Protein AF-0000000085251541 (afdb_homodimer)

Foldseek 3Di:
DDDDDPDDDDDDPVPDVVVVVVLVVVVVVLVVVVLVCLAVCVDFQAAPDDPPQLVVLDPPPDDDDDDDPDVVVVSVSCVPRVVNHDRRLQHQQAFAFFFQFADPLLVVLQVVLVVVQFFQQWCVSPVVLFVLQLVLLQVVCVLLPFDPLFHPVHQKHKGWFQDPLQLLLLLLLLLLCVQCVPPDDPVSSVVQQQQEEEEEAPLADCSNVVSCVVSVVPHYDHQYFDADPQLATADFLVSVLVVQVVSVVVVGAYGEYEFEQQGRAFRHGYPLVSNLVSCVVRVYAYEYEHQAVSLLSSPVVRNVVCVSVSVRHQKYKYHCSGLQNNGGRTIMITGSHCVSQQVSQDDDDPVPDDPCVVVVNGDRCSSRGNDRGDGSSSSSSVSCCVPCNSVNSNLLQVVLQVLQQVLQVLLCVLQPLQKDFSHHDDRNKGKMAGNDDDLVQVLRVVLQVVCVVVSNHDWDWDDDPSYIITMGGRHHSPDDNVSSNVVSVVSSVSSVVSPVVDDD/DDDDDPDDDDDDPVVDVVVVVVLVVVVVVLVVVVLVCLAVCVDFQAAPDDPPQLVVLDPPPDDDDDDDPDSVVVSVSCVPRVVNHDRRLQHQQAFAFFFQFADPLLVVLQVVLVVVQFFQQWCVSPVVLFVLQLVLLQVVCVLLVFDPLFHPVHQKHKGWFQDPLQLLLLLLLLLLCVQCVPPDDPVSSVVQQQQEEEEEAPLADCSNVVSCVVSVVPHYHHFYFDADPQLATADFLVSVLVVQVVSVVVVGAYGEYEFEQQGRAFRHGYDLVSNLVSCVVRVYAYEYEHQAVSLLSSPVVRNVVCVSVSVRHQKYKYHCSGLQNNGGRTIMITGSHCVSQQVSQDDDDPVPDDPCVVVVNGDRCSSRGNDRGDGSSSSSSVSCCVPCNSVNSNLLQVVLQVLQQVLQVLLCVLQPLQKDFSHHDDRNKGKMAGNDDDLVQVLRVVLQVVCVVVSNHDWDWDDDPSHIITMGGRHHSPDDNVSSNVVSVVSSVSSVVSPVVDDD

Radius of gyration: 28.17 Å; Cα contacts (8 Å, |Δi|>4): 2248; chains: 2; bounding box: 66×89×75 Å

Solvent-accessible surface area (backbone atoms only — not comparable to full-atom values): 50374 Å² total; per-residue (Å²): 128,83,73,76,68,75,88,65,61,72,74,51,71,64,65,37,51,72,60,35,42,61,53,42,43,51,50,37,50,51,43,34,51,51,52,51,37,30,73,66,57,74,58,57,24,48,45,90,67,59,89,72,56,52,61,77,72,39,82,60,76,60,58,46,52,57,55,42,91,50,69,66,58,56,54,49,47,41,59,70,49,37,53,58,26,32,28,37,52,70,14,72,44,22,20,41,79,68,32,46,21,65,32,51,38,17,49,51,18,42,51,53,32,54,60,57,36,36,49,42,28,27,32,83,48,11,40,30,54,42,52,46,31,50,35,50,39,35,16,46,35,54,50,43,65,44,55,66,52,38,20,71,87,48,58,16,14,48,50,76,29,57,19,60,25,45,40,37,32,50,50,51,44,19,24,49,45,58,70,40,60,84,44,87,45,62,66,50,36,39,56,52,47,52,31,28,29,37,38,35,36,67,60,52,60,47,42,53,58,36,26,31,53,54,45,55,43,67,37,72,45,63,40,74,51,55,73,44,95,64,36,40,45,22,38,45,19,68,62,50,43,54,54,49,54,53,38,47,73,72,69,33,41,70,26,33,36,46,44,40,37,34,26,76,77,77,48,23,47,38,36,48,64,45,39,48,50,45,27,62,75,64,70,28,38,34,33,37,46,15,40,54,46,42,57,43,20,57,34,73,94,57,23,68,85,46,47,59,44,57,72,61,40,44,29,39,35,32,27,28,21,22,70,56,32,45,22,67,55,30,9,45,33,33,28,40,54,40,67,37,39,32,69,48,36,59,56,81,51,77,74,70,66,46,81,51,60,77,66,69,70,51,61,48,47,33,21,73,41,86,35,45,67,30,68,49,58,46,41,17,56,49,38,25,28,49,38,34,8,47,50,41,44,39,29,40,54,53,34,34,36,50,48,20,48,34,35,48,44,42,40,47,67,74,43,43,78,54,38,41,59,74,34,62,57,50,89,13,28,32,43,33,31,59,51,85,59,57,92,79,33,57,51,54,52,49,44,53,48,51,39,59,71,66,30,73,42,34,63,42,58,38,75,56,95,85,33,71,30,42,37,42,19,61,35,33,74,79,72,49,73,63,55,38,53,54,49,36,53,52,53,50,51,47,50,52,50,37,56,72,70,50,84,130,128,83,71,77,67,75,90,65,60,70,75,50,72,63,65,36,50,72,59,34,42,62,54,40,43,50,50,39,49,52,42,35,50,50,53,50,37,32,73,68,58,73,56,59,23,48,46,90,65,60,89,72,56,53,60,75,72,38,82,60,76,60,56,46,52,57,55,41,90,52,68,67,58,55,55,50,47,41,60,69,48,37,54,58,27,31,28,36,51,69,14,72,44,22,18,40,76,67,31,46,22,68,32,51,38,16,50,52,19,42,50,52,32,56,60,57,36,36,49,42,29,28,33,82,47,11,42,30,55,42,51,46,31,50,36,50,38,33,16,47,35,54,50,43,66,44,54,66,51,37,19,70,88,49,60,16,15,48,51,78,30,56,20,58,26,44,41,37,32,50,50,50,44,20,24,48,45,59,69,40,59,84,44,87,45,63,67,50,34,40,57,52,45,52,32,28,28,37,38,35,36,68,60,52,59,48,43,53,58,37,26,30,53,55,44,55,43,68,35,73,44,65,39,75,52,55,73,43,96,65,36,42,44,22,37,44,18,68,63,48,43,54,53,50,52,53,37,46,72,71,69,33,40,72,23,33,35,47,44,38,36,33,25,74,76,76,48,22,47,38,36,47,65,46,39,46,50,44,26,61,74,65,68,29,37,33,34,36,46,15,40,54,48,42,59,44,20,57,33,73,93,58,26,69,85,48,47,60,43,56,71,60,40,43,29,39,35,32,26,29,22,21,72,55,31,45,22,68,55,31,11,45,32,34,27,40,54,41,67,36,40,32,68,51,36,59,57,81,50,78,74,69,66,46,81,52,58,76,67,69,71,52,61,49,46,34,22,73,40,86,36,45,67,31,67,48,57,43,41,17,55,49,39,25,27,51,37,33,7,50,51,42,42,40,30,41,54,53,33,34,36,52,49,21,46,36,36,47,44,43,40,46,68,74,42,45,77,54,38,41,60,74,34,62,58,51,88,13,28,33,43,34,31,61,52,84,59,57,92,80,32,55,50,53,52,50,43,53,50,51,39,59,72,65,30,73,43,33,63,40,58,40,74,56,94,86,34,69,30,41,37,42,20,61,36,32,74,78,70,47,73,64,56,37,52,54,48,36,52,52,53,50,50,47,50,54,50,36,56,73,71,50,82,131

Sequence (1008 aa):
MRPTCPSLPPIPETMDWEKFRAEGHRVIEFIADYHRALKNREMPASPGVQPGFLRKGINDKAAPQTSSQDFSSVLDDIQAHIIPGMTHWQHPDFYAWFPAQVSPAAILGDLVANGFNQPGFSWMSSPAATELETIVMDWMARAFGMPETMTWGGTGGGVLQPTATEAAVVALLAAKNRALEKCTTNEEKSIASGQLVCYISDQAHFCVEKAARILSLWHVRKIATRREAGGNCPMHGDDLRVAVEADIAAGLIPCAVSMNYGTTGVCSTDDFEGIAKVCQDYSIWLNLDAAYAGATALCPEMREPLAPAFEHADSIFINGSKWLSLMMGTTFFFFRERKYIVSSLNATGVYLANKYTDTNRVVDFKDYHLGLGRPFRAMKVYVTLRYMGLEGIQATIRRHCALAKYLHDLLASRLGDLVEFPVEPKFGLVCFRIAEDNAANKRNYALLKVTEEERRVMIVHHYMDGHVIVRVALAYPGLMTKDMEDLADYLSEKVKETIAKISLMRPTCPSLPPIPETMDWEKFRAEGHRVIEFIADYHRALKNREMPASPGVQPGFLRKGINDKAAPQTSSQDFSSVLDDIQAHIIPGMTHWQHPDFYAWFPAQVSPAAILGDLVANGFNQPGFSWMSSPAATELETIVMDWMARAFGMPETMTWGGTGGGVLQPTATEAAVVALLAAKNRALEKCTTNEEKSIASGQLVCYISDQAHFCVEKAARILSLWHVRKIATRREAGGNCPMHGDDLRVAVEADIAAGLIPCAVSMNYGTTGVCSTDDFEGIAKVCQDYSIWLNLDAAYAGATALCPEMREPLAPAFEHADSIFINGSKWLSLMMGTTFFFFRERKYIVSSLNATGVYLANKYTDTNRVVDFKDYHLGLGRPFRAMKVYVTLRYMGLEGIQATIRRHCALAKYLHDLLASRLGDLVEFPVEPKFGLVCFRIAEDNAANKRNYALLKVTEEERRVMIVHHYMDGHVIVRVALAYPGLMTKDMEDLADYLSEKVKETIAKISL

pLDDT: mean 94.7, std 6.93, range [44.78, 98.88]

Nearest PDB structures (foldseek):
  8or9-assembly1_A-2  TM=9.566E-01  e=1.614E-45  Homo sapiens
  6jrl-assembly1_A-2  TM=9.516E-01  e=3.282E-45  Drosophila melanogaster
  6eew-assembly1_A  TM=9.367E-01  e=2.638E-45  Catharanthus roseus
  1js6-assembly1_B  TM=9.405E-01  e=8.306E-45  Sus scrofa
  6khp-assembly1_B-2  TM=9.155E-01  e=4.013E-43  Oryza sativa Japonica Group

InterPro domains:
  IPR002129 Pyridoxal phosphate-dependent decarboxylase, major domain [PF00282] (54-434)
  IPR010977 Aromatic-L-amino-acid decarboxylase [PR00800] (20-39)
  IPR010977 Aromatic-L-amino-acid decarboxylase [PR00800] (91-110)
  IPR010977 Aromatic-L-amino-acid decarboxylase [PR00800] (112-130)
  IPR010977 Aromatic-L-amino-acid decarboxylase [PR00800] (131-150)
  IPR010977 Aromatic-L-amino-acid decarboxylase [PR00800] (156-176)
  IPR010977 Aromatic-L-amino-acid decarboxylase [PR00800] (371-386)
  IPR010977 Aromatic-L-amino-acid decarboxylase [PR00800] (416-435)
  IPR010977 Aromatic-L-amino-acid decarboxylase [PTHR11999] (14-499)
  IPR015421 Pyridoxal phosphate-dependent transferase, major domain [G3DSA:3.40.640.10] (101-398)
  IPR015422 Pyridoxal phosphate-dependent transferase, small domain [G3DSA:3.90.1150.10] (399-503)
  IPR015424 Pyridoxal phosphate-dependent transferase [SSF53383] (15-497)

Organism: NCBI:txid5678

Structure (mmCIF, N/CA/C/O backbone):
data_AF-0000000085251541-model_v1
#
loop_
_entity.id
_entity.type
_entity.pdbx_description
1 polymer 'Pyridoxal-dependent decarboxylase conserved domain/Beta-eliminating lyase'
#
loop_
_atom_site.group_PDB
_atom_site.id
_atom_site.type_symbol
_atom_site.label_atom_id
_atom_site.label_alt_id
_atom_site.label_comp_id
_atom_site.label_asym_id
_atom_site.label_entity_id
_atom_site.label_seq_id
_atom_site.pdbx_PDB_ins_code
_atom_site.Cartn_x
_atom_site.Cartn_y
_atom_site.Cartn_z
_atom_site.occupancy
_atom_site.B_iso_or_equiv
_atom_site.auth_seq_id
_atom_site.auth_comp_id
_atom_site.auth_asym_id
_atom_site.auth_atom_id
_atom_site.pdbx_PDB_model_num
ATOM 1 N N . MET A 1 1 ? -13.211 41.656 24.453 1 67.5 1 MET A N 1
ATOM 2 C CA . MET A 1 1 ? -14.469 41.062 24.031 1 67.5 1 MET A CA 1
ATOM 3 C C . MET A 1 1 ? -14.305 39.562 23.766 1 67.5 1 MET A C 1
ATOM 5 O O . MET A 1 1 ? -13.258 39.125 23.281 1 67.5 1 MET A O 1
ATOM 9 N N . ARG A 1 2 ? -15.227 38.781 24.25 1 81.62 2 ARG A N 1
ATOM 10 C CA . ARG A 1 2 ? -15.172 37.344 24.062 1 81.62 2 ARG A CA 1
ATOM 11 C C . ARG A 1 2 ? -15.328 36.969 22.594 1 81.62 2 ARG A C 1
ATOM 13 O O . ARG A 1 2 ? -16.281 37.375 21.938 1 81.62 2 ARG A O 1
ATOM 20 N N . PRO A 1 3 ? -14.312 36.25 22.062 1 92.25 3 PRO A N 1
ATOM 21 C CA . PRO A 1 3 ? -14.445 35.875 20.656 1 92.25 3 PRO A CA 1
ATOM 22 C C . PRO A 1 3 ? -15.719 35.062 20.391 1 92.25 3 PRO A C 1
ATOM 24 O O . PRO A 1 3 ? -16.25 34.406 21.297 1 92.25 3 PRO A O 1
ATOM 27 N N . THR A 1 4 ? -16.281 35.281 19.125 1 91.62 4 THR A N 1
ATOM 28 C CA . THR A 1 4 ? -17.453 34.531 18.703 1 91.62 4 THR A CA 1
ATOM 29 C C . THR A 1 4 ? -17.109 33.625 17.531 1 91.62 4 THR A C 1
ATOM 31 O O . THR A 1 4 ? -16.359 34.031 16.625 1 91.62 4 THR A O 1
ATOM 34 N N . CYS A 1 5 ? -17.594 32.406 17.625 1 92.31 5 CYS A N 1
ATOM 35 C CA . CYS A 1 5 ? -17.438 31.469 16.516 1 92.31 5 CYS A CA 1
ATOM 36 C C . CYS A 1 5 ? -18.594 31.578 15.547 1 92.31 5 CYS A C 1
ATOM 38 O O . CYS A 1 5 ? -19.766 31.625 15.953 1 92.31 5 CYS A O 1
ATOM 40 N N . PRO A 1 6 ? -18.266 31.688 14.227 1 90.25 6 PRO A N 1
ATOM 41 C CA . PRO A 1 6 ? -19.391 31.641 13.281 1 90.25 6 PRO A CA 1
ATOM 42 C C . PRO A 1 6 ? -20.188 30.344 13.367 1 90.25 6 PRO A C 1
ATOM 44 O O . PRO A 1 6 ? -19.734 29.375 14 1 90.25 6 PRO A O 1
ATOM 47 N N . SER A 1 7 ? -21.359 30.422 12.758 1 94.06 7 SER A N 1
ATOM 48 C CA . SER A 1 7 ? -22.188 29.219 12.734 1 94.06 7 SER A CA 1
ATOM 49 C C . SER A 1 7 ? -21.469 28.078 12.023 1 94.06 7 SER A C 1
ATOM 51 O O . SER A 1 7 ? -20.891 28.266 10.953 1 94.06 7 SER A O 1
ATOM 53 N N . LEU A 1 8 ? -21.484 26.953 12.672 1 95.88 8 LEU A N 1
ATOM 54 C CA . LEU A 1 8 ? -20.828 25.766 12.125 1 95.88 8 LEU A CA 1
ATOM 55 C C . LEU A 1 8 ? -21.812 24.969 11.273 1 95.88 8 LEU A C 1
ATOM 57 O O . LEU A 1 8 ? -23 24.891 11.586 1 95.88 8 LEU A O 1
ATOM 61 N N . PRO A 1 9 ? -21.312 24.422 10.172 1 95 9 PRO A N 1
ATOM 62 C CA . PRO A 1 9 ? -22.172 23.469 9.461 1 95 9 PRO A CA 1
ATOM 63 C C . PRO A 1 9 ? -22.562 22.266 10.32 1 95 9 PRO A C 1
ATOM 65 O O . PRO A 1 9 ? -21.875 21.938 11.289 1 95 9 PRO A O 1
ATOM 68 N N . PRO A 1 10 ? -23.688 21.688 9.977 1 91.56 10 PRO A N 1
ATOM 69 C CA . PRO A 1 10 ? -24.062 20.5 10.742 1 91.56 10 PRO A CA 1
ATOM 70 C C . PRO A 1 10 ? -23.094 19.344 10.555 1 91.56 10 PRO A C 1
ATOM 72 O O . PRO A 1 10 ? -22.469 19.219 9.492 1 91.56 10 PRO A O 1
ATOM 75 N N . ILE A 1 11 ? -22.906 18.562 11.602 1 92.62 11 ILE A N 1
ATOM 76 C CA . ILE A 1 11 ? -22.203 17.297 11.453 1 92.62 11 ILE A CA 1
ATOM 77 C C . ILE A 1 11 ? -23.062 16.328 10.641 1 92.62 11 ILE A C 1
ATOM 79 O O . ILE A 1 11 ? -24.219 16.062 11 1 92.62 11 ILE A O 1
ATOM 83 N N . PRO A 1 12 ? -22.484 15.758 9.57 1 90.88 12 PRO A N 1
ATOM 84 C CA . PRO A 1 12 ? -23.297 14.867 8.742 1 90.88 12 PRO A CA 1
ATOM 85 C C . PRO A 1 12 ? -23.844 13.672 9.516 1 90.88 12 PRO A C 1
ATOM 87 O O . PRO A 1 12 ? -23.125 13.07 10.32 1 90.88 12 PRO A O 1
ATOM 90 N N . GLU A 1 13 ? -25.078 13.32 9.219 1 91.31 13 GLU A N 1
ATOM 91 C CA . GLU A 1 13 ? -25.703 12.164 9.867 1 91.31 13 GLU A CA 1
ATOM 92 C C . GLU A 1 13 ? -24.953 10.875 9.531 1 91.31 13 GLU A C 1
ATOM 94 O O . GLU A 1 13 ? -24.953 9.93 10.328 1 91.31 13 GLU A O 1
ATOM 99 N N . THR A 1 14 ? -24.344 10.906 8.406 1 91.5 14 THR A N 1
ATOM 100 C CA . THR A 1 14 ? -23.641 9.727 7.922 1 91.5 14 THR A CA 1
ATOM 101 C C . THR A 1 14 ? -22.344 9.508 8.719 1 91.5 14 THR A C 1
ATOM 103 O O . THR A 1 14 ? -21.688 8.477 8.562 1 91.5 14 THR A O 1
ATOM 106 N N . MET A 1 15 ? -22.016 10.438 9.609 1 92.31 15 MET A N 1
ATOM 107 C CA . MET A 1 15 ? -20.859 10.297 10.492 1 92.31 15 MET A CA 1
ATOM 108 C C . MET A 1 15 ? -21.266 9.703 11.836 1 92.31 15 MET A C 1
ATOM 110 O O . MET A 1 15 ? -20.422 9.508 12.719 1 92.31 15 MET A O 1
ATOM 114 N N . ASP A 1 16 ? -22.594 9.32 11.977 1 93.06 16 ASP A N 1
ATOM 115 C CA . ASP A 1 16 ? -23.125 8.758 13.219 1 93.06 16 ASP A CA 1
ATOM 116 C C . ASP A 1 16 ? -22.75 7.281 13.352 1 93.06 16 ASP A C 1
ATOM 118 O O . ASP A 1 16 ? -23.172 6.453 12.547 1 93.06 16 ASP A O 1
ATOM 122 N N . TRP A 1 17 ? -22.047 6.934 14.43 1 95.31 17 TRP A N 1
ATOM 123 C CA . TRP A 1 17 ? -21.547 5.578 14.633 1 95.31 17 TRP A CA 1
ATOM 124 C C . TRP A 1 17 ? -22.672 4.645 15.062 1 95.31 17 TRP A C 1
ATOM 126 O O . TRP A 1 17 ? -22.547 3.42 14.969 1 95.31 17 TRP A O 1
ATOM 136 N N . GLU A 1 18 ? -23.781 5.223 15.516 1 94.62 18 GLU A N 1
ATOM 137 C CA . GLU A 1 18 ? -24.938 4.391 15.781 1 94.62 18 GLU A CA 1
ATOM 138 C C . GLU A 1 18 ? -25.594 3.922 14.477 1 94.62 18 GLU A C 1
ATOM 140 O O . GLU A 1 18 ? -26.047 2.779 14.383 1 94.62 18 GLU A O 1
ATOM 145 N N . LYS A 1 19 ? -25.656 4.816 13.531 1 93.56 19 LYS A N 1
ATOM 146 C CA . LYS A 1 19 ? -26.141 4.426 12.211 1 93.56 19 LYS A CA 1
ATOM 147 C C . LYS A 1 19 ? -25.203 3.408 11.562 1 93.56 19 LYS A C 1
ATOM 149 O O . LYS A 1 19 ? -25.656 2.549 10.797 1 93.56 19 LYS A O 1
ATOM 154 N N . PHE A 1 20 ? -23.969 3.535 11.883 1 96.75 20 PHE A N 1
ATOM 155 C CA . PHE A 1 20 ? -22.953 2.613 11.391 1 96.75 20 PHE A CA 1
ATOM 156 C C . PHE A 1 20 ? -23.297 1.176 11.75 1 96.75 20 PHE A C 1
ATOM 158 O O . PHE A 1 20 ? -23.062 0.258 10.961 1 96.75 20 PHE A O 1
ATOM 165 N N . ARG A 1 21 ? -23.891 0.914 12.914 1 97.38 21 ARG A N 1
ATOM 166 C CA . ARG A 1 21 ? -24.219 -0.43 13.383 1 97.38 21 ARG A CA 1
ATOM 167 C C . ARG A 1 21 ? -25.109 -1.153 12.383 1 97.38 21 ARG A C 1
ATOM 169 O O . ARG A 1 21 ? -24.75 -2.217 11.875 1 97.38 21 ARG A O 1
ATOM 176 N N . ALA A 1 22 ? -26.203 -0.527 12.055 1 96 22 ALA A N 1
ATOM 177 C CA . ALA A 1 22 ? -27.172 -1.149 11.156 1 96 22 ALA A CA 1
ATOM 178 C C . ALA A 1 22 ? -26.594 -1.338 9.758 1 96 22 ALA A C 1
ATOM 180 O O . ALA A 1 22 ? -26.766 -2.391 9.141 1 96 22 ALA A O 1
ATOM 181 N N . GLU A 1 23 ? -25.938 -0.337 9.25 1 97.12 23 GLU A N 1
ATOM 182 C CA . GLU A 1 23 ? -25.328 -0.402 7.926 1 97.12 23 GLU A CA 1
ATOM 183 C C . GLU A 1 23 ? -24.219 -1.454 7.875 1 97.12 23 GLU A C 1
ATOM 185 O O . GLU A 1 23 ? -24.078 -2.158 6.871 1 97.12 23 GLU A O 1
ATOM 190 N N . GLY A 1 24 ? -23.422 -1.51 8.969 1 98.12 24 GLY A N 1
ATOM 191 C CA . GLY A 1 24 ? -22.375 -2.514 9.055 1 98.12 24 GLY A CA 1
ATOM 192 C C . GLY A 1 24 ? -22.906 -3.936 9.023 1 98.12 24 GLY A C 1
ATOM 193 O O . GLY A 1 24 ? -22.328 -4.801 8.359 1 98.12 24 GLY A O 1
ATOM 194 N N . HIS A 1 25 ? -24.016 -4.188 9.75 1 98.25 25 HIS A N 1
ATOM 195 C CA . HIS A 1 25 ? -24.656 -5.5 9.719 1 98.25 25 HIS A CA 1
ATOM 196 C C . HIS A 1 25 ? -25.109 -5.859 8.312 1 98.25 25 HIS A C 1
ATOM 198 O O . HIS A 1 25 ? -24.953 -7 7.875 1 98.25 25 HIS A O 1
ATOM 204 N N . ARG A 1 26 ? -25.656 -4.891 7.574 1 97.88 26 ARG A N 1
ATOM 205 C CA . ARG A 1 26 ? -26.109 -5.113 6.203 1 97.88 26 ARG A CA 1
ATOM 206 C C . ARG A 1 26 ? -24.938 -5.52 5.305 1 97.88 26 ARG A C 1
ATOM 208 O O . ARG A 1 26 ? -25.094 -6.391 4.445 1 97.88 26 ARG A O 1
ATOM 215 N N . VAL A 1 27 ? -23.812 -4.883 5.477 1 98.56 27 VAL A N 1
ATOM 216 C CA . VAL A 1 27 ? -22.656 -5.18 4.645 1 98.56 27 VAL A CA 1
ATOM 217 C C . VAL A 1 27 ? -22.141 -6.582 4.953 1 98.56 27 VAL A C 1
ATOM 219 O O . VAL A 1 27 ? -21.719 -7.312 4.051 1 98.56 27 VAL A O 1
ATOM 222 N N . ILE A 1 28 ? -22.109 -6.977 6.27 1 98.62 28 ILE A N 1
ATOM 223 C CA . ILE A 1 28 ? -21.703 -8.32 6.66 1 98.62 28 ILE A CA 1
ATOM 224 C C . ILE A 1 28 ? -22.578 -9.359 5.957 1 98.62 28 ILE A C 1
ATOM 226 O O . ILE A 1 28 ? -22.062 -10.328 5.398 1 98.62 28 ILE A O 1
ATOM 230 N N . GLU A 1 29 ? -23.875 -9.148 5.949 1 98.56 29 GLU A N 1
ATOM 231 C CA . GLU A 1 29 ? -24.812 -10.047 5.27 1 98.56 29 GLU A CA 1
ATOM 232 C C . GLU A 1 29 ? -24.547 -10.086 3.768 1 98.56 29 GLU A C 1
ATOM 234 O O . GLU A 1 29 ? -24.578 -11.156 3.152 1 98.56 29 GLU A O 1
ATOM 239 N N . PHE A 1 30 ? -24.359 -8.961 3.193 1 98.56 30 PHE A N 1
ATOM 240 C CA . PHE A 1 30 ? -24.078 -8.828 1.767 1 98.56 30 PHE A CA 1
ATOM 241 C C . PHE A 1 30 ? -22.875 -9.656 1.364 1 98.56 30 PHE A C 1
ATOM 243 O O . PHE A 1 30 ? -22.922 -10.383 0.366 1 98.56 30 PHE A O 1
ATOM 250 N N . ILE A 1 31 ? -21.797 -9.594 2.141 1 98.62 31 ILE A N 1
ATOM 251 C CA . ILE A 1 31 ? -20.562 -10.305 1.851 1 98.62 31 ILE A CA 1
ATOM 252 C C . ILE A 1 31 ? -20.797 -11.805 1.987 1 98.62 31 ILE A C 1
ATOM 254 O O . ILE A 1 31 ? -20.344 -12.586 1.146 1 98.62 31 ILE A O 1
ATOM 258 N N . ALA A 1 32 ? -21.438 -12.219 3.072 1 98.56 32 ALA A N 1
ATOM 259 C CA . ALA A 1 32 ? -21.734 -13.641 3.273 1 98.56 32 ALA A CA 1
ATOM 260 C C . ALA A 1 32 ? -22.562 -14.195 2.121 1 98.56 32 ALA A C 1
ATOM 262 O O . ALA A 1 32 ? -22.281 -15.297 1.633 1 98.56 32 ALA A O 1
ATOM 263 N N . ASP A 1 33 ? -23.562 -13.469 1.692 1 98.38 33 ASP A N 1
ATOM 264 C CA . ASP A 1 33 ? -24.406 -13.891 0.576 1 98.38 33 ASP A CA 1
ATOM 265 C C . ASP A 1 33 ? -23.594 -13.984 -0.714 1 98.38 33 ASP A C 1
ATOM 267 O O . ASP A 1 33 ? -23.812 -14.898 -1.519 1 98.38 33 ASP A O 1
ATOM 271 N N . TYR A 1 34 ? -22.766 -13.062 -0.941 1 98.38 34 TYR A N 1
ATOM 272 C CA . TYR A 1 34 ? -21.875 -13.07 -2.105 1 98.38 34 TYR A CA 1
ATOM 273 C C . TYR A 1 34 ? -21.047 -14.344 -2.152 1 98.38 34 TYR A C 1
ATOM 275 O O . TYR A 1 34 ? -21 -15.023 -3.184 1 98.38 34 TYR A O 1
ATOM 283 N N . HIS A 1 35 ? -20.438 -14.711 -1.067 1 98.19 35 HIS A N 1
ATOM 284 C CA . HIS A 1 35 ? -19.578 -15.891 -1.035 1 98.19 35 HIS A CA 1
ATOM 285 C C . HIS A 1 35 ? -20.391 -17.172 -1.132 1 98.19 35 HIS A C 1
ATOM 287 O O . HIS A 1 35 ? -19.938 -18.156 -1.703 1 98.19 35 HIS A O 1
ATOM 293 N N . ARG A 1 36 ? -21.594 -17.141 -0.56 1 97.5 36 ARG A N 1
ATOM 294 C CA . ARG A 1 36 ? -22.484 -18.281 -0.742 1 97.5 36 ARG A CA 1
ATOM 295 C C . ARG A 1 36 ? -22.844 -18.469 -2.215 1 97.5 36 ARG A C 1
ATOM 297 O O . ARG A 1 36 ? -22.844 -19.594 -2.715 1 97.5 36 ARG A O 1
ATOM 304 N N . ALA A 1 37 ? -23.109 -17.391 -2.881 1 98 37 ALA A N 1
ATOM 305 C CA . ALA A 1 37 ? -23.438 -17.438 -4.301 1 98 37 ALA A CA 1
ATOM 306 C C . ALA A 1 37 ? -22.266 -17.984 -5.113 1 98 37 ALA A C 1
ATOM 308 O O . ALA A 1 37 ? -22.453 -18.75 -6.062 1 98 37 ALA A O 1
ATOM 309 N N . LEU A 1 38 ? -21.062 -17.578 -4.812 1 97.94 38 LEU A N 1
ATOM 310 C CA . LEU A 1 38 ? -19.875 -18.109 -5.492 1 97.94 38 LEU A CA 1
ATOM 311 C C . LEU A 1 38 ? -19.734 -19.609 -5.254 1 97.94 38 LEU A C 1
ATOM 313 O O . LEU A 1 38 ? -19.516 -20.375 -6.199 1 97.94 38 LEU A O 1
ATOM 317 N N . LYS A 1 39 ? -19.828 -19.953 -3.975 1 97.19 39 LYS A N 1
ATOM 318 C CA . LYS A 1 39 ? -19.688 -21.359 -3.609 1 97.19 39 LYS A CA 1
ATOM 319 C C . LYS A 1 39 ? -20.672 -22.234 -4.398 1 97.19 39 LYS A C 1
ATOM 321 O O . LYS A 1 39 ? -20.328 -23.344 -4.824 1 97.19 39 LYS A O 1
ATOM 326 N N . ASN A 1 40 ? -21.844 -21.719 -4.625 1 97.38 40 ASN A N 1
ATOM 327 C CA . ASN A 1 40 ? -22.906 -22.438 -5.316 1 97.38 40 ASN A CA 1
ATOM 328 C C . ASN A 1 40 ? -22.812 -22.281 -6.828 1 97.38 40 ASN A C 1
ATOM 330 O O . ASN A 1 40 ? -23.656 -22.781 -7.57 1 97.38 40 ASN A O 1
ATOM 334 N N . ARG A 1 41 ? -21.844 -21.625 -7.309 1 97.62 41 ARG A N 1
ATOM 335 C CA . ARG A 1 41 ? -21.625 -21.391 -8.734 1 97.62 41 ARG A CA 1
ATOM 336 C C . ARG A 1 41 ? -22.844 -20.75 -9.391 1 97.62 41 ARG A C 1
ATOM 338 O O . ARG A 1 41 ? -23.266 -21.172 -10.469 1 97.62 41 ARG A O 1
ATOM 345 N N . GLU A 1 42 ? -23.375 -19.688 -8.672 1 97.25 42 GLU A N 1
ATOM 346 C CA . GLU A 1 42 ? -24.547 -18.984 -9.18 1 97.25 42 GLU A CA 1
ATOM 347 C C . GLU A 1 42 ? -24.156 -17.922 -10.195 1 97.25 42 GLU A C 1
ATOM 349 O O . GLU A 1 42 ? -25.016 -17.312 -10.836 1 97.25 42 GLU A O 1
ATOM 354 N N . MET A 1 43 ? -22.969 -17.656 -10.391 1 96.25 43 MET A N 1
ATOM 355 C CA . MET A 1 43 ? -22.391 -16.781 -11.406 1 96.25 43 MET A CA 1
ATOM 356 C C . MET A 1 43 ? -21.031 -17.297 -11.852 1 96.25 43 MET A C 1
ATOM 358 O O . MET A 1 43 ? -20.359 -18.031 -11.117 1 96.25 43 MET A O 1
ATOM 362 N N . PRO A 1 44 ? -20.594 -16.938 -13.062 1 96.69 44 PRO A N 1
ATOM 363 C CA . PRO A 1 44 ? -19.297 -17.391 -13.531 1 96.69 44 PRO A CA 1
ATOM 364 C C . PRO A 1 44 ? -18.141 -16.672 -12.852 1 96.69 44 PRO A C 1
ATOM 366 O O . PRO A 1 44 ? -18.312 -15.562 -12.328 1 96.69 44 PRO A O 1
ATOM 369 N N . ALA A 1 45 ? -17 -17.312 -12.898 1 96.81 45 ALA A N 1
ATOM 370 C CA . ALA A 1 45 ? -15.797 -16.703 -12.32 1 96.81 45 ALA A CA 1
ATOM 371 C C . ALA A 1 45 ? -15.383 -15.461 -13.102 1 96.81 45 ALA A C 1
ATOM 373 O O . ALA A 1 45 ? -14.953 -14.469 -12.516 1 96.81 45 ALA A O 1
ATOM 374 N N . SER A 1 46 ? -15.469 -15.5 -14.406 1 95.25 46 SER A N 1
ATOM 375 C CA . SER A 1 46 ? -15.062 -14.391 -15.266 1 95.25 46 SER A CA 1
ATOM 376 C C . SER A 1 46 ? -16.266 -13.555 -15.688 1 95.25 46 SER A C 1
ATOM 378 O O . SER A 1 46 ? -17.344 -14.094 -15.953 1 95.25 46 SER A O 1
ATOM 380 N N . PRO A 1 47 ? -16.016 -12.242 -15.781 1 93.38 47 PRO A N 1
ATOM 381 C CA . PRO A 1 47 ? -17.109 -11.375 -16.219 1 93.38 47 PRO A CA 1
ATOM 382 C C . PRO A 1 47 ? -17.375 -11.453 -17.719 1 93.38 47 PRO A C 1
ATOM 384 O O . PRO A 1 47 ? -16.453 -11.742 -18.484 1 93.38 47 PRO A O 1
ATOM 387 N N . GLY A 1 48 ? -18.578 -11.219 -18.141 1 92.69 48 GLY A N 1
ATOM 388 C CA . GLY A 1 48 ? -18.953 -11.164 -19.547 1 92.69 48 GLY A CA 1
ATOM 389 C C . GLY A 1 48 ? -19.172 -9.75 -20.047 1 92.69 48 GLY A C 1
ATOM 390 O O . GLY A 1 48 ? -20.125 -9.5 -20.797 1 92.69 48 GLY A O 1
ATOM 391 N N . VAL A 1 49 ? -18.297 -8.852 -19.547 1 93.94 49 VAL A N 1
ATOM 392 C CA . VAL A 1 49 ? -18.531 -7.449 -19.891 1 93.94 49 VAL A CA 1
ATOM 393 C C . VAL A 1 49 ? -17.469 -6.988 -20.891 1 93.94 49 VAL A C 1
ATOM 395 O O . VAL A 1 49 ? -16.484 -7.695 -21.141 1 93.94 49 VAL A O 1
ATOM 398 N N . GLN A 1 50 ? -17.703 -5.848 -21.531 1 92.69 50 GLN A N 1
ATOM 399 C CA . GLN A 1 50 ? -16.781 -5.18 -22.438 1 92.69 50 GLN A CA 1
ATOM 400 C C . GLN A 1 50 ? -16.266 -3.867 -21.844 1 92.69 50 GLN A C 1
ATOM 402 O O . GLN A 1 50 ? -16.906 -3.303 -20.953 1 92.69 50 GLN A O 1
ATOM 407 N N . PRO A 1 51 ? -15.109 -3.408 -22.312 1 92.44 51 PRO A N 1
ATOM 408 C CA . PRO A 1 51 ? -14.617 -2.121 -21.812 1 92.44 51 PRO A CA 1
ATOM 409 C C . PRO A 1 51 ? -15.664 -1.014 -21.922 1 92.44 51 PRO A C 1
ATOM 411 O O . PRO A 1 51 ? -16.344 -0.897 -22.938 1 92.44 51 PRO A O 1
ATOM 414 N N . GLY A 1 52 ? -15.758 -0.231 -20.844 1 92.56 52 GLY A N 1
ATOM 415 C CA . GLY A 1 52 ? -16.703 0.875 -20.797 1 92.56 52 GLY A CA 1
ATOM 416 C C . GLY A 1 52 ? -18.062 0.475 -20.281 1 92.56 52 GLY A C 1
ATOM 417 O O . GLY A 1 52 ? -19 1.29 -20.266 1 92.56 52 GLY A O 1
ATOM 418 N N . PHE A 1 53 ? -18.25 -0.701 -19.781 1 94.75 53 PHE A N 1
ATOM 419 C CA . PHE A 1 53 ? -19.562 -1.22 -19.391 1 94.75 53 PHE A CA 1
ATOM 420 C C . PHE A 1 53 ? -20.125 -0.44 -18.203 1 94.75 53 PHE A C 1
ATOM 422 O O . PHE A 1 53 ? -21.328 -0.213 -18.109 1 94.75 53 PHE A O 1
ATOM 429 N N . LEU A 1 54 ? -19.25 -0.054 -17.281 1 95.75 54 LEU A N 1
ATOM 430 C CA . LEU A 1 54 ? -19.703 0.474 -16 1 95.75 54 LEU A CA 1
ATOM 431 C C . LEU A 1 54 ? -20.281 1.875 -16.172 1 95.75 54 LEU A C 1
ATOM 433 O O . LEU A 1 54 ? -21.188 2.27 -15.43 1 95.75 54 LEU A O 1
ATOM 437 N N . ARG A 1 55 ? -19.766 2.633 -17.109 1 92.81 55 ARG A N 1
ATOM 438 C CA . ARG A 1 55 ? -20.219 4 -17.344 1 92.81 55 ARG A CA 1
ATOM 439 C C . ARG A 1 55 ? -21.672 4.023 -17.797 1 92.81 55 ARG A C 1
ATOM 441 O O . ARG A 1 55 ? -22.328 5.062 -17.734 1 92.81 55 ARG A O 1
ATOM 448 N N . LYS A 1 56 ? -22.141 2.934 -18.266 1 91.38 56 LYS A N 1
ATOM 449 C CA . LYS A 1 56 ? -23.547 2.832 -18.672 1 91.38 56 LYS A CA 1
ATOM 450 C C . LYS A 1 56 ? -24.469 2.783 -17.469 1 91.38 56 LYS A C 1
ATOM 452 O O . LYS A 1 56 ? -25.641 3.17 -17.562 1 91.38 56 LYS A O 1
ATOM 457 N N . GLY A 1 57 ? -23.953 2.365 -16.375 1 90.94 57 GLY A N 1
ATOM 458 C CA . GLY A 1 57 ? -24.797 2.176 -15.195 1 90.94 57 GLY A CA 1
ATOM 459 C C . GLY A 1 57 ? -24.547 3.195 -14.102 1 90.94 57 GLY A C 1
ATOM 460 O O . GLY A 1 57 ? -25.406 3.443 -13.258 1 90.94 57 GLY A O 1
ATOM 461 N N . ILE A 1 58 ? -23.344 3.748 -14.07 1 90.81 58 ILE A N 1
ATOM 462 C CA . ILE A 1 58 ? -22.938 4.719 -13.055 1 90.81 58 ILE A CA 1
ATOM 463 C C . ILE A 1 58 ? -22.625 6.059 -13.719 1 90.81 58 ILE A C 1
ATOM 465 O O . ILE A 1 58 ? -21.875 6.113 -14.695 1 90.81 58 ILE A O 1
ATOM 469 N N . ASN A 1 59 ? -23.234 7.145 -13.133 1 87.44 59 ASN A N 1
ATOM 470 C CA . ASN A 1 59 ? -22.922 8.477 -13.633 1 87.44 59 ASN A CA 1
ATOM 471 C C . ASN A 1 59 ? -21.422 8.766 -13.586 1 87.44 59 ASN A C 1
ATOM 473 O O . ASN A 1 59 ? -20.812 8.695 -12.523 1 87.44 59 ASN A O 1
ATOM 477 N N . ASP A 1 60 ? -20.859 9.117 -14.727 1 85.19 60 ASP A N 1
ATOM 478 C CA . ASP A 1 60 ? -19.422 9.328 -14.758 1 85.19 60 ASP A CA 1
ATOM 479 C C . ASP A 1 60 ? -19.078 10.805 -14.922 1 85.19 60 ASP A C 1
ATOM 481 O O . ASP A 1 60 ? -17.938 11.156 -15.195 1 85.19 60 ASP A O 1
ATOM 485 N N . LYS A 1 61 ? -20.047 11.625 -14.773 1 87.94 61 LYS A N 1
ATOM 486 C CA . LYS A 1 61 ? -19.828 13.039 -15.047 1 87.94 61 LYS A CA 1
ATOM 487 C C . LYS A 1 61 ? -19.484 13.797 -13.766 1 87.94 61 LYS A C 1
ATOM 489 O O . LYS A 1 61 ? -18.562 14.617 -13.75 1 87.94 61 LYS A O 1
ATOM 494 N N . ALA A 1 62 ? -20.344 13.539 -12.766 1 91.81 62 ALA A N 1
ATOM 495 C CA . ALA A 1 62 ? -20.109 14.281 -11.523 1 91.81 62 ALA A CA 1
ATOM 496 C C . ALA A 1 62 ? -20.281 13.375 -10.305 1 91.81 62 ALA A C 1
ATOM 498 O O . ALA A 1 62 ? -21.125 12.477 -10.312 1 91.81 62 ALA A O 1
ATOM 499 N N . ALA A 1 63 ? -19.438 13.672 -9.32 1 93.69 63 ALA A N 1
ATOM 500 C CA . ALA A 1 63 ? -19.594 12.969 -8.047 1 93.69 63 ALA A CA 1
ATOM 501 C C . ALA A 1 63 ? -20.922 13.297 -7.387 1 93.69 63 ALA A C 1
ATOM 503 O O . ALA A 1 63 ? -21.453 14.406 -7.547 1 93.69 63 ALA A O 1
ATOM 504 N N . PRO A 1 64 ? -21.469 12.359 -6.594 1 94.44 64 PRO A N 1
ATOM 505 C CA . PRO A 1 64 ? -22.656 12.688 -5.805 1 94.44 64 PRO A CA 1
ATOM 506 C C . PRO A 1 64 ? -22.438 13.867 -4.859 1 94.44 64 PRO A C 1
ATOM 508 O O . PRO A 1 64 ? -21.422 13.906 -4.152 1 94.44 64 PRO A O 1
ATOM 511 N N . GLN A 1 65 ? -23.375 14.789 -4.852 1 93.94 65 GLN A N 1
ATOM 512 C CA . GLN A 1 65 ? -23.234 16.016 -4.074 1 93.94 65 GLN A CA 1
ATOM 513 C C . GLN A 1 65 ? -23.812 15.852 -2.678 1 93.94 65 GLN A C 1
ATOM 515 O O . GLN A 1 65 ? -23.203 16.234 -1.686 1 93.94 65 GLN A O 1
ATOM 520 N N . THR A 1 66 ? -24.969 15.25 -2.67 1 92.56 66 THR A N 1
ATOM 521 C CA . THR A 1 66 ? -25.703 15.148 -1.412 1 92.56 66 THR A CA 1
ATOM 522 C C . THR A 1 66 ? -25.734 13.703 -0.916 1 92.56 66 THR A C 1
ATOM 524 O O . THR A 1 66 ? -25.5 12.773 -1.69 1 92.56 66 THR A O 1
ATOM 527 N N . SER A 1 67 ? -25.953 13.578 0.323 1 88.5 67 SER A N 1
ATOM 528 C CA . SER A 1 67 ? -25.984 12.266 0.955 1 88.5 67 SER A CA 1
ATOM 529 C C . SER A 1 67 ? -27.188 11.453 0.487 1 88.5 67 SER A C 1
ATOM 531 O O . SER A 1 67 ? -28.234 12.016 0.146 1 88.5 67 SER A O 1
ATOM 533 N N . SER A 1 68 ? -26.875 10.164 0.408 1 82.94 68 SER A N 1
ATOM 534 C CA . SER A 1 68 ? -28 9.242 0.286 1 82.94 68 SER A CA 1
ATOM 535 C C . SER A 1 68 ? -28.531 8.844 1.655 1 82.94 68 SER A C 1
ATOM 537 O O . SER A 1 68 ? -27.781 8.688 2.609 1 82.94 68 SER A O 1
ATOM 539 N N . GLN A 1 69 ? -29.75 8.938 1.779 1 72.81 69 GLN A N 1
ATOM 540 C CA . GLN A 1 69 ? -30.312 8.617 3.086 1 72.81 69 GLN A CA 1
ATOM 541 C C . GLN A 1 69 ? -30.375 7.109 3.311 1 72.81 69 GLN A C 1
ATOM 543 O O . GLN A 1 69 ? -30.375 6.645 4.453 1 72.81 69 GLN A O 1
ATOM 548 N N . ASP A 1 70 ? -30.25 6.391 2.314 1 87.31 70 ASP A N 1
ATOM 549 C CA . ASP A 1 70 ? -30.391 4.945 2.48 1 87.31 70 ASP A CA 1
ATOM 550 C C . ASP A 1 70 ? -29.156 4.211 1.959 1 87.31 70 ASP A C 1
ATOM 552 O O . ASP A 1 70 ? -28.906 4.18 0.751 1 87.31 70 ASP A O 1
ATOM 556 N N . PHE A 1 71 ? -28.453 3.506 2.916 1 93.19 71 PHE A N 1
ATOM 557 C CA . PHE A 1 71 ? -27.25 2.777 2.553 1 93.19 71 PHE A CA 1
ATOM 558 C C . PHE A 1 71 ? -27.578 1.556 1.706 1 93.19 71 PHE A C 1
ATOM 560 O O . PHE A 1 71 ? -26.781 1.123 0.882 1 93.19 71 PHE A O 1
ATOM 567 N N . SER A 1 72 ? -28.797 1.027 1.836 1 94.19 72 SER A N 1
ATOM 568 C CA . SER A 1 72 ? -29.219 -0.14 1.068 1 94.19 72 SER A CA 1
ATOM 569 C C . SER A 1 72 ? -29.156 0.135 -0.431 1 94.19 72 SER A C 1
ATOM 571 O O . SER A 1 72 ? -28.891 -0.767 -1.224 1 94.19 72 SER A O 1
ATOM 573 N N . SER A 1 73 ? -29.438 1.362 -0.78 1 94.19 73 SER A N 1
ATOM 574 C CA . SER A 1 73 ? -29.406 1.718 -2.195 1 94.19 73 SER A CA 1
ATOM 575 C C . SER A 1 73 ? -27.984 1.645 -2.752 1 94.19 73 SER A C 1
ATOM 577 O O . SER A 1 73 ? -27.781 1.373 -3.939 1 94.19 73 SER A O 1
ATOM 579 N N . VAL A 1 74 ? -27.016 1.924 -1.939 1 95.69 74 VAL A N 1
ATOM 580 C CA . VAL A 1 74 ? -25.609 1.806 -2.344 1 95.69 74 VAL A CA 1
ATOM 581 C C . VAL A 1 74 ? -25.281 0.347 -2.65 1 95.69 74 VAL A C 1
ATOM 583 O O . VAL A 1 74 ? -24.672 0.045 -3.676 1 95.69 74 VAL A O 1
ATOM 586 N N . LEU A 1 75 ? -25.719 -0.588 -1.799 1 97.44 75 LEU A N 1
ATOM 587 C CA . LEU A 1 75 ? -25.469 -2.014 -2.004 1 97.44 75 LEU A CA 1
ATOM 588 C C . LEU A 1 75 ? -26.219 -2.514 -3.24 1 97.44 75 LEU A C 1
ATOM 590 O O . LEU A 1 75 ? -25.703 -3.371 -3.967 1 97.44 75 LEU A O 1
ATOM 594 N N . ASP A 1 76 ? -27.406 -1.947 -3.471 1 96.06 76 ASP A N 1
ATOM 595 C CA . ASP A 1 76 ? -28.156 -2.301 -4.672 1 96.06 76 ASP A CA 1
ATOM 596 C C . ASP A 1 76 ? -27.391 -1.924 -5.934 1 96.06 76 ASP A C 1
ATOM 598 O O . ASP A 1 76 ? -27.359 -2.688 -6.902 1 96.06 76 ASP A O 1
ATOM 602 N N . ASP A 1 77 ? -26.797 -0.771 -5.926 1 94.94 77 ASP A N 1
ATOM 603 C CA . ASP A 1 77 ? -25.984 -0.322 -7.062 1 94.94 77 ASP A CA 1
ATOM 604 C C . ASP A 1 77 ? -24.781 -1.235 -7.281 1 94.94 77 ASP A C 1
ATOM 606 O O . ASP A 1 77 ? -24.453 -1.574 -8.422 1 94.94 77 ASP A O 1
ATOM 610 N N . ILE A 1 78 ? -24.125 -1.596 -6.199 1 97.62 78 ILE A N 1
ATOM 611 C CA . ILE A 1 78 ? -22.969 -2.48 -6.289 1 97.62 78 ILE A CA 1
ATOM 612 C C . ILE A 1 78 ? -23.391 -3.822 -6.883 1 97.62 78 ILE A C 1
ATOM 614 O O . ILE A 1 78 ? -22.734 -4.34 -7.793 1 97.62 78 ILE A O 1
ATOM 618 N N . GLN A 1 79 ? -24.5 -4.336 -6.43 1 97.25 79 GLN A N 1
ATOM 619 C CA . GLN A 1 79 ? -25.016 -5.609 -6.91 1 97.25 79 GLN A CA 1
ATOM 620 C C . GLN A 1 79 ? -25.375 -5.527 -8.391 1 97.25 79 GLN A C 1
ATOM 622 O O . GLN A 1 79 ? -25.078 -6.441 -9.164 1 97.25 79 GLN A O 1
ATOM 627 N N . ALA A 1 80 ? -25.922 -4.465 -8.812 1 96.44 80 ALA A N 1
ATOM 628 C CA . ALA A 1 80 ? -26.484 -4.348 -10.156 1 96.44 80 ALA A CA 1
ATOM 629 C C . ALA A 1 80 ? -25.406 -3.979 -11.172 1 96.44 80 ALA A C 1
ATOM 631 O O . ALA A 1 80 ? -25.453 -4.43 -12.32 1 96.44 80 ALA A O 1
ATOM 632 N N . HIS A 1 81 ? -24.469 -3.164 -10.719 1 96.75 81 HIS A N 1
ATOM 633 C CA . HIS A 1 81 ? -23.609 -2.551 -11.734 1 96.75 81 HIS A CA 1
ATOM 634 C C . HIS A 1 81 ? -22.156 -2.986 -11.57 1 96.75 81 HIS A C 1
ATOM 636 O O . HIS A 1 81 ? -21.406 -3.033 -12.547 1 96.75 81 HIS A O 1
ATOM 642 N N . ILE A 1 82 ? -21.719 -3.26 -10.391 1 97.56 82 ILE A N 1
ATOM 643 C CA . ILE A 1 82 ? -20.297 -3.504 -10.156 1 97.56 82 ILE A CA 1
ATOM 644 C C . ILE A 1 82 ? -20.016 -5.004 -10.203 1 97.56 82 ILE A C 1
ATOM 646 O O . ILE A 1 82 ? -19.141 -5.457 -10.945 1 97.56 82 ILE A O 1
ATOM 650 N N . ILE A 1 83 ? -20.781 -5.84 -9.531 1 97.81 83 ILE A N 1
ATOM 651 C CA . ILE A 1 83 ? -20.547 -7.273 -9.383 1 97.81 83 ILE A CA 1
ATOM 652 C C . ILE A 1 83 ? -20.531 -7.941 -10.758 1 97.81 83 ILE A C 1
ATOM 654 O O . ILE A 1 83 ? -19.688 -8.789 -11.031 1 97.81 83 ILE A O 1
ATOM 658 N N . PRO A 1 84 ? -21.375 -7.512 -11.727 1 96.56 84 PRO A N 1
ATOM 659 C CA . PRO A 1 84 ? -21.359 -8.164 -13.039 1 96.56 84 PRO A CA 1
ATOM 660 C C . PRO A 1 84 ? -20.031 -7.992 -13.773 1 96.56 84 PRO A C 1
ATOM 662 O O . PRO A 1 84 ? -19.719 -8.781 -14.664 1 96.56 84 PRO A O 1
ATOM 665 N N . GLY A 1 85 ? -19.312 -6.977 -13.383 1 96.88 85 GLY A N 1
ATOM 666 C CA . GLY A 1 85 ? -18.031 -6.727 -14.039 1 96.88 85 GLY A CA 1
ATOM 667 C C . GLY A 1 85 ? -16.844 -7.195 -13.227 1 96.88 85 GLY A C 1
ATOM 668 O O . GLY A 1 85 ? -15.695 -6.902 -13.57 1 96.88 85 GLY A O 1
ATOM 669 N N . MET A 1 86 ? -17.094 -7.965 -12.195 1 97.19 86 MET A N 1
ATOM 670 C CA . MET A 1 86 ? -16.016 -8.469 -11.328 1 97.19 86 MET A CA 1
ATOM 671 C C . MET A 1 86 ? -15.461 -9.781 -11.859 1 97.19 86 MET A C 1
ATOM 673 O O . MET A 1 86 ? -16.219 -10.633 -12.344 1 97.19 86 MET A O 1
ATOM 677 N N . THR A 1 87 ? -14.156 -9.914 -11.93 1 96.75 87 THR A N 1
ATOM 678 C CA . THR A 1 87 ? -13.555 -11.242 -11.906 1 96.75 87 THR A CA 1
ATOM 679 C C . THR A 1 87 ? -13.555 -11.805 -10.484 1 96.75 87 THR A C 1
ATOM 681 O O . THR A 1 87 ? -12.969 -11.219 -9.578 1 96.75 87 THR A O 1
ATOM 684 N N . HIS A 1 88 ? -14.273 -12.891 -10.336 1 97.94 88 HIS A N 1
ATOM 685 C CA . HIS A 1 88 ? -14.461 -13.43 -8.992 1 97.94 88 HIS A CA 1
ATOM 686 C C . HIS A 1 88 ? -13.344 -14.391 -8.617 1 97.94 88 HIS A C 1
ATOM 688 O O . HIS A 1 88 ? -13.5 -15.609 -8.742 1 97.94 88 HIS A O 1
ATOM 694 N N . TRP A 1 89 ? -12.312 -13.914 -8.047 1 97.69 89 TRP A N 1
ATOM 695 C CA . TRP A 1 89 ? -11.102 -14.641 -7.703 1 97.69 89 TRP A CA 1
ATOM 696 C C . TRP A 1 89 ? -11.391 -15.703 -6.648 1 97.69 89 TRP A C 1
ATOM 698 O O . TRP A 1 89 ? -10.617 -16.656 -6.484 1 97.69 89 TRP A O 1
ATOM 708 N N . GLN A 1 90 ? -12.477 -15.492 -5.91 1 97.75 90 GLN A N 1
ATOM 709 C CA . GLN A 1 90 ? -12.805 -16.406 -4.828 1 97.75 90 GLN A CA 1
ATOM 710 C C . GLN A 1 90 ? -13.773 -17.5 -5.301 1 97.75 90 GLN A C 1
ATOM 712 O O . GLN A 1 90 ? -14.344 -18.219 -4.488 1 97.75 90 GLN A O 1
ATOM 717 N N . HIS A 1 91 ? -14.008 -17.594 -6.574 1 98.31 91 HIS A N 1
ATOM 718 C CA . HIS A 1 91 ? -14.898 -18.578 -7.168 1 98.31 91 HIS A CA 1
ATOM 719 C C . HIS A 1 91 ? -14.227 -19.953 -7.238 1 98.31 91 HIS A C 1
ATOM 721 O O . HIS A 1 91 ? -13.039 -20.047 -7.543 1 98.31 91 HIS A O 1
ATOM 727 N N . PRO A 1 92 ? -14.977 -21.078 -7.004 1 98.12 92 PRO A N 1
ATOM 728 C CA . PRO A 1 92 ? -14.383 -22.406 -7.07 1 98.12 92 PRO A CA 1
ATOM 729 C C . PRO A 1 92 ? -13.852 -22.75 -8.461 1 98.12 92 PRO A C 1
ATOM 731 O O . PRO A 1 92 ? -12.992 -23.625 -8.594 1 98.12 92 PRO A O 1
ATOM 734 N N . ASP A 1 93 ? -14.312 -22.078 -9.484 1 98.5 93 ASP A N 1
ATOM 735 C CA . ASP A 1 93 ? -13.883 -22.359 -10.852 1 98.5 93 ASP A CA 1
ATOM 736 C C . ASP A 1 93 ? -12.891 -21.312 -11.344 1 98.5 93 ASP A C 1
ATOM 738 O O . ASP A 1 93 ? -12.688 -21.172 -12.555 1 98.5 93 ASP A O 1
ATOM 742 N N . PHE A 1 94 ? -12.391 -20.516 -10.453 1 98.19 94 PHE A N 1
ATOM 743 C CA . PHE A 1 94 ? -11.258 -19.656 -10.766 1 98.19 94 PHE A CA 1
ATOM 744 C C . PHE A 1 94 ? -9.938 -20.406 -10.594 1 98.19 94 PHE A C 1
ATOM 746 O O . PHE A 1 94 ? -9.562 -20.766 -9.477 1 98.19 94 PHE A O 1
ATOM 753 N N . TYR A 1 95 ? -9.188 -20.625 -11.766 1 98.19 95 TYR A N 1
ATOM 754 C CA . TYR A 1 95 ? -7.938 -21.375 -11.758 1 98.19 95 TYR A CA 1
ATOM 755 C C . TYR A 1 95 ? -6.82 -20.578 -12.422 1 98.19 95 TYR A C 1
ATOM 757 O O . TYR A 1 95 ? -5.812 -21.156 -12.844 1 98.19 95 TYR A O 1
ATOM 765 N N . ALA A 1 96 ? -7.023 -19.266 -12.562 1 95.38 96 ALA A N 1
ATOM 766 C CA . ALA A 1 96 ? -6.094 -18.422 -13.305 1 95.38 96 ALA A CA 1
ATOM 767 C C . ALA A 1 96 ? -5.035 -17.828 -12.383 1 95.38 96 ALA A C 1
ATOM 769 O O . ALA A 1 96 ? -5.301 -17.578 -11.203 1 95.38 96 ALA A O 1
ATOM 770 N N . TRP A 1 97 ? -3.852 -17.578 -12.914 1 93.81 97 TRP A N 1
ATOM 771 C CA . TRP A 1 97 ? -2.717 -16.984 -12.211 1 93.81 97 TRP A CA 1
ATOM 772 C C . TRP A 1 97 ? -2.41 -17.75 -10.93 1 93.81 97 TRP A C 1
ATOM 774 O O . TRP A 1 97 ? -2.162 -18.969 -10.969 1 93.81 97 TRP A O 1
ATOM 784 N N . PHE A 1 98 ? -2.248 -17.109 -9.773 1 95.94 98 PHE A N 1
ATOM 785 C CA . PHE A 1 98 ? -2.145 -17.703 -8.438 1 95.94 98 PHE A CA 1
ATOM 786 C C . PHE A 1 98 ? -3.262 -17.203 -7.539 1 95.94 98 PHE A C 1
ATOM 788 O O . PHE A 1 98 ? -3.918 -16.203 -7.852 1 95.94 98 PHE A O 1
ATOM 795 N N . PRO A 1 99 ? -3.51 -17.891 -6.473 1 95.19 99 PRO A N 1
ATOM 796 C CA . PRO A 1 99 ? -4.609 -17.531 -5.582 1 95.19 99 PRO A CA 1
ATOM 797 C C . PRO A 1 99 ? -4.438 -16.125 -4.988 1 95.19 99 PRO A C 1
ATOM 799 O O . PRO A 1 99 ? -3.32 -15.727 -4.656 1 95.19 99 PRO A O 1
ATOM 802 N N . ALA A 1 100 ? -5.5 -15.422 -4.883 1 95.94 100 ALA A N 1
ATOM 803 C CA . ALA A 1 100 ? -5.664 -14.281 -3.979 1 95.94 100 ALA A CA 1
ATOM 804 C C . ALA A 1 100 ? -6.617 -14.625 -2.838 1 95.94 100 ALA A C 1
ATOM 806 O O . ALA A 1 100 ? -7.699 -14.039 -2.729 1 95.94 100 ALA A O 1
ATOM 807 N N . GLN A 1 101 ? -6.156 -15.453 -1.99 1 95.81 101 GLN A N 1
ATOM 808 C CA . GLN A 1 101 ? -7.035 -16.109 -1.025 1 95.81 101 GLN A CA 1
ATOM 809 C C . GLN A 1 101 ? -7.422 -15.148 0.1 1 95.81 101 GLN A C 1
ATOM 811 O O . GLN A 1 101 ? -6.594 -14.367 0.573 1 95.81 101 GLN A O 1
ATOM 816 N N . VAL A 1 102 ? -8.664 -15.234 0.446 1 96 102 VAL A N 1
ATOM 817 C CA . VAL A 1 102 ? -9.18 -14.469 1.579 1 96 102 VAL A CA 1
ATOM 818 C C . VAL A 1 102 ? -9.852 -15.414 2.574 1 96 102 VAL A C 1
ATOM 820 O O . VAL A 1 102 ? -10.328 -16.484 2.199 1 96 102 VAL A O 1
ATOM 823 N N . SER A 1 103 ? -9.758 -15.094 3.838 1 96.81 103 SER A N 1
ATOM 824 C CA . SER A 1 103 ? -10.484 -15.805 4.891 1 96.81 103 SER A CA 1
ATOM 825 C C . SER A 1 103 ? -11.391 -14.852 5.664 1 96.81 103 SER A C 1
ATOM 827 O O . SER A 1 103 ? -11.141 -13.648 5.715 1 96.81 103 SER A O 1
ATOM 829 N N . PRO A 1 104 ? -12.477 -15.445 6.238 1 96.94 104 PRO A N 1
ATOM 830 C CA . PRO A 1 104 ? -13.297 -14.633 7.137 1 96.94 104 PRO A CA 1
ATOM 831 C C . PRO A 1 104 ? -12.477 -13.945 8.219 1 96.94 104 PRO A C 1
ATOM 833 O O . PRO A 1 104 ? -12.688 -12.758 8.508 1 96.94 104 PRO A O 1
ATOM 836 N N . ALA A 1 105 ? -11.516 -14.672 8.75 1 97.06 105 ALA A N 1
ATOM 837 C CA . ALA A 1 105 ? -10.688 -14.141 9.82 1 97.06 105 ALA A CA 1
ATOM 838 C C . ALA A 1 105 ? -9.898 -12.914 9.352 1 97.06 105 ALA A C 1
ATOM 840 O O . ALA A 1 105 ? -9.781 -11.93 10.086 1 97.06 105 ALA A O 1
ATOM 841 N N . ALA A 1 106 ? -9.32 -13.008 8.18 1 98 106 ALA A N 1
ATOM 842 C CA . ALA A 1 106 ? -8.539 -11.891 7.641 1 98 106 ALA A CA 1
ATOM 843 C C . ALA A 1 106 ? -9.422 -10.664 7.43 1 98 106 ALA A C 1
ATOM 845 O O . ALA A 1 106 ? -9.008 -9.539 7.723 1 98 106 ALA A O 1
ATOM 846 N N . ILE A 1 107 ? -10.656 -10.852 6.887 1 98.44 107 ILE A N 1
ATOM 847 C CA . ILE A 1 107 ? -11.594 -9.758 6.676 1 98.44 107 ILE A CA 1
ATOM 848 C C . ILE A 1 107 ? -11.922 -9.102 8.016 1 98.44 107 ILE A C 1
ATOM 850 O O . ILE A 1 107 ? -11.922 -7.871 8.133 1 98.44 107 ILE A O 1
ATOM 854 N N . LEU A 1 108 ? -12.195 -9.914 9 1 98.38 108 LEU A N 1
ATOM 855 C CA . LEU A 1 108 ? -12.594 -9.398 10.305 1 98.38 108 LEU A CA 1
ATOM 856 C C . LEU A 1 108 ? -11.438 -8.648 10.969 1 98.38 108 LEU A C 1
ATOM 858 O O . LEU A 1 108 ? -11.648 -7.605 11.586 1 98.38 108 LEU A O 1
ATOM 862 N N . GLY A 1 109 ? -10.219 -9.227 10.891 1 98.38 109 GLY A N 1
ATOM 863 C CA . GLY A 1 109 ? -9.055 -8.531 11.422 1 98.38 109 GLY A CA 1
ATOM 864 C C . GLY A 1 109 ? -8.82 -7.184 10.766 1 98.38 109 GLY A C 1
ATOM 865 O O . GLY A 1 109 ? -8.492 -6.207 11.445 1 98.38 109 GLY A O 1
ATOM 866 N N . ASP A 1 110 ? -8.961 -7.148 9.461 1 98.19 110 ASP A N 1
ATOM 867 C CA . ASP A 1 110 ? -8.797 -5.898 8.727 1 98.19 110 ASP A CA 1
ATOM 868 C C . ASP A 1 110 ? -9.883 -4.898 9.102 1 98.19 110 ASP A C 1
ATOM 870 O O . ASP A 1 110 ? -9.633 -3.691 9.156 1 98.19 110 ASP A O 1
ATOM 874 N N . LEU A 1 111 ? -11.086 -5.387 9.266 1 98.56 111 LEU A N 1
ATOM 875 C CA . LEU A 1 111 ? -12.203 -4.539 9.672 1 98.56 111 LEU A CA 1
ATOM 876 C C . LEU A 1 111 ? -11.922 -3.881 11.016 1 98.56 111 LEU A C 1
ATOM 878 O O . LEU A 1 111 ? -12.195 -2.691 11.203 1 98.56 111 LEU A O 1
ATOM 882 N N . VAL A 1 112 ? -11.367 -4.598 11.961 1 98.56 112 VAL A N 1
ATOM 883 C CA . VAL A 1 112 ? -10.984 -4.051 13.266 1 98.56 112 VAL A CA 1
ATOM 884 C C . VAL A 1 112 ? -9.93 -2.959 13.078 1 98.56 112 VAL A C 1
ATOM 886 O O . VAL A 1 112 ? -10.055 -1.865 13.633 1 98.56 112 VAL A O 1
ATOM 889 N N . ALA A 1 113 ? -8.891 -3.273 12.32 1 98.12 113 ALA A N 1
ATOM 890 C CA . ALA A 1 113 ? -7.828 -2.312 12.047 1 98.12 113 ALA A CA 1
ATOM 891 C C . ALA A 1 113 ? -8.383 -1.026 11.445 1 98.12 113 ALA A C 1
ATOM 893 O O . ALA A 1 113 ? -7.988 0.073 11.844 1 98.12 113 ALA A O 1
ATOM 894 N N . ASN A 1 114 ? -9.25 -1.177 10.477 1 97.5 114 ASN A N 1
ATOM 895 C CA . ASN A 1 114 ? -9.859 -0.02 9.828 1 97.5 114 ASN A CA 1
ATOM 896 C C . ASN A 1 114 ? -10.711 0.786 10.805 1 97.5 114 ASN A C 1
ATOM 898 O O . ASN A 1 114 ? -10.828 2.006 10.68 1 97.5 114 ASN A O 1
ATOM 902 N N . GLY A 1 115 ? -11.312 0.097 11.742 1 98 115 GLY A N 1
ATOM 903 C CA . GLY A 1 115 ? -12.047 0.78 12.797 1 98 115 GLY A CA 1
ATOM 904 C C . GLY A 1 115 ? -11.172 1.716 13.617 1 98 115 GLY A C 1
ATOM 905 O O . GLY A 1 115 ? -11.625 2.789 14.023 1 98 115 GLY A O 1
ATOM 906 N N . PHE A 1 116 ? -9.945 1.316 13.828 1 97.56 116 PHE A N 1
ATOM 907 C CA . PHE A 1 116 ? -9 2.15 14.562 1 97.56 116 PHE A CA 1
ATOM 908 C C . PHE A 1 116 ? -8.445 3.252 13.672 1 97.56 116 PHE A C 1
ATOM 910 O O . PHE A 1 116 ? -8.336 4.406 14.094 1 97.56 116 PHE A O 1
ATOM 917 N N . ASN A 1 117 ? -8.117 2.891 12.438 1 96.81 117 ASN A N 1
ATOM 918 C CA . ASN A 1 117 ? -7.562 3.727 11.383 1 96.81 117 ASN A CA 1
ATOM 919 C C . ASN A 1 117 ? -6.406 4.582 11.891 1 96.81 117 ASN A C 1
ATOM 921 O O . ASN A 1 117 ? -6.406 5.801 11.719 1 96.81 117 ASN A O 1
ATOM 925 N N . GLN A 1 118 ? -5.414 4.008 12.5 1 93.56 118 GLN A N 1
ATOM 926 C CA . GLN A 1 118 ? -4.211 4.707 12.945 1 93.56 118 GLN A CA 1
ATOM 927 C C . GLN A 1 118 ? -3.076 4.535 11.938 1 93.56 118 GLN A C 1
ATOM 929 O O . GLN A 1 118 ? -2.871 3.441 11.406 1 93.56 118 GLN A O 1
ATOM 934 N N . PRO A 1 119 ? -2.443 5.664 11.57 1 91.81 119 PRO A N 1
ATOM 935 C CA . PRO A 1 119 ? -1.238 5.512 10.75 1 91.81 119 PRO A CA 1
ATOM 936 C C . PRO A 1 119 ? -0.043 4.996 11.547 1 91.81 119 PRO A C 1
ATOM 938 O O . PRO A 1 119 ? 0.321 5.582 12.57 1 91.81 119 PRO A O 1
ATOM 941 N N . GLY A 1 120 ? 0.539 3.881 11.281 1 88.75 120 GLY A N 1
ATOM 942 C CA . GLY A 1 120 ? 1.602 3.254 12.047 1 88.75 120 GLY A CA 1
ATOM 943 C C . GLY A 1 120 ? 2.982 3.506 11.477 1 88.75 120 GLY A C 1
ATOM 944 O O . GLY A 1 120 ? 3.748 2.566 11.25 1 88.75 120 GLY A O 1
ATOM 945 N N . PHE A 1 121 ? 3.387 4.809 11.398 1 87.25 121 PHE A N 1
ATOM 946 C CA . PHE A 1 121 ? 4.656 5.109 10.75 1 87.25 121 PHE A CA 1
ATOM 947 C C . PHE A 1 121 ? 5.785 5.172 11.773 1 87.25 121 PHE A C 1
ATOM 949 O O . PHE A 1 121 ? 6.965 5.125 11.406 1 87.25 121 PHE A O 1
ATOM 956 N N . SER A 1 122 ? 5.5 5.289 13.055 1 89.56 122 SER A N 1
ATOM 957 C CA . SER A 1 122 ? 6.465 5.254 14.148 1 89.56 122 SER A CA 1
ATOM 958 C C . SER A 1 122 ? 5.863 4.625 15.398 1 89.56 122 SER A C 1
ATOM 960 O O . SER A 1 122 ? 4.648 4.438 15.484 1 89.56 122 SER A O 1
ATOM 962 N N . TRP A 1 123 ? 6.742 4.281 16.297 1 91.19 123 TRP A N 1
ATOM 963 C CA . TRP A 1 123 ? 6.254 3.719 17.562 1 91.19 123 TRP A CA 1
ATOM 964 C C . TRP A 1 123 ? 5.309 4.691 18.25 1 91.19 123 TRP A C 1
ATOM 966 O O . TRP A 1 123 ? 4.234 4.297 18.719 1 91.19 123 TRP A O 1
ATOM 976 N N . MET A 1 124 ? 5.613 5.98 18.234 1 87.75 124 MET A N 1
ATOM 977 C CA . MET A 1 124 ? 4.816 6.996 18.922 1 87.75 124 MET A CA 1
ATOM 978 C C . MET A 1 124 ? 3.447 7.145 18.266 1 87.75 124 MET A C 1
ATOM 980 O O . MET A 1 124 ? 2.453 7.402 18.953 1 87.75 124 MET A O 1
ATOM 984 N N . SER A 1 125 ? 3.42 6.98 16.969 1 91.25 125 SER A N 1
ATOM 985 C CA . SER A 1 125 ? 2.152 7.148 16.266 1 91.25 125 SER A CA 1
ATOM 986 C C . SER A 1 125 ? 1.176 6.031 16.609 1 91.25 125 SER A C 1
ATOM 988 O O . SER A 1 125 ? -0.036 6.184 16.438 1 91.25 125 SER A O 1
ATOM 990 N N . SER A 1 126 ? 1.709 4.879 17 1 93.38 126 SER A N 1
ATOM 991 C CA . SER A 1 126 ? 0.891 3.785 17.516 1 93.38 126 SER A CA 1
ATOM 992 C C . SER A 1 126 ? 1.757 2.66 18.078 1 93.38 126 SER A C 1
ATOM 994 O O . SER A 1 126 ? 2.045 1.688 17.375 1 93.38 126 SER A O 1
ATOM 996 N N . PRO A 1 127 ? 2.051 2.719 19.328 1 94.56 127 PRO A N 1
ATOM 997 C CA . PRO A 1 127 ? 2.912 1.705 19.938 1 94.56 127 PR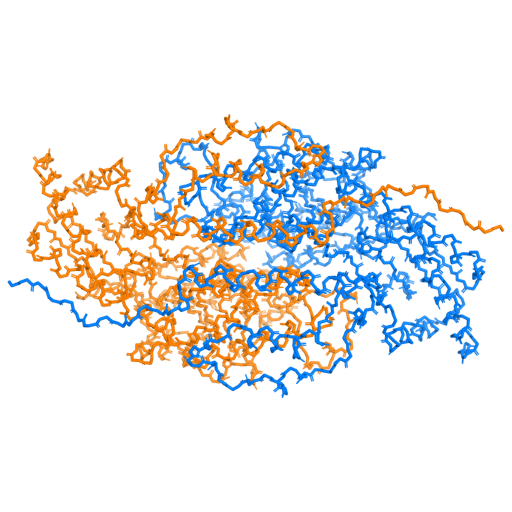O A CA 1
ATOM 998 C C . PRO A 1 127 ? 2.395 0.284 19.734 1 94.56 127 PRO A C 1
ATOM 1000 O O . PRO A 1 127 ? 3.164 -0.613 19.375 1 94.56 127 PRO A O 1
ATOM 1003 N N . ALA A 1 128 ? 1.105 0.098 19.906 1 96.5 128 ALA A N 1
ATOM 1004 C CA . ALA A 1 128 ? 0.51 -1.229 19.766 1 96.5 128 ALA A CA 1
ATOM 1005 C C . ALA A 1 128 ? 0.682 -1.768 18.359 1 96.5 128 ALA A C 1
ATOM 1007 O O . ALA A 1 128 ? 0.983 -2.949 18.156 1 96.5 128 ALA A O 1
ATOM 1008 N N . ALA A 1 129 ? 0.459 -0.928 17.359 1 95.94 129 ALA A N 1
ATOM 1009 C CA . ALA A 1 129 ? 0.6 -1.356 15.969 1 95.94 129 ALA A CA 1
ATOM 1010 C C . ALA A 1 129 ? 2.039 -1.761 15.664 1 95.94 129 ALA A C 1
ATOM 1012 O O . ALA A 1 129 ? 2.277 -2.744 14.961 1 95.94 129 ALA A O 1
ATOM 1013 N N . THR A 1 130 ? 2.986 -1.011 16.172 1 95.19 130 THR A N 1
ATOM 1014 C CA . THR A 1 130 ? 4.398 -1.297 15.945 1 95.19 130 THR A CA 1
ATOM 1015 C C . THR A 1 130 ? 4.797 -2.607 16.609 1 95.19 130 THR A C 1
ATOM 1017 O O . THR A 1 130 ? 5.402 -3.477 15.984 1 95.19 130 THR A O 1
ATOM 1020 N N . GLU A 1 131 ? 4.426 -2.734 17.812 1 96.25 131 GLU A N 1
ATOM 1021 C CA . GLU A 1 131 ? 4.879 -3.902 18.562 1 96.25 131 GLU A CA 1
ATOM 1022 C C . GLU A 1 131 ? 4.164 -5.168 18.094 1 96.25 131 GLU A C 1
ATOM 1024 O O . GLU A 1 131 ? 4.762 -6.246 18.047 1 96.25 131 GLU A O 1
ATOM 1029 N N . LEU A 1 132 ? 2.926 -5.055 17.734 1 97.5 132 LEU A N 1
ATOM 1030 C CA . LEU A 1 132 ? 2.223 -6.23 17.25 1 97.5 132 LEU A CA 1
ATOM 1031 C C . LEU A 1 132 ? 2.861 -6.742 15.953 1 97.5 132 LEU A C 1
ATOM 1033 O O . LEU A 1 132 ? 2.953 -7.953 15.742 1 97.5 132 LEU A O 1
ATOM 1037 N N . GLU A 1 133 ? 3.242 -5.852 15.102 1 97.25 133 GLU A N 1
ATOM 1038 C CA . GLU A 1 133 ? 3.854 -6.281 13.844 1 97.25 133 GLU A CA 1
ATOM 1039 C C . GLU A 1 133 ? 5.168 -7.016 14.094 1 97.25 133 GLU A C 1
ATOM 1041 O O . GLU A 1 133 ? 5.453 -8.023 13.445 1 97.25 133 GLU A O 1
ATOM 1046 N N . THR A 1 134 ? 5.98 -6.543 15.008 1 96.06 134 THR A N 1
ATOM 1047 C CA . THR A 1 134 ? 7.227 -7.238 15.312 1 96.06 134 THR A CA 1
ATOM 1048 C C . THR A 1 134 ? 6.949 -8.633 15.859 1 96.06 134 THR A C 1
ATOM 1050 O O . THR A 1 134 ? 7.652 -9.594 15.523 1 96.06 134 THR A O 1
ATOM 1053 N N . ILE A 1 135 ? 5.887 -8.75 16.625 1 96.88 135 ILE A N 1
ATOM 1054 C CA . ILE A 1 135 ? 5.52 -10.031 17.219 1 96.88 135 ILE A CA 1
ATOM 1055 C C . ILE A 1 135 ? 5.043 -10.984 16.125 1 96.88 135 ILE A C 1
ATOM 1057 O O . ILE A 1 135 ? 5.52 -12.117 16.016 1 96.88 135 ILE A O 1
ATOM 1061 N N . VAL A 1 136 ? 4.184 -10.508 15.305 1 97.5 136 VAL A N 1
ATOM 1062 C CA . VAL A 1 136 ? 3.6 -11.367 14.273 1 97.5 136 VAL A CA 1
ATOM 1063 C C . VAL A 1 136 ? 4.668 -11.75 13.258 1 97.5 136 VAL A C 1
ATOM 1065 O O . VAL A 1 136 ? 4.664 -12.875 12.734 1 97.5 136 VAL A O 1
ATOM 1068 N N . MET A 1 137 ? 5.539 -10.852 12.945 1 97.88 137 MET A N 1
ATOM 1069 C CA . MET A 1 137 ? 6.621 -11.172 12.016 1 97.88 137 MET A CA 1
ATOM 1070 C C . MET A 1 137 ? 7.527 -12.25 12.594 1 97.88 137 MET A C 1
ATOM 1072 O O . MET A 1 137 ? 7.957 -13.156 11.875 1 97.88 137 MET A O 1
ATOM 1076 N N . ASP A 1 138 ? 7.832 -12.148 13.859 1 97.69 138 ASP A N 1
ATOM 1077 C CA . ASP A 1 138 ? 8.641 -13.18 14.5 1 97.69 138 ASP A CA 1
ATOM 1078 C C . ASP A 1 138 ? 7.895 -14.516 14.539 1 97.69 138 ASP A C 1
ATOM 1080 O O . ASP A 1 138 ? 8.492 -15.57 14.336 1 97.69 138 ASP A O 1
ATOM 1084 N N . TRP A 1 139 ? 6.555 -14.445 14.836 1 98 139 TRP A N 1
ATOM 1085 C CA . TRP A 1 139 ? 5.715 -15.641 14.758 1 98 139 TRP A CA 1
ATOM 1086 C C . TRP A 1 139 ? 5.883 -16.328 13.398 1 98 139 TRP A C 1
ATOM 1088 O O . TRP A 1 139 ? 6.145 -17.531 13.336 1 98 139 TRP A O 1
ATOM 1098 N N . MET A 1 140 ? 5.82 -15.57 12.383 1 98.25 140 MET A N 1
ATOM 1099 C CA . MET A 1 140 ? 5.801 -16.125 11.031 1 98.25 140 MET A CA 1
ATOM 1100 C C . MET A 1 140 ? 7.195 -16.578 10.609 1 98.25 140 MET A C 1
ATOM 1102 O O . MET A 1 140 ? 7.34 -17.578 9.914 1 98.25 140 MET A O 1
ATOM 1106 N N . ALA A 1 141 ? 8.227 -15.812 11.016 1 97.88 141 ALA A N 1
ATOM 1107 C CA . ALA A 1 141 ? 9.586 -16.266 10.734 1 97.88 141 ALA A CA 1
ATOM 1108 C C . ALA A 1 141 ? 9.82 -17.672 11.281 1 97.88 141 ALA A C 1
ATOM 1110 O O . ALA A 1 141 ? 10.297 -18.547 10.562 1 97.88 141 ALA A O 1
ATOM 1111 N N . ARG A 1 142 ? 9.445 -17.859 12.461 1 97 142 ARG A N 1
ATOM 1112 C CA . ARG A 1 142 ? 9.625 -19.156 13.102 1 97 142 ARG A CA 1
ATOM 1113 C C . ARG A 1 142 ? 8.719 -20.203 12.469 1 97 142 ARG A C 1
ATOM 1115 O O . ARG A 1 142 ? 9.117 -21.359 12.297 1 97 142 ARG A O 1
ATOM 1122 N N . ALA A 1 143 ? 7.5 -19.812 12.172 1 97.75 143 ALA A N 1
ATOM 1123 C CA . ALA A 1 143 ? 6.562 -20.75 11.547 1 97.75 143 ALA A CA 1
ATOM 1124 C C . ALA A 1 143 ? 7.082 -21.219 10.188 1 97.75 143 ALA A C 1
ATOM 1126 O O . ALA A 1 143 ? 6.891 -22.375 9.812 1 97.75 143 ALA A O 1
ATOM 1127 N N . PHE A 1 144 ? 7.734 -20.328 9.438 1 98.06 144 PHE A N 1
ATOM 1128 C CA . PHE A 1 144 ? 8.297 -20.656 8.133 1 98.06 144 PHE A CA 1
ATOM 1129 C C . PHE A 1 144 ? 9.562 -21.5 8.289 1 98.06 144 PHE A C 1
ATOM 1131 O O . PHE A 1 144 ? 10.023 -22.125 7.328 1 98.06 144 PHE A O 1
ATOM 1138 N N . GLY A 1 145 ? 10.133 -21.531 9.438 1 96.88 145 GLY A N 1
ATOM 1139 C CA . GLY A 1 145 ? 11.367 -22.25 9.688 1 96.88 145 GLY A CA 1
ATOM 1140 C C . GLY A 1 145 ? 12.609 -21.438 9.398 1 96.88 145 GLY A C 1
ATOM 1141 O O . GLY A 1 145 ? 13.672 -21.984 9.102 1 96.88 145 GLY A O 1
ATOM 1142 N N . MET A 1 146 ? 12.523 -20.141 9.484 1 96.31 146 MET A N 1
ATOM 1143 C CA . MET A 1 146 ? 13.664 -19.266 9.227 1 96.31 146 MET A CA 1
ATOM 1144 C C . MET A 1 146 ? 14.594 -19.203 10.438 1 96.31 146 MET A C 1
ATOM 1146 O O . MET A 1 146 ? 14.164 -19.453 11.562 1 96.31 146 MET A O 1
ATOM 1150 N N . PRO A 1 147 ? 15.859 -18.906 10.18 1 95.62 147 PRO A N 1
ATOM 1151 C CA . PRO A 1 147 ? 16.781 -18.781 11.305 1 95.62 147 PRO A CA 1
ATOM 1152 C C . PRO A 1 147 ? 16.5 -17.562 12.18 1 95.62 147 PRO A C 1
ATOM 1154 O O . PRO A 1 147 ? 15.898 -16.594 11.703 1 95.62 147 PRO A O 1
ATOM 1157 N N . GLU A 1 148 ? 16.969 -17.578 13.352 1 94.94 148 GLU A N 1
ATOM 1158 C CA . GLU A 1 148 ? 16.734 -16.516 14.32 1 94.94 148 GLU A CA 1
ATOM 1159 C C . GLU A 1 148 ? 17.359 -15.195 13.852 1 94.94 148 GLU A C 1
ATOM 1161 O O . GLU A 1 148 ? 16.922 -14.117 14.258 1 94.94 148 GLU A O 1
ATOM 1166 N N . THR A 1 149 ? 18.312 -15.273 12.992 1 95 149 THR A N 1
ATOM 1167 C CA . THR A 1 149 ? 18.984 -14.086 12.461 1 95 149 THR A CA 1
ATOM 1168 C C . THR A 1 149 ? 18 -13.25 11.633 1 95 149 THR A C 1
ATOM 1170 O O . THR A 1 149 ? 18.266 -12.086 11.336 1 95 149 THR A O 1
ATOM 1173 N N . MET A 1 150 ? 16.875 -13.828 11.266 1 95.56 150 MET A N 1
ATOM 1174 C CA . MET A 1 150 ? 15.891 -13.109 10.469 1 95.56 150 MET A CA 1
ATOM 1175 C C . MET A 1 150 ? 14.719 -12.656 11.336 1 95.56 150 MET A C 1
ATOM 1177 O O . MET A 1 150 ? 13.648 -12.336 10.82 1 95.56 150 MET A O 1
ATOM 1181 N N . THR A 1 151 ? 14.891 -12.656 12.648 1 95.94 151 THR A N 1
ATOM 1182 C CA . THR A 1 151 ? 13.898 -12.141 13.594 1 95.94 151 THR A CA 1
ATOM 1183 C C . THR A 1 151 ? 14.375 -10.82 14.203 1 95.94 151 THR A C 1
ATOM 1185 O O . THR A 1 151 ? 15.508 -10.391 13.961 1 95.94 151 THR A O 1
ATOM 1188 N N . TRP A 1 152 ? 13.523 -10.18 14.945 1 94.56 152 TRP A N 1
ATOM 1189 C CA . TRP A 1 152 ? 13.812 -8.875 15.531 1 94.56 152 TRP A CA 1
ATOM 1190 C C . TRP A 1 152 ? 14.734 -9.016 16.734 1 94.56 152 TRP A C 1
ATOM 1192 O O . TRP A 1 152 ? 15.227 -8.016 17.266 1 94.56 152 TRP A O 1
ATOM 1202 N N . GLY A 1 153 ? 15.086 -10.25 17.094 1 89.62 153 GLY A N 1
ATOM 1203 C CA . GLY A 1 153 ? 15.992 -10.484 18.203 1 89.62 153 GLY A CA 1
ATOM 1204 C C . GLY A 1 153 ? 17.453 -10.227 17.859 1 89.62 153 GLY A C 1
ATOM 1205 O O . GLY A 1 153 ? 18.281 -10.078 18.766 1 89.62 153 GLY A O 1
ATOM 1206 N N . GLY A 1 154 ? 17.734 -10.109 16.609 1 89.44 154 GLY A N 1
ATOM 1207 C CA . GLY A 1 154 ? 19.094 -9.859 16.172 1 89.44 154 GLY A CA 1
ATOM 1208 C C . GLY A 1 154 ? 19.219 -8.633 15.289 1 89.44 154 GLY A C 1
ATOM 1209 O O . GLY A 1 154 ? 18.609 -7.602 15.555 1 89.44 154 GLY A O 1
ATOM 1210 N N . THR A 1 155 ? 20.125 -8.758 14.297 1 93.25 155 THR A N 1
ATOM 1211 C CA . THR A 1 155 ? 20.375 -7.641 13.391 1 93.25 155 THR A CA 1
ATOM 1212 C C . THR A 1 155 ? 19.344 -7.621 12.258 1 93.25 155 THR A C 1
ATOM 1214 O O . THR A 1 155 ? 19.266 -6.645 11.508 1 93.25 155 THR A O 1
ATOM 1217 N N . GLY A 1 156 ? 18.641 -8.727 12.164 1 95.81 156 GLY A N 1
ATOM 1218 C CA . GLY A 1 156 ? 17.672 -8.844 11.094 1 95.81 156 GLY A CA 1
ATOM 1219 C C . GLY A 1 156 ? 16.297 -8.344 11.484 1 95.81 156 GLY A C 1
ATOM 1220 O O . GLY A 1 156 ? 16.156 -7.273 12.086 1 95.81 156 GLY A O 1
ATOM 1221 N N . GLY A 1 157 ? 15.25 -8.961 11.047 1 96.5 157 GLY A N 1
ATOM 1222 C CA . GLY A 1 157 ? 13.859 -8.633 11.328 1 96.5 157 GLY A CA 1
ATOM 1223 C C . GLY A 1 157 ? 12.945 -8.844 10.133 1 96.5 157 GLY A C 1
ATOM 1224 O O . GLY A 1 157 ? 13.281 -9.586 9.211 1 96.5 157 GLY A O 1
ATOM 1225 N N . GLY A 1 158 ? 11.797 -8.32 10.25 1 97.5 158 GLY A N 1
ATOM 1226 C CA . GLY A 1 158 ? 10.828 -8.391 9.172 1 97.5 158 GLY A CA 1
ATOM 1227 C C . GLY A 1 158 ? 9.719 -7.363 9.305 1 97.5 158 GLY A C 1
ATOM 1228 O O . GLY A 1 158 ? 9.43 -6.895 10.406 1 97.5 158 GLY A O 1
ATOM 1229 N N . VAL A 1 159 ? 9.164 -6.984 8.203 1 97.81 159 VAL A N 1
ATOM 1230 C CA . VAL A 1 159 ? 8.039 -6.059 8.172 1 97.81 159 VAL A CA 1
ATOM 1231 C C . VAL A 1 159 ? 7 -6.543 7.164 1 97.81 159 VAL A C 1
ATOM 1233 O O . VAL A 1 159 ? 7.297 -7.387 6.312 1 97.81 159 VAL A O 1
ATOM 1236 N N . LEU A 1 160 ? 5.797 -6.09 7.266 1 97.88 160 LEU A N 1
ATOM 1237 C CA . LEU A 1 160 ? 4.73 -6.367 6.309 1 97.88 160 LEU A CA 1
ATOM 1238 C C . LEU A 1 160 ? 4.691 -5.309 5.215 1 97.88 160 LEU A C 1
ATOM 1240 O O . LEU A 1 160 ? 4.324 -4.156 5.473 1 97.88 160 LEU A O 1
ATOM 1244 N N . GLN A 1 161 ? 5.074 -5.695 3.992 1 97.44 161 GLN A N 1
ATOM 1245 C CA . GLN A 1 161 ? 4.984 -4.832 2.818 1 97.44 161 GLN A CA 1
ATOM 1246 C C . GLN A 1 161 ? 3.609 -4.938 2.162 1 97.44 161 GLN A C 1
ATOM 1248 O O . GLN A 1 161 ? 2.93 -5.957 2.297 1 97.44 161 GLN A O 1
ATOM 1253 N N . PRO A 1 162 ? 3.189 -3.881 1.425 1 95.44 162 PRO A N 1
ATOM 1254 C CA . PRO A 1 162 ? 1.891 -3.965 0.751 1 95.44 162 PRO A CA 1
ATOM 1255 C C . PRO A 1 162 ? 1.866 -5.02 -0.352 1 95.44 162 PRO A C 1
ATOM 1257 O O . PRO A 1 162 ? 0.84 -5.672 -0.567 1 95.44 162 PRO A O 1
ATOM 1260 N N . THR A 1 163 ? 2.947 -5.152 -1.112 1 96.25 163 THR A N 1
ATOM 1261 C CA . THR A 1 163 ? 3.029 -6.117 -2.203 1 96.25 163 THR A CA 1
ATOM 1262 C C . THR A 1 163 ? 4.418 -6.746 -2.266 1 96.25 163 THR A C 1
ATOM 1264 O O . THR A 1 163 ? 5.371 -6.219 -1.689 1 96.25 163 THR A O 1
ATOM 1267 N N . ALA A 1 164 ? 4.484 -7.832 -2.99 1 96.75 164 ALA A N 1
ATOM 1268 C CA . ALA A 1 164 ? 5.773 -8.477 -3.227 1 96.75 164 ALA A CA 1
ATOM 1269 C C . ALA A 1 164 ? 6.691 -7.578 -4.051 1 96.75 164 ALA A C 1
ATOM 1271 O O . ALA A 1 164 ? 7.906 -7.574 -3.85 1 96.75 164 ALA A O 1
ATOM 1272 N N . THR A 1 165 ? 6.129 -6.844 -4.984 1 96.38 165 THR A N 1
ATOM 1273 C CA . THR A 1 165 ? 6.934 -5.941 -5.805 1 96.38 165 THR A CA 1
ATOM 1274 C C . THR A 1 165 ? 7.586 -4.863 -4.941 1 96.38 165 THR A C 1
ATOM 1276 O O . THR A 1 165 ? 8.75 -4.523 -5.145 1 96.38 165 THR A O 1
ATOM 1279 N N . GLU A 1 166 ? 6.871 -4.32 -4.004 1 96.88 166 GLU A N 1
ATOM 1280 C CA . GLU A 1 166 ? 7.457 -3.32 -3.117 1 96.88 166 GLU A CA 1
ATOM 1281 C C . GLU A 1 166 ? 8.547 -3.93 -2.24 1 96.88 166 GLU A C 1
ATOM 1283 O O . GLU A 1 166 ? 9.547 -3.273 -1.934 1 96.88 166 GLU A O 1
ATOM 1288 N N . ALA A 1 167 ? 8.328 -5.141 -1.815 1 98.19 167 ALA A N 1
ATOM 1289 C CA . ALA A 1 167 ? 9.391 -5.844 -1.097 1 98.19 167 ALA A CA 1
ATOM 1290 C C . ALA A 1 167 ? 10.641 -5.984 -1.962 1 98.19 167 ALA A C 1
ATOM 1292 O O . ALA A 1 167 ? 11.758 -5.809 -1.478 1 98.19 167 ALA A O 1
ATOM 1293 N N . ALA A 1 168 ? 10.438 -6.301 -3.254 1 98.12 168 ALA A N 1
ATOM 1294 C CA . ALA A 1 168 ? 11.562 -6.422 -4.184 1 98.12 168 ALA A CA 1
ATOM 1295 C C . ALA A 1 168 ? 12.289 -5.09 -4.336 1 98.12 168 ALA A C 1
ATOM 1297 O O . ALA A 1 168 ? 13.523 -5.059 -4.395 1 98.12 168 ALA A O 1
ATOM 1298 N N . VAL A 1 169 ? 11.539 -4.02 -4.383 1 98.12 169 VAL A N 1
ATOM 1299 C CA . VAL A 1 169 ? 12.141 -2.697 -4.5 1 98.12 169 VAL A CA 1
ATOM 1300 C C . VAL A 1 169 ? 13.008 -2.414 -3.275 1 98.12 169 VAL A C 1
ATOM 1302 O O . VAL A 1 169 ? 14.148 -1.963 -3.406 1 98.12 169 VAL A O 1
ATOM 1305 N N . VAL A 1 170 ? 12.477 -2.691 -2.098 1 98.12 170 VAL A N 1
ATOM 1306 C CA . VAL A 1 170 ? 13.211 -2.416 -0.867 1 98.12 170 VAL A CA 1
ATOM 1307 C C . VAL A 1 170 ? 14.438 -3.32 -0.786 1 98.12 170 VAL A C 1
ATOM 1309 O O . VAL A 1 170 ? 15.508 -2.881 -0.363 1 98.12 170 VAL A O 1
ATOM 1312 N N . ALA A 1 171 ? 14.312 -4.574 -1.201 1 98.62 171 ALA A N 1
ATOM 1313 C CA . ALA A 1 171 ? 15.438 -5.508 -1.193 1 98.62 171 ALA A CA 1
ATOM 1314 C C . ALA A 1 171 ? 16.562 -5.016 -2.098 1 98.62 171 ALA A C 1
ATOM 1316 O O . ALA A 1 171 ? 17.734 -5 -1.695 1 98.62 171 ALA A O 1
ATOM 1317 N N . LEU A 1 172 ? 16.203 -4.613 -3.305 1 98.38 172 LEU A N 1
ATOM 1318 C CA . LEU A 1 172 ? 17.219 -4.168 -4.258 1 98.38 172 LEU A CA 1
ATOM 1319 C C . LEU A 1 172 ? 17.828 -2.838 -3.826 1 98.38 172 LEU A C 1
ATOM 1321 O O . LEU A 1 172 ? 19 -2.586 -4.062 1 98.38 172 LEU A O 1
ATOM 1325 N N . LEU A 1 173 ? 16.984 -2.012 -3.227 1 97.94 173 LEU A N 1
ATOM 1326 C CA . LEU A 1 173 ? 17.5 -0.751 -2.705 1 97.94 173 LEU A CA 1
ATOM 1327 C C . LEU A 1 173 ? 18.547 -0.998 -1.615 1 97.94 173 LEU A C 1
ATOM 1329 O O . LEU A 1 173 ? 19.562 -0.317 -1.564 1 97.94 173 LEU A O 1
ATOM 1333 N N . ALA A 1 174 ? 18.25 -1.926 -0.735 1 97.31 174 ALA A N 1
ATOM 1334 C CA . ALA A 1 174 ? 19.203 -2.307 0.303 1 97.31 174 ALA A CA 1
ATOM 1335 C C . ALA A 1 174 ? 20.5 -2.852 -0.309 1 97.31 174 ALA A C 1
ATOM 1337 O O . ALA A 1 174 ? 21.594 -2.52 0.143 1 97.31 174 ALA A O 1
ATOM 1338 N N . ALA A 1 175 ? 20.375 -3.688 -1.318 1 98.38 175 ALA A N 1
ATOM 1339 C CA . ALA A 1 175 ? 21.531 -4.234 -2.027 1 98.38 175 ALA A CA 1
ATOM 1340 C C . ALA A 1 175 ? 22.375 -3.119 -2.625 1 98.38 175 ALA A C 1
ATOM 1342 O O . ALA A 1 175 ? 23.609 -3.139 -2.508 1 98.38 175 ALA A O 1
ATOM 1343 N N . LYS A 1 176 ? 21.75 -2.207 -3.287 1 97.06 176 LYS A N 1
ATOM 1344 C CA . LYS A 1 176 ? 22.422 -1.061 -3.887 1 97.06 176 LYS A CA 1
ATOM 1345 C C . LYS A 1 176 ? 23.188 -0.255 -2.836 1 97.06 176 LYS A C 1
ATOM 1347 O O . LYS A 1 176 ? 24.328 0.126 -3.049 1 97.06 176 LYS A O 1
ATOM 1352 N N . ASN A 1 177 ? 22.5 0.01 -1.719 1 94.38 177 ASN A N 1
ATOM 1353 C CA . ASN A 1 177 ? 23.125 0.776 -0.645 1 94.38 177 ASN A CA 1
ATOM 1354 C C . ASN A 1 177 ? 24.359 0.069 -0.093 1 94.38 177 ASN A C 1
ATOM 1356 O O . ASN A 1 177 ? 25.359 0.712 0.21 1 94.38 177 ASN A O 1
ATOM 1360 N N . ARG A 1 178 ? 24.234 -1.206 0.076 1 96.19 178 ARG A N 1
ATOM 1361 C CA . ARG A 1 178 ? 25.391 -1.967 0.533 1 96.19 178 ARG A CA 1
ATOM 1362 C C . ARG A 1 178 ? 26.547 -1.867 -0.465 1 96.19 178 ARG A C 1
ATOM 1364 O O . ARG A 1 178 ? 27.703 -1.691 -0.074 1 96.19 178 ARG A O 1
ATOM 1371 N N . ALA A 1 179 ? 26.234 -1.986 -1.719 1 96.75 179 ALA A N 1
ATOM 1372 C CA . ALA A 1 179 ? 27.234 -1.953 -2.773 1 96.75 179 ALA A CA 1
ATOM 1373 C C . ALA A 1 179 ? 27.922 -0.592 -2.83 1 96.75 179 ALA A C 1
ATOM 1375 O O . ALA A 1 179 ? 29.094 -0.494 -3.225 1 96.75 179 ALA A O 1
ATOM 1376 N N . LEU A 1 180 ? 27.219 0.453 -2.428 1 95.31 180 LEU A N 1
ATOM 1377 C CA . LEU A 1 180 ? 27.719 1.813 -2.543 1 95.31 180 LEU A CA 1
ATOM 1378 C C . LEU A 1 180 ? 28.328 2.283 -1.222 1 95.31 180 LEU A C 1
ATOM 1380 O O . LEU A 1 180 ? 28.734 3.438 -1.1 1 95.31 180 LEU A O 1
ATOM 1384 N N . GLU A 1 181 ? 28.359 1.444 -0.284 1 92.5 181 GLU A N 1
ATOM 1385 C CA . GLU A 1 181 ? 28.719 1.817 1.08 1 92.5 181 GLU A CA 1
ATOM 1386 C C . GLU A 1 181 ? 30.109 2.426 1.136 1 92.5 181 GLU A C 1
ATOM 1388 O O . GLU A 1 181 ? 30.375 3.309 1.956 1 92.5 181 GLU A O 1
ATOM 1393 N N . LYS A 1 182 ? 30.984 2.074 0.228 1 90.56 182 LYS A N 1
ATOM 1394 C CA . LYS A 1 182 ? 32.375 2.537 0.26 1 90.56 182 LYS A CA 1
ATOM 1395 C C . LYS A 1 182 ? 32.5 3.898 -0.413 1 90.56 182 LYS A C 1
ATOM 1397 O O . LYS A 1 182 ? 33.531 4.57 -0.258 1 90.56 182 LYS A O 1
ATOM 1402 N N . CYS A 1 183 ? 31.453 4.234 -1.173 1 92.38 183 CYS A N 1
ATOM 1403 C CA . CYS A 1 183 ? 31.453 5.551 -1.805 1 92.38 183 CYS A CA 1
ATOM 1404 C C . CYS A 1 183 ? 31.203 6.652 -0.781 1 92.38 183 CYS A C 1
ATOM 1406 O O . CYS A 1 183 ? 30.297 6.543 0.048 1 92.38 183 CYS A O 1
ATOM 1408 N N . THR A 1 184 ? 31.984 7.742 -0.828 1 89.31 184 THR A N 1
ATOM 1409 C CA . THR A 1 184 ? 31.906 8.766 0.209 1 89.31 184 THR A CA 1
ATOM 1410 C C . THR A 1 184 ? 31.281 10.039 -0.337 1 89.31 184 THR A C 1
ATOM 1412 O O . THR A 1 184 ? 30.812 10.883 0.429 1 89.31 184 THR A O 1
ATOM 1415 N N . THR A 1 185 ? 31.312 10.234 -1.668 1 90.12 185 THR A N 1
ATOM 1416 C CA . THR A 1 185 ? 30.734 11.438 -2.27 1 90.12 185 THR A CA 1
ATOM 1417 C C . THR A 1 185 ? 29.578 11.07 -3.193 1 90.12 185 THR A C 1
ATOM 1419 O O . THR A 1 185 ? 29.484 9.93 -3.652 1 90.12 185 THR A O 1
ATOM 1422 N N . ASN A 1 186 ? 28.734 11.992 -3.465 1 87.25 186 ASN A N 1
ATOM 1423 C CA . ASN A 1 186 ? 27.641 11.781 -4.398 1 87.25 186 ASN A CA 1
ATOM 1424 C C . ASN A 1 186 ? 28.141 11.477 -5.805 1 87.25 186 ASN A C 1
ATOM 1426 O O . ASN A 1 186 ? 27.516 10.711 -6.539 1 87.25 186 ASN A O 1
ATOM 1430 N N . GLU A 1 187 ? 29.25 12.047 -6.156 1 89.5 187 GLU A N 1
ATOM 1431 C CA . GLU A 1 187 ? 29.844 11.781 -7.465 1 89.5 187 GLU A CA 1
ATOM 1432 C C . GLU A 1 187 ? 30.281 10.328 -7.582 1 89.5 187 GLU A C 1
ATOM 1434 O O . GLU A 1 187 ? 30.016 9.672 -8.594 1 89.5 187 GLU A O 1
ATOM 1439 N N . GLU A 1 188 ? 30.969 9.891 -6.496 1 92.5 188 GLU A N 1
ATOM 1440 C CA . GLU A 1 188 ? 31.391 8.492 -6.473 1 92.5 188 GLU A CA 1
ATOM 1441 C C . GLU A 1 188 ? 30.188 7.551 -6.523 1 92.5 188 GLU A C 1
ATOM 1443 O O . GLU A 1 188 ? 30.203 6.559 -7.254 1 92.5 188 GLU A O 1
ATOM 1448 N N . LYS A 1 189 ? 29.172 7.883 -5.781 1 92.25 189 LYS A N 1
ATOM 1449 C CA . LYS A 1 189 ? 27.953 7.07 -5.738 1 92.25 189 LYS A CA 1
ATOM 1450 C C . LYS A 1 189 ? 27.281 7.023 -7.105 1 92.25 189 LYS A C 1
ATOM 1452 O O . LYS A 1 189 ? 26.812 5.965 -7.535 1 92.25 189 LYS A O 1
ATOM 1457 N N . SER A 1 190 ? 27.234 8.188 -7.707 1 91.81 190 SER A N 1
ATOM 1458 C CA . SER A 1 190 ? 26.609 8.289 -9.016 1 91.81 190 SER A CA 1
ATOM 1459 C C . SER A 1 190 ? 27.312 7.406 -10.039 1 91.81 190 SER A C 1
ATOM 1461 O O . SER A 1 190 ? 26.656 6.656 -10.773 1 91.81 190 SER A O 1
ATOM 1463 N N . ILE A 1 191 ? 28.625 7.441 -10.07 1 92.81 191 ILE A N 1
ATOM 1464 C CA . ILE A 1 191 ? 29.422 6.668 -11.016 1 92.81 191 ILE A CA 1
ATOM 1465 C C . ILE A 1 191 ? 29.266 5.18 -10.727 1 92.81 191 ILE A C 1
ATOM 1467 O O . ILE A 1 191 ? 28.969 4.387 -11.625 1 92.81 191 ILE A O 1
ATOM 1471 N N . ALA A 1 192 ? 29.422 4.863 -9.461 1 95.38 192 ALA A N 1
ATOM 1472 C CA . ALA A 1 192 ? 29.328 3.463 -9.062 1 95.38 192 ALA A CA 1
ATOM 1473 C C . ALA A 1 192 ? 27.922 2.914 -9.312 1 95.38 192 ALA A C 1
ATOM 1475 O O . ALA A 1 192 ? 27.766 1.756 -9.703 1 95.38 192 ALA A O 1
ATOM 1476 N N . SER A 1 193 ? 26.938 3.711 -9.031 1 95.5 193 SER A N 1
ATOM 1477 C CA . SER A 1 193 ? 25.547 3.305 -9.227 1 95.5 193 SER A CA 1
ATOM 1478 C C . SER A 1 193 ? 25.297 2.904 -10.68 1 95.5 193 SER A C 1
ATOM 1480 O O . SER A 1 193 ? 24.5 1.994 -10.945 1 95.5 193 SER A O 1
ATOM 1482 N N . GLY A 1 194 ? 25.969 3.537 -11.602 1 94.75 194 GLY A N 1
ATOM 1483 C CA . GLY A 1 194 ? 25.797 3.256 -13.023 1 94.75 194 GLY A CA 1
ATOM 1484 C C . GLY A 1 194 ? 26.422 1.938 -13.445 1 94.75 194 GLY A C 1
ATOM 1485 O O . GLY A 1 194 ? 26.141 1.43 -14.531 1 94.75 194 GLY A O 1
ATOM 1486 N N . GLN A 1 195 ? 27.234 1.364 -12.555 1 96.44 195 GLN A N 1
ATOM 1487 C CA . GLN A 1 195 ? 27.984 0.153 -12.883 1 96.44 195 GLN A CA 1
ATOM 1488 C C . GLN A 1 195 ? 27.359 -1.072 -12.211 1 96.44 195 GLN A C 1
ATOM 1490 O O . GLN A 1 195 ? 27.797 -2.201 -12.453 1 96.44 195 GLN A O 1
ATOM 1495 N N . LEU A 1 196 ? 26.328 -0.894 -11.414 1 97.88 196 LEU A N 1
ATOM 1496 C CA . LEU A 1 196 ? 25.734 -1.988 -10.648 1 97.88 196 LEU A CA 1
ATOM 1497 C C . LEU A 1 196 ? 24.938 -2.924 -11.555 1 97.88 196 LEU A C 1
ATOM 1499 O O . LEU A 1 196 ? 24.266 -2.471 -12.477 1 97.88 196 LEU A O 1
ATOM 1503 N N . VAL A 1 197 ? 25.047 -4.254 -11.297 1 98.38 197 VAL A N 1
ATOM 1504 C CA . VAL A 1 197 ? 24.359 -5.262 -12.102 1 98.38 197 VAL A CA 1
ATOM 1505 C C . VAL A 1 197 ? 23.438 -6.098 -11.211 1 98.38 197 VAL A C 1
ATOM 1507 O O . VAL A 1 197 ? 23.828 -6.504 -10.117 1 98.38 197 VAL A O 1
ATOM 1510 N N . CYS A 1 198 ? 22.234 -6.273 -11.625 1 98.5 198 CYS A N 1
ATOM 1511 C CA . CYS A 1 198 ? 21.281 -7.184 -11.008 1 98.5 198 CYS A CA 1
ATOM 1512 C C . CYS A 1 198 ? 21.094 -8.438 -11.852 1 98.5 198 CYS A C 1
ATOM 1514 O O . CYS A 1 198 ? 21 -8.359 -13.078 1 98.5 198 CYS A O 1
ATOM 1516 N N . TYR A 1 199 ? 21.109 -9.609 -11.203 1 98.81 199 TYR A N 1
ATOM 1517 C CA . TYR A 1 199 ? 20.969 -10.891 -11.883 1 98.81 199 TYR A CA 1
ATOM 1518 C C . TYR A 1 199 ? 19.672 -11.586 -11.5 1 98.81 199 TYR A C 1
ATOM 1520 O O . TYR A 1 199 ? 19.359 -11.719 -10.312 1 98.81 199 TYR A O 1
ATOM 1528 N N . ILE A 1 200 ? 18.891 -12.031 -12.5 1 98.12 200 ILE A N 1
ATOM 1529 C CA . ILE A 1 200 ? 17.656 -12.781 -12.297 1 98.12 200 ILE A CA 1
ATOM 1530 C C . ILE A 1 200 ? 17.594 -13.945 -13.289 1 98.12 200 ILE A C 1
ATOM 1532 O O . ILE A 1 200 ? 18.375 -14 -14.234 1 98.12 200 ILE A O 1
ATOM 1536 N N . SER A 1 201 ? 16.688 -14.883 -13.016 1 96.5 201 SER A N 1
ATOM 1537 C CA . SER A 1 201 ? 16.422 -15.938 -13.984 1 96.5 201 SER A CA 1
ATOM 1538 C C . SER A 1 201 ? 15.508 -15.453 -15.094 1 96.5 201 SER A C 1
ATOM 1540 O O . SER A 1 201 ? 14.75 -14.492 -14.906 1 96.5 201 SER A O 1
ATOM 1542 N N . ASP A 1 202 ? 15.578 -16.094 -16.266 1 93.94 202 ASP A N 1
ATOM 1543 C CA . ASP A 1 202 ? 14.664 -15.75 -17.359 1 93.94 202 ASP A CA 1
ATOM 1544 C C . ASP A 1 202 ? 13.258 -16.266 -17.078 1 93.94 202 ASP A C 1
ATOM 1546 O O . ASP A 1 202 ? 12.328 -15.984 -17.844 1 93.94 202 ASP A O 1
ATOM 1550 N N . GLN A 1 203 ? 13.109 -16.922 -15.906 1 92.5 203 GLN A N 1
ATOM 1551 C CA . GLN A 1 203 ? 11.797 -17.391 -15.477 1 92.5 203 GLN A CA 1
ATOM 1552 C C . GLN A 1 203 ? 11.234 -16.531 -14.359 1 92.5 203 GLN A C 1
ATOM 1554 O O . GLN A 1 203 ? 10.117 -16.75 -13.891 1 92.5 203 GLN A O 1
ATOM 1559 N N . ALA A 1 204 ? 12 -15.539 -13.984 1 94.19 204 ALA A N 1
ATOM 1560 C CA . ALA A 1 204 ? 11.617 -14.719 -12.844 1 94.19 204 ALA A CA 1
ATOM 1561 C C . ALA A 1 204 ? 10.375 -13.891 -13.141 1 94.19 204 ALA A C 1
ATOM 1563 O O . ALA A 1 204 ? 10.141 -13.516 -14.297 1 94.19 204 ALA A O 1
ATOM 1564 N N . HIS A 1 205 ? 9.539 -13.75 -12.117 1 93.25 205 HIS A N 1
ATOM 1565 C CA . HIS A 1 205 ? 8.469 -12.758 -12.211 1 93.25 205 HIS A CA 1
ATOM 1566 C C . HIS A 1 205 ? 9.031 -11.375 -12.523 1 93.25 205 HIS A C 1
ATOM 1568 O O . HIS A 1 205 ? 10.156 -11.055 -12.141 1 93.25 205 HIS A O 1
ATOM 1574 N N . PHE A 1 206 ? 8.281 -10.539 -13.125 1 91.69 206 PHE A N 1
ATOM 1575 C CA . PHE A 1 206 ? 8.789 -9.258 -13.617 1 91.69 206 PHE A CA 1
ATOM 1576 C C . PHE A 1 206 ? 8.953 -8.266 -12.469 1 91.69 206 PHE A C 1
ATOM 1578 O O . PHE A 1 206 ? 9.469 -7.164 -12.672 1 91.69 206 PHE A O 1
ATOM 1585 N N . CYS A 1 207 ? 8.531 -8.578 -11.25 1 93.69 207 CYS A N 1
ATOM 1586 C CA . CYS A 1 207 ? 8.57 -7.637 -10.133 1 93.69 207 CYS A CA 1
ATOM 1587 C C . CYS A 1 207 ? 10 -7.176 -9.859 1 93.69 207 CYS A C 1
ATOM 1589 O O . CYS A 1 207 ? 10.219 -6.016 -9.516 1 93.69 207 CYS A O 1
ATOM 1591 N N . VAL A 1 208 ? 11 -8.039 -10.047 1 94.81 208 VAL A N 1
ATOM 1592 C CA . VAL A 1 208 ? 12.383 -7.656 -9.789 1 94.81 208 VAL A CA 1
ATOM 1593 C C . VAL A 1 208 ? 12.883 -6.754 -10.914 1 94.81 208 VAL A C 1
ATOM 1595 O O . VAL A 1 208 ? 13.641 -5.809 -10.672 1 94.81 208 VAL A O 1
ATOM 1598 N N . GLU A 1 209 ? 12.5 -7.082 -12.133 1 93.69 209 GLU A N 1
ATOM 1599 C CA . GLU A 1 209 ? 12.836 -6.203 -13.25 1 93.69 209 GLU A CA 1
ATOM 1600 C C . GLU A 1 209 ? 12.234 -4.812 -13.062 1 93.69 209 GLU A C 1
ATOM 1602 O O . GLU A 1 209 ? 12.883 -3.805 -13.336 1 93.69 209 GLU A O 1
ATOM 1607 N N . LYS A 1 210 ? 11.031 -4.793 -12.664 1 94.94 210 LYS A N 1
ATOM 1608 C CA . LYS A 1 210 ? 10.375 -3.52 -12.367 1 94.94 210 LYS A CA 1
ATOM 1609 C C . LYS A 1 210 ? 11.102 -2.766 -11.266 1 94.94 210 LYS A C 1
ATOM 1611 O O . LYS A 1 210 ? 11.297 -1.552 -11.352 1 94.94 210 LYS A O 1
ATOM 1616 N N . ALA A 1 211 ? 11.445 -3.461 -10.234 1 96.62 211 ALA A N 1
ATOM 1617 C CA . ALA A 1 211 ? 12.203 -2.857 -9.141 1 96.62 211 ALA A CA 1
ATOM 1618 C C . ALA A 1 211 ? 13.5 -2.246 -9.648 1 96.62 211 ALA A C 1
ATOM 1620 O O . ALA A 1 211 ? 13.867 -1.138 -9.25 1 96.62 211 ALA A O 1
ATOM 1621 N N . ALA A 1 212 ? 14.195 -2.967 -10.5 1 95.25 212 ALA A N 1
ATOM 1622 C CA . ALA A 1 212 ? 15.445 -2.48 -11.07 1 95.25 212 ALA A CA 1
ATOM 1623 C C . ALA A 1 212 ? 15.227 -1.202 -11.875 1 95.25 212 ALA A C 1
ATOM 1625 O O . ALA A 1 212 ? 16.016 -0.261 -11.789 1 95.25 212 ALA A O 1
ATOM 1626 N N . ARG A 1 213 ? 14.164 -1.19 -12.602 1 92.44 213 ARG A N 1
ATOM 1627 C CA . ARG A 1 213 ? 13.82 -0.015 -13.391 1 92.44 213 ARG A CA 1
ATOM 1628 C C . ARG A 1 213 ? 13.539 1.188 -12.5 1 92.44 213 ARG A C 1
ATOM 1630 O O . ARG A 1 213 ? 14.023 2.291 -12.766 1 92.44 213 ARG A O 1
ATOM 1637 N N . ILE A 1 214 ? 12.805 0.976 -11.5 1 95 214 ILE A N 1
ATOM 1638 C CA . ILE A 1 214 ? 12.461 2.031 -10.555 1 95 214 ILE A CA 1
ATOM 1639 C C . ILE A 1 214 ? 13.727 2.605 -9.93 1 95 214 ILE A C 1
ATOM 1641 O O . ILE A 1 214 ? 13.867 3.822 -9.789 1 95 214 ILE A O 1
ATOM 1645 N N . LEU A 1 215 ? 14.672 1.751 -9.648 1 96.38 215 LEU A N 1
ATOM 1646 C CA . LEU A 1 215 ? 15.859 2.131 -8.891 1 96.38 215 LEU A CA 1
ATOM 1647 C C . LEU A 1 215 ? 16.984 2.555 -9.82 1 96.38 215 LEU A C 1
ATOM 1649 O O . LEU A 1 215 ? 18.094 2.842 -9.367 1 96.38 215 LEU A O 1
ATOM 1653 N N . SER A 1 216 ? 16.75 2.553 -11.125 1 93.81 216 SER A N 1
ATOM 1654 C CA . SER A 1 216 ? 17.734 2.938 -12.133 1 93.81 216 SER A CA 1
ATOM 1655 C C . SER A 1 216 ? 18.953 2.018 -12.102 1 93.81 216 SER A C 1
ATOM 1657 O O . SER A 1 216 ? 20.094 2.484 -12.172 1 93.81 216 SER A O 1
ATOM 1659 N N . LEU A 1 217 ? 18.688 0.791 -11.82 1 95.19 217 LEU A N 1
ATOM 1660 C CA . LEU A 1 217 ? 19.688 -0.219 -12.125 1 95.19 217 LEU A CA 1
ATOM 1661 C C . LEU A 1 217 ? 19.719 -0.518 -13.625 1 95.19 217 LEU A C 1
ATOM 1663 O O . LEU A 1 217 ? 18.875 -1.248 -14.133 1 95.19 217 LEU A O 1
ATOM 1667 N N . TRP A 1 218 ? 20.75 -0.053 -14.258 1 93.75 218 TRP A N 1
ATOM 1668 C CA . TRP A 1 218 ? 20.766 0.014 -15.711 1 93.75 218 TRP A CA 1
ATOM 1669 C C . TRP A 1 218 ? 21.203 -1.321 -16.312 1 93.75 218 TRP A C 1
ATOM 1671 O O . TRP A 1 218 ? 20.984 -1.572 -17.5 1 93.75 218 TRP A O 1
ATOM 1681 N N . HIS A 1 219 ? 21.828 -2.176 -15.547 1 95.81 219 HIS A N 1
ATOM 1682 C CA . HIS A 1 219 ? 22.297 -3.479 -16.016 1 95.81 219 HIS A CA 1
ATOM 1683 C C . HIS A 1 219 ? 21.547 -4.609 -15.305 1 95.81 219 HIS A C 1
ATOM 1685 O O . HIS A 1 219 ? 21.812 -4.898 -14.141 1 95.81 219 HIS A O 1
ATOM 1691 N N . VAL A 1 220 ? 20.641 -5.281 -16.047 1 96.06 220 VAL A N 1
ATOM 1692 C CA . VAL A 1 220 ? 19.938 -6.461 -15.562 1 96.06 220 VAL A CA 1
ATOM 1693 C C . VAL A 1 220 ? 20.25 -7.66 -16.453 1 96.06 220 VAL A C 1
ATOM 1695 O O . VAL A 1 220 ? 20.062 -7.598 -17.672 1 96.06 220 VAL A O 1
ATOM 1698 N N . ARG A 1 221 ? 20.828 -8.711 -15.844 1 98 221 ARG A N 1
ATOM 1699 C CA . ARG A 1 221 ? 21.109 -9.945 -16.578 1 98 221 ARG A CA 1
ATOM 1700 C C . ARG A 1 221 ? 20.031 -10.992 -16.328 1 98 221 ARG A C 1
ATOM 1702 O O . ARG A 1 221 ? 19.766 -11.367 -15.172 1 98 221 ARG A O 1
ATOM 1709 N N . LYS A 1 222 ? 19.406 -11.398 -17.375 1 97.06 222 LYS A N 1
ATOM 1710 C CA . LYS A 1 222 ? 18.516 -12.547 -17.312 1 97.06 222 LYS A CA 1
ATOM 1711 C C . LYS A 1 222 ? 19.266 -13.836 -17.641 1 97.06 222 LYS A C 1
ATOM 1713 O O . LYS A 1 222 ? 19.469 -14.156 -18.812 1 97.06 222 LYS A O 1
ATOM 1718 N N . ILE A 1 223 ? 19.547 -14.57 -16.625 1 98.25 223 ILE A N 1
ATOM 1719 C CA . ILE A 1 223 ? 20.312 -15.797 -16.797 1 98.25 223 ILE A CA 1
ATOM 1720 C C . ILE A 1 223 ? 19.391 -16.891 -17.344 1 98.25 223 ILE A C 1
ATOM 1722 O O . ILE A 1 223 ? 18.344 -17.172 -16.766 1 98.25 223 ILE A O 1
ATOM 1726 N N . ALA A 1 224 ? 19.828 -17.562 -18.422 1 96.31 224 ALA A N 1
ATOM 1727 C CA . ALA A 1 224 ? 19.047 -18.625 -19.031 1 96.31 224 ALA A CA 1
ATOM 1728 C C . ALA A 1 224 ? 18.969 -19.844 -18.109 1 96.31 224 ALA A C 1
ATOM 1730 O O . ALA A 1 224 ? 19.969 -20.266 -17.531 1 96.31 224 ALA A O 1
ATOM 1731 N N . THR A 1 225 ? 17.781 -20.344 -17.938 1 96.12 225 THR A N 1
ATOM 1732 C CA . THR A 1 225 ? 17.578 -21.531 -17.141 1 96.12 225 THR A CA 1
ATOM 1733 C C . THR A 1 225 ? 17.719 -22.797 -17.984 1 96.12 225 THR A C 1
ATOM 1735 O O . THR A 1 225 ? 17.578 -22.734 -19.219 1 96.12 225 THR A O 1
ATOM 1738 N N . ARG A 1 226 ? 18.125 -23.906 -17.344 1 94 226 ARG A N 1
ATOM 1739 C CA . ARG A 1 226 ? 18.219 -25.203 -17.984 1 94 226 ARG A CA 1
ATOM 1740 C C . ARG A 1 226 ? 17.172 -26.172 -17.438 1 94 226 ARG A C 1
ATOM 1742 O O . ARG A 1 226 ? 17.188 -26.5 -16.25 1 94 226 ARG A O 1
ATOM 1749 N N . ARG A 1 227 ? 16.344 -26.641 -18.391 1 93.62 227 ARG A N 1
ATOM 1750 C CA . ARG A 1 227 ? 15.273 -27.531 -17.984 1 93.62 227 ARG A CA 1
ATOM 1751 C C . ARG A 1 227 ? 15.82 -28.875 -17.516 1 93.62 227 ARG A C 1
ATOM 1753 O O . ARG A 1 227 ? 16.688 -29.453 -18.156 1 93.62 227 ARG A O 1
ATOM 1760 N N . GLU A 1 228 ? 15.281 -29.375 -16.438 1 94.31 228 GLU A N 1
ATOM 1761 C CA . GLU A 1 228 ? 15.656 -30.672 -15.875 1 94.31 228 GLU A CA 1
ATOM 1762 C C . GLU A 1 228 ? 14.609 -31.734 -16.188 1 94.31 228 GLU A C 1
ATOM 1764 O O . GLU A 1 228 ? 13.555 -31.438 -16.766 1 94.31 228 GLU A O 1
ATOM 1769 N N . ALA A 1 229 ? 14.859 -33.031 -16.016 1 89 229 ALA A N 1
ATOM 1770 C CA . ALA A 1 229 ? 14 -34.156 -16.375 1 89 229 ALA A CA 1
ATOM 1771 C C . ALA A 1 229 ? 12.609 -34 -15.766 1 89 229 ALA A C 1
ATOM 1773 O O . ALA A 1 229 ? 11.602 -34.312 -16.406 1 89 229 ALA A O 1
ATOM 1774 N N . GLY A 1 230 ? 12.422 -33.469 -14.633 1 88 230 GLY A N 1
ATOM 1775 C CA . GLY A 1 230 ? 11.133 -33.281 -13.992 1 88 230 GLY A CA 1
ATOM 1776 C C . GLY A 1 230 ? 10.453 -31.984 -14.383 1 88 230 GLY A C 1
ATOM 1777 O O . GLY A 1 230 ? 9.328 -31.719 -13.969 1 88 230 GLY A O 1
ATOM 1778 N N . GLY A 1 231 ? 11.062 -31.312 -15.328 1 92.75 231 GLY A N 1
ATOM 1779 C CA . GLY A 1 231 ? 10.469 -30.109 -15.867 1 92.75 231 GLY A CA 1
ATOM 1780 C C . GLY A 1 231 ? 10.898 -28.844 -15.141 1 92.75 231 GLY A C 1
ATOM 1781 O O . GLY A 1 231 ? 10.609 -27.734 -15.594 1 92.75 231 GLY A O 1
ATOM 1782 N N . ASN A 1 232 ? 11.562 -29.016 -13.984 1 95.19 232 ASN A N 1
ATOM 1783 C CA . ASN A 1 232 ? 12.086 -27.844 -13.281 1 95.19 232 ASN A CA 1
ATOM 1784 C C . ASN A 1 232 ? 13.062 -27.062 -14.156 1 95.19 232 ASN A C 1
ATOM 1786 O O . ASN A 1 232 ? 13.812 -27.641 -14.938 1 95.19 232 ASN A O 1
ATOM 1790 N N . CYS A 1 233 ? 12.984 -25.734 -14.055 1 95.56 233 CYS A N 1
ATOM 1791 C CA . CYS A 1 233 ? 13.828 -24.828 -14.836 1 95.56 233 CYS A CA 1
ATOM 1792 C C . CYS A 1 233 ? 14.641 -23.922 -13.93 1 95.56 233 CYS A C 1
ATOM 1794 O O . CYS A 1 233 ? 14.453 -22.703 -13.945 1 95.56 233 CYS A O 1
ATOM 1796 N N . PRO A 1 234 ? 15.664 -24.422 -13.312 1 97.25 234 PRO A N 1
ATOM 1797 C CA . PRO A 1 234 ? 16.438 -23.641 -12.359 1 97.25 234 PRO A CA 1
ATOM 1798 C C . PRO A 1 234 ? 17.469 -22.734 -13.039 1 97.25 234 PRO A C 1
ATOM 1800 O O . PRO A 1 234 ? 18.016 -23.109 -14.078 1 97.25 234 PRO A O 1
ATOM 1803 N N . MET A 1 235 ? 17.656 -21.531 -12.5 1 98.25 235 MET A N 1
ATOM 1804 C CA . MET A 1 235 ? 18.922 -20.828 -12.688 1 98.25 235 MET A CA 1
ATOM 1805 C C . MET A 1 235 ? 20.047 -21.531 -11.945 1 98.25 235 MET A C 1
ATOM 1807 O O . MET A 1 235 ? 19.953 -21.766 -10.742 1 98.25 235 MET A O 1
ATOM 1811 N N . HIS A 1 236 ? 21.125 -21.891 -12.703 1 98.31 236 HIS A N 1
ATOM 1812 C CA . HIS A 1 236 ? 22.234 -22.625 -12.094 1 98.31 236 HIS A CA 1
ATOM 1813 C C . HIS A 1 236 ? 23.344 -21.672 -11.656 1 98.31 236 HIS A C 1
ATOM 1815 O O . HIS A 1 236 ? 23.641 -20.688 -12.336 1 98.31 236 HIS A O 1
ATOM 1821 N N . GLY A 1 237 ? 23.984 -22.062 -10.531 1 98.5 237 GLY A N 1
ATOM 1822 C CA . GLY A 1 237 ? 25.094 -21.266 -10.008 1 98.5 237 GLY A CA 1
ATOM 1823 C C . GLY A 1 237 ? 26.234 -21.109 -10.984 1 98.5 237 GLY A C 1
ATOM 1824 O O . GLY A 1 237 ? 26.875 -20.062 -11.047 1 98.5 237 GLY A O 1
ATOM 1825 N N . ASP A 1 238 ? 26.516 -22.141 -11.727 1 98.44 238 ASP A N 1
ATOM 1826 C CA . ASP A 1 238 ? 27.641 -22.078 -12.648 1 98.44 238 ASP A CA 1
ATOM 1827 C C . ASP A 1 238 ? 27.375 -21.109 -13.797 1 98.44 238 ASP A C 1
ATOM 1829 O O . ASP A 1 238 ? 28.281 -20.375 -14.227 1 98.44 238 ASP A O 1
ATOM 1833 N N . ASP A 1 239 ? 26.125 -21.078 -14.297 1 98.62 239 ASP A N 1
ATOM 1834 C CA . ASP A 1 239 ? 25.766 -20.094 -15.305 1 98.62 239 ASP A CA 1
ATOM 1835 C C . ASP A 1 239 ? 25.828 -18.672 -14.742 1 98.62 239 ASP A C 1
ATOM 1837 O O . ASP A 1 239 ? 26.25 -17.734 -15.422 1 98.62 239 ASP A O 1
ATOM 1841 N N . LEU A 1 240 ? 25.375 -18.5 -13.508 1 98.81 240 LEU A N 1
ATOM 1842 C CA . LEU A 1 240 ? 25.453 -17.219 -12.828 1 98.81 240 LEU A CA 1
ATOM 1843 C C . LEU A 1 240 ? 26.906 -16.781 -12.688 1 98.81 240 LEU A C 1
ATOM 1845 O O . LEU A 1 240 ? 27.234 -15.609 -12.914 1 98.81 240 LEU A O 1
ATOM 1849 N N . ARG A 1 241 ? 27.781 -17.719 -12.289 1 98.81 241 ARG A N 1
ATOM 1850 C CA . ARG A 1 241 ? 29.188 -17.406 -12.109 1 98.81 241 ARG A CA 1
ATOM 1851 C C . ARG A 1 241 ? 29.812 -16.875 -13.398 1 98.81 241 ARG A C 1
ATOM 1853 O O . ARG A 1 241 ? 30.547 -15.883 -13.375 1 98.81 241 ARG A O 1
ATOM 1860 N N . VAL A 1 242 ? 29.516 -17.453 -14.516 1 98.81 242 VAL A N 1
ATOM 1861 C CA . VAL A 1 242 ? 30.016 -17.031 -15.812 1 98.81 242 VAL A CA 1
ATOM 1862 C C . VAL A 1 242 ? 29.609 -15.586 -16.078 1 98.81 242 VAL A C 1
ATOM 1864 O O . VAL A 1 242 ? 30.422 -14.766 -16.5 1 98.81 242 VAL A O 1
ATOM 1867 N N . ALA A 1 243 ? 28.328 -15.312 -15.844 1 98.81 243 ALA A N 1
ATOM 1868 C CA . ALA A 1 243 ? 27.812 -13.969 -16.078 1 98.81 243 ALA A CA 1
ATOM 1869 C C . ALA A 1 243 ? 28.5 -12.953 -15.156 1 98.81 243 ALA A C 1
ATOM 1871 O O . ALA A 1 243 ? 28.859 -11.859 -15.594 1 98.81 243 ALA A O 1
ATOM 1872 N N . VAL A 1 244 ? 28.656 -13.289 -13.891 1 98.81 244 VAL A N 1
ATOM 1873 C CA . VAL A 1 244 ? 29.266 -12.414 -12.891 1 98.81 244 VAL A CA 1
ATOM 1874 C C . VAL A 1 244 ? 30.703 -12.109 -13.266 1 98.81 244 VAL A C 1
ATOM 1876 O O . VAL A 1 244 ? 31.125 -10.945 -13.258 1 98.81 244 VAL A O 1
ATOM 1879 N N . GLU A 1 245 ? 31.438 -13.117 -13.617 1 98.81 245 GLU A N 1
ATOM 1880 C CA . GLU A 1 245 ? 32.844 -12.953 -13.977 1 98.81 245 GLU A CA 1
ATOM 1881 C C . GLU A 1 245 ? 33 -12.102 -15.234 1 98.81 245 GLU A C 1
ATOM 1883 O O . GLU A 1 245 ? 33.906 -11.273 -15.328 1 98.81 245 GLU A O 1
ATOM 1888 N N . ALA A 1 246 ? 32.125 -12.32 -16.203 1 98.75 246 ALA A N 1
ATOM 1889 C CA . ALA A 1 246 ? 32.156 -11.516 -17.422 1 98.75 246 ALA A CA 1
ATOM 1890 C C . ALA A 1 246 ? 31.906 -10.047 -17.125 1 98.75 246 ALA A C 1
ATOM 1892 O O . ALA A 1 246 ? 32.531 -9.164 -17.703 1 98.75 246 ALA A O 1
ATOM 1893 N N . ASP A 1 247 ? 30.953 -9.773 -16.25 1 98.5 247 ASP A N 1
ATOM 1894 C CA . ASP A 1 247 ? 30.625 -8.398 -15.891 1 98.5 247 ASP A CA 1
ATOM 1895 C C . ASP A 1 247 ? 31.75 -7.742 -15.102 1 98.5 247 ASP A C 1
ATOM 1897 O O . ASP A 1 247 ? 32.031 -6.562 -15.297 1 98.5 247 ASP A O 1
ATOM 1901 N N . ILE A 1 248 ? 32.375 -8.461 -14.188 1 98.44 248 ILE A N 1
ATOM 1902 C CA . ILE A 1 248 ? 33.531 -7.941 -13.461 1 98.44 248 ILE A CA 1
ATOM 1903 C C . ILE A 1 248 ? 34.656 -7.59 -14.445 1 98.44 248 ILE A C 1
ATOM 1905 O O . ILE A 1 248 ? 35.25 -6.523 -14.336 1 98.44 248 ILE A O 1
ATOM 1909 N N . ALA A 1 249 ? 34.875 -8.398 -15.406 1 98.44 249 ALA A N 1
ATOM 1910 C CA . ALA A 1 249 ? 35.906 -8.156 -16.422 1 98.44 249 ALA A CA 1
ATOM 1911 C C . ALA A 1 249 ? 35.562 -6.906 -17.234 1 98.44 249 ALA A C 1
ATOM 1913 O O . ALA A 1 249 ? 36.469 -6.199 -17.688 1 98.44 249 ALA A O 1
ATOM 1914 N N . ALA A 1 250 ? 34.312 -6.637 -17.422 1 97.5 250 ALA A N 1
ATOM 1915 C CA . ALA A 1 250 ? 33.844 -5.484 -18.188 1 97.5 250 ALA A CA 1
ATOM 1916 C C . ALA A 1 250 ? 33.844 -4.223 -17.328 1 97.5 250 ALA A C 1
ATOM 1918 O O . ALA A 1 250 ? 33.438 -3.156 -17.797 1 97.5 250 ALA A O 1
ATOM 1919 N N . GLY A 1 251 ? 34.219 -4.324 -16.062 1 96.62 251 GLY A N 1
ATOM 1920 C CA . GLY A 1 251 ? 34.312 -3.168 -15.188 1 96.62 251 GLY A CA 1
ATOM 1921 C C . GLY A 1 251 ? 33 -2.869 -14.469 1 96.62 251 GLY A C 1
ATOM 1922 O O . GLY A 1 251 ? 32.844 -1.796 -13.883 1 96.62 251 GLY A O 1
ATOM 1923 N N . LEU A 1 252 ? 32.062 -3.799 -14.5 1 97.69 252 LEU A N 1
ATOM 1924 C CA . LEU A 1 252 ? 30.781 -3.623 -13.812 1 97.69 252 LEU A CA 1
ATOM 1925 C C . LEU A 1 252 ? 30.828 -4.211 -12.414 1 97.69 252 LEU A C 1
ATOM 1927 O O . LEU A 1 252 ? 31.781 -4.902 -12.055 1 97.69 252 LEU A O 1
ATOM 1931 N N . ILE A 1 253 ? 29.875 -3.875 -11.547 1 98.06 253 ILE A N 1
ATOM 1932 C CA . ILE A 1 253 ? 29.859 -4.262 -10.141 1 98.06 253 ILE A CA 1
ATOM 1933 C C . ILE A 1 253 ? 28.656 -5.152 -9.859 1 98.06 253 ILE A C 1
ATOM 1935 O O . ILE A 1 253 ? 27.531 -4.664 -9.789 1 98.06 253 ILE A O 1
ATOM 1939 N N . PRO A 1 254 ? 28.875 -6.512 -9.695 1 98.62 254 PRO A N 1
ATOM 1940 C CA . PRO A 1 254 ? 27.766 -7.352 -9.25 1 98.62 254 PRO A CA 1
ATOM 1941 C C . PRO A 1 254 ? 27.156 -6.879 -7.938 1 98.62 254 PRO A C 1
ATOM 1943 O O . PRO A 1 254 ? 27.859 -6.711 -6.945 1 98.62 254 PRO A O 1
ATOM 1946 N N . CYS A 1 255 ? 25.781 -6.688 -7.926 1 98 255 CYS A N 1
ATOM 1947 C CA . CYS A 1 255 ? 25.125 -6.004 -6.812 1 98 255 CYS A CA 1
ATOM 1948 C C . CYS A 1 255 ? 24.109 -6.914 -6.137 1 98 255 CYS A C 1
ATOM 1950 O O . CYS A 1 255 ? 24.078 -7.016 -4.91 1 98 255 CYS A O 1
ATOM 1952 N N . ALA A 1 256 ? 23.297 -7.539 -6.914 1 98.75 256 ALA A N 1
ATOM 1953 C CA . ALA A 1 256 ? 22.188 -8.305 -6.355 1 98.75 256 ALA A CA 1
ATOM 1954 C C . ALA A 1 256 ? 21.844 -9.5 -7.242 1 98.75 256 ALA A C 1
ATOM 1956 O O . ALA A 1 256 ? 21.922 -9.414 -8.469 1 98.75 256 ALA A O 1
ATOM 1957 N N . VAL A 1 257 ? 21.5 -10.586 -6.648 1 98.88 257 VAL A N 1
ATOM 1958 C CA . VAL A 1 257 ? 20.906 -11.75 -7.285 1 98.88 257 VAL A CA 1
ATOM 1959 C C . VAL A 1 257 ? 19.547 -12.039 -6.66 1 98.88 257 VAL A C 1
ATOM 1961 O O . VAL A 1 257 ? 19.391 -12.031 -5.438 1 98.88 257 VAL A O 1
ATOM 1964 N N . SER A 1 258 ? 18.5 -12.211 -7.465 1 98.81 258 SER A N 1
ATOM 1965 C CA . SER A 1 258 ? 17.203 -12.68 -6.973 1 98.81 258 SER A CA 1
ATOM 1966 C C . SER A 1 258 ? 16.906 -14.086 -7.469 1 98.81 258 SER A C 1
ATOM 1968 O O . SER A 1 258 ? 16.75 -14.312 -8.672 1 98.81 258 SER A O 1
ATOM 1970 N N . MET A 1 259 ? 16.922 -14.992 -6.594 1 98.5 259 MET A N 1
ATOM 1971 C CA . MET A 1 259 ? 16.578 -16.375 -6.938 1 98.5 259 MET A CA 1
ATOM 1972 C C . MET A 1 259 ? 15.125 -16.672 -6.605 1 98.5 259 MET A C 1
ATOM 1974 O O . MET A 1 259 ? 14.469 -15.898 -5.91 1 98.5 259 MET A O 1
ATOM 1978 N N . ASN A 1 260 ? 14.625 -17.797 -7.148 1 98.38 260 ASN A N 1
ATOM 1979 C CA . ASN A 1 260 ? 13.195 -18.062 -7.094 1 98.38 260 ASN A CA 1
ATOM 1980 C C . ASN A 1 260 ? 12.891 -19.406 -6.445 1 98.38 260 ASN A C 1
ATOM 1982 O O . ASN A 1 260 ? 13.609 -20.375 -6.664 1 98.38 260 ASN A O 1
ATOM 1986 N N . TYR A 1 261 ? 11.922 -19.438 -5.613 1 98.5 261 TYR A N 1
ATOM 1987 C CA . TYR A 1 261 ? 11.219 -20.641 -5.176 1 98.5 261 TYR A CA 1
ATOM 1988 C C . TYR A 1 261 ? 9.758 -20.594 -5.609 1 98.5 261 TYR A C 1
ATOM 1990 O O . TYR A 1 261 ? 8.93 -19.969 -4.953 1 98.5 261 TYR A O 1
ATOM 1998 N N . GLY A 1 262 ? 9.453 -21.344 -6.676 1 97.38 262 GLY A N 1
ATOM 1999 C CA . GLY A 1 262 ? 8.109 -21.312 -7.227 1 97.38 262 GLY A CA 1
ATOM 2000 C C . GLY A 1 262 ? 7.879 -20.172 -8.195 1 97.38 262 GLY A C 1
ATOM 2001 O O . GLY A 1 262 ? 7.074 -19.281 -7.926 1 97.38 262 GLY A O 1
ATOM 2002 N N . THR A 1 263 ? 8.562 -20.203 -9.383 1 96.06 263 THR A N 1
ATOM 2003 C CA . THR A 1 263 ? 8.367 -19.172 -10.398 1 96.06 263 THR A CA 1
ATOM 2004 C C . THR A 1 263 ? 6.91 -19.125 -10.844 1 96.06 263 THR A C 1
ATOM 2006 O O . THR A 1 263 ? 6.168 -20.094 -10.664 1 96.06 263 THR A O 1
ATOM 2009 N N . THR A 1 264 ? 6.52 -18.031 -11.43 1 92.06 264 THR A N 1
ATOM 2010 C CA . THR A 1 264 ? 5.129 -17.781 -11.781 1 92.06 264 THR A CA 1
ATOM 2011 C C . THR A 1 264 ? 4.645 -18.781 -12.82 1 92.06 264 THR A C 1
ATOM 2013 O O . THR A 1 264 ? 3.537 -19.312 -12.703 1 92.06 264 THR A O 1
ATOM 2016 N N . GLY A 1 265 ? 5.441 -19.078 -13.758 1 93 265 GLY A N 1
ATOM 2017 C CA . GLY A 1 265 ? 4.984 -19.859 -14.898 1 93 265 GLY A CA 1
ATOM 2018 C C . GLY A 1 265 ? 4.777 -21.328 -14.562 1 93 265 GLY A C 1
ATOM 2019 O O . GLY A 1 265 ? 3.693 -21.875 -14.781 1 93 265 GLY A O 1
ATOM 2020 N N . VAL A 1 266 ? 5.832 -21.938 -13.977 1 94.56 266 VAL A N 1
ATOM 2021 C CA . VAL A 1 266 ? 5.754 -23.391 -13.844 1 94.56 266 VAL A CA 1
ATOM 2022 C C . VAL A 1 266 ? 6.215 -23.797 -12.453 1 94.56 266 VAL A C 1
ATOM 2024 O O . VAL A 1 266 ? 6.52 -24.969 -12.219 1 94.56 266 VAL A O 1
ATOM 2027 N N . CYS A 1 267 ? 6.344 -22.844 -11.5 1 96.88 267 CYS A N 1
ATOM 2028 C CA . CYS A 1 267 ? 6.727 -23.109 -10.117 1 96.88 267 CYS A CA 1
ATOM 2029 C C . CYS A 1 267 ? 8.117 -23.734 -10.047 1 96.88 267 CYS A C 1
ATOM 2031 O O . CYS A 1 267 ? 8.328 -24.672 -9.281 1 96.88 267 CYS A O 1
ATOM 2033 N N . SER A 1 268 ? 9.016 -23.219 -10.797 1 96.88 268 SER A N 1
ATOM 2034 C CA . SER A 1 268 ? 10.398 -23.703 -10.781 1 96.88 268 SER A CA 1
ATOM 2035 C C . SER A 1 268 ? 11.133 -23.203 -9.547 1 96.88 268 SER A C 1
ATOM 2037 O O . SER A 1 268 ? 10.805 -22.156 -8.992 1 96.88 268 SER A O 1
ATOM 2039 N N . THR A 1 269 ? 12.102 -23.969 -9.109 1 97.5 269 THR A N 1
ATOM 2040 C CA . THR A 1 269 ? 13.008 -23.656 -8.008 1 97.5 269 THR A CA 1
ATOM 2041 C C . THR A 1 269 ? 14.438 -23.531 -8.508 1 97.5 269 THR A C 1
ATOM 2043 O O . THR A 1 269 ? 14.93 -24.406 -9.227 1 97.5 269 THR A O 1
ATOM 2046 N N . ASP A 1 270 ? 15.133 -22.5 -8.133 1 98.38 270 ASP A N 1
ATOM 2047 C CA . ASP A 1 270 ? 16.5 -22.266 -8.57 1 98.38 270 ASP A CA 1
ATOM 2048 C C . ASP A 1 270 ? 17.5 -23.109 -7.766 1 98.38 270 ASP A C 1
ATOM 2050 O O . ASP A 1 270 ? 17.109 -23.75 -6.789 1 98.38 270 ASP A O 1
ATOM 2054 N N . ASP A 1 271 ? 18.766 -23.125 -8.266 1 98.19 271 ASP A N 1
ATOM 2055 C CA . ASP A 1 271 ? 19.891 -23.812 -7.621 1 98.19 271 ASP A CA 1
ATOM 2056 C C . ASP A 1 271 ? 20.406 -23.031 -6.418 1 98.19 271 ASP A C 1
ATOM 2058 O O . ASP A 1 271 ? 21.422 -22.344 -6.508 1 98.19 271 ASP A O 1
ATOM 2062 N N . PHE A 1 272 ? 19.766 -23.25 -5.266 1 98.44 272 PHE A N 1
ATOM 2063 C CA . PHE A 1 272 ? 20.016 -22.422 -4.086 1 98.44 272 PHE A CA 1
ATOM 2064 C C . PHE A 1 272 ? 21.484 -22.531 -3.652 1 98.44 272 PHE A C 1
ATOM 2066 O O . PHE A 1 272 ? 22.125 -21.516 -3.389 1 98.44 272 PHE A O 1
ATOM 2073 N N . GLU A 1 273 ? 22.047 -23.688 -3.57 1 97.81 273 GLU A N 1
ATOM 2074 C CA . GLU A 1 273 ? 23.406 -23.891 -3.088 1 97.81 273 GLU A CA 1
ATOM 2075 C C . GLU A 1 273 ? 24.422 -23.266 -4.039 1 97.81 273 GLU A C 1
ATOM 2077 O O . GLU A 1 273 ? 25.328 -22.562 -3.605 1 97.81 273 GLU A O 1
ATOM 2082 N N . GLY A 1 274 ? 24.281 -23.609 -5.32 1 98.5 274 GLY A N 1
ATOM 2083 C CA . GLY A 1 274 ? 25.188 -23.047 -6.305 1 98.5 274 GLY A CA 1
ATOM 2084 C C . GLY A 1 274 ? 25.156 -21.531 -6.359 1 98.5 274 GLY A C 1
ATOM 2085 O O . GLY A 1 274 ? 26.203 -20.875 -6.449 1 98.5 274 GLY A O 1
ATOM 2086 N N . ILE A 1 275 ? 23.969 -20.969 -6.324 1 98.81 275 ILE A N 1
ATOM 2087 C CA . ILE A 1 275 ? 23.797 -19.516 -6.395 1 98.81 275 ILE A CA 1
ATOM 2088 C C . ILE A 1 275 ? 24.391 -18.859 -5.141 1 98.81 275 ILE A C 1
ATOM 2090 O O . ILE A 1 275 ? 25.078 -17.859 -5.227 1 98.81 275 ILE A O 1
ATOM 2094 N N . ALA A 1 276 ? 24.078 -19.453 -3.977 1 98.62 276 ALA A N 1
ATOM 2095 C CA . ALA A 1 276 ? 24.594 -18.922 -2.715 1 98.62 276 ALA A CA 1
ATOM 2096 C C . ALA A 1 276 ? 26.125 -18.875 -2.725 1 98.62 276 ALA A C 1
ATOM 2098 O O . ALA A 1 276 ? 26.719 -17.922 -2.225 1 98.62 276 ALA A O 1
ATOM 2099 N N . LYS A 1 277 ? 26.766 -19.875 -3.242 1 98.56 277 LYS A N 1
ATOM 2100 C CA . LYS A 1 277 ? 28.219 -19.922 -3.311 1 98.56 277 LYS A CA 1
ATOM 2101 C C . LYS A 1 277 ? 28.766 -18.766 -4.137 1 98.56 277 LYS A C 1
ATOM 2103 O O . LYS A 1 277 ? 29.734 -18.109 -3.727 1 98.56 277 LYS A O 1
ATOM 2108 N N . VAL A 1 278 ? 28.172 -18.547 -5.281 1 98.81 278 VAL A N 1
ATOM 2109 C CA . VAL A 1 278 ? 28.609 -17.438 -6.125 1 98.81 278 VAL A CA 1
ATOM 2110 C C . VAL A 1 278 ? 28.453 -16.109 -5.371 1 98.81 278 VAL A C 1
ATOM 2112 O O . VAL A 1 278 ? 29.375 -15.289 -5.367 1 98.81 278 VAL A O 1
ATOM 2115 N N . CYS A 1 279 ? 27.312 -15.922 -4.727 1 98.75 279 CYS A N 1
ATOM 2116 C CA . CYS A 1 279 ? 27.047 -14.68 -4.016 1 98.75 279 CYS A CA 1
ATOM 2117 C C . CYS A 1 279 ? 28.047 -14.477 -2.879 1 98.75 279 CYS A C 1
ATOM 2119 O O . CYS A 1 279 ? 28.484 -13.352 -2.627 1 98.75 279 CYS A O 1
ATOM 2121 N N . GLN A 1 280 ? 28.391 -15.531 -2.221 1 98.12 280 GLN A N 1
ATOM 2122 C CA . GLN A 1 280 ? 29.375 -15.461 -1.152 1 98.12 280 GLN A CA 1
ATOM 2123 C C . GLN A 1 280 ? 30.766 -15.117 -1.705 1 98.12 280 GLN A C 1
ATOM 2125 O O . GLN A 1 280 ? 31.453 -14.266 -1.156 1 98.12 280 GLN A O 1
ATOM 2130 N N . ASP A 1 281 ? 31.109 -15.781 -2.748 1 98.56 281 ASP A N 1
ATOM 2131 C CA . ASP A 1 281 ? 32.438 -15.586 -3.332 1 98.56 281 ASP A CA 1
ATOM 2132 C C . ASP A 1 281 ? 32.625 -14.148 -3.791 1 98.56 281 ASP A C 1
ATOM 2134 O O . ASP A 1 281 ? 33.75 -13.609 -3.725 1 98.56 281 ASP A O 1
ATOM 2138 N N . TYR A 1 282 ? 31.594 -13.516 -4.215 1 98.38 282 TYR A N 1
ATOM 2139 C CA . TYR A 1 282 ? 31.75 -12.211 -4.84 1 98.38 282 TYR A CA 1
ATOM 2140 C C . TYR A 1 282 ? 31.047 -11.133 -4.027 1 98.38 282 TYR A C 1
ATOM 2142 O O . TYR A 1 282 ? 30.906 -9.992 -4.48 1 98.38 282 TYR A O 1
ATOM 2150 N N . SER A 1 283 ? 30.547 -11.438 -2.822 1 97.62 283 SER A N 1
ATOM 2151 C CA . SER A 1 283 ? 29.906 -10.516 -1.9 1 97.62 283 SER A CA 1
ATOM 2152 C C . SER A 1 283 ? 28.719 -9.82 -2.561 1 97.62 283 SER A C 1
ATOM 2154 O O . SER A 1 283 ? 28.625 -8.594 -2.545 1 97.62 283 SER A O 1
ATOM 2156 N N . ILE A 1 284 ? 27.828 -10.602 -3.152 1 98.69 284 ILE A N 1
ATOM 2157 C CA . ILE A 1 284 ? 26.625 -10.117 -3.824 1 98.69 284 ILE A CA 1
ATOM 2158 C C . ILE A 1 284 ? 25.406 -10.312 -2.918 1 98.69 284 ILE A C 1
ATOM 2160 O O . ILE A 1 284 ? 25.281 -11.336 -2.246 1 98.69 284 ILE A O 1
ATOM 2164 N N . TRP A 1 285 ? 24.531 -9.312 -2.791 1 98.81 285 TRP A N 1
ATOM 2165 C CA . TRP A 1 285 ? 23.281 -9.438 -2.051 1 98.81 285 TRP A CA 1
ATOM 2166 C C . TRP A 1 285 ? 22.406 -10.531 -2.648 1 98.81 285 TRP A C 1
ATOM 2168 O O . TRP A 1 285 ? 22.172 -10.547 -3.859 1 98.81 285 TRP A O 1
ATOM 2178 N N . LEU A 1 286 ? 21.953 -11.43 -1.843 1 98.88 286 LEU A N 1
ATOM 2179 C CA . LEU A 1 286 ? 21.109 -12.531 -2.299 1 98.88 286 LEU A CA 1
ATOM 2180 C C . LEU A 1 286 ? 19.688 -12.367 -1.796 1 98.88 286 LEU A C 1
ATOM 2182 O O . LEU A 1 286 ? 19.438 -12.414 -0.588 1 98.88 286 LEU A O 1
ATOM 2186 N N . ASN A 1 287 ? 18.75 -12.18 -2.697 1 98.88 287 ASN A N 1
ATOM 2187 C CA . ASN A 1 287 ? 17.328 -12.109 -2.404 1 98.88 287 ASN A CA 1
ATOM 2188 C C . ASN A 1 287 ? 16.594 -13.375 -2.842 1 98.88 287 ASN A C 1
ATOM 2190 O O . ASN A 1 287 ? 16.922 -13.961 -3.875 1 98.88 287 ASN A O 1
ATOM 2194 N N . LEU A 1 288 ? 15.656 -13.797 -2.043 1 98.81 288 LEU A N 1
ATOM 2195 C CA . LEU A 1 288 ? 14.789 -14.906 -2.414 1 98.81 288 LEU A CA 1
ATOM 2196 C C . LEU A 1 288 ? 13.367 -14.414 -2.686 1 98.81 288 LEU A C 1
ATOM 2198 O O . LEU A 1 288 ? 12.711 -13.875 -1.795 1 98.81 288 LEU A O 1
ATOM 2202 N N . ASP A 1 289 ? 12.938 -14.586 -3.936 1 98.62 289 ASP A N 1
ATOM 2203 C CA . ASP A 1 289 ? 11.523 -14.461 -4.277 1 98.62 289 ASP A CA 1
ATOM 2204 C C . ASP A 1 289 ? 10.781 -15.773 -4.051 1 98.62 289 ASP A C 1
ATOM 2206 O O . ASP A 1 289 ? 10.875 -16.703 -4.863 1 98.62 289 ASP A O 1
ATOM 2210 N N . ALA A 1 290 ? 10.117 -15.875 -2.992 1 98.69 290 ALA A N 1
ATOM 2211 C CA . ALA A 1 290 ? 9.25 -17 -2.654 1 98.69 290 ALA A CA 1
ATOM 2212 C C . ALA A 1 290 ? 7.809 -16.547 -2.453 1 98.69 290 ALA A C 1
ATOM 2214 O O . ALA A 1 290 ? 7.102 -17.062 -1.583 1 98.69 290 ALA A O 1
ATOM 2215 N N . ALA A 1 291 ? 7.379 -15.594 -3.264 1 98.19 291 ALA A N 1
ATOM 2216 C CA . ALA A 1 291 ? 6.094 -14.922 -3.076 1 98.19 291 ALA A CA 1
ATOM 2217 C C . ALA A 1 291 ? 4.949 -15.938 -3.021 1 98.19 291 ALA A C 1
ATOM 2219 O O . ALA A 1 291 ? 4.047 -15.812 -2.193 1 98.19 291 ALA A O 1
ATOM 2220 N N . TYR A 1 292 ? 4.977 -16.938 -3.873 1 98.06 292 TYR A N 1
ATOM 2221 C CA . TYR A 1 292 ? 3.873 -17.891 -3.926 1 98.06 292 TYR A CA 1
ATOM 2222 C C . TYR A 1 292 ? 4.207 -19.156 -3.146 1 98.06 292 TYR A C 1
ATOM 2224 O O . TYR A 1 292 ? 3.67 -19.375 -2.059 1 98.06 292 TYR A O 1
ATOM 2232 N N . ALA A 1 293 ? 5.219 -19.875 -3.533 1 98.5 293 ALA A N 1
ATOM 2233 C CA . ALA A 1 293 ? 5.484 -21.219 -3.039 1 98.5 293 ALA A CA 1
ATOM 2234 C C . ALA A 1 293 ? 6.102 -21.188 -1.645 1 98.5 293 ALA A C 1
ATOM 2236 O O . ALA A 1 293 ? 6.133 -22.203 -0.944 1 98.5 293 ALA A O 1
ATOM 2237 N N . GLY A 1 294 ? 6.586 -19.984 -1.227 1 98.56 294 GLY A N 1
ATOM 2238 C CA . GLY A 1 294 ? 7.105 -19.875 0.128 1 98.56 294 GLY A CA 1
ATOM 2239 C C . GLY A 1 294 ? 6.086 -20.25 1.188 1 98.56 294 GLY A C 1
ATOM 2240 O O . GLY A 1 294 ? 6.453 -20.594 2.312 1 98.56 294 GLY A O 1
ATOM 2241 N N . ALA A 1 295 ? 4.84 -20.172 0.836 1 98.38 295 ALA A N 1
ATOM 2242 C CA . ALA A 1 295 ? 3.76 -20.547 1.751 1 98.38 295 ALA A CA 1
ATOM 2243 C C . ALA A 1 295 ? 3.906 -21.984 2.229 1 98.38 295 ALA A C 1
ATOM 2245 O O . ALA A 1 295 ? 3.514 -22.312 3.35 1 98.38 295 ALA A O 1
ATOM 2246 N N . THR A 1 296 ? 4.512 -22.844 1.436 1 98.31 296 THR A N 1
ATOM 2247 C CA . THR A 1 296 ? 4.621 -24.266 1.764 1 98.31 296 THR A CA 1
ATOM 2248 C C . THR A 1 296 ? 5.539 -24.469 2.967 1 98.31 296 THR A C 1
ATOM 2250 O O . THR A 1 296 ? 5.48 -25.516 3.627 1 98.31 296 THR A O 1
ATOM 2253 N N . ALA A 1 297 ? 6.363 -23.469 3.25 1 98.31 297 ALA A N 1
ATOM 2254 C CA . ALA A 1 297 ? 7.266 -23.562 4.395 1 98.31 297 ALA A CA 1
ATOM 2255 C C . ALA A 1 297 ? 6.488 -23.656 5.699 1 98.31 297 ALA A C 1
ATOM 2257 O O . ALA A 1 297 ? 7.035 -24.078 6.727 1 98.31 297 ALA A O 1
ATOM 2258 N N . LEU A 1 298 ? 5.238 -23.25 5.703 1 97.88 298 LEU A N 1
ATOM 2259 C CA . LEU A 1 298 ? 4.41 -23.391 6.898 1 97.88 298 LEU A CA 1
ATOM 2260 C C . LEU A 1 298 ? 4.168 -24.859 7.23 1 97.88 298 LEU A C 1
ATOM 2262 O O . LEU A 1 298 ? 3.818 -25.188 8.367 1 97.88 298 LEU A O 1
ATOM 2266 N N . CYS A 1 299 ? 4.215 -25.688 6.227 1 97.94 299 CYS A N 1
ATOM 2267 C CA . CYS A 1 299 ? 4.082 -27.125 6.418 1 97.94 299 CYS A CA 1
ATOM 2268 C C . CYS A 1 299 ? 5.441 -27.766 6.66 1 97.94 299 CYS A C 1
ATOM 2270 O O . CYS A 1 299 ? 6.242 -27.922 5.73 1 97.94 299 CYS A O 1
ATOM 2272 N N . PRO A 1 300 ? 5.688 -28.281 7.816 1 96.75 300 PRO A N 1
ATOM 2273 C CA . PRO A 1 300 ? 7.016 -28.797 8.156 1 96.75 300 PRO A CA 1
ATOM 2274 C C . PRO A 1 300 ? 7.523 -29.828 7.164 1 96.75 300 PRO A C 1
ATOM 2276 O O . PRO A 1 300 ? 8.711 -29.859 6.844 1 96.75 300 PRO A O 1
ATOM 2279 N N . GLU A 1 301 ? 6.68 -30.672 6.656 1 97.12 301 GLU A N 1
ATOM 2280 C CA . GLU A 1 301 ? 7.07 -31.75 5.754 1 97.12 301 GLU A CA 1
ATOM 2281 C C . GLU A 1 301 ? 7.48 -31.203 4.387 1 97.12 301 GLU A C 1
ATOM 2283 O O . GLU A 1 301 ? 8.062 -31.922 3.576 1 97.12 301 GLU A O 1
ATOM 2288 N N . MET A 1 302 ? 7.242 -29.938 4.129 1 97.31 302 MET A N 1
ATOM 2289 C CA . MET A 1 302 ? 7.543 -29.344 2.828 1 97.31 302 MET A CA 1
ATOM 2290 C C . MET A 1 302 ? 8.656 -28.312 2.945 1 97.31 302 MET A C 1
ATOM 2292 O O . MET A 1 302 ? 9.008 -27.656 1.959 1 97.31 302 MET A O 1
ATOM 2296 N N . ARG A 1 303 ? 9.289 -28.172 4.047 1 95.62 303 ARG A N 1
ATOM 2297 C CA . ARG A 1 303 ? 10.18 -27.047 4.352 1 95.62 303 ARG A CA 1
ATOM 2298 C C . ARG A 1 303 ? 11.594 -27.328 3.857 1 95.62 303 ARG A C 1
ATOM 2300 O O . ARG A 1 303 ? 12.344 -26.406 3.553 1 95.62 303 ARG A O 1
ATOM 2307 N N . GLU A 1 304 ? 12 -28.469 3.75 1 95.5 304 GLU A N 1
ATOM 2308 C CA . GLU A 1 304 ? 13.391 -28.891 3.562 1 95.5 304 GLU A CA 1
ATOM 2309 C C . GLU A 1 304 ? 13.992 -28.234 2.322 1 95.5 304 GLU A C 1
ATOM 2311 O O . GLU A 1 304 ? 15.133 -27.75 2.361 1 95.5 304 GLU A O 1
ATOM 2316 N N . PRO A 1 305 ? 13.273 -28.156 1.25 1 95.94 305 PRO A N 1
ATOM 2317 C CA . PRO A 1 305 ? 13.859 -27.578 0.039 1 95.94 305 PRO A CA 1
ATOM 2318 C C . PRO A 1 305 ? 14.25 -26.109 0.216 1 95.94 305 PRO A C 1
ATOM 2320 O O . PRO A 1 305 ? 15.078 -25.594 -0.535 1 95.94 305 PRO A O 1
ATOM 2323 N N . LEU A 1 306 ? 13.695 -25.406 1.171 1 97.19 306 LEU A N 1
ATOM 2324 C CA . LEU A 1 306 ? 13.93 -23.984 1.359 1 97.19 306 LEU A CA 1
ATOM 2325 C C . LEU A 1 306 ? 15.109 -23.75 2.303 1 97.19 306 LEU A C 1
ATOM 2327 O O . LEU A 1 306 ? 15.617 -22.625 2.398 1 97.19 306 LEU A O 1
ATOM 2331 N N . ALA A 1 307 ? 15.594 -24.734 2.943 1 95.69 307 ALA A N 1
ATOM 2332 C CA . ALA A 1 307 ? 16.578 -24.609 4.016 1 95.69 307 ALA A CA 1
ATOM 2333 C C . ALA A 1 307 ? 17.844 -23.906 3.529 1 95.69 307 ALA A C 1
ATOM 2335 O O . ALA A 1 307 ? 18.328 -22.969 4.176 1 95.69 307 ALA A O 1
ATOM 2336 N N . PRO A 1 308 ? 18.391 -24.328 2.365 1 96 308 PRO A N 1
ATOM 2337 C CA . PRO A 1 308 ? 19.594 -23.641 1.91 1 96 308 PRO A CA 1
ATOM 2338 C C . PRO A 1 308 ? 19.359 -22.156 1.632 1 96 308 PRO A C 1
ATOM 2340 O O . PRO A 1 308 ? 20.234 -21.328 1.886 1 96 308 PRO A O 1
ATOM 2343 N N . ALA A 1 309 ? 18.203 -21.844 1.07 1 97.06 309 ALA A N 1
ATOM 2344 C CA . ALA A 1 309 ? 17.875 -20.453 0.797 1 97.06 309 ALA A CA 1
ATOM 2345 C C . ALA A 1 309 ? 17.781 -19.656 2.092 1 97.06 309 ALA A C 1
ATOM 2347 O O . ALA A 1 309 ? 18.297 -18.531 2.176 1 97.06 309 ALA A O 1
ATOM 2348 N N . PHE A 1 310 ? 17.109 -20.234 3.107 1 97.25 310 PHE A N 1
ATOM 2349 C CA . PHE A 1 310 ? 16.938 -19.562 4.391 1 97.25 310 PHE A CA 1
ATOM 2350 C C . PHE A 1 310 ? 18.297 -19.328 5.062 1 97.25 310 PHE A C 1
ATOM 2352 O O . PHE A 1 310 ? 18.469 -18.344 5.777 1 97.25 310 PHE A O 1
ATOM 2359 N N . GLU A 1 311 ? 19.219 -20.125 4.793 1 96.19 311 GLU A N 1
ATOM 2360 C CA . GLU A 1 311 ? 20.531 -20.062 5.414 1 96.19 311 GLU A CA 1
ATOM 2361 C C . GLU A 1 311 ? 21.359 -18.922 4.809 1 96.19 311 GLU A C 1
ATOM 2363 O O . GLU A 1 311 ? 22.172 -18.312 5.5 1 96.19 311 GLU A O 1
ATOM 2368 N N . HIS A 1 312 ? 21.125 -18.625 3.568 1 97 312 HIS A N 1
ATOM 2369 C CA . HIS A 1 312 ? 22.109 -17.797 2.896 1 97 312 HIS A CA 1
ATOM 2370 C C . HIS A 1 312 ? 21.5 -16.484 2.42 1 97 312 HIS A C 1
ATOM 2372 O O . HIS A 1 312 ? 22.219 -15.516 2.178 1 97 312 HIS A O 1
ATOM 2378 N N . ALA A 1 313 ? 20.219 -16.406 2.27 1 98.44 313 ALA A N 1
ATOM 2379 C CA . ALA A 1 313 ? 19.594 -15.227 1.673 1 98.44 313 ALA A CA 1
ATOM 2380 C C . ALA A 1 313 ? 19.75 -14.008 2.574 1 98.44 313 ALA A C 1
ATOM 2382 O O . ALA A 1 313 ? 19.641 -14.109 3.799 1 98.44 313 ALA A O 1
ATOM 2383 N N . ASP A 1 314 ? 20 -12.82 1.994 1 98.5 314 ASP A N 1
ATOM 2384 C CA . ASP A 1 314 ? 20.031 -11.555 2.719 1 98.5 314 ASP A CA 1
ATOM 2385 C C . ASP A 1 314 ? 18.625 -11.023 2.963 1 98.5 314 ASP A C 1
ATOM 2387 O O . ASP A 1 314 ? 18.391 -10.312 3.945 1 98.5 314 ASP A O 1
ATOM 2391 N N . SER A 1 315 ? 17.719 -11.289 2.1 1 98.69 315 SER A N 1
ATOM 2392 C CA . SER A 1 315 ? 16.328 -10.906 2.23 1 98.69 315 SER A CA 1
ATOM 2393 C C . SER A 1 315 ? 15.406 -11.93 1.577 1 98.69 315 SER A C 1
ATOM 2395 O O . SER A 1 315 ? 15.82 -12.656 0.666 1 98.69 315 SER A O 1
ATOM 2397 N N . ILE A 1 316 ? 14.195 -12.07 2.07 1 98.75 316 ILE A N 1
ATOM 2398 C CA . ILE A 1 316 ? 13.195 -13.039 1.625 1 98.75 316 ILE A CA 1
ATOM 2399 C C . ILE A 1 316 ? 11.805 -12.398 1.672 1 98.75 316 ILE A C 1
ATOM 2401 O O . ILE A 1 316 ? 11.469 -11.711 2.637 1 98.75 316 ILE A O 1
ATOM 2405 N N . PHE A 1 317 ? 11.016 -12.578 0.615 1 98.62 317 PHE A N 1
ATOM 2406 C CA . PHE A 1 317 ? 9.625 -12.18 0.777 1 98.62 317 PHE A CA 1
ATOM 2407 C C . PHE A 1 317 ? 8.688 -13.328 0.41 1 98.62 317 PHE A C 1
ATOM 2409 O O . PHE A 1 317 ? 8.977 -14.102 -0.505 1 98.62 317 PHE A O 1
ATOM 2416 N N . ILE A 1 318 ? 7.695 -13.562 1.184 1 98.75 318 ILE A N 1
ATOM 2417 C CA . ILE A 1 318 ? 6.59 -14.5 1.028 1 98.75 318 ILE A CA 1
ATOM 2418 C C . ILE A 1 318 ? 5.262 -13.742 1.066 1 98.75 318 ILE A C 1
ATOM 2420 O O . ILE A 1 318 ? 4.98 -13.023 2.027 1 98.75 318 ILE A O 1
ATOM 2424 N N . ASN A 1 319 ? 4.48 -13.898 0.055 1 98.06 319 ASN A N 1
ATOM 2425 C CA . ASN A 1 319 ? 3.289 -13.078 -0.115 1 98.06 319 ASN A CA 1
ATOM 2426 C C . ASN A 1 319 ? 2.092 -13.664 0.626 1 98.06 319 ASN A C 1
ATOM 2428 O O . ASN A 1 319 ? 1.547 -14.688 0.217 1 98.06 319 ASN A O 1
ATOM 2432 N N . GLY A 1 320 ? 1.656 -12.961 1.631 1 97.56 320 GLY A N 1
ATOM 2433 C CA . GLY A 1 320 ? 0.496 -13.375 2.4 1 97.56 320 GLY A CA 1
ATOM 2434 C C . GLY A 1 320 ? -0.804 -13.273 1.627 1 97.56 320 GLY A C 1
ATOM 2435 O O . GLY A 1 320 ? -1.798 -13.906 1.983 1 97.56 320 GLY A O 1
ATOM 2436 N N . SER A 1 321 ? -0.824 -12.555 0.543 1 96.25 321 SER A N 1
ATOM 2437 C CA . SER A 1 321 ? -2.023 -12.266 -0.234 1 96.25 321 SER A CA 1
ATOM 2438 C C . SER A 1 321 ? -2.324 -13.375 -1.229 1 96.25 321 SER A C 1
ATOM 2440 O O . SER A 1 321 ? -3.336 -13.328 -1.934 1 96.25 321 SER A O 1
ATOM 2442 N N . LYS A 1 322 ? -1.442 -14.336 -1.353 1 96.56 322 LYS A N 1
ATOM 2443 C CA . LYS A 1 322 ? -1.638 -15.414 -2.316 1 96.56 322 LYS A CA 1
ATOM 2444 C C . LYS A 1 322 ? -2.25 -16.641 -1.652 1 96.56 322 LYS A C 1
ATOM 2446 O O . LYS A 1 322 ? -3.473 -16.734 -1.523 1 96.56 322 LYS A O 1
ATOM 2451 N N . TRP A 1 323 ? -1.465 -17.438 -0.984 1 96.88 323 TRP A N 1
ATOM 2452 C CA . TRP A 1 323 ? -1.904 -18.766 -0.557 1 96.88 323 TRP A CA 1
ATOM 2453 C C . TRP A 1 323 ? -2.119 -18.812 0.953 1 96.88 323 TRP A C 1
ATOM 2455 O O . TRP A 1 323 ? -2.512 -19.844 1.503 1 96.88 323 TRP A O 1
ATOM 2465 N N . LEU A 1 324 ? -1.947 -17.672 1.698 1 97.25 324 LEU A N 1
ATOM 2466 C CA . LEU A 1 324 ? -1.916 -17.703 3.156 1 97.25 324 LEU A CA 1
ATOM 2467 C C . LEU A 1 324 ? -3.225 -17.188 3.74 1 97.25 324 LEU A C 1
ATOM 2469 O O . LEU A 1 324 ? -3.33 -16.969 4.949 1 97.25 324 LEU A O 1
ATOM 2473 N N . SER A 1 325 ? -4.188 -16.891 2.918 1 95.88 325 SER A N 1
ATOM 2474 C CA . SER A 1 325 ? -5.539 -16.531 3.332 1 95.88 325 SER A CA 1
ATOM 2475 C C . SER A 1 325 ? -5.543 -15.195 4.074 1 95.88 325 SER A C 1
ATOM 2477 O O . SER A 1 325 ? -6.324 -15.008 5.012 1 95.88 325 SER A O 1
ATOM 2479 N N . LEU A 1 326 ? -4.641 -14.289 3.691 1 97.56 326 LEU A N 1
ATOM 2480 C CA . LEU A 1 326 ? -4.492 -13.047 4.449 1 97.56 326 LEU A CA 1
ATOM 2481 C C . LEU A 1 326 ? -4.965 -11.852 3.633 1 97.56 326 LEU A C 1
ATOM 2483 O O . LEU A 1 326 ? -4.797 -10.703 4.055 1 97.56 326 LEU A O 1
ATOM 2487 N N . MET A 1 327 ? -5.574 -12.078 2.498 1 95.69 327 MET A N 1
ATOM 2488 C CA . MET A 1 327 ? -6.16 -11.055 1.639 1 95.69 327 MET A CA 1
ATOM 2489 C C . MET A 1 327 ? -5.086 -10.102 1.12 1 95.69 327 MET A C 1
ATOM 2491 O O . MET A 1 327 ? -3.918 -10.211 1.497 1 95.69 327 MET A O 1
ATOM 2495 N N . MET A 1 328 ? -5.41 -9.164 0.294 1 94.88 328 MET A N 1
ATOM 2496 C CA . MET A 1 328 ? -4.512 -8.211 -0.354 1 94.88 328 MET A CA 1
ATOM 2497 C C . MET A 1 328 ? -3.818 -7.328 0.677 1 94.88 328 MET A C 1
ATOM 2499 O O . MET A 1 328 ? -4.367 -7.078 1.753 1 94.88 328 MET A O 1
ATOM 2503 N N . GLY A 1 329 ? -2.631 -6.914 0.295 1 94.31 329 GLY A N 1
ATOM 2504 C CA . GLY A 1 329 ? -1.937 -5.922 1.099 1 94.31 329 GLY A CA 1
ATOM 2505 C C . GLY A 1 329 ? -1.057 -6.535 2.174 1 94.31 329 GLY A C 1
ATOM 2506 O O . GLY A 1 329 ? -0.792 -5.906 3.199 1 94.31 329 GLY A O 1
ATOM 2507 N N . THR A 1 330 ? -0.668 -7.703 2.012 1 96.75 330 THR A N 1
ATOM 2508 C CA . THR A 1 330 ? 0.119 -8.375 3.039 1 96.75 330 THR A CA 1
ATOM 2509 C C . THR A 1 330 ? 1.254 -9.18 2.41 1 96.75 330 THR A C 1
ATOM 2511 O O . THR A 1 330 ? 1.022 -10.242 1.837 1 96.75 330 THR A O 1
ATOM 2514 N N . THR A 1 331 ? 2.473 -8.758 2.518 1 98.12 331 THR A N 1
ATOM 2515 C CA . THR A 1 331 ? 3.664 -9.5 2.113 1 98.12 331 THR A CA 1
ATOM 2516 C C . THR A 1 331 ? 4.688 -9.531 3.242 1 98.12 331 THR A C 1
ATOM 2518 O O . THR A 1 331 ? 5.109 -8.484 3.736 1 98.12 331 THR A O 1
ATOM 2521 N N . PHE A 1 332 ? 5.027 -10.695 3.689 1 98.81 332 PHE A N 1
ATOM 2522 C CA . PHE A 1 332 ? 6.078 -10.859 4.688 1 98.81 332 PHE A CA 1
ATOM 2523 C C . PHE A 1 332 ? 7.449 -10.625 4.07 1 98.81 332 PHE A C 1
ATOM 2525 O O . PHE A 1 332 ? 7.852 -11.336 3.148 1 98.81 332 PHE A O 1
ATOM 2532 N N . PHE A 1 333 ? 8.148 -9.609 4.465 1 98.81 333 PHE A N 1
ATOM 2533 C CA . PHE A 1 333 ? 9.492 -9.289 4 1 98.81 333 PHE A CA 1
ATOM 2534 C C . PHE A 1 333 ? 10.492 -9.391 5.141 1 98.81 333 PHE A C 1
ATOM 2536 O O . PHE A 1 333 ? 10.422 -8.641 6.113 1 98.81 333 PHE A O 1
ATOM 2543 N N . PHE A 1 334 ? 11.422 -10.336 5.043 1 98.75 334 PHE A N 1
ATOM 2544 C CA . PHE A 1 334 ? 12.438 -10.602 6.059 1 98.75 334 PHE A CA 1
ATOM 2545 C C . PHE A 1 334 ? 13.82 -10.203 5.559 1 98.75 334 PHE A C 1
ATOM 2547 O O . PHE A 1 334 ? 14.078 -10.219 4.352 1 98.75 334 PHE A O 1
ATOM 2554 N N . PHE A 1 335 ? 14.688 -9.859 6.449 1 98.38 335 PHE A N 1
ATOM 2555 C CA . PHE A 1 335 ? 16.047 -9.469 6.113 1 98.38 335 PHE A CA 1
ATOM 2556 C C . PHE A 1 335 ? 17.016 -9.82 7.242 1 98.38 335 PHE A C 1
ATOM 2558 O O . PHE A 1 335 ? 16.594 -9.953 8.398 1 98.38 335 PHE A O 1
ATOM 2565 N N . ARG A 1 336 ? 18.266 -9.93 6.949 1 97.12 336 ARG A N 1
ATOM 2566 C CA . ARG A 1 336 ? 19.297 -10.328 7.91 1 97.12 336 ARG A CA 1
ATOM 2567 C C . ARG A 1 336 ? 19.938 -9.102 8.555 1 97.12 336 ARG A C 1
ATOM 2569 O O . ARG A 1 336 ? 20.422 -9.172 9.688 1 97.12 336 ARG A O 1
ATOM 2576 N N . GLU A 1 337 ? 20.062 -8.07 7.773 1 95.94 337 GLU A N 1
ATOM 2577 C CA . GLU A 1 337 ? 20.703 -6.844 8.242 1 95.94 337 GLU A CA 1
ATOM 2578 C C . GLU A 1 337 ? 19.797 -5.633 8 1 95.94 337 GLU A C 1
ATOM 2580 O O . GLU A 1 337 ? 19.875 -4.996 6.949 1 95.94 337 GLU A O 1
ATOM 2585 N N . ARG A 1 338 ? 19.109 -5.234 9.023 1 94.31 338 ARG A N 1
ATOM 2586 C CA . ARG A 1 338 ? 18.125 -4.176 8.867 1 94.31 338 ARG A CA 1
ATOM 2587 C C . ARG A 1 338 ? 18.797 -2.83 8.617 1 94.31 338 ARG A C 1
ATOM 2589 O O . ARG A 1 338 ? 18.172 -1.909 8.086 1 94.31 338 ARG A O 1
ATOM 2596 N N . LYS A 1 339 ? 20.141 -2.646 8.953 1 93.25 339 LYS A N 1
ATOM 2597 C CA . LYS A 1 339 ? 20.828 -1.376 8.766 1 93.25 339 LYS A CA 1
ATOM 2598 C C . LYS A 1 339 ? 20.781 -0.933 7.305 1 93.25 339 LYS A C 1
ATOM 2600 O O . LYS A 1 339 ? 20.672 0.26 7.016 1 93.25 339 LYS A O 1
ATOM 2605 N N . TYR A 1 340 ? 20.844 -1.899 6.344 1 93.75 340 TYR A N 1
ATOM 2606 C CA . TYR A 1 340 ? 20.828 -1.558 4.926 1 93.75 340 TYR A CA 1
ATOM 2607 C C . TYR A 1 340 ? 19.422 -1.158 4.469 1 93.75 340 TYR A C 1
ATOM 2609 O O . TYR A 1 340 ? 19.281 -0.396 3.512 1 93.75 340 TYR A O 1
ATOM 2617 N N . ILE A 1 341 ? 18.391 -1.727 5.18 1 94.56 341 ILE A N 1
ATOM 2618 C CA . ILE A 1 341 ? 17.016 -1.326 4.895 1 94.56 341 ILE A CA 1
ATOM 2619 C C . ILE A 1 341 ? 16.781 0.097 5.398 1 94.56 341 ILE A C 1
ATOM 2621 O O . ILE A 1 341 ? 16.312 0.956 4.648 1 94.56 341 ILE A O 1
ATOM 2625 N N . VAL A 1 342 ? 17.156 0.382 6.613 1 91.44 342 VAL A N 1
ATOM 2626 C CA . VAL A 1 342 ? 16.891 1.646 7.293 1 91.44 342 VAL A CA 1
ATOM 2627 C C . VAL A 1 342 ? 17.688 2.768 6.613 1 91.44 342 VAL A C 1
ATOM 2629 O O . VAL A 1 342 ? 17.141 3.848 6.359 1 91.44 342 VAL A O 1
ATOM 2632 N N . SER A 1 343 ? 18.906 2.521 6.285 1 88.94 343 SER A N 1
ATOM 2633 C CA . SER A 1 343 ? 19.734 3.562 5.684 1 88.94 343 SER A CA 1
ATOM 2634 C C . SER A 1 343 ? 19.234 3.926 4.289 1 88.94 343 SER A C 1
ATOM 2636 O O . SER A 1 343 ? 19.5 5.027 3.801 1 88.94 343 SER A O 1
ATOM 2638 N N . SER A 1 344 ? 18.562 2.994 3.691 1 88 344 SER A N 1
ATOM 2639 C CA . SER A 1 344 ? 18.047 3.201 2.34 1 88 344 SER A CA 1
ATOM 2640 C C . SER A 1 344 ? 16.812 4.094 2.35 1 88 344 SER A C 1
ATOM 2642 O O . SER A 1 344 ? 16.531 4.781 1.366 1 88 344 SER A O 1
ATOM 2644 N N . LEU A 1 345 ? 16.109 4.047 3.459 1 87.38 345 LEU A N 1
ATOM 2645 C CA . LEU A 1 345 ? 14.766 4.625 3.412 1 87.38 345 LEU A CA 1
ATOM 2646 C C . LEU A 1 345 ? 14.617 5.734 4.449 1 87.38 345 LEU A C 1
ATOM 2648 O O . LEU A 1 345 ? 13.594 6.43 4.473 1 87.38 345 LEU A O 1
ATOM 2652 N N . ASN A 1 346 ? 15.617 5.926 5.184 1 80.44 346 ASN A N 1
ATOM 2653 C CA . ASN A 1 346 ? 15.539 6.91 6.258 1 80.44 346 ASN A CA 1
ATOM 2654 C C . ASN A 1 346 ? 15.57 8.336 5.715 1 80.44 346 ASN A C 1
ATOM 2656 O O . ASN A 1 346 ? 16.484 8.695 4.965 1 80.44 346 ASN A O 1
ATOM 2660 N N . ALA A 1 347 ? 14.555 8.945 5.863 1 70.06 347 ALA A N 1
ATOM 2661 C CA . ALA A 1 347 ? 14.438 10.391 5.684 1 70.06 347 ALA A CA 1
ATOM 2662 C C . ALA A 1 347 ? 13.641 11.016 6.824 1 70.06 347 ALA A C 1
ATOM 2664 O O . ALA A 1 347 ? 12.742 10.391 7.379 1 70.06 347 ALA A O 1
ATOM 2665 N N . THR A 1 348 ? 14.344 11.852 7.578 1 63.84 348 THR A N 1
ATOM 2666 C CA . THR A 1 348 ? 13.578 12.266 8.75 1 63.84 348 THR A CA 1
ATOM 2667 C C . THR A 1 348 ? 13.414 13.781 8.781 1 63.84 348 THR A C 1
ATOM 2669 O O . THR A 1 348 ? 14.234 14.508 8.227 1 63.84 348 THR A O 1
ATOM 2672 N N . GLY A 1 349 ? 12.195 14.133 9.062 1 52.72 349 GLY A N 1
ATOM 2673 C CA . GLY A 1 349 ? 11.867 15.5 9.438 1 52.72 349 GLY A CA 1
ATOM 2674 C C . GLY A 1 349 ? 11.781 15.703 10.938 1 52.72 349 GLY A C 1
ATOM 2675 O O . GLY A 1 349 ? 11.562 14.75 11.688 1 52.72 349 GLY A O 1
ATOM 2676 N N . VAL A 1 350 ? 12.055 16.75 11.359 1 46.28 350 VAL A N 1
ATOM 2677 C CA . VAL A 1 350 ? 12.094 17.141 12.766 1 46.28 350 VAL A CA 1
ATOM 2678 C C . VAL A 1 350 ? 10.781 16.75 13.445 1 46.28 350 VAL A C 1
ATOM 2680 O O . VAL A 1 350 ? 10.781 16.328 14.609 1 46.28 350 VAL A O 1
ATOM 2683 N N . TYR A 1 351 ? 9.711 16.781 12.742 1 45.16 351 TYR A N 1
ATOM 2684 C CA . TYR A 1 351 ? 8.391 16.547 13.32 1 45.16 351 TYR A CA 1
ATOM 2685 C C . TYR A 1 351 ? 8.203 15.078 13.648 1 45.16 351 TYR A C 1
ATOM 2687 O O . TYR A 1 351 ? 7.234 14.703 14.328 1 45.16 351 TYR A O 1
ATOM 2695 N N . LEU A 1 352 ? 9.164 14.336 13.281 1 50.94 352 LEU A N 1
ATOM 2696 C CA . LEU A 1 352 ? 9.086 12.898 13.547 1 50.94 352 LEU A CA 1
ATOM 2697 C C . LEU A 1 352 ? 10.086 12.492 14.617 1 50.94 352 LEU A C 1
ATOM 2699 O O . LEU A 1 352 ? 10.164 11.312 14.992 1 50.94 352 LEU A O 1
ATOM 2703 N N . ALA A 1 353 ? 10.734 13.469 15.148 1 57.38 353 ALA A N 1
ATOM 2704 C CA . ALA A 1 353 ? 11.703 13.203 16.203 1 57.38 353 ALA A CA 1
ATOM 2705 C C . ALA A 1 353 ? 11.008 12.789 17.5 1 57.38 353 ALA A C 1
ATOM 2707 O O . ALA A 1 353 ? 9.992 13.367 17.875 1 57.38 353 ALA A O 1
ATOM 2708 N N . ASN A 1 354 ? 11.281 11.664 17.984 1 61.19 354 ASN A N 1
ATOM 2709 C CA . ASN A 1 354 ? 10.742 11.258 19.281 1 61.19 354 ASN A CA 1
ATOM 2710 C C . ASN A 1 354 ? 11.812 10.609 20.156 1 61.19 354 ASN A C 1
ATOM 2712 O O . ASN A 1 354 ? 12.82 10.109 19.656 1 61.19 354 ASN A O 1
ATOM 2716 N N . LYS A 1 355 ? 11.586 10.828 21.391 1 65.5 355 LYS A N 1
ATOM 2717 C CA . LYS A 1 355 ? 12.57 10.422 22.406 1 65.5 355 LYS A CA 1
ATOM 2718 C C . LYS A 1 355 ? 12.82 8.914 22.344 1 65.5 355 LYS A C 1
ATOM 2720 O O . LYS A 1 355 ? 13.859 8.438 22.812 1 65.5 355 LYS A O 1
ATOM 2725 N N . TYR A 1 356 ? 11.891 8.25 21.766 1 69.62 356 TYR A N 1
ATOM 2726 C CA . TYR A 1 356 ? 12.039 6.801 21.766 1 69.62 356 TYR A CA 1
ATOM 2727 C C . TYR A 1 356 ? 12.914 6.344 20.609 1 69.62 356 TYR A C 1
ATOM 2729 O O . TYR A 1 356 ? 13.719 5.422 20.75 1 69.62 356 TYR A O 1
ATOM 2737 N N . THR A 1 357 ? 12.789 6.926 19.484 1 67.06 357 THR A N 1
ATOM 2738 C CA . THR A 1 357 ? 13.602 6.617 18.312 1 67.06 357 THR A CA 1
ATOM 2739 C C . THR A 1 357 ? 15.078 6.859 18.609 1 67.06 357 THR A C 1
ATOM 2741 O O . THR A 1 357 ? 15.938 6.074 18.203 1 67.06 357 THR A O 1
ATOM 2744 N N . ASP A 1 358 ? 15.344 7.789 19.422 1 67.12 358 ASP A N 1
ATOM 2745 C CA . ASP A 1 358 ? 16.719 8.211 19.703 1 67.12 358 ASP A CA 1
ATOM 2746 C C . ASP A 1 358 ? 17.438 7.188 20.562 1 67.12 358 ASP A C 1
ATOM 2748 O O . ASP A 1 358 ? 18.672 7.113 20.531 1 67.12 358 ASP A O 1
ATOM 2752 N N . THR A 1 359 ? 16.672 6.344 21.25 1 68.25 359 THR A N 1
ATOM 2753 C CA . THR A 1 359 ? 17.281 5.359 22.141 1 68.25 359 THR A CA 1
ATOM 2754 C C . THR A 1 359 ? 17.469 4.027 21.422 1 68.25 359 THR A C 1
ATOM 2756 O O . THR A 1 359 ? 18.016 3.078 21.984 1 68.25 359 THR A O 1
ATOM 2759 N N . ASN A 1 360 ? 17.062 3.922 20.156 1 67.44 360 ASN A N 1
ATOM 2760 C CA . ASN A 1 360 ? 17.141 2.695 19.375 1 67.44 360 ASN A CA 1
ATOM 2761 C C . ASN A 1 360 ? 16.359 1.561 20.016 1 67.44 360 ASN A C 1
ATOM 2763 O O . ASN A 1 360 ? 16.75 0.399 19.938 1 67.44 360 ASN A O 1
ATOM 2767 N N . ARG A 1 361 ? 15.375 2.008 20.734 1 75.88 361 ARG A N 1
ATOM 2768 C CA . ARG A 1 361 ? 14.602 1.002 21.453 1 75.88 361 ARG A CA 1
ATOM 2769 C C . ARG A 1 361 ? 13.305 0.679 20.719 1 75.88 361 ARG A C 1
ATOM 2771 O O . ARG A 1 361 ? 12.594 -0.254 21.109 1 75.88 361 ARG A O 1
ATOM 2778 N N . VAL A 1 362 ? 13.062 1.435 19.734 1 85.12 362 VAL A N 1
ATOM 2779 C CA . VAL A 1 362 ? 11.781 1.236 19.062 1 85.12 362 VAL A CA 1
ATOM 2780 C C . VAL A 1 362 ? 11.992 1.167 17.547 1 85.12 362 VAL A C 1
ATOM 2782 O O . VAL A 1 362 ? 13.062 1.536 17.047 1 85.12 362 VAL A O 1
ATOM 2785 N N . VAL A 1 363 ? 11.047 0.569 16.953 1 86.06 363 VAL A N 1
ATOM 2786 C CA . VAL A 1 363 ? 11.039 0.448 15.492 1 86.06 363 VAL A CA 1
ATOM 2787 C C . VAL A 1 363 ? 10.164 1.543 14.883 1 86.06 363 VAL A C 1
ATOM 2789 O O . VAL A 1 363 ? 9.023 1.738 15.305 1 86.06 363 VAL A O 1
ATOM 2792 N N . ASP A 1 364 ? 10.703 2.34 13.961 1 87.12 364 ASP A N 1
ATOM 2793 C CA . ASP A 1 364 ? 9.93 3.281 13.156 1 87.12 364 ASP A CA 1
ATOM 2794 C C . ASP A 1 364 ? 9.75 2.766 11.734 1 87.12 364 ASP A C 1
ATOM 2796 O O . ASP A 1 364 ? 10.656 2.881 10.906 1 87.12 364 ASP A O 1
ATOM 2800 N N . PHE A 1 365 ? 8.578 2.414 11.469 1 89.25 365 PHE A N 1
ATOM 2801 C CA . PHE A 1 365 ? 8.32 1.691 10.227 1 89.25 365 PHE A CA 1
ATOM 2802 C C . PHE A 1 365 ? 8.422 2.621 9.023 1 89.25 365 PHE A C 1
ATOM 2804 O O . PHE A 1 365 ? 8.5 2.162 7.887 1 89.25 365 PHE A O 1
ATOM 2811 N N . LYS A 1 366 ? 8.445 3.91 9.211 1 87.44 366 LYS A N 1
ATOM 2812 C CA . LYS A 1 366 ? 8.68 4.848 8.117 1 87.44 366 LYS A CA 1
ATOM 2813 C C . LYS A 1 366 ? 10.016 4.578 7.445 1 87.44 366 LYS A C 1
ATOM 2815 O O . LYS A 1 366 ? 10.234 4.973 6.297 1 87.44 366 LYS A O 1
ATOM 2820 N N . ASP A 1 367 ? 10.922 3.854 8.125 1 89.88 367 ASP A N 1
ATOM 2821 C CA . ASP A 1 367 ? 12.266 3.6 7.613 1 89.88 367 ASP A CA 1
ATOM 2822 C C . ASP A 1 367 ? 12.359 2.207 6.988 1 89.88 367 ASP A C 1
ATOM 2824 O O . ASP A 1 367 ? 13.445 1.764 6.613 1 89.88 367 ASP A O 1
ATOM 2828 N N . TYR A 1 368 ? 11.25 1.518 6.879 1 93.5 368 TYR A N 1
ATOM 2829 C CA . TYR A 1 368 ? 11.281 0.151 6.371 1 93.5 368 TYR A CA 1
ATOM 2830 C C . TYR A 1 368 ? 10.398 0.007 5.141 1 93.5 368 TYR A C 1
ATOM 2832 O O . TYR A 1 368 ? 10.359 -1.054 4.512 1 93.5 368 TYR A O 1
ATOM 2840 N N . HIS A 1 369 ? 9.656 1.02 4.766 1 94.31 369 HIS A N 1
ATOM 2841 C CA . HIS A 1 369 ? 8.695 0.985 3.672 1 94.31 369 HIS A CA 1
ATOM 2842 C C . HIS A 1 369 ? 8.914 2.143 2.705 1 94.31 369 HIS A C 1
ATOM 2844 O O . HIS A 1 369 ? 9.5 3.164 3.076 1 94.31 369 HIS A O 1
ATOM 2850 N N . LEU A 1 370 ? 8.438 2.01 1.443 1 94.56 370 LEU A N 1
ATOM 2851 C CA . LEU A 1 370 ? 8.477 3.09 0.465 1 94.56 370 LEU A CA 1
ATOM 2852 C C . LEU A 1 370 ? 7.539 4.223 0.869 1 94.56 370 LEU A C 1
ATOM 2854 O O . LEU A 1 370 ? 7.863 5.398 0.688 1 94.56 370 LEU A O 1
ATOM 2858 N N . GLY A 1 371 ? 6.434 3.877 1.436 1 91.62 371 GLY A N 1
ATOM 2859 C CA . GLY A 1 371 ? 5.461 4.855 1.896 1 91.62 371 GLY A CA 1
ATOM 2860 C C . GLY A 1 371 ? 5.66 5.258 3.344 1 91.62 371 GLY A C 1
ATOM 2861 O O . GLY A 1 371 ? 6.535 4.727 4.027 1 91.62 371 GLY A O 1
ATOM 2862 N N . LEU A 1 372 ? 4.82 6.27 3.863 1 88.69 372 LEU A N 1
ATOM 2863 C CA . LEU A 1 372 ? 4.875 6.719 5.25 1 88.69 372 LEU A CA 1
ATOM 2864 C C . LEU A 1 372 ? 3.691 6.176 6.043 1 88.69 372 LEU A C 1
ATOM 2866 O O . LEU A 1 372 ? 3.832 5.203 6.785 1 88.69 372 LEU A O 1
ATOM 2870 N N . GLY A 1 373 ? 2.449 6.762 5.742 1 86.5 373 GLY A N 1
ATOM 2871 C CA . GLY A 1 373 ? 1.261 6.238 6.398 1 86.5 373 GLY A CA 1
ATOM 2872 C C . GLY A 1 373 ? 0.956 4.801 6.02 1 86.5 373 GLY A C 1
ATOM 2873 O O . GLY A 1 373 ? 0.97 4.445 4.84 1 86.5 373 GLY A O 1
ATOM 2874 N N . ARG A 1 374 ? 0.83 3.988 7.043 1 88.94 374 ARG A N 1
ATOM 2875 C CA . ARG A 1 374 ? 0.598 2.568 6.797 1 88.94 374 ARG A CA 1
ATOM 2876 C C . ARG A 1 374 ? -0.596 2.062 7.598 1 88.94 374 ARG A C 1
ATOM 2878 O O . ARG A 1 374 ? -0.76 2.416 8.766 1 88.94 374 ARG A O 1
ATOM 2885 N N . PRO A 1 375 ? -1.399 1.283 6.93 1 93.81 375 PRO A N 1
ATOM 2886 C CA . PRO A 1 375 ? -2.475 0.638 7.688 1 93.81 375 PRO A CA 1
ATOM 2887 C C . PRO A 1 375 ? -1.957 -0.394 8.688 1 93.81 375 PRO A C 1
ATOM 2889 O O . PRO A 1 375 ? -0.804 -0.823 8.594 1 93.81 375 PRO A O 1
ATOM 2892 N N . PHE A 1 376 ? -2.752 -0.699 9.648 1 96.69 376 PHE A N 1
ATOM 2893 C CA . PHE A 1 376 ? -2.449 -1.673 10.695 1 96.69 376 PHE A CA 1
ATOM 2894 C C . PHE A 1 376 ? -2.535 -3.094 10.148 1 96.69 376 PHE A C 1
ATOM 2896 O O . PHE A 1 376 ? -3.352 -3.893 10.609 1 96.69 376 PHE A O 1
ATOM 2903 N N . ARG A 1 377 ? -1.63 -3.475 9.242 1 96.62 377 ARG A N 1
ATOM 2904 C CA . ARG A 1 377 ? -1.653 -4.742 8.523 1 96.62 377 ARG A CA 1
ATOM 2905 C C . ARG A 1 377 ? -1.496 -5.922 9.477 1 96.62 377 ARG A C 1
ATOM 2907 O O . ARG A 1 377 ? -2.057 -6.992 9.242 1 96.62 377 ARG A O 1
ATOM 2914 N N . ALA A 1 378 ? -0.771 -5.699 10.562 1 97.81 378 ALA A N 1
ATOM 2915 C CA . ALA A 1 378 ? -0.45 -6.789 11.477 1 97.81 378 ALA A CA 1
ATOM 2916 C C . ALA A 1 378 ? -1.713 -7.344 12.133 1 97.81 378 ALA A C 1
ATOM 2918 O O . ALA A 1 378 ? -1.753 -8.516 12.531 1 97.81 378 ALA A O 1
ATOM 2919 N N . MET A 1 379 ? -2.762 -6.52 12.219 1 98.31 379 MET A N 1
ATOM 2920 C CA . MET A 1 379 ? -3.982 -6.926 12.906 1 98.31 379 MET A CA 1
ATOM 2921 C C . MET A 1 379 ? -4.641 -8.102 12.195 1 98.31 379 MET A C 1
ATOM 2923 O O . MET A 1 379 ? -5.074 -9.062 12.844 1 98.31 379 MET A O 1
ATOM 2927 N N . LYS A 1 380 ? -4.746 -8.086 10.883 1 98.06 380 LYS A N 1
ATOM 2928 C CA . LYS A 1 380 ? -5.398 -9.195 10.188 1 98.06 380 LYS A CA 1
ATOM 2929 C C . LYS A 1 380 ? -4.57 -10.477 10.289 1 98.06 380 LYS A C 1
ATOM 2931 O O . LYS A 1 380 ? -5.121 -11.578 10.328 1 98.06 380 LYS A O 1
ATOM 2936 N N . VAL A 1 381 ? -3.211 -10.359 10.297 1 98.31 381 VAL A N 1
ATOM 2937 C CA . VAL A 1 381 ? -2.375 -11.539 10.492 1 98.31 381 VAL A CA 1
ATOM 2938 C C . VAL A 1 381 ? -2.609 -12.117 11.891 1 98.31 381 VAL A C 1
ATOM 2940 O O . VAL A 1 381 ? -2.824 -13.328 12.039 1 98.31 381 VAL A O 1
ATOM 2943 N N . TYR A 1 382 ? -2.598 -11.219 12.883 1 97.88 382 TYR A N 1
ATOM 2944 C CA . TYR A 1 382 ? -2.814 -11.609 14.273 1 97.88 382 TYR A CA 1
ATOM 2945 C C . TYR A 1 382 ? -4.156 -12.32 14.43 1 97.88 382 TYR A C 1
ATOM 2947 O O . TYR A 1 382 ? -4.223 -13.414 14.992 1 97.88 382 TYR A O 1
ATOM 2955 N N . VAL A 1 383 ? -5.227 -11.727 13.938 1 98 383 VAL A N 1
ATOM 2956 C CA . VAL A 1 383 ? -6.582 -12.25 14.094 1 98 383 VAL A CA 1
ATOM 2957 C C . VAL A 1 383 ? -6.703 -13.586 13.359 1 98 383 VAL A C 1
ATOM 2959 O O . VAL A 1 383 ? -7.32 -14.523 13.875 1 98 383 VAL A O 1
ATOM 2962 N N . THR A 1 384 ? -6.117 -13.703 12.18 1 97.5 384 THR A N 1
ATOM 2963 C CA . THR A 1 384 ? -6.172 -14.938 11.414 1 97.5 384 THR A CA 1
ATOM 2964 C C . THR A 1 384 ? -5.484 -16.078 12.164 1 97.5 384 THR A C 1
ATOM 2966 O O . THR A 1 384 ? -6.031 -17.172 12.281 1 97.5 384 THR A O 1
ATOM 2969 N N . LEU A 1 385 ? -4.309 -15.766 12.719 1 96.94 385 LEU A N 1
ATOM 2970 C CA . LEU A 1 385 ? -3.561 -16.797 13.422 1 96.94 385 LEU A CA 1
ATOM 2971 C C . LEU A 1 385 ? -4.254 -17.172 14.727 1 96.94 385 LEU A C 1
ATOM 2973 O O . LEU A 1 385 ? -4.262 -18.344 15.117 1 96.94 385 LEU A O 1
ATOM 2977 N N . ARG A 1 386 ? -4.824 -16.203 15.406 1 95.62 386 ARG A N 1
ATOM 2978 C CA . ARG A 1 386 ? -5.535 -16.469 16.656 1 95.62 386 ARG A CA 1
ATOM 2979 C C . ARG A 1 386 ? -6.801 -17.281 16.406 1 95.62 386 ARG A C 1
ATOM 2981 O O . ARG A 1 386 ? -7.172 -18.141 17.219 1 95.62 386 ARG A O 1
ATOM 2988 N N . TYR A 1 387 ? -7.461 -17.016 15.258 1 95.19 387 TYR A N 1
ATOM 2989 C CA . TYR A 1 387 ? -8.773 -17.594 15.016 1 95.19 387 TYR A CA 1
ATOM 2990 C C . TYR A 1 387 ? -8.656 -18.906 14.242 1 95.19 387 TYR A C 1
ATOM 2992 O O . TYR A 1 387 ? -9.289 -19.906 14.602 1 95.19 387 TYR A O 1
ATOM 3000 N N . MET A 1 388 ? -7.812 -18.922 13.188 1 93.75 388 MET A N 1
ATOM 3001 C CA . MET A 1 388 ? -7.688 -20.078 12.305 1 93.75 388 MET A CA 1
ATOM 3002 C C . MET A 1 388 ? -6.527 -20.969 12.734 1 93.75 388 MET A C 1
ATOM 3004 O O . MET A 1 388 ? -6.52 -22.172 12.445 1 93.75 388 MET A O 1
ATOM 3008 N N . GLY A 1 389 ? -5.57 -20.375 13.422 1 95 389 GLY A N 1
ATOM 3009 C CA . GLY A 1 389 ? -4.344 -21.109 13.711 1 95 389 GLY A CA 1
ATOM 3010 C C . GLY A 1 389 ? -3.529 -21.422 12.469 1 95 389 GLY A C 1
ATOM 3011 O O . GLY A 1 389 ? -4.035 -21.328 11.352 1 95 389 GLY A O 1
ATOM 3012 N N . LEU A 1 390 ? -2.287 -21.781 12.695 1 96.5 390 LEU A N 1
ATOM 3013 C CA . LEU A 1 390 ? -1.435 -22.188 11.586 1 96.5 390 LEU A CA 1
ATOM 3014 C C . LEU A 1 390 ? -2.016 -23.406 10.875 1 96.5 390 LEU A C 1
ATOM 3016 O O . LEU A 1 390 ? -1.88 -23.547 9.656 1 96.5 390 LEU A O 1
ATOM 3020 N N . GLU A 1 391 ? -2.682 -24.219 11.594 1 96.19 391 GLU A N 1
ATOM 3021 C CA . GLU A 1 391 ? -3.227 -25.469 11.055 1 96.19 391 GLU A CA 1
ATOM 3022 C C . GLU A 1 391 ? -4.273 -25.188 9.977 1 96.19 391 GLU A C 1
ATOM 3024 O O . GLU A 1 391 ? -4.383 -25.938 9 1 96.19 391 GLU A O 1
ATOM 3029 N N . GLY A 1 392 ? -5.043 -24.172 10.227 1 94.94 392 GLY A N 1
ATOM 3030 C CA . GLY A 1 392 ? -6.02 -23.812 9.211 1 94.94 392 GLY A CA 1
ATOM 3031 C C . GLY A 1 392 ? -5.387 -23.438 7.879 1 94.94 392 GLY A C 1
ATOM 3032 O O . GLY A 1 392 ? -5.895 -23.812 6.82 1 94.94 392 GLY A O 1
ATOM 3033 N N . ILE A 1 393 ? -4.316 -22.766 7.898 1 96.56 393 ILE A N 1
ATOM 3034 C CA . ILE A 1 393 ? -3.598 -22.359 6.695 1 96.56 393 ILE A CA 1
ATOM 3035 C C . ILE A 1 393 ? -2.914 -23.578 6.07 1 96.56 393 ILE A C 1
ATOM 3037 O O . ILE A 1 393 ? -2.986 -23.781 4.855 1 96.56 393 ILE A O 1
ATOM 3041 N N . GLN A 1 394 ? -2.305 -24.391 6.906 1 97.56 394 GLN A N 1
ATOM 3042 C CA . GLN A 1 394 ? -1.622 -25.609 6.461 1 97.56 394 GLN A CA 1
ATOM 3043 C C . GLN A 1 394 ? -2.584 -26.547 5.742 1 97.56 394 GLN A C 1
ATOM 3045 O O . GLN A 1 394 ? -2.221 -27.172 4.742 1 97.56 394 GLN A O 1
ATOM 3050 N N . ALA A 1 395 ? -3.779 -26.625 6.25 1 97 395 ALA A N 1
ATOM 3051 C CA . ALA A 1 395 ? -4.781 -27.531 5.68 1 97 395 ALA A CA 1
ATOM 3052 C C . ALA A 1 395 ? -5.078 -27.172 4.227 1 97 395 ALA A C 1
ATOM 3054 O O . ALA A 1 395 ? -5.223 -28.047 3.377 1 97 395 ALA A O 1
ATOM 3055 N N . THR A 1 396 ? -5.191 -25.938 3.967 1 96.5 396 THR A N 1
ATOM 3056 C CA . THR A 1 396 ? -5.484 -25.484 2.609 1 96.5 396 THR A CA 1
ATOM 3057 C C . THR A 1 396 ? -4.32 -25.812 1.673 1 96.5 396 THR A C 1
ATOM 3059 O O . THR A 1 396 ? -4.531 -26.266 0.546 1 96.5 396 THR A O 1
ATOM 3062 N N . ILE A 1 397 ? -3.107 -25.547 2.107 1 97.81 397 ILE A N 1
ATOM 3063 C CA . ILE A 1 397 ? -1.916 -25.812 1.306 1 97.81 397 ILE A CA 1
ATOM 3064 C C . ILE A 1 397 ? -1.839 -27.297 0.969 1 97.81 397 ILE A C 1
ATOM 3066 O O . ILE A 1 397 ? -1.688 -27.672 -0.198 1 97.81 397 ILE A O 1
ATOM 3070 N N . ARG A 1 398 ? -2.016 -28.156 1.967 1 97.94 398 ARG A N 1
ATOM 3071 C CA . ARG A 1 398 ? -1.974 -29.609 1.775 1 97.94 398 ARG A CA 1
ATOM 3072 C C . ARG A 1 398 ? -3.082 -30.062 0.833 1 97.94 398 ARG A C 1
ATOM 3074 O O . ARG A 1 398 ? -2.857 -30.922 -0.031 1 97.94 398 ARG A O 1
ATOM 3081 N N . ARG A 1 399 ? -4.246 -29.531 1.02 1 97.81 399 ARG A N 1
ATOM 3082 C CA . ARG A 1 399 ? -5.398 -29.875 0.189 1 97.81 399 ARG A CA 1
ATOM 3083 C C . ARG A 1 399 ? -5.129 -29.547 -1.277 1 97.81 399 ARG A C 1
ATOM 3085 O O . ARG A 1 399 ? -5.352 -30.391 -2.154 1 97.81 399 ARG A O 1
ATOM 3092 N N . HIS A 1 400 ? -4.676 -28.328 -1.544 1 98.31 400 HIS A N 1
ATOM 3093 C CA . HIS A 1 400 ? -4.414 -27.906 -2.916 1 98.31 400 HIS A CA 1
ATOM 3094 C C . HIS A 1 400 ? -3.336 -28.766 -3.561 1 98.31 400 HIS A C 1
ATOM 3096 O O . HIS A 1 400 ? -3.438 -29.109 -4.738 1 98.31 400 HIS A O 1
ATOM 3102 N N . CYS A 1 401 ? -2.295 -29.094 -2.84 1 98 401 CYS A N 1
ATOM 3103 C CA . CYS A 1 401 ? -1.227 -29.922 -3.377 1 98 401 CYS A CA 1
ATOM 3104 C C . CYS A 1 401 ? -1.748 -31.312 -3.736 1 98 401 CYS A C 1
ATOM 3106 O O . CYS A 1 401 ? -1.454 -31.828 -4.816 1 98 401 CYS A O 1
ATOM 3108 N N . ALA A 1 402 ? -2.527 -31.891 -2.869 1 98.19 402 ALA A N 1
ATOM 3109 C CA . ALA A 1 402 ? -3.094 -33.219 -3.113 1 98.19 402 ALA A CA 1
ATOM 3110 C C . ALA A 1 402 ? -4.043 -33.188 -4.305 1 98.19 402 ALA A C 1
ATOM 3112 O O . ALA A 1 402 ? -4 -34.094 -5.156 1 98.19 402 ALA A O 1
ATOM 3113 N N . LEU A 1 403 ? -4.863 -32.219 -4.348 1 98.62 403 LEU A N 1
ATOM 3114 C CA . LEU A 1 403 ? -5.871 -32.125 -5.398 1 98.62 403 LEU A CA 1
ATOM 3115 C C . LEU A 1 403 ? -5.223 -31.828 -6.75 1 98.62 403 LEU A C 1
ATOM 3117 O O . LEU A 1 403 ? -5.703 -32.281 -7.785 1 98.62 403 LEU A O 1
ATOM 3121 N N . ALA A 1 404 ? -4.152 -31.047 -6.746 1 98.56 404 ALA A N 1
ATOM 3122 C CA . ALA A 1 404 ? -3.445 -30.797 -7.996 1 98.56 404 ALA A CA 1
ATOM 3123 C C . ALA A 1 404 ? -2.881 -32.094 -8.578 1 98.56 404 ALA A C 1
ATOM 3125 O O . ALA A 1 404 ? -2.98 -32.344 -9.781 1 98.56 404 ALA A O 1
ATOM 3126 N N . LYS A 1 405 ? -2.258 -32.906 -7.758 1 98.06 405 LYS A N 1
ATOM 3127 C CA . LYS A 1 405 ? -1.765 -34.188 -8.203 1 98.06 405 LYS A CA 1
ATOM 3128 C C . LYS A 1 405 ? -2.906 -35.062 -8.711 1 98.06 405 LYS A C 1
ATOM 3130 O O . LYS A 1 405 ? -2.768 -35.75 -9.727 1 98.06 405 LYS A O 1
ATOM 3135 N N . TYR A 1 406 ? -3.992 -35.031 -8.008 1 98.56 406 TYR A N 1
ATOM 3136 C CA . TYR A 1 406 ? -5.164 -35.781 -8.406 1 98.56 406 TYR A CA 1
ATOM 3137 C C . TYR A 1 406 ? -5.684 -35.344 -9.766 1 98.56 406 TYR A C 1
ATOM 3139 O O . TYR A 1 406 ? -5.992 -36.156 -10.625 1 98.56 406 TYR A O 1
ATOM 3147 N N . LEU A 1 407 ? -5.801 -34.031 -9.969 1 98.69 407 LEU A N 1
ATOM 3148 C CA . LEU A 1 407 ? -6.242 -33.5 -11.25 1 98.69 407 LEU A CA 1
ATOM 3149 C C . LEU A 1 407 ? -5.301 -33.938 -12.375 1 98.69 407 LEU A C 1
ATOM 3151 O O . LEU A 1 407 ? -5.75 -34.312 -13.453 1 98.69 407 LEU A O 1
ATOM 3155 N N . HIS A 1 408 ? -4.008 -33.781 -12.102 1 98.44 408 HIS A N 1
ATOM 3156 C CA . HIS A 1 408 ? -3.01 -34.25 -13.055 1 98.44 408 HIS A CA 1
ATOM 3157 C C . HIS A 1 408 ? -3.26 -35.688 -13.461 1 98.44 408 HIS A C 1
ATOM 3159 O O . HIS A 1 408 ? -3.273 -36.031 -14.648 1 98.44 408 HIS A O 1
ATOM 3165 N N . ASP A 1 409 ? -3.439 -36.562 -12.5 1 98.31 409 ASP A N 1
ATOM 3166 C CA . ASP A 1 409 ? -3.629 -38 -12.75 1 98.31 409 ASP A CA 1
ATOM 3167 C C . ASP A 1 409 ? -4.922 -38.25 -13.516 1 98.31 409 ASP A C 1
ATOM 3169 O O . ASP A 1 409 ? -4.977 -39.125 -14.367 1 98.31 409 ASP A O 1
ATOM 3173 N N . LEU A 1 410 ? -5.941 -37.531 -13.18 1 98.5 410 LEU A N 1
ATOM 3174 C CA . LEU A 1 410 ? -7.207 -37.656 -13.891 1 98.5 410 LEU A CA 1
ATOM 3175 C C . LEU A 1 410 ? -7.035 -37.281 -15.367 1 98.5 410 LEU A C 1
ATOM 3177 O O . LEU A 1 410 ? -7.492 -38.031 -16.234 1 98.5 410 LEU A O 1
ATOM 3181 N N . LEU A 1 411 ? -6.422 -36.156 -15.656 1 98.44 411 LEU A N 1
ATOM 3182 C CA . LEU A 1 411 ? -6.219 -35.719 -17.031 1 98.44 411 LEU A CA 1
ATOM 3183 C C . LEU A 1 411 ? -5.34 -36.719 -17.797 1 98.44 411 LEU A C 1
ATOM 3185 O O . LEU A 1 411 ? -5.609 -37 -18.953 1 98.44 411 LEU A O 1
ATOM 3189 N N . ALA A 1 412 ? -4.297 -37.156 -17.156 1 98 412 ALA A N 1
ATOM 3190 C CA . ALA A 1 412 ? -3.408 -38.125 -17.766 1 98 412 ALA A CA 1
ATOM 3191 C C . ALA A 1 412 ? -4.164 -39.406 -18.125 1 98 412 ALA A C 1
ATOM 3193 O O . ALA A 1 412 ? -3.953 -39.969 -19.203 1 98 412 ALA A O 1
ATOM 3194 N N . SER A 1 413 ? -4.961 -39.812 -17.266 1 97.75 413 SER A N 1
ATOM 3195 C CA . SER A 1 413 ? -5.715 -41.062 -17.469 1 97.75 413 SER A CA 1
ATOM 3196 C C . SER A 1 413 ? -6.75 -40.906 -18.578 1 97.75 413 SER A C 1
ATOM 3198 O O . SER A 1 413 ? -6.945 -41.812 -19.375 1 97.75 413 SER A O 1
ATOM 3200 N N . ARG A 1 414 ? -7.344 -39.781 -18.656 1 96.88 414 ARG A N 1
ATOM 3201 C CA . ARG A 1 414 ? -8.453 -39.562 -19.578 1 96.88 414 ARG A CA 1
ATOM 3202 C C . ARG A 1 414 ? -7.949 -39.219 -20.984 1 96.88 414 ARG A C 1
ATOM 3204 O O . ARG A 1 414 ? -8.602 -39.531 -21.984 1 96.88 414 ARG A O 1
ATOM 3211 N N . LEU A 1 415 ? -6.863 -38.594 -21.047 1 97.69 415 LEU A N 1
ATOM 3212 C CA . LEU A 1 415 ? -6.449 -38.031 -22.312 1 97.69 415 LEU A CA 1
ATOM 3213 C C . LEU A 1 415 ? -5.242 -38.781 -22.875 1 97.69 415 LEU A C 1
ATOM 3215 O O . LEU A 1 415 ? -4.957 -38.688 -24.078 1 97.69 415 LEU A O 1
ATOM 3219 N N . GLY A 1 416 ? -4.5 -39.438 -22.078 1 96.5 416 GLY A N 1
ATOM 3220 C CA . GLY A 1 416 ? -3.33 -40.156 -22.547 1 96.5 416 GLY A CA 1
ATOM 3221 C C . GLY A 1 416 ? -2.369 -39.312 -23.344 1 96.5 416 GLY A C 1
ATOM 3222 O O . GLY A 1 416 ? -1.986 -38.219 -22.906 1 96.5 416 GLY A O 1
ATOM 3223 N N . ASP A 1 417 ? -2.094 -39.781 -24.547 1 97.12 417 ASP A N 1
ATOM 3224 C CA . ASP A 1 417 ? -1.045 -39.156 -25.344 1 97.12 417 ASP A CA 1
ATOM 3225 C C . ASP A 1 417 ? -1.564 -37.906 -26.047 1 97.12 417 ASP A C 1
ATOM 3227 O O . ASP A 1 417 ? -0.796 -37.188 -26.688 1 97.12 417 ASP A O 1
ATOM 3231 N N . LEU A 1 418 ? -2.812 -37.656 -25.812 1 97.88 418 LEU A N 1
ATOM 3232 C CA . LEU A 1 418 ? -3.367 -36.438 -26.422 1 97.88 418 LEU A CA 1
ATOM 3233 C C . LEU A 1 418 ? -2.801 -35.188 -25.781 1 97.88 418 LEU A C 1
ATOM 3235 O O . LEU A 1 418 ? -2.828 -34.094 -26.375 1 97.88 418 LEU A O 1
ATOM 3239 N N . VAL A 1 419 ? -2.342 -35.344 -24.547 1 98.19 419 VAL A N 1
ATOM 3240 C CA . VAL A 1 419 ? -1.774 -34.188 -23.844 1 98.19 419 VAL A CA 1
ATOM 3241 C C . VAL A 1 419 ? -0.402 -34.562 -23.281 1 98.19 419 VAL A C 1
ATOM 3243 O O . VAL A 1 419 ? -0.069 -35.75 -23.156 1 98.19 419 VAL A O 1
ATOM 3246 N N . GLU A 1 420 ? 0.367 -33.594 -23.062 1 97 420 GLU A N 1
ATOM 3247 C CA . GLU A 1 420 ? 1.619 -33.75 -22.328 1 97 420 GLU A CA 1
ATOM 3248 C C . GLU A 1 420 ? 1.664 -32.781 -21.125 1 97 420 GLU A C 1
ATOM 3250 O O . GLU A 1 420 ? 0.972 -31.781 -21.109 1 97 420 GLU A O 1
ATOM 3255 N N . PHE A 1 421 ? 2.387 -33.219 -20.172 1 97.06 421 PHE A N 1
ATOM 3256 C CA . PHE A 1 421 ? 2.629 -32.438 -18.953 1 97.06 421 PHE A CA 1
ATOM 3257 C C . PHE A 1 421 ? 4.094 -32.031 -18.859 1 97.06 421 PHE A C 1
ATOM 3259 O O . PHE A 1 421 ? 4.922 -32.781 -18.328 1 97.06 421 PHE A O 1
ATOM 3266 N N . PRO A 1 422 ? 4.383 -30.797 -19.281 1 94.75 422 PRO A N 1
ATOM 3267 C CA . PRO A 1 422 ? 5.789 -30.391 -19.375 1 94.75 422 PRO A CA 1
ATOM 3268 C C . PRO A 1 422 ? 6.461 -30.312 -18 1 94.75 422 PRO A C 1
ATOM 3270 O O . PRO A 1 422 ? 7.691 -30.344 -17.906 1 94.75 422 PRO A O 1
ATOM 3273 N N . VAL A 1 423 ? 5.711 -30.156 -16.938 1 95.44 423 VAL A N 1
ATOM 3274 C CA . VAL A 1 423 ? 6.23 -30.109 -15.578 1 95.44 423 VAL A CA 1
ATOM 3275 C C . VAL A 1 423 ? 5.344 -30.938 -14.656 1 95.44 423 VAL A C 1
ATOM 3277 O O . VAL A 1 423 ? 4.145 -31.078 -14.898 1 95.44 423 VAL A O 1
ATOM 3280 N N . GLU A 1 424 ? 5.953 -31.5 -13.664 1 95.81 424 GLU A N 1
ATOM 3281 C CA . GLU A 1 424 ? 5.184 -32.188 -12.641 1 95.81 424 GLU A CA 1
ATOM 3282 C C . GLU A 1 424 ? 4.285 -31.234 -11.875 1 95.81 424 GLU A C 1
ATOM 3284 O O . GLU A 1 424 ? 4.66 -30.078 -11.641 1 95.81 424 GLU A O 1
ATOM 3289 N N . PRO A 1 425 ? 3.076 -31.766 -11.539 1 96.62 425 PRO A N 1
ATOM 3290 C CA . PRO A 1 425 ? 2.262 -30.891 -10.695 1 96.62 425 PRO A CA 1
ATOM 3291 C C . PRO A 1 425 ? 2.939 -30.547 -9.367 1 96.62 425 PRO A C 1
ATOM 3293 O O . PRO A 1 425 ? 3.531 -31.422 -8.727 1 96.62 425 PRO A O 1
ATOM 3296 N N . LYS A 1 426 ? 2.936 -29.312 -9.023 1 95.5 426 LYS A N 1
ATOM 3297 C CA . LYS A 1 426 ? 3.59 -28.828 -7.82 1 95.5 426 LYS A CA 1
ATOM 3298 C C . LYS A 1 426 ? 2.877 -27.594 -7.273 1 95.5 426 LYS A C 1
ATOM 3300 O O . LYS A 1 426 ? 2.43 -26.734 -8.039 1 95.5 426 LYS A O 1
ATOM 3305 N N . PHE A 1 427 ? 2.77 -27.516 -5.953 1 97.75 427 PHE A N 1
ATOM 3306 C CA . PHE A 1 427 ? 2.291 -26.328 -5.242 1 97.75 427 PHE A CA 1
ATOM 3307 C C . PHE A 1 427 ? 0.91 -25.922 -5.738 1 97.75 427 PHE A C 1
ATOM 3309 O O . PHE A 1 427 ? 0.638 -24.734 -5.926 1 97.75 427 PHE A O 1
ATOM 3316 N N . GLY A 1 428 ? 0.068 -26.891 -6.027 1 98.12 428 GLY A N 1
ATOM 3317 C CA . GLY A 1 428 ? -1.302 -26.609 -6.426 1 98.12 428 GLY A CA 1
ATOM 3318 C C . GLY A 1 428 ? -1.429 -26.203 -7.887 1 98.12 428 GLY A C 1
ATOM 3319 O O . GLY A 1 428 ? -2.492 -25.766 -8.328 1 98.12 428 GLY A O 1
ATOM 3320 N N . LEU A 1 429 ? -0.368 -26.359 -8.688 1 98.38 429 LEU A N 1
ATOM 3321 C CA . LEU A 1 429 ? -0.357 -25.969 -10.094 1 98.38 429 LEU A CA 1
ATOM 3322 C C . LEU A 1 429 ? -0.257 -27.203 -10.992 1 98.38 429 LEU A C 1
ATOM 3324 O O . LEU A 1 429 ? 0.575 -28.078 -10.75 1 98.38 429 LEU A O 1
ATOM 3328 N N . VAL A 1 430 ? -1.124 -27.328 -11.984 1 98.56 430 VAL A N 1
ATOM 3329 C CA . VAL A 1 430 ? -1.051 -28.328 -13.047 1 98.56 430 VAL A CA 1
ATOM 3330 C C . VAL A 1 430 ? -0.893 -27.625 -14.398 1 98.56 430 VAL A C 1
ATOM 3332 O O . VAL A 1 430 ? -1.703 -26.781 -14.766 1 98.56 430 VAL A O 1
ATOM 3335 N N . CYS A 1 431 ? 0.173 -27.953 -15.07 1 97.75 431 CYS A N 1
ATOM 3336 C CA . CYS A 1 431 ? 0.413 -27.438 -16.422 1 97.75 431 CYS A CA 1
ATOM 3337 C C . CYS A 1 431 ? 0.305 -28.547 -17.453 1 97.75 431 CYS A C 1
ATOM 3339 O O . CYS A 1 431 ? 0.825 -29.641 -17.25 1 97.75 431 CYS A O 1
ATOM 3341 N N . PHE A 1 432 ? -0.401 -28.266 -18.562 1 98.25 432 PHE A N 1
ATOM 3342 C CA . PHE A 1 432 ? -0.497 -29.25 -19.641 1 98.25 432 PHE A CA 1
ATOM 3343 C C . PHE A 1 432 ? -0.712 -28.562 -20.984 1 98.25 432 PHE A C 1
ATOM 3345 O O . PHE A 1 432 ? -0.921 -27.344 -21.031 1 98.25 432 PHE A O 1
ATOM 3352 N N . ARG A 1 433 ? -0.562 -29.25 -22.016 1 97.88 433 ARG A N 1
ATOM 3353 C CA . ARG A 1 433 ? -0.903 -28.766 -23.359 1 97.88 433 ARG A CA 1
ATOM 3354 C C . ARG A 1 433 ? -1.297 -29.938 -24.266 1 97.88 433 ARG A C 1
ATOM 3356 O O . ARG A 1 433 ? -0.942 -31.078 -24 1 97.88 433 ARG A O 1
ATOM 3363 N N . ILE A 1 434 ? -2.098 -29.625 -25.266 1 98.31 434 ILE A N 1
ATOM 3364 C CA . ILE A 1 434 ? -2.312 -30.594 -26.328 1 98.31 434 ILE A CA 1
ATOM 3365 C C . ILE A 1 434 ? -0.975 -30.953 -26.969 1 98.31 434 ILE A C 1
ATOM 3367 O O . ILE A 1 434 ? -0.229 -30.078 -27.406 1 98.31 434 ILE A O 1
ATOM 3371 N N . ALA A 1 435 ? -0.667 -32.219 -27.062 1 96.81 435 ALA A N 1
ATOM 3372 C CA . ALA A 1 435 ? 0.664 -32.719 -27.422 1 96.81 435 ALA A CA 1
ATOM 3373 C C . ALA A 1 435 ? 1.009 -32.375 -28.859 1 96.81 435 ALA A C 1
ATOM 3375 O O . ALA A 1 435 ? 2.072 -31.812 -29.141 1 96.81 435 ALA A O 1
ATOM 3376 N N . GLU A 1 436 ? 0.107 -32.812 -29.75 1 94.75 436 GLU A N 1
ATOM 3377 C CA . GLU A 1 436 ? 0.327 -32.562 -31.172 1 94.75 436 GLU A CA 1
ATOM 3378 C C . GLU A 1 436 ? -0.207 -31.172 -31.562 1 94.75 436 GLU A C 1
ATOM 3380 O O . GLU A 1 436 ? -1.42 -30.969 -31.594 1 94.75 436 GLU A O 1
ATOM 3385 N N . ASP A 1 437 ? 0.713 -30.328 -31.828 1 94.31 437 ASP A N 1
ATOM 3386 C CA . ASP A 1 437 ? 0.364 -28.984 -32.25 1 94.31 437 ASP A CA 1
ATOM 3387 C C . ASP A 1 437 ? 1.399 -28.422 -33.219 1 94.31 437 ASP A C 1
ATOM 3389 O O . ASP A 1 437 ? 2.43 -29.062 -33.469 1 94.31 437 ASP A O 1
ATOM 3393 N N . ASN A 1 438 ? 1.102 -27.312 -33.938 1 92.31 438 ASN A N 1
ATOM 3394 C CA . ASN A 1 438 ? 2.055 -26.703 -34.875 1 92.31 438 ASN A CA 1
ATOM 3395 C C . ASN A 1 438 ? 2.854 -25.578 -34.188 1 92.31 438 ASN A C 1
ATOM 3397 O O . ASN A 1 438 ? 2.699 -25.344 -33 1 92.31 438 ASN A O 1
ATOM 3401 N N . ALA A 1 439 ? 3.705 -24.969 -34.969 1 88.69 439 ALA A N 1
ATOM 3402 C CA . ALA A 1 439 ? 4.605 -23.938 -34.438 1 88.69 439 ALA A CA 1
ATOM 3403 C C . ALA A 1 439 ? 3.824 -22.703 -34 1 88.69 439 ALA A C 1
ATOM 3405 O O . ALA A 1 439 ? 4.273 -21.984 -33.094 1 88.69 439 ALA A O 1
ATOM 3406 N N . ALA A 1 440 ? 2.688 -22.625 -34.438 1 91.62 440 ALA A N 1
ATOM 3407 C CA . ALA A 1 440 ? 1.854 -21.469 -34.094 1 91.62 440 ALA A CA 1
ATOM 3408 C C . ALA A 1 440 ? 0.961 -21.781 -32.906 1 91.62 440 ALA A C 1
ATOM 3410 O O . ALA A 1 440 ? 0.209 -20.906 -32.438 1 91.62 440 ALA A O 1
ATOM 3411 N N . ASN A 1 441 ? 1.048 -22.984 -32.344 1 96.31 441 ASN A N 1
ATOM 3412 C CA . ASN A 1 441 ? 0.272 -23.422 -31.188 1 96.31 441 ASN A CA 1
ATOM 3413 C C . ASN A 1 441 ? -1.228 -23.297 -31.438 1 96.31 441 ASN A C 1
ATOM 3415 O O . ASN A 1 441 ? -1.973 -22.859 -30.562 1 96.31 441 ASN A O 1
ATOM 3419 N N . LYS A 1 442 ? -1.677 -23.594 -32.562 1 96.62 442 LYS A N 1
ATOM 3420 C CA . LYS A 1 442 ? -3.043 -23.359 -33.031 1 96.62 442 LYS A CA 1
ATOM 3421 C C . LYS A 1 442 ? -4.055 -24.062 -32.125 1 96.62 442 LYS A C 1
ATOM 3423 O O . LYS A 1 442 ? -5.07 -23.484 -31.734 1 96.62 442 LYS A O 1
ATOM 3428 N N . ARG A 1 443 ? -3.871 -25.312 -31.828 1 97.81 443 ARG A N 1
ATOM 3429 C CA . ARG A 1 443 ? -4.812 -26.094 -31.031 1 97.81 443 ARG A CA 1
ATOM 3430 C C . ARG A 1 443 ? -4.863 -25.594 -29.594 1 97.81 443 ARG A C 1
ATOM 3432 O O . ARG A 1 443 ? -5.945 -25.453 -29.016 1 97.81 443 ARG A O 1
ATOM 3439 N N . ASN A 1 444 ? -3.734 -25.328 -29.062 1 97.69 444 ASN A N 1
ATOM 3440 C CA . ASN A 1 444 ? -3.713 -24.859 -27.672 1 97.69 444 ASN A CA 1
ATOM 3441 C C . ASN A 1 444 ? -4.359 -23.484 -27.531 1 97.69 444 ASN A C 1
ATOM 3443 O O . ASN A 1 444 ? -5.062 -23.219 -26.562 1 97.69 444 ASN A O 1
ATOM 3447 N N . TYR A 1 445 ? -4.172 -22.609 -28.469 1 96.12 445 TYR A N 1
ATOM 3448 C CA . TYR A 1 445 ? -4.852 -21.312 -28.453 1 96.12 445 TYR A CA 1
ATOM 3449 C C . TYR A 1 445 ? -6.355 -21.484 -28.609 1 96.12 445 TYR A C 1
ATOM 3451 O O . TYR A 1 445 ? -7.141 -20.766 -27.984 1 96.12 445 TYR A O 1
ATOM 3459 N N . ALA A 1 446 ? -6.727 -22.375 -29.438 1 97.44 446 ALA A N 1
ATOM 3460 C CA . ALA A 1 446 ? -8.148 -22.625 -29.641 1 97.44 446 ALA A CA 1
ATOM 3461 C C . ALA A 1 446 ? -8.797 -23.156 -28.359 1 97.44 446 ALA A C 1
ATOM 3463 O O . ALA A 1 446 ? -9.938 -22.797 -28.047 1 97.44 446 ALA A O 1
ATOM 3464 N N . LEU A 1 447 ? -8.102 -24.047 -27.703 1 97.75 447 LEU A N 1
ATOM 3465 C CA . LEU A 1 447 ? -8.594 -24.547 -26.422 1 97.75 447 LEU A CA 1
ATOM 3466 C C . LEU A 1 447 ? -8.805 -23.422 -25.422 1 97.75 447 LEU A C 1
ATOM 3468 O O . LEU A 1 447 ? -9.844 -23.344 -24.766 1 97.75 447 LEU A O 1
ATOM 3472 N N . LEU A 1 448 ? -7.836 -22.531 -25.281 1 96.31 448 LEU A N 1
ATOM 3473 C CA . LEU A 1 448 ? -7.922 -21.391 -24.375 1 96.31 448 LEU A CA 1
ATOM 3474 C C . LEU A 1 448 ? -9.086 -20.484 -24.766 1 96.31 448 LEU A C 1
ATOM 3476 O O . LEU A 1 448 ? -9.812 -20 -23.906 1 96.31 448 LEU A O 1
ATOM 3480 N N . LYS A 1 449 ? -9.289 -20.25 -26 1 95.62 449 LYS A N 1
ATOM 3481 C CA . LYS A 1 449 ? -10.352 -19.391 -26.484 1 95.62 449 LYS A CA 1
ATOM 3482 C C . LYS A 1 449 ? -11.727 -19.953 -26.141 1 95.62 449 LYS A C 1
ATOM 3484 O O . LYS A 1 449 ? -12.609 -19.203 -25.703 1 95.62 449 LYS A O 1
ATOM 3489 N N . VAL A 1 450 ? -11.914 -21.219 -26.344 1 96.44 450 VAL A N 1
ATOM 3490 C CA . VAL A 1 450 ? -13.203 -21.844 -26.078 1 96.44 450 VAL A CA 1
ATOM 3491 C C . VAL A 1 450 ? -13.531 -21.75 -24.594 1 96.44 450 VAL A C 1
ATOM 3493 O O . VAL A 1 450 ? -14.672 -21.469 -24.203 1 96.44 450 VAL A O 1
ATOM 3496 N N . THR A 1 451 ? -12.539 -22.016 -23.734 1 95.88 451 THR A N 1
ATOM 3497 C CA . THR A 1 451 ? -12.758 -21.938 -22.297 1 95.88 451 THR A CA 1
ATOM 3498 C C . THR A 1 451 ? -13.102 -20.5 -21.875 1 95.88 451 THR A C 1
ATOM 3500 O O . THR A 1 451 ? -13.93 -20.297 -20.984 1 95.88 451 THR A O 1
ATOM 3503 N N . GLU A 1 452 ? -12.469 -19.531 -22.5 1 93.56 452 GLU A N 1
ATOM 3504 C CA . GLU A 1 452 ? -12.734 -18.125 -22.219 1 93.56 452 GLU A CA 1
ATOM 3505 C C . GLU A 1 452 ? -14.156 -17.75 -22.625 1 93.56 452 GLU A C 1
ATOM 3507 O O . GLU A 1 452 ? -14.859 -17.047 -21.875 1 93.56 452 GLU A O 1
ATOM 3512 N N . GLU A 1 453 ? -14.555 -18.172 -23.766 1 95.06 453 GLU A N 1
ATOM 3513 C CA . GLU A 1 453 ? -15.859 -17.828 -24.312 1 95.06 453 GLU A CA 1
ATOM 3514 C C . GLU A 1 453 ? -16.984 -18.484 -23.516 1 95.06 453 GLU A C 1
ATOM 3516 O O . GLU A 1 453 ? -18.031 -17.875 -23.297 1 95.06 453 GLU A O 1
ATOM 3521 N N . GLU A 1 454 ? -16.734 -19.719 -23.141 1 96.56 454 GLU A N 1
ATOM 3522 C CA . GLU A 1 454 ? -17.766 -20.438 -22.422 1 96.56 454 GLU A CA 1
ATOM 3523 C C . GLU A 1 454 ? -17.875 -19.953 -20.969 1 96.56 454 GLU A C 1
ATOM 3525 O O . GLU A 1 454 ? -18.922 -20.094 -20.344 1 96.56 454 GLU A O 1
ATOM 3530 N N . ARG A 1 455 ? -16.766 -19.406 -20.359 1 96 455 ARG A N 1
ATOM 3531 C CA . ARG A 1 455 ? -16.672 -18.828 -19.016 1 96 455 ARG A CA 1
ATOM 3532 C C . ARG A 1 455 ? -17.062 -19.859 -17.969 1 96 455 ARG A C 1
ATOM 3534 O O . ARG A 1 455 ? -17.609 -19.5 -16.906 1 96 455 ARG A O 1
ATOM 3541 N N . ARG A 1 456 ? -16.906 -21.156 -18.328 1 96.62 456 ARG A N 1
ATOM 3542 C CA . ARG A 1 456 ? -17.156 -22.219 -17.359 1 96.62 456 ARG A CA 1
ATOM 3543 C C . ARG A 1 456 ? -16.078 -22.234 -16.281 1 96.62 456 ARG A C 1
ATOM 3545 O O . ARG A 1 456 ? -16.344 -22.562 -15.125 1 96.62 456 ARG A O 1
ATOM 3552 N N . VAL A 1 457 ? -14.836 -22.094 -16.672 1 97.62 457 VAL A N 1
ATOM 3553 C CA . VAL A 1 457 ? -13.672 -21.953 -15.797 1 97.62 457 VAL A CA 1
ATOM 3554 C C . VAL A 1 457 ? -12.797 -20.797 -16.266 1 97.62 457 VAL A C 1
ATOM 3556 O O . VAL A 1 457 ? -12.891 -20.375 -17.422 1 97.62 457 VAL A O 1
ATOM 3559 N N . MET A 1 458 ? -12.102 -20.297 -15.422 1 96.75 458 MET A N 1
ATOM 3560 C CA . MET A 1 458 ? -11.117 -19.281 -15.805 1 96.75 458 MET A CA 1
ATOM 3561 C C . MET A 1 458 ? -9.695 -19.828 -15.664 1 96.75 458 MET A C 1
ATOM 3563 O O . MET A 1 458 ? -9.281 -20.203 -14.562 1 96.75 458 MET A O 1
ATOM 3567 N N . ILE A 1 459 ? -9.008 -19.938 -16.75 1 96.19 459 ILE A N 1
ATOM 3568 C CA . ILE A 1 459 ? -7.629 -20.406 -16.797 1 96.19 459 ILE A CA 1
ATOM 3569 C C . ILE A 1 459 ? -6.797 -19.469 -17.672 1 96.19 459 ILE A C 1
ATOM 3571 O O . ILE A 1 459 ? -7.348 -18.703 -18.453 1 96.19 459 ILE A O 1
ATOM 3575 N N . VAL A 1 460 ? -5.492 -19.484 -17.469 1 93.75 460 VAL A N 1
ATOM 3576 C CA . VAL A 1 460 ? -4.586 -18.672 -18.281 1 93.75 460 VAL A CA 1
ATOM 3577 C C . VAL A 1 460 ? -3.451 -19.547 -18.812 1 93.75 460 VAL A C 1
ATOM 3579 O O . VAL A 1 460 ? -3.414 -20.75 -18.547 1 93.75 460 VAL A O 1
ATOM 3582 N N . HIS A 1 461 ? -2.668 -18.953 -19.688 1 94.38 461 HIS A N 1
ATOM 3583 C CA . HIS A 1 461 ? -1.585 -19.719 -20.297 1 94.38 461 HIS A CA 1
ATOM 3584 C C . HIS A 1 461 ? -0.225 -19.141 -19.922 1 94.38 461 HIS A C 1
ATOM 3586 O O . HIS A 1 461 ? -0.148 -18.109 -19.25 1 94.38 461 HIS A O 1
ATOM 3592 N N . HIS A 1 462 ? 0.742 -19.859 -20.109 1 93.5 462 HIS A N 1
ATOM 3593 C CA . HIS A 1 462 ? 2.148 -19.469 -20.062 1 93.5 462 HIS A CA 1
ATOM 3594 C C . HIS A 1 462 ? 2.914 -20.047 -21.25 1 93.5 462 HIS A C 1
ATOM 3596 O O . HIS A 1 462 ? 2.348 -20.781 -22.062 1 93.5 462 HIS A O 1
ATOM 3602 N N . TYR A 1 463 ? 4.07 -19.547 -21.453 1 91.56 463 TYR A N 1
ATOM 3603 C CA . TYR A 1 463 ? 4.945 -20.078 -22.484 1 91.56 463 TYR A CA 1
ATOM 3604 C C . TYR A 1 463 ? 6.129 -20.812 -21.875 1 91.56 463 TYR A C 1
ATOM 3606 O O . TYR A 1 463 ? 6.699 -20.359 -20.875 1 91.56 463 TYR A O 1
ATOM 3614 N N . MET A 1 464 ? 6.395 -21.938 -22.406 1 87.94 464 MET A N 1
ATOM 3615 C CA . MET A 1 464 ? 7.59 -22.703 -22.062 1 87.94 464 MET A CA 1
ATOM 3616 C C . MET A 1 464 ? 8.258 -23.266 -23.312 1 87.94 464 MET A C 1
ATOM 3618 O O . MET A 1 464 ? 7.625 -24 -24.078 1 87.94 464 MET A O 1
ATOM 3622 N N . ASP A 1 465 ? 9.492 -22.844 -23.516 1 84.88 465 ASP A N 1
ATOM 3623 C CA . ASP A 1 465 ? 10.258 -23.312 -24.672 1 84.88 465 ASP A CA 1
ATOM 3624 C C . ASP A 1 465 ? 9.539 -23 -25.984 1 84.88 465 ASP A C 1
ATOM 3626 O O . ASP A 1 465 ? 9.414 -23.859 -26.844 1 84.88 465 ASP A O 1
ATOM 3630 N N . GLY A 1 466 ? 8.945 -21.859 -25.969 1 83.62 466 GLY A N 1
ATOM 3631 C CA . GLY A 1 466 ? 8.289 -21.391 -27.188 1 83.62 466 GLY A CA 1
ATOM 3632 C C . GLY A 1 466 ? 6.914 -21.984 -27.391 1 83.62 466 GLY A C 1
ATOM 3633 O O . GLY A 1 466 ? 6.234 -21.672 -28.375 1 83.62 466 GLY A O 1
ATOM 3634 N N . HIS A 1 467 ? 6.516 -22.828 -26.547 1 92.5 467 HIS A N 1
ATOM 3635 C CA . HIS A 1 467 ? 5.215 -23.469 -26.656 1 92.5 467 HIS A CA 1
ATOM 3636 C C . HIS A 1 467 ? 4.246 -22.969 -25.594 1 92.5 467 HIS A C 1
ATOM 3638 O O . HIS A 1 467 ? 4.648 -22.688 -24.469 1 92.5 467 HIS A O 1
ATOM 3644 N N . VAL A 1 468 ? 2.961 -22.953 -26.031 1 94.81 468 VAL A N 1
ATOM 3645 C CA . VAL A 1 468 ? 1.897 -22.562 -25.109 1 94.81 468 VAL A CA 1
ATOM 3646 C C . VAL A 1 468 ? 1.581 -23.703 -24.156 1 94.81 468 VAL A C 1
ATOM 3648 O O . VAL A 1 468 ? 1.54 -24.875 -24.562 1 94.81 468 VAL A O 1
ATOM 3651 N N . ILE A 1 469 ? 1.489 -23.359 -22.938 1 95.88 469 ILE A N 1
ATOM 3652 C CA . ILE A 1 469 ? 1.016 -24.328 -21.969 1 95.88 469 ILE A CA 1
ATOM 3653 C C . ILE A 1 469 ? -0.201 -23.781 -21.234 1 95.88 469 ILE A C 1
ATOM 3655 O O . ILE A 1 469 ? -0.27 -22.578 -20.953 1 95.88 469 ILE A O 1
ATOM 3659 N N . VAL A 1 470 ? -1.156 -24.609 -20.969 1 97.19 470 VAL A N 1
ATOM 3660 C CA . VAL A 1 470 ? -2.322 -24.266 -20.156 1 97.19 470 VAL A CA 1
ATOM 3661 C C . VAL A 1 470 ? -1.988 -24.406 -18.672 1 97.19 470 VAL A C 1
ATOM 3663 O O . VAL A 1 470 ? -1.461 -25.438 -18.25 1 97.19 470 VAL A O 1
ATOM 3666 N N . ARG A 1 471 ? -2.258 -23.406 -17.906 1 97.44 471 ARG A N 1
ATOM 3667 C CA . ARG A 1 471 ? -2.004 -23.406 -16.469 1 97.44 471 ARG A CA 1
ATOM 3668 C C . ARG A 1 471 ? -3.307 -23.516 -15.688 1 97.44 471 ARG A C 1
ATOM 3670 O O . ARG A 1 471 ? -4.238 -22.75 -15.906 1 97.44 471 ARG A O 1
ATOM 3677 N N . VAL A 1 472 ? -3.363 -24.469 -14.797 1 98.5 472 VAL A N 1
ATOM 3678 C CA . VAL A 1 472 ? -4.469 -24.609 -13.859 1 98.5 472 VAL A CA 1
ATOM 3679 C C . VAL A 1 472 ? -3.951 -24.484 -12.43 1 98.5 472 VAL A C 1
ATOM 3681 O O . VAL A 1 472 ? -3.398 -25.438 -11.875 1 98.5 472 VAL A O 1
ATOM 3684 N N . ALA A 1 473 ? -4.137 -23.344 -11.812 1 98.31 473 ALA A N 1
ATOM 3685 C CA . ALA A 1 473 ? -3.711 -23.094 -10.438 1 98.31 473 ALA A CA 1
ATOM 3686 C C . ALA A 1 473 ? -4.895 -23.172 -9.477 1 98.31 473 ALA A C 1
ATOM 3688 O O . ALA A 1 473 ? -5.863 -22.422 -9.625 1 98.31 473 ALA A O 1
ATOM 3689 N N . LEU A 1 474 ? -4.852 -24.078 -8.547 1 98.62 474 LEU A N 1
ATOM 3690 C CA . LEU A 1 474 ? -5.93 -24.203 -7.57 1 98.62 474 LEU A CA 1
ATOM 3691 C C . LEU A 1 474 ? -5.922 -23.031 -6.598 1 98.62 474 LEU A C 1
ATOM 3693 O O . LEU A 1 474 ? -4.867 -22.672 -6.066 1 98.62 474 LEU A O 1
ATOM 3697 N N . ALA A 1 475 ? -7.105 -22.438 -6.398 1 97.56 475 ALA A N 1
ATOM 3698 C CA . ALA A 1 475 ? -7.133 -21.188 -5.645 1 97.56 475 ALA A CA 1
ATOM 3699 C C . ALA A 1 475 ? -8.164 -21.234 -4.523 1 97.56 475 ALA A C 1
ATOM 3701 O O . ALA A 1 475 ? -7.906 -20.797 -3.404 1 97.56 475 ALA A O 1
ATOM 3702 N N . TYR A 1 476 ? -9.375 -21.797 -4.766 1 97.69 476 TYR A N 1
ATOM 3703 C CA . TYR A 1 476 ? -10.469 -21.812 -3.803 1 97.69 476 TYR A CA 1
ATOM 3704 C C . TYR A 1 476 ? -10.18 -22.781 -2.66 1 97.69 476 TYR A C 1
ATOM 3706 O O . TYR A 1 476 ? -9.93 -23.969 -2.889 1 97.69 476 TYR A O 1
ATOM 3714 N N . PRO A 1 477 ? -10.273 -22.328 -1.433 1 96.31 477 PRO A N 1
ATOM 3715 C CA . PRO A 1 477 ? -9.875 -23.156 -0.296 1 96.31 477 PRO A CA 1
ATOM 3716 C C . PRO A 1 477 ? -10.773 -24.375 -0.102 1 96.31 477 PRO A C 1
ATOM 3718 O O . PRO A 1 477 ? -10.344 -25.375 0.461 1 96.31 477 PRO A O 1
ATOM 3721 N N . GLY A 1 478 ? -11.953 -24.359 -0.617 1 96.06 478 GLY A N 1
ATOM 3722 C CA . GLY A 1 478 ? -12.914 -25.406 -0.343 1 96.06 478 GLY A CA 1
ATOM 3723 C C . GLY A 1 478 ? -13.039 -26.406 -1.47 1 96.06 478 GLY A C 1
ATOM 3724 O O . GLY A 1 478 ? -14.031 -27.141 -1.562 1 96.06 478 GLY A O 1
ATOM 3725 N N . LEU A 1 479 ? -12.055 -26.484 -2.354 1 97.75 479 LEU A N 1
ATOM 3726 C CA . LEU A 1 479 ? -12.094 -27.438 -3.455 1 97.75 479 LEU A CA 1
ATOM 3727 C C . LEU A 1 479 ? -12.156 -28.875 -2.932 1 97.75 479 LEU A C 1
ATOM 3729 O O . LEU A 1 479 ? -11.555 -29.188 -1.904 1 97.75 479 LEU A O 1
ATOM 3733 N N . MET A 1 480 ? -12.859 -29.688 -3.631 1 97.31 480 MET A N 1
ATOM 3734 C CA . MET A 1 480 ? -13.047 -31.109 -3.305 1 97.31 480 MET A CA 1
ATOM 3735 C C . MET A 1 480 ? -12.688 -31.984 -4.496 1 97.31 480 MET A C 1
ATOM 3737 O O . MET A 1 480 ? -12.438 -31.484 -5.594 1 97.31 480 MET A O 1
ATOM 3741 N N . THR A 1 481 ? -12.648 -33.344 -4.199 1 97.88 481 THR A N 1
ATOM 3742 C CA . THR A 1 481 ? -12.328 -34.281 -5.246 1 97.88 481 THR A CA 1
ATOM 3743 C C . THR A 1 481 ? -13.312 -34.188 -6.406 1 97.88 481 THR A C 1
ATOM 3745 O O . THR A 1 481 ? -12.93 -34.281 -7.57 1 97.88 481 THR A O 1
ATOM 3748 N N . LYS A 1 482 ? -14.539 -33.875 -6.051 1 97.56 482 LYS A N 1
ATOM 3749 C CA . LYS A 1 482 ? -15.562 -33.75 -7.082 1 97.56 482 LYS A CA 1
ATOM 3750 C C . LYS A 1 482 ? -15.273 -32.594 -8.008 1 97.56 482 LYS A C 1
ATOM 3752 O O . LYS A 1 482 ? -15.539 -32.656 -9.211 1 97.56 482 LYS A O 1
ATOM 3757 N N . ASP A 1 483 ? -14.789 -31.516 -7.457 1 98.12 483 ASP A N 1
ATOM 3758 C CA . ASP A 1 483 ? -14.422 -30.359 -8.273 1 98.12 483 ASP A CA 1
ATOM 3759 C C . ASP A 1 483 ? -13.359 -30.734 -9.305 1 98.12 483 ASP A C 1
ATOM 3761 O O . ASP A 1 483 ? -13.406 -30.266 -10.445 1 98.12 483 ASP A O 1
ATOM 3765 N N . MET A 1 484 ? -12.391 -31.547 -8.906 1 98.44 484 MET A N 1
ATOM 3766 C CA . MET A 1 484 ? -11.336 -31.969 -9.812 1 98.44 484 MET A CA 1
ATOM 3767 C C . MET A 1 484 ? -11.875 -32.906 -10.875 1 98.44 484 MET A C 1
ATOM 3769 O O . MET A 1 484 ? -11.477 -32.844 -12.039 1 98.44 484 MET A O 1
ATOM 3773 N N . GLU A 1 485 ? -12.727 -33.812 -10.492 1 98.31 485 GLU A N 1
ATOM 3774 C CA . GLU A 1 485 ? -13.344 -34.75 -11.438 1 98.31 485 GLU A CA 1
ATOM 3775 C C . GLU A 1 485 ? -14.148 -34 -12.5 1 98.31 485 GLU A C 1
ATOM 3777 O O . GLU A 1 485 ? -14.016 -34.281 -13.695 1 98.31 485 GLU A O 1
ATOM 3782 N N . ASP A 1 486 ? -14.938 -33.031 -12.008 1 98.12 486 ASP A N 1
ATOM 3783 C CA . ASP A 1 486 ? -15.742 -32.25 -12.93 1 98.12 486 ASP A CA 1
ATOM 3784 C C . ASP A 1 486 ? -14.852 -31.438 -13.875 1 98.12 486 ASP A C 1
ATOM 3786 O O . ASP A 1 486 ? -15.148 -31.312 -15.062 1 98.12 486 ASP A O 1
ATOM 3790 N N . LEU A 1 487 ? -13.82 -30.859 -13.328 1 98.56 487 LEU A N 1
ATOM 3791 C CA . LEU A 1 487 ? -12.898 -30.078 -14.141 1 98.56 487 LEU A CA 1
ATOM 3792 C C . LEU A 1 487 ? -12.195 -30.953 -15.172 1 98.56 487 LEU A C 1
ATOM 3794 O O . LEU A 1 487 ? -12.039 -30.562 -16.328 1 98.56 487 LEU A O 1
ATOM 3798 N N . ALA A 1 488 ? -11.75 -32.125 -14.758 1 98.5 488 ALA A N 1
ATOM 3799 C CA . ALA A 1 488 ? -11.086 -33.062 -15.664 1 98.5 488 ALA A CA 1
ATOM 3800 C C . ALA A 1 488 ? -12.023 -33.469 -16.797 1 98.5 488 ALA A C 1
ATOM 3802 O O . ALA A 1 488 ? -11.602 -33.625 -17.938 1 98.5 488 ALA A O 1
ATOM 3803 N N . ASP A 1 489 ? -13.273 -33.75 -16.469 1 98.44 489 ASP A N 1
ATOM 3804 C CA . ASP A 1 489 ? -14.266 -34.094 -17.484 1 98.44 489 ASP A CA 1
ATOM 3805 C C . ASP A 1 489 ? -14.414 -32.969 -18.5 1 98.44 489 ASP A C 1
ATOM 3807 O O . ASP A 1 489 ? -14.375 -33.219 -19.719 1 98.44 489 ASP A O 1
ATOM 3811 N N . TYR A 1 490 ? -14.555 -31.797 -18.031 1 98.44 490 TYR A N 1
ATOM 3812 C CA . TYR A 1 490 ? -14.75 -30.641 -18.875 1 98.44 490 TYR A CA 1
ATOM 3813 C C . TYR A 1 490 ? -13.547 -30.422 -19.797 1 98.44 490 TYR A C 1
ATOM 3815 O O . TYR A 1 490 ? -13.695 -30.312 -21.016 1 98.44 490 TYR A O 1
ATOM 3823 N N . LEU A 1 491 ? -12.336 -30.391 -19.219 1 98.56 491 LEU A N 1
ATOM 3824 C CA . LEU A 1 491 ? -11.125 -30.141 -19.984 1 98.56 491 LEU A CA 1
ATOM 3825 C C . LEU A 1 491 ? -10.867 -31.25 -21 1 98.56 491 LEU A C 1
ATOM 3827 O O . LEU A 1 491 ? -10.406 -31 -22.109 1 98.56 491 LEU A O 1
ATOM 3831 N N . SER A 1 492 ? -11.172 -32.5 -20.594 1 98.38 492 SER A N 1
ATOM 3832 C CA . SER A 1 492 ? -10.992 -33.625 -21.5 1 98.38 492 SER A CA 1
ATOM 3833 C C . SER A 1 492 ? -11.906 -33.5 -22.719 1 98.38 492 SER A C 1
ATOM 3835 O O . SER A 1 492 ? -11.484 -33.781 -23.844 1 98.38 492 SER A O 1
ATOM 3837 N N . GLU A 1 493 ? -13.086 -33.125 -22.438 1 98.5 493 GLU A N 1
ATOM 3838 C CA . GLU A 1 493 ? -14.039 -32.938 -23.516 1 98.5 493 GLU A CA 1
ATOM 3839 C C . GLU A 1 493 ? -13.57 -31.844 -24.469 1 98.5 493 GLU A C 1
ATOM 3841 O O . GLU A 1 493 ? -13.594 -32.031 -25.688 1 98.5 493 GLU A O 1
ATOM 3846 N N . LYS A 1 494 ? -13.164 -30.734 -23.953 1 98.31 494 LYS A N 1
ATOM 3847 C CA . LYS A 1 494 ? -12.758 -29.594 -24.766 1 98.31 494 LYS A CA 1
ATOM 3848 C C . LYS A 1 494 ? -11.484 -29.906 -25.547 1 98.31 494 LYS A C 1
ATOM 3850 O O . LYS A 1 494 ? -11.32 -29.453 -26.688 1 98.31 494 LYS A O 1
ATOM 3855 N N . VAL A 1 495 ? -10.57 -30.656 -24.953 1 98.5 495 VAL A N 1
ATOM 3856 C CA . VAL A 1 495 ? -9.359 -31.078 -25.641 1 98.5 495 VAL A CA 1
ATOM 3857 C C . VAL A 1 495 ? -9.719 -31.938 -26.859 1 98.5 495 VAL A C 1
ATOM 3859 O O . VAL A 1 495 ? -9.25 -31.688 -27.969 1 98.5 495 VAL A O 1
ATOM 3862 N N . LYS A 1 496 ? -10.539 -32.906 -26.734 1 98.25 496 LYS A N 1
ATOM 3863 C CA . LYS A 1 496 ? -10.938 -33.812 -27.812 1 98.25 496 LYS A CA 1
ATOM 3864 C C . LYS A 1 496 ? -11.688 -33.062 -28.906 1 98.25 496 LYS A C 1
ATOM 3866 O O . LYS A 1 496 ? -11.453 -33.312 -30.094 1 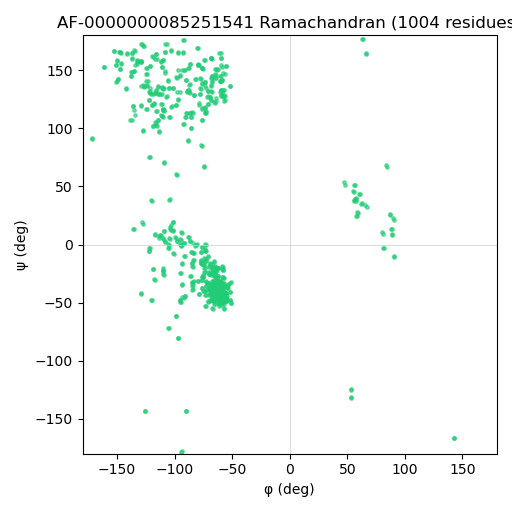98.25 496 LYS A O 1
ATOM 3871 N N . GLU A 1 497 ? -12.555 -32.156 -28.438 1 98.12 497 GLU A N 1
ATOM 3872 C CA . GLU A 1 497 ? -13.281 -31.359 -29.406 1 98.12 497 GLU A CA 1
ATOM 3873 C C . GLU A 1 497 ? -12.336 -30.5 -30.234 1 98.12 497 GLU A C 1
ATOM 3875 O O . GLU A 1 497 ? -12.508 -30.375 -31.438 1 98.12 497 GLU A O 1
ATOM 3880 N N . THR A 1 498 ? -11.43 -29.875 -29.562 1 98 498 THR A N 1
ATOM 3881 C CA . THR A 1 498 ? -10.469 -29.016 -30.234 1 98 498 THR A CA 1
ATOM 3882 C C . THR A 1 498 ? -9.641 -29.797 -31.25 1 98 498 THR A C 1
ATOM 3884 O O . THR A 1 498 ? -9.43 -29.344 -32.375 1 98 498 THR A O 1
ATOM 3887 N N . ILE A 1 499 ? -9.172 -30.984 -30.859 1 97.56 499 ILE A N 1
ATOM 3888 C CA . ILE A 1 499 ? -8.367 -31.828 -31.719 1 97.56 499 ILE A CA 1
ATOM 3889 C C . ILE A 1 499 ? -9.195 -32.25 -32.938 1 97.56 499 ILE A C 1
ATOM 3891 O O . ILE A 1 499 ? -8.688 -32.25 -34.062 1 97.56 499 ILE A O 1
ATOM 3895 N N . ALA A 1 500 ? -10.438 -32.531 -32.75 1 97.38 500 ALA A N 1
ATOM 3896 C CA . ALA A 1 500 ? -11.328 -32.969 -33.844 1 97.38 500 ALA A CA 1
ATOM 3897 C C . ALA A 1 500 ? -11.602 -31.828 -34.812 1 97.38 500 ALA A C 1
ATOM 3899 O O . ALA A 1 500 ? -11.734 -32.031 -36 1 97.38 500 ALA A O 1
ATOM 3900 N N . LYS A 1 501 ? -11.664 -30.672 -34.281 1 96.56 501 LYS A N 1
ATOM 3901 C CA . LYS A 1 501 ? -12.07 -29.516 -35.062 1 96.56 501 LYS A CA 1
ATOM 3902 C C . LYS A 1 501 ? -10.891 -28.922 -35.812 1 96.56 501 LYS A C 1
ATOM 3904 O O . LYS A 1 501 ? -11.062 -28.281 -36.875 1 96.56 501 LYS A O 1
ATOM 3909 N N . ILE A 1 502 ? -9.773 -29.016 -35.219 1 96.25 502 ILE A N 1
ATOM 3910 C CA . ILE A 1 502 ? -8.617 -28.312 -35.781 1 96.25 502 ILE A CA 1
ATOM 3911 C C . ILE A 1 502 ? -7.625 -29.328 -36.344 1 96.25 502 ILE A C 1
ATOM 3913 O O . ILE A 1 502 ? -6.879 -29.953 -35.594 1 96.25 502 ILE A O 1
ATOM 3917 N N . SER A 1 503 ? -7.52 -29.359 -37.656 1 91.19 503 SER A N 1
ATOM 3918 C CA . SER A 1 503 ? -6.504 -30.172 -38.312 1 91.19 503 SER A CA 1
ATOM 3919 C C . SER A 1 503 ? -5.184 -29.406 -38.438 1 91.19 503 SER A C 1
ATOM 3921 O O . SER A 1 503 ? -5.172 -28.203 -38.688 1 91.19 503 SER A O 1
ATOM 3923 N N . LEU A 1 504 ? -4.105 -30.094 -38.188 1 87.81 504 LEU A N 1
ATOM 3924 C CA . LEU A 1 504 ? -2.787 -29.469 -38.281 1 87.81 504 LEU A CA 1
ATOM 3925 C C . LEU A 1 504 ? -2.16 -29.734 -39.656 1 87.81 504 LEU A C 1
ATOM 3927 O O . LEU A 1 504 ? -2.365 -30.797 -40.219 1 87.81 504 LEU A O 1
ATOM 3931 N N . MET B 1 1 ? -6.504 -47.688 -14.797 1 67.94 1 MET B N 1
ATOM 3932 C CA . MET B 1 1 ? -7.047 -47.656 -13.438 1 67.94 1 MET B CA 1
ATOM 3933 C C . MET B 1 1 ? -7.43 -46.219 -13.07 1 67.94 1 MET B C 1
ATOM 3935 O O . MET B 1 1 ? -6.75 -45.25 -13.453 1 67.94 1 MET B O 1
ATOM 3939 N N . ARG B 1 2 ? -8.578 -46.062 -12.516 1 82.06 2 ARG B N 1
ATOM 3940 C CA . ARG B 1 2 ? -9.062 -44.75 -12.117 1 82.06 2 ARG B CA 1
ATOM 3941 C C . ARG B 1 2 ? -8.188 -44.156 -11.008 1 82.06 2 ARG B C 1
ATOM 3943 O O . ARG B 1 2 ? -7.969 -44.781 -9.977 1 82.06 2 ARG B O 1
ATOM 3950 N N . PRO B 1 3 ? -7.613 -42.969 -11.273 1 92.31 3 PRO B N 1
ATOM 3951 C CA . PRO B 1 3 ? -6.797 -42.375 -10.219 1 92.31 3 PRO B CA 1
ATOM 3952 C C . PRO B 1 3 ? -7.562 -42.188 -8.914 1 92.31 3 PRO B C 1
ATOM 3954 O O . PRO B 1 3 ? -8.789 -42.062 -8.922 1 92.31 3 PRO B O 1
ATOM 3957 N N . THR B 1 4 ? -6.797 -42.344 -7.766 1 91.62 4 THR B N 1
ATOM 3958 C CA . THR B 1 4 ? -7.383 -42.094 -6.449 1 91.62 4 THR B CA 1
ATOM 3959 C C . THR B 1 4 ? -6.734 -40.906 -5.773 1 91.62 4 THR B C 1
ATOM 3961 O O . THR B 1 4 ? -5.52 -40.688 -5.871 1 91.62 4 THR B O 1
ATOM 3964 N N . CYS B 1 5 ? -7.566 -40.094 -5.203 1 92.25 5 CYS B N 1
ATOM 3965 C CA . CYS B 1 5 ? -7.086 -38.938 -4.426 1 92.25 5 CYS B CA 1
ATOM 3966 C C . CYS B 1 5 ? -6.867 -39.344 -2.969 1 92.25 5 CYS B C 1
ATOM 3968 O O . CYS B 1 5 ? -7.719 -40 -2.357 1 92.25 5 CYS B O 1
ATOM 3970 N N . PRO B 1 6 ? -5.672 -38.969 -2.414 1 90.38 6 PRO B N 1
ATOM 3971 C CA . PRO B 1 6 ? -5.516 -39.219 -0.978 1 90.38 6 PRO B CA 1
ATOM 3972 C C . PRO B 1 6 ? -6.543 -38.469 -0.138 1 90.38 6 PRO B C 1
ATOM 3974 O O . PRO B 1 6 ? -7.223 -37.562 -0.646 1 90.38 6 PRO B O 1
ATOM 3977 N N . SER B 1 7 ? -6.621 -38.938 1.099 1 94.12 7 SER B N 1
ATOM 3978 C CA . SER B 1 7 ? -7.527 -38.25 2.012 1 94.12 7 SER B CA 1
ATOM 3979 C C . SER B 1 7 ? -7.148 -36.781 2.164 1 94.12 7 SER B C 1
ATOM 3981 O O . SER B 1 7 ? -5.973 -36.438 2.344 1 94.12 7 SER B O 1
ATOM 3983 N N . LEU B 1 8 ? -8.117 -35.969 2.029 1 96 8 LEU B N 1
ATOM 3984 C CA . LEU B 1 8 ? -7.914 -34.531 2.143 1 96 8 LEU B CA 1
ATOM 3985 C C . LEU B 1 8 ? -8.094 -34.062 3.584 1 96 8 LEU B C 1
ATOM 3987 O O . LEU B 1 8 ? -8.945 -34.562 4.305 1 96 8 LEU B O 1
ATOM 3991 N N . PRO B 1 9 ? -7.266 -33.125 4.023 1 95.06 9 PRO B N 1
ATOM 3992 C CA . PRO B 1 9 ? -7.562 -32.5 5.324 1 95.06 9 PRO B CA 1
ATOM 3993 C C . PRO B 1 9 ? -8.938 -31.828 5.359 1 95.06 9 PRO B C 1
ATOM 3995 O O . PRO B 1 9 ? -9.469 -31.453 4.312 1 95.06 9 PRO B O 1
ATOM 3998 N N . PRO B 1 10 ? -9.5 -31.75 6.531 1 91.56 10 PRO B N 1
ATOM 3999 C CA . PRO B 1 10 ? -10.789 -31.047 6.609 1 91.56 10 PRO B CA 1
ATOM 4000 C C . PRO B 1 10 ? -10.688 -29.562 6.262 1 91.56 10 PRO B C 1
ATOM 4002 O O . PRO B 1 10 ? -9.641 -28.953 6.48 1 91.56 10 PRO B O 1
ATOM 4005 N N . ILE B 1 11 ? -11.719 -29.062 5.656 1 92.88 11 ILE B N 1
ATOM 4006 C CA . ILE B 1 11 ? -11.828 -27.609 5.512 1 92.88 11 ILE B CA 1
ATOM 4007 C C . ILE B 1 11 ? -12.07 -26.969 6.875 1 92.88 11 ILE B C 1
ATOM 4009 O O . ILE B 1 11 ? -13.008 -27.328 7.582 1 92.88 11 ILE B O 1
ATOM 4013 N N . PRO B 1 12 ? -11.219 -25.984 7.227 1 91.12 12 PRO B N 1
ATOM 4014 C CA . PRO B 1 12 ? -11.383 -25.391 8.555 1 91.12 12 PRO B CA 1
ATOM 4015 C C . PRO B 1 12 ? -12.766 -24.766 8.758 1 91.12 12 PRO B C 1
ATOM 4017 O O . PRO B 1 12 ? -13.281 -24.109 7.848 1 91.12 12 PRO B O 1
ATOM 4020 N N . GLU B 1 13 ? -13.297 -24.938 9.938 1 91.44 13 GLU B N 1
ATOM 4021 C CA . GLU B 1 13 ? -14.594 -24.359 10.266 1 91.44 13 GLU B CA 1
ATOM 4022 C C . GLU B 1 13 ? -14.555 -22.828 10.203 1 91.44 13 GLU B C 1
ATOM 4024 O O . GLU B 1 13 ? -15.57 -22.188 9.93 1 91.44 13 GLU B O 1
ATOM 4029 N N . THR B 1 14 ? -13.398 -22.344 10.43 1 91.69 14 THR B N 1
ATOM 4030 C CA . THR B 1 14 ? -13.203 -20.906 10.461 1 91.69 14 THR B CA 1
ATOM 4031 C C . THR B 1 14 ? -13.281 -20.312 9.055 1 91.69 14 THR B C 1
ATOM 4033 O O . THR B 1 14 ? -13.297 -19.094 8.883 1 91.69 14 THR B O 1
ATOM 4036 N N . MET B 1 15 ? -13.391 -21.172 8.039 1 92.44 15 MET B N 1
ATOM 4037 C CA . MET B 1 15 ? -13.555 -20.734 6.656 1 92.44 15 MET B CA 1
ATOM 4038 C C . MET B 1 15 ? -15.031 -20.703 6.27 1 92.44 15 MET B C 1
ATOM 4040 O O . MET B 1 15 ? -15.375 -20.359 5.137 1 92.44 15 MET B O 1
ATOM 4044 N N . ASP B 1 16 ? -15.945 -20.984 7.258 1 93.19 16 ASP B N 1
ATOM 4045 C CA . ASP B 1 16 ? -17.391 -21.016 7.02 1 93.19 16 ASP B CA 1
ATOM 4046 C C . ASP B 1 16 ? -17.969 -19.609 6.988 1 93.19 16 ASP B C 1
ATOM 4048 O O . ASP B 1 16 ? -17.922 -18.891 7.988 1 93.19 16 ASP B O 1
ATOM 4052 N N . TRP B 1 17 ? -18.578 -19.234 5.871 1 95.44 17 TRP B N 1
ATOM 4053 C CA . TRP B 1 17 ? -19.094 -17.891 5.676 1 95.44 17 TRP B CA 1
ATOM 4054 C C . TRP B 1 17 ? -20.375 -17.672 6.469 1 95.44 17 TRP B C 1
ATOM 4056 O O . TRP B 1 17 ? -20.781 -16.531 6.703 1 95.44 17 TRP B O 1
ATOM 4066 N N . GLU B 1 18 ? -21 -18.766 6.887 1 94.75 18 GLU B N 1
ATOM 4067 C CA . GLU B 1 18 ? -22.141 -18.609 7.789 1 94.75 18 GLU B CA 1
ATOM 4068 C C . GLU B 1 18 ? -21.688 -18.203 9.188 1 94.75 18 GLU B C 1
ATOM 4070 O O . GLU B 1 18 ? -22.344 -17.391 9.844 1 94.75 18 GLU B O 1
ATOM 4075 N N . LYS B 1 19 ? -20.594 -18.781 9.617 1 93.69 19 LYS B N 1
ATOM 4076 C CA . LYS B 1 19 ? -20.016 -18.359 10.891 1 93.69 19 LYS B CA 1
ATOM 4077 C C . LYS B 1 19 ? -19.516 -16.922 10.812 1 93.69 19 LYS B C 1
ATOM 4079 O O . LYS B 1 19 ? -19.516 -16.203 11.82 1 93.69 19 LYS B O 1
ATOM 4084 N N . PHE B 1 20 ? -19.094 -16.562 9.656 1 96.81 20 PHE B N 1
ATOM 4085 C CA . PHE B 1 20 ? -18.641 -15.203 9.398 1 96.81 20 PHE B CA 1
ATOM 4086 C C . PHE B 1 20 ? -19.719 -14.195 9.766 1 96.81 20 PHE B C 1
ATOM 4088 O O . PHE B 1 20 ? -19.406 -13.117 10.289 1 96.81 20 PHE B O 1
ATOM 4095 N N . ARG B 1 21 ? -21 -14.477 9.555 1 97.44 21 ARG B N 1
ATOM 4096 C CA . ARG B 1 21 ? -22.109 -13.562 9.812 1 97.44 21 ARG B CA 1
ATOM 4097 C C . ARG B 1 21 ? -22.109 -13.109 11.273 1 97.44 21 ARG B C 1
ATOM 4099 O O . ARG B 1 21 ? -22.031 -11.914 11.555 1 97.44 21 ARG B O 1
ATOM 4106 N N . ALA B 1 22 ? -22.125 -14.07 12.156 1 96.06 22 ALA B N 1
ATOM 4107 C CA . ALA B 1 22 ? -22.188 -13.758 13.586 1 96.06 22 ALA B CA 1
ATOM 4108 C C . ALA B 1 22 ? -20.938 -13.016 14.047 1 96.06 22 ALA B C 1
ATOM 4110 O O . ALA B 1 22 ? -21.016 -12.047 14.797 1 96.06 22 ALA B O 1
ATOM 4111 N N . GLU B 1 23 ? -19.781 -13.484 13.641 1 97.19 23 GLU B N 1
ATOM 4112 C CA . GLU B 1 23 ? -18.516 -12.867 14.016 1 97.19 23 GLU B CA 1
ATOM 4113 C C . GLU B 1 23 ? -18.406 -11.453 13.453 1 97.19 23 GLU B C 1
ATOM 4115 O O . GLU B 1 23 ? -17.906 -10.547 14.125 1 97.19 23 GLU B O 1
ATOM 4120 N N . GLY B 1 24 ? -18.875 -11.281 12.188 1 98.19 24 GLY B N 1
ATOM 4121 C CA . GLY B 1 24 ? -18.875 -9.969 11.57 1 98.19 24 GLY B CA 1
ATOM 4122 C C . GLY B 1 24 ? -19.734 -8.961 12.305 1 98.19 24 GLY B C 1
ATOM 4123 O O . GLY B 1 24 ? -19.344 -7.805 12.477 1 98.19 24 GLY B O 1
ATOM 4124 N N . HIS B 1 25 ? -20.938 -9.391 12.758 1 98.31 25 HIS B N 1
ATOM 4125 C CA . HIS B 1 25 ? -21.812 -8.531 13.547 1 98.31 25 HIS B CA 1
ATOM 4126 C C . HIS B 1 25 ? -21.125 -8.109 14.844 1 98.31 25 HIS B C 1
ATOM 4128 O O . HIS B 1 25 ? -21.234 -6.949 15.258 1 98.31 25 HIS B O 1
ATOM 4134 N N . ARG B 1 26 ? -20.406 -9.031 15.492 1 97.88 26 ARG B N 1
ATOM 4135 C CA . ARG B 1 26 ? -19.688 -8.727 16.734 1 97.88 26 ARG B CA 1
ATOM 4136 C C . ARG B 1 26 ? -18.625 -7.652 16.5 1 97.88 26 ARG B C 1
ATOM 4138 O O . ARG B 1 26 ? -18.438 -6.77 17.328 1 97.88 26 ARG B O 1
ATOM 4145 N N . VAL B 1 27 ? -17.922 -7.746 15.398 1 98.56 27 VAL B N 1
ATOM 4146 C CA . VAL B 1 27 ? -16.875 -6.789 15.102 1 98.56 27 VAL B CA 1
ATOM 4147 C C . VAL B 1 27 ? -17.469 -5.41 14.836 1 98.56 27 VAL B C 1
ATOM 4149 O O . VAL B 1 27 ? -16.922 -4.391 15.25 1 98.56 27 VAL B O 1
ATOM 4152 N N . ILE B 1 28 ? -18.625 -5.352 14.102 1 98.62 28 ILE B N 1
ATOM 4153 C CA . ILE B 1 28 ? -19.312 -4.09 13.844 1 98.62 28 ILE B CA 1
ATOM 4154 C C . ILE B 1 28 ? -19.672 -3.42 15.172 1 98.62 28 ILE B C 1
ATOM 4156 O O . ILE B 1 28 ? -19.438 -2.223 15.352 1 98.62 28 ILE B O 1
ATOM 4160 N N . GLU B 1 29 ? -20.203 -4.18 16.125 1 98.56 29 GLU B N 1
ATOM 4161 C CA . GLU B 1 29 ? -20.531 -3.658 17.438 1 98.56 29 GLU B CA 1
ATOM 4162 C C . GLU B 1 29 ? -19.297 -3.172 18.172 1 98.56 29 GLU B C 1
ATOM 4164 O O . GLU B 1 29 ? -19.312 -2.121 18.828 1 98.56 29 GLU B O 1
ATOM 4169 N N . PHE B 1 30 ? -18.266 -3.936 18.125 1 98.56 30 PHE B N 1
ATOM 4170 C CA . PHE B 1 30 ? -17 -3.613 18.766 1 98.56 30 PHE B CA 1
ATOM 4171 C C . PHE B 1 30 ? -16.484 -2.264 18.297 1 98.56 30 PHE B C 1
ATOM 4173 O O . PHE B 1 30 ? -16.062 -1.431 19.109 1 98.56 30 PHE B O 1
ATOM 4180 N N . ILE B 1 31 ? -16.516 -2.025 17 1 98.62 31 ILE B N 1
ATOM 4181 C CA . ILE B 1 31 ? -16.016 -0.791 16.406 1 98.62 31 ILE B CA 1
ATOM 4182 C C . ILE B 1 31 ? -16.891 0.383 16.828 1 98.62 31 ILE B C 1
ATOM 4184 O O . ILE B 1 31 ? -16.391 1.449 17.188 1 98.62 31 ILE B O 1
ATOM 4188 N N . ALA B 1 32 ? -18.219 0.213 16.734 1 98.56 32 ALA B N 1
ATOM 4189 C CA . ALA B 1 32 ? -19.125 1.269 17.156 1 98.56 32 ALA B CA 1
ATOM 4190 C C . ALA B 1 32 ? -18.906 1.649 18.609 1 98.56 32 ALA B C 1
ATOM 4192 O O . ALA B 1 32 ? -18.906 2.834 18.953 1 98.56 32 ALA B O 1
ATOM 4193 N N . ASP B 1 33 ? -18.75 0.657 19.469 1 98.38 33 ASP B N 1
ATOM 4194 C CA . ASP B 1 33 ? -18.5 0.904 20.891 1 98.38 33 ASP B CA 1
ATOM 4195 C C . ASP B 1 33 ? -17.172 1.638 21.094 1 98.38 33 ASP B C 1
ATOM 4197 O O . ASP B 1 33 ? -17.078 2.516 21.953 1 98.38 33 ASP B O 1
ATOM 4201 N N . TYR B 1 34 ? -16.188 1.264 20.406 1 98.38 34 TYR B N 1
ATOM 4202 C CA . TYR B 1 34 ? -14.883 1.921 20.453 1 98.38 34 TYR B CA 1
ATOM 4203 C C . TYR B 1 34 ? -15.008 3.408 20.141 1 98.38 34 TYR B C 1
ATOM 4205 O O . TYR B 1 34 ? -14.508 4.25 20.891 1 98.38 34 TYR B O 1
ATOM 4213 N N . HIS B 1 35 ? -15.703 3.754 19.094 1 98.19 35 HIS B N 1
ATOM 4214 C CA . HIS B 1 35 ? -15.828 5.148 18.688 1 98.19 35 HIS B CA 1
ATOM 4215 C C . HIS B 1 35 ? -16.719 5.922 19.656 1 98.19 35 HIS B C 1
ATOM 4217 O O . HIS B 1 35 ? -16.516 7.113 19.891 1 98.19 35 HIS B O 1
ATOM 4223 N N . ARG B 1 36 ? -17.719 5.242 20.203 1 97.5 36 ARG B N 1
ATOM 4224 C CA . ARG B 1 36 ? -18.516 5.871 21.25 1 97.5 36 ARG B CA 1
ATOM 4225 C C . ARG B 1 36 ? -17.656 6.215 22.453 1 97.5 36 ARG B C 1
ATOM 4227 O O . ARG B 1 36 ? -17.781 7.305 23.016 1 97.5 36 ARG B O 1
ATOM 4234 N N . ALA B 1 37 ? -16.812 5.305 22.828 1 98 37 ALA B N 1
ATOM 4235 C CA . ALA B 1 37 ? -15.93 5.527 23.953 1 98 37 ALA B CA 1
ATOM 4236 C C . ALA B 1 37 ? -14.992 6.699 23.703 1 98 37 ALA B C 1
ATOM 4238 O O . ALA B 1 37 ? -14.703 7.488 24.609 1 98 37 ALA B O 1
ATOM 4239 N N . LEU B 1 38 ? -14.453 6.816 22.516 1 97.94 38 LEU B N 1
ATOM 4240 C CA . LEU B 1 38 ? -13.594 7.945 22.156 1 97.94 38 LEU B CA 1
ATOM 4241 C C . LEU B 1 38 ? -14.367 9.258 22.25 1 97.94 38 LEU B C 1
ATOM 4243 O O . LEU B 1 38 ? -13.891 10.227 22.844 1 97.94 38 LEU B O 1
ATOM 4247 N N . LYS B 1 39 ? -15.539 9.242 21.609 1 97.19 39 LYS B N 1
ATOM 4248 C CA . LYS B 1 39 ? -16.375 10.438 21.609 1 97.19 39 LYS B CA 1
ATOM 4249 C C . LYS B 1 39 ? -16.641 10.938 23.016 1 97.19 39 LYS B C 1
ATOM 4251 O O . LYS B 1 39 ? -16.641 12.141 23.281 1 97.19 39 LYS B O 1
ATOM 4256 N N . ASN B 1 40 ? -16.812 10.008 23.938 1 97.38 40 ASN B N 1
ATOM 4257 C CA . ASN B 1 40 ? -17.125 10.328 25.328 1 97.38 40 ASN B CA 1
ATOM 4258 C C . ASN B 1 40 ? -15.859 10.57 26.141 1 97.38 40 ASN B C 1
ATOM 4260 O O . ASN B 1 40 ? -15.93 10.789 27.359 1 97.38 40 ASN B O 1
ATOM 4264 N N . ARG B 1 41 ? -14.734 10.531 25.578 1 97.69 41 ARG B N 1
ATOM 4265 C CA . ARG B 1 41 ? -13.453 10.758 26.234 1 97.69 41 ARG B CA 1
ATOM 4266 C C . ARG B 1 41 ? -13.266 9.812 27.406 1 97.69 41 ARG B C 1
ATOM 4268 O O . ARG B 1 41 ? -12.844 10.227 28.484 1 97.69 41 ARG B O 1
ATOM 4275 N N . GLU B 1 42 ? -13.609 8.492 27.125 1 97.31 42 GLU B N 1
ATOM 4276 C CA . GLU B 1 42 ? -13.477 7.473 28.172 1 97.31 42 GLU B CA 1
ATOM 4277 C C . GLU B 1 42 ? -12.047 6.957 28.266 1 97.31 42 GLU B C 1
ATOM 4279 O O . GLU B 1 42 ? -11.711 6.195 29.172 1 97.31 42 GLU B O 1
ATOM 4284 N N . MET B 1 43 ? -11.211 7.293 27.438 1 96.31 43 MET B N 1
ATOM 4285 C CA . MET B 1 43 ? -9.773 7.023 27.422 1 96.31 43 MET B CA 1
ATOM 4286 C C . MET B 1 43 ? -9.008 8.18 26.781 1 96.31 43 MET B C 1
ATOM 4288 O O . MET B 1 43 ? -9.57 8.938 26 1 96.31 43 MET B O 1
ATOM 4292 N N . PRO B 1 44 ? -7.723 8.336 27.125 1 96.75 44 PRO B N 1
ATOM 4293 C CA . PRO B 1 44 ? -6.938 9.422 26.531 1 96.75 44 PRO B CA 1
ATOM 4294 C C . PRO B 1 44 ? -6.562 9.141 25.078 1 96.75 44 PRO B C 1
ATOM 4296 O O . PRO B 1 44 ? -6.559 7.984 24.641 1 96.75 44 PRO B O 1
ATOM 4299 N N . ALA B 1 45 ? -6.266 10.211 24.391 1 96.88 45 ALA B N 1
ATOM 4300 C CA . ALA B 1 45 ? -5.844 10.078 23 1 96.88 45 ALA B CA 1
ATOM 4301 C C . ALA B 1 45 ? -4.504 9.359 22.891 1 96.88 45 ALA B C 1
ATOM 4303 O O . ALA B 1 45 ? -4.301 8.539 22 1 96.88 45 ALA B O 1
ATOM 4304 N N . SER B 1 46 ? -3.572 9.656 23.766 1 95.25 46 SER B N 1
ATOM 4305 C CA . SER B 1 46 ? -2.24 9.062 23.75 1 95.25 46 SER B CA 1
ATOM 4306 C C . SER B 1 46 ? -2.143 7.898 24.734 1 95.25 46 SER B C 1
ATOM 4308 O O . SER B 1 46 ? -2.705 7.953 25.828 1 95.25 46 SER B O 1
ATOM 4310 N N . PRO B 1 47 ? -1.374 6.887 24.297 1 93.38 47 PRO B N 1
ATOM 4311 C CA . PRO B 1 47 ? -1.207 5.746 25.203 1 93.38 47 PRO B CA 1
ATOM 4312 C C . PRO B 1 47 ? -0.232 6.031 26.344 1 93.38 47 PRO B C 1
ATOM 4314 O O . PRO B 1 47 ? 0.678 6.852 26.188 1 93.38 47 PRO B O 1
ATOM 4317 N N . GLY B 1 48 ? -0.405 5.387 27.469 1 92.69 48 GLY B N 1
ATOM 4318 C CA . GLY B 1 48 ? 0.504 5.488 28.609 1 92.69 48 GLY B CA 1
ATOM 4319 C C . GLY B 1 48 ? 1.399 4.273 28.766 1 92.69 48 GLY B C 1
ATOM 4320 O O . GLY B 1 48 ? 1.615 3.797 29.875 1 92.69 48 GLY B O 1
ATOM 4321 N N . VAL B 1 49 ? 1.855 3.771 27.594 1 93.94 49 VAL B N 1
ATOM 4322 C CA . VAL B 1 49 ? 2.627 2.535 27.656 1 93.94 49 VAL B CA 1
ATOM 4323 C C . VAL B 1 49 ? 4.098 2.828 27.375 1 93.94 49 VAL B C 1
ATOM 4325 O O . VAL B 1 49 ? 4.449 3.938 26.969 1 93.94 49 VAL B O 1
ATOM 4328 N N . GLN B 1 50 ? 4.969 1.865 27.688 1 92.69 50 GLN B N 1
ATOM 4329 C CA . GLN B 1 50 ? 6.398 1.901 27.391 1 92.69 50 GLN B CA 1
ATOM 4330 C C . GLN B 1 50 ? 6.777 0.851 26.344 1 92.69 50 GLN B C 1
ATOM 4332 O O . GLN B 1 50 ? 6.043 -0.12 26.141 1 92.69 50 GLN B O 1
ATOM 4337 N N . PRO B 1 51 ? 7.91 1.073 25.656 1 92.44 51 PRO B N 1
ATOM 4338 C CA . PRO B 1 51 ? 8.344 0.062 24.688 1 92.44 51 PRO B CA 1
ATOM 4339 C C . PRO B 1 51 ? 8.398 -1.342 25.297 1 92.44 51 PRO B C 1
ATOM 4341 O O . PRO B 1 51 ? 8.883 -1.521 26.406 1 92.44 51 PRO B O 1
ATOM 4344 N N . GLY B 1 52 ? 7.879 -2.303 24.516 1 92.56 52 GLY B N 1
ATOM 4345 C CA . GLY B 1 52 ? 7.883 -3.689 24.953 1 92.56 52 GLY B CA 1
ATOM 4346 C C . GLY B 1 52 ? 6.652 -4.062 25.766 1 92.56 52 GLY B C 1
ATOM 4347 O O . GLY B 1 52 ? 6.551 -5.184 26.266 1 92.56 52 GLY B O 1
ATOM 4348 N N . PHE B 1 53 ? 5.656 -3.244 25.859 1 94.69 53 PHE B N 1
ATOM 4349 C CA . PHE B 1 53 ? 4.496 -3.459 26.703 1 94.69 53 PHE B CA 1
ATOM 4350 C C . PHE B 1 53 ? 3.68 -4.648 26.234 1 94.69 53 PHE B C 1
ATOM 4352 O O . PHE B 1 53 ? 3.129 -5.402 27.031 1 94.69 53 PHE B O 1
ATOM 4359 N N . LEU B 1 54 ? 3.578 -4.809 24.906 1 95.75 54 LEU B N 1
ATOM 4360 C CA . LEU B 1 54 ? 2.627 -5.762 24.344 1 95.75 54 LEU B CA 1
ATOM 4361 C C . LEU B 1 54 ? 3.094 -7.195 24.578 1 95.75 54 LEU B C 1
ATOM 4363 O O . LEU B 1 54 ? 2.273 -8.102 24.719 1 95.75 54 LEU B O 1
ATOM 4367 N N . ARG B 1 55 ? 4.391 -7.41 24.609 1 92.88 55 ARG B N 1
ATOM 4368 C CA . ARG B 1 55 ? 4.961 -8.742 24.781 1 92.88 55 ARG B CA 1
ATOM 4369 C C . ARG B 1 55 ? 4.605 -9.305 26.156 1 92.88 55 ARG B C 1
ATOM 4371 O O . ARG B 1 55 ? 4.691 -10.516 26.375 1 92.88 55 ARG B O 1
ATOM 4378 N N . LYS B 1 56 ? 4.234 -8.453 27.031 1 91.38 56 LYS B N 1
ATOM 4379 C CA . LYS B 1 56 ? 3.828 -8.891 28.359 1 91.38 56 LYS B CA 1
ATOM 4380 C C . LYS B 1 56 ? 2.445 -9.539 28.328 1 91.38 56 LYS B C 1
ATOM 4382 O O . LYS B 1 56 ? 2.119 -10.367 29.188 1 91.38 56 LYS B O 1
ATOM 4387 N N . GLY B 1 57 ? 1.669 -9.203 27.359 1 90.94 57 GLY B N 1
ATOM 4388 C CA . GLY B 1 57 ? 0.296 -9.68 27.312 1 90.94 57 GLY B CA 1
ATOM 4389 C C . GLY B 1 57 ? 0.05 -10.688 26.219 1 90.94 57 GLY B C 1
ATOM 4390 O O . GLY B 1 57 ? -0.902 -11.469 26.281 1 90.94 57 GLY B O 1
ATOM 4391 N N . ILE B 1 58 ? 0.859 -10.648 25.172 1 90.81 58 ILE B N 1
ATOM 4392 C CA . ILE B 1 58 ? 0.721 -11.531 24.016 1 90.81 58 ILE B CA 1
ATOM 4393 C C . ILE B 1 58 ? 1.965 -12.406 23.891 1 90.81 58 ILE B C 1
ATOM 4395 O O . ILE B 1 58 ? 3.092 -11.906 23.922 1 90.81 58 ILE B O 1
ATOM 4399 N N . ASN B 1 59 ? 1.714 -13.75 23.734 1 87.62 59 ASN B N 1
ATOM 4400 C CA . ASN B 1 59 ? 2.83 -14.664 23.516 1 87.62 59 ASN B CA 1
ATOM 4401 C C . ASN B 1 59 ? 3.65 -14.258 22.297 1 87.62 59 ASN B C 1
ATOM 4403 O O . ASN B 1 59 ? 3.117 -14.164 21.188 1 87.62 59 ASN B O 1
ATOM 4407 N N . ASP B 1 60 ? 4.93 -14.055 22.5 1 85.19 60 ASP B N 1
ATOM 4408 C CA . ASP B 1 60 ? 5.746 -13.594 21.375 1 85.19 60 ASP B CA 1
ATOM 4409 C C . ASP B 1 60 ? 6.688 -14.695 20.891 1 85.19 60 ASP B C 1
ATOM 4411 O O . ASP B 1 60 ? 7.605 -14.438 20.109 1 85.19 60 ASP B O 1
ATOM 4415 N N . LYS B 1 61 ? 6.465 -15.859 21.359 1 87.94 61 LYS B N 1
ATOM 4416 C CA . LYS B 1 61 ? 7.41 -16.922 21.047 1 87.94 61 LYS B CA 1
ATOM 4417 C C . LYS B 1 61 ? 6.945 -17.719 19.828 1 87.94 61 LYS B C 1
ATOM 4419 O O . LYS B 1 61 ? 7.742 -18.047 18.938 1 87.94 61 LYS B O 1
ATOM 4424 N N . ALA B 1 62 ? 5.66 -18.109 19.906 1 91.88 62 ALA B N 1
ATOM 4425 C CA . ALA B 1 62 ? 5.172 -18.922 18.797 1 91.88 62 ALA B CA 1
ATOM 4426 C C . ALA B 1 62 ? 3.768 -18.484 18.391 1 91.88 62 ALA B C 1
ATOM 4428 O O . ALA B 1 62 ? 2.961 -18.078 19.219 1 91.88 62 ALA B O 1
ATOM 4429 N N . ALA B 1 63 ? 3.57 -18.594 17.062 1 93.81 63 ALA B N 1
ATOM 4430 C CA . ALA B 1 63 ? 2.23 -18.328 16.547 1 93.81 63 ALA B CA 1
ATOM 4431 C C . ALA B 1 63 ? 1.229 -19.359 17.062 1 93.81 63 ALA B C 1
ATOM 4433 O O . ALA B 1 63 ? 1.583 -20.516 17.312 1 93.81 63 ALA B O 1
ATOM 4434 N N . PRO B 1 64 ? -0.056 -18.953 17.203 1 94.56 64 PRO B N 1
ATOM 4435 C CA . PRO B 1 64 ? -1.083 -19.938 17.531 1 94.56 64 PRO B CA 1
ATOM 4436 C C . PRO B 1 64 ? -1.165 -21.078 16.516 1 94.56 64 PRO B C 1
ATOM 4438 O O . PRO B 1 64 ? -1.19 -20.828 15.312 1 94.56 64 PRO B O 1
ATOM 4441 N N . GLN B 1 65 ? -1.218 -22.297 17.016 1 94 65 GLN B N 1
ATOM 4442 C CA . GLN B 1 65 ? -1.191 -23.484 16.141 1 94 65 GLN B CA 1
ATOM 4443 C C . GLN B 1 65 ? -2.604 -23.906 15.766 1 94 65 GLN B C 1
ATOM 4445 O O . GLN B 1 65 ? -2.875 -24.203 14.602 1 94 65 GLN B O 1
ATOM 4450 N N . THR B 1 66 ? -3.434 -23.906 16.766 1 92.69 66 THR B N 1
ATOM 4451 C CA . THR B 1 66 ? -4.781 -24.422 16.562 1 92.69 66 THR B CA 1
ATOM 4452 C C . THR B 1 66 ? -5.809 -23.297 16.609 1 92.69 66 THR B C 1
ATOM 4454 O O . THR B 1 66 ? -5.523 -22.203 17.109 1 92.69 66 THR B O 1
ATOM 4457 N N . SER B 1 67 ? -6.91 -23.562 16.031 1 88.56 67 SER B N 1
ATOM 4458 C CA . SER B 1 67 ? -7.98 -22.578 15.969 1 88.56 67 SER B CA 1
ATOM 4459 C C . SER B 1 67 ? -8.57 -22.297 17.344 1 88.56 67 SER B C 1
ATOM 4461 O O . SER B 1 67 ? -8.57 -23.172 18.219 1 88.56 67 SER B O 1
ATOM 4463 N N . SER B 1 68 ? -8.93 -21.016 17.453 1 82.94 68 SER B N 1
ATOM 4464 C CA . SER B 1 68 ? -9.797 -20.688 18.578 1 82.94 68 SER B CA 1
ATOM 4465 C C . SER B 1 68 ? -11.266 -20.891 18.234 1 82.94 68 SER B C 1
ATOM 4467 O O . SER B 1 68 ? -11.68 -20.625 17.094 1 82.94 68 SER B O 1
ATOM 4469 N N . GLN B 1 69 ? -11.906 -21.547 19.031 1 73 69 GLN B N 1
ATOM 4470 C CA . GLN B 1 69 ? -13.305 -21.812 18.719 1 73 69 GLN B CA 1
ATOM 4471 C C . GLN B 1 69 ? -14.172 -20.578 18.969 1 73 69 GLN B C 1
ATOM 4473 O O . GLN B 1 69 ? -15.242 -20.438 18.375 1 73 69 GLN B O 1
ATOM 4478 N N . ASP B 1 70 ? -13.672 -19.688 19.672 1 87.69 70 ASP B N 1
ATOM 4479 C CA . ASP B 1 70 ? -14.508 -18.531 20 1 87.69 70 ASP B CA 1
ATOM 4480 C C . ASP B 1 70 ? -13.844 -17.219 19.562 1 87.69 70 ASP B C 1
ATOM 4482 O O . ASP B 1 70 ? -12.828 -16.812 20.125 1 87.69 70 ASP B O 1
ATOM 4486 N N . PHE B 1 71 ? -14.539 -16.531 18.594 1 93.38 71 PHE B N 1
ATOM 4487 C CA . PHE B 1 71 ? -14 -15.281 18.062 1 93.38 71 PHE B CA 1
ATOM 4488 C C . PHE B 1 71 ? -14.07 -14.18 19.109 1 93.38 71 PHE B C 1
ATOM 4490 O O . PHE B 1 71 ? -13.242 -13.258 19.109 1 93.38 71 PHE B O 1
ATOM 4497 N N . SER B 1 72 ? -14.992 -14.281 20.062 1 94.25 72 SER B N 1
ATOM 4498 C CA . SER B 1 72 ? -15.133 -13.281 21.109 1 94.25 72 SER B CA 1
ATOM 4499 C C . SER B 1 72 ? -13.859 -13.156 21.938 1 94.25 72 SER B C 1
ATOM 4501 O O . SER B 1 72 ? -13.523 -12.07 22.422 1 94.25 72 SER B O 1
ATOM 4503 N N . SER B 1 73 ? -13.18 -14.258 22.078 1 94.25 73 SER B N 1
ATOM 4504 C CA . SER B 1 73 ? -11.938 -14.234 22.859 1 94.25 73 SER B CA 1
ATOM 4505 C C . SER B 1 73 ? -10.859 -13.414 22.141 1 94.25 73 SER B C 1
ATOM 4507 O O . SER B 1 73 ? -9.992 -12.828 22.797 1 94.25 73 SER B O 1
ATOM 4509 N N . VAL B 1 74 ? -10.875 -13.414 20.844 1 95.75 74 VAL B N 1
ATOM 4510 C CA . VAL B 1 74 ? -9.945 -12.602 20.078 1 95.75 74 VAL B CA 1
ATOM 4511 C C . VAL B 1 74 ? -10.203 -11.125 20.344 1 95.75 74 VAL B C 1
ATOM 4513 O O . VAL B 1 74 ? -9.266 -10.359 20.578 1 95.75 74 VAL B O 1
ATOM 4516 N N . LEU B 1 75 ? -11.469 -10.688 20.344 1 97.44 75 LEU B N 1
ATOM 4517 C CA . LEU B 1 75 ? -11.836 -9.305 20.609 1 97.44 75 LEU B CA 1
ATOM 4518 C C . LEU B 1 75 ? -11.484 -8.914 22.047 1 97.44 75 LEU B C 1
ATOM 4520 O O . LEU B 1 75 ? -11.07 -7.781 22.297 1 97.44 75 LEU B O 1
ATOM 4524 N N . ASP B 1 76 ? -11.633 -9.891 22.969 1 96.19 76 ASP B N 1
ATOM 4525 C CA . ASP B 1 76 ? -11.25 -9.648 24.344 1 96.19 76 ASP B CA 1
ATOM 4526 C C . ASP B 1 76 ? -9.758 -9.344 24.469 1 96.19 76 ASP B C 1
ATOM 4528 O O . ASP B 1 76 ? -9.359 -8.453 25.219 1 96.19 76 ASP B O 1
ATOM 4532 N N . ASP B 1 77 ? -8.961 -10.07 23.75 1 95 77 ASP B N 1
ATOM 4533 C CA . ASP B 1 77 ? -7.516 -9.852 23.75 1 95 77 ASP B CA 1
ATOM 4534 C C . ASP B 1 77 ? -7.168 -8.477 23.172 1 95 77 ASP B C 1
ATOM 4536 O O . ASP B 1 77 ? -6.301 -7.781 23.703 1 95 77 ASP B O 1
ATOM 4540 N N . ILE B 1 78 ? -7.828 -8.125 22.109 1 97.62 78 ILE B N 1
ATOM 4541 C CA . ILE B 1 78 ? -7.594 -6.82 21.484 1 97.62 78 ILE B CA 1
ATOM 4542 C C . ILE B 1 78 ? -7.941 -5.711 22.469 1 97.62 78 ILE B C 1
ATOM 4544 O O . ILE B 1 78 ? -7.168 -4.766 22.656 1 97.62 78 ILE B O 1
ATOM 4548 N N . GLN B 1 79 ? -9.047 -5.852 23.141 1 97.31 79 GLN B N 1
ATOM 4549 C CA . GLN B 1 79 ? -9.5 -4.871 24.125 1 97.31 79 GLN B CA 1
ATOM 4550 C C . GLN B 1 79 ? -8.523 -4.766 25.281 1 97.31 79 GLN B C 1
ATOM 4552 O O . GLN B 1 79 ? -8.195 -3.666 25.734 1 97.31 79 GLN B O 1
ATOM 4557 N N . ALA B 1 80 ? -8 -5.848 25.719 1 96.5 80 ALA B N 1
ATOM 4558 C CA . ALA B 1 80 ? -7.207 -5.895 26.938 1 96.5 80 ALA B CA 1
ATOM 4559 C C . ALA B 1 80 ? -5.754 -5.508 26.672 1 96.5 80 ALA B C 1
ATOM 4561 O O . ALA B 1 80 ? -5.109 -4.875 27.5 1 96.5 80 ALA B O 1
ATOM 4562 N N . HIS B 1 81 ? -5.273 -5.898 25.484 1 96.75 81 HIS B N 1
ATOM 4563 C CA . HIS B 1 81 ? -3.826 -5.828 25.344 1 96.75 81 HIS B CA 1
ATOM 4564 C C . HIS B 1 81 ? -3.432 -4.844 24.234 1 96.75 81 HIS B C 1
ATOM 4566 O O . HIS B 1 81 ? -2.352 -4.25 24.297 1 96.75 81 HIS B O 1
ATOM 4572 N N . ILE B 1 82 ? -4.23 -4.672 23.234 1 97.56 82 ILE B N 1
ATOM 4573 C CA . ILE B 1 82 ? -3.826 -3.883 22.078 1 97.56 82 ILE B CA 1
ATOM 4574 C C . ILE B 1 82 ? -4.32 -2.445 22.234 1 97.56 82 ILE B C 1
ATOM 4576 O O . ILE B 1 82 ? -3.535 -1.499 22.141 1 97.56 82 ILE B O 1
ATOM 4580 N N . ILE B 1 83 ? -5.57 -2.205 22.594 1 97.88 83 ILE B N 1
ATOM 4581 C CA . ILE B 1 83 ? -6.207 -0.893 22.641 1 97.88 83 ILE B CA 1
ATOM 4582 C C . ILE B 1 83 ? -5.461 0.004 23.641 1 97.88 83 ILE B C 1
ATOM 4584 O O . ILE B 1 83 ? -5.215 1.179 23.359 1 97.88 83 ILE B O 1
ATOM 4588 N N . PRO B 1 84 ? -4.945 -0.528 24.781 1 96.56 84 PRO B N 1
ATOM 4589 C CA . PRO B 1 84 ? -4.242 0.34 25.719 1 96.56 84 PRO B CA 1
ATOM 4590 C C . PRO B 1 84 ? -2.967 0.941 25.141 1 96.56 84 PRO B C 1
ATOM 4592 O O . PRO B 1 84 ? -2.484 1.968 25.625 1 96.56 84 PRO B O 1
ATOM 4595 N N . GLY B 1 85 ? -2.449 0.296 24.109 1 96.88 85 GLY B N 1
ATOM 4596 C CA . GLY B 1 85 ? -1.225 0.79 23.5 1 96.88 85 GLY B CA 1
ATOM 4597 C C . GLY B 1 85 ? -1.463 1.546 22.219 1 96.88 85 GLY B C 1
ATOM 4598 O O . GLY B 1 85 ? -0.515 1.881 21.5 1 96.88 85 GLY B O 1
ATOM 4599 N N . MET B 1 86 ? -2.707 1.873 21.922 1 97.19 86 MET B N 1
ATOM 4600 C CA . MET B 1 86 ? -3.057 2.586 20.703 1 97.19 86 MET B CA 1
ATOM 4601 C C . MET B 1 86 ? -2.971 4.094 20.906 1 97.19 86 MET B C 1
ATOM 4603 O O . MET B 1 86 ? -3.355 4.605 21.953 1 97.19 86 MET B O 1
ATOM 4607 N N . THR B 1 87 ? -2.336 4.812 20 1 96.75 87 THR B N 1
ATOM 4608 C CA . THR B 1 87 ? -2.658 6.223 19.828 1 96.75 87 THR B CA 1
ATOM 4609 C C . THR B 1 87 ? -3.977 6.391 19.078 1 96.75 87 THR B C 1
ATOM 4611 O O . THR B 1 87 ? -4.117 5.934 17.953 1 96.75 87 THR B O 1
ATOM 4614 N N . HIS B 1 88 ? -4.918 6.988 19.766 1 97.94 88 HIS B N 1
ATOM 4615 C CA . HIS B 1 88 ? -6.262 7.066 19.203 1 97.94 88 HIS B CA 1
ATOM 4616 C C . HIS B 1 88 ? -6.43 8.32 18.344 1 97.94 88 HIS B C 1
ATOM 4618 O O . HIS B 1 88 ? -6.949 9.328 18.812 1 97.94 88 HIS B O 1
ATOM 4624 N N . TRP B 1 89 ? -6.137 8.227 17.109 1 97.69 89 TRP B N 1
ATOM 4625 C CA . TRP B 1 89 ? -6.133 9.32 16.141 1 97.69 89 TRP B CA 1
ATOM 4626 C C . TRP B 1 89 ? -7.539 9.883 15.945 1 97.69 89 TRP B C 1
ATOM 4628 O O . TRP B 1 89 ? -7.707 11.008 15.469 1 97.69 89 TRP B O 1
ATOM 4638 N N . GLN B 1 90 ? -8.531 9.047 16.266 1 97.75 90 GLN B N 1
ATOM 4639 C CA . GLN B 1 90 ? -9.914 9.461 16.047 1 97.75 90 GLN B CA 1
ATOM 4640 C C . GLN B 1 90 ? -10.508 10.078 17.312 1 97.75 90 GLN B C 1
ATOM 4642 O O . GLN B 1 90 ? -11.719 10.289 17.406 1 97.75 90 GLN B O 1
ATOM 4647 N N . HIS B 1 91 ? -9.703 10.352 18.297 1 98.31 91 HIS B N 1
ATOM 4648 C CA . HIS B 1 91 ? -10.133 10.953 19.562 1 98.31 91 HIS B CA 1
ATOM 4649 C C . HIS B 1 91 ? -10.359 12.453 19.406 1 98.31 91 HIS B C 1
ATOM 4651 O O . HIS B 1 91 ? -9.602 13.133 18.719 1 98.31 91 HIS B O 1
ATOM 4657 N N . PRO B 1 92 ? -11.383 13.039 20.078 1 98.12 92 PRO B N 1
ATOM 4658 C CA . PRO B 1 92 ? -11.648 14.477 19.969 1 98.12 92 PRO B CA 1
ATOM 4659 C C . PRO B 1 92 ? -10.492 15.32 20.5 1 98.12 92 PRO B C 1
ATOM 4661 O O . PRO B 1 92 ? -10.359 16.484 20.125 1 98.12 92 PRO B O 1
ATOM 4664 N N . ASP B 1 93 ? -9.641 14.758 21.328 1 98.5 93 ASP B N 1
ATOM 4665 C CA . ASP B 1 93 ? -8.531 15.508 21.906 1 98.5 93 ASP B CA 1
ATOM 4666 C C . ASP B 1 93 ? -7.211 15.148 21.234 1 98.5 93 ASP B C 1
ATOM 4668 O O . ASP B 1 93 ? -6.141 15.375 21.797 1 98.5 93 ASP B O 1
ATOM 4672 N N . PHE B 1 94 ? -7.289 14.477 20.125 1 98.19 94 PHE B N 1
ATOM 4673 C CA . PHE B 1 94 ? -6.125 14.297 19.266 1 98.19 94 PHE B CA 1
ATOM 4674 C C . PHE B 1 94 ? -5.938 15.5 18.344 1 98.19 94 PHE B C 1
ATOM 4676 O O . PHE B 1 94 ? -6.754 15.727 17.453 1 98.19 94 PHE B O 1
ATOM 4683 N N . TYR B 1 95 ? -4.789 16.297 18.547 1 98.19 95 TYR B N 1
ATOM 4684 C CA . TYR B 1 95 ? -4.523 17.5 17.766 1 98.19 95 TYR B CA 1
ATOM 4685 C C . TYR B 1 95 ? -3.125 17.453 17.172 1 98.19 95 TYR B C 1
ATOM 4687 O O . TYR B 1 95 ? -2.568 18.484 16.797 1 98.19 95 TYR B O 1
ATOM 4695 N N . ALA B 1 96 ? -2.543 16.25 17.094 1 95.38 96 ALA B N 1
ATOM 4696 C CA . ALA B 1 96 ? -1.154 16.094 16.672 1 95.38 96 ALA B CA 1
ATOM 4697 C C . ALA B 1 96 ? -1.068 15.828 15.172 1 95.38 96 ALA B C 1
ATOM 4699 O O . ALA B 1 96 ? -1.974 15.227 14.586 1 95.38 96 ALA B O 1
ATOM 4700 N N . TRP B 1 97 ? 0.011 16.25 14.547 1 93.81 97 TRP B N 1
ATOM 4701 C CA . TRP B 1 97 ? 0.289 16.078 13.125 1 93.81 97 TRP B CA 1
ATOM 4702 C C . TRP B 1 97 ? -0.869 16.594 12.281 1 93.81 97 TRP B C 1
ATOM 4704 O O . TRP B 1 97 ? -1.254 17.766 12.391 1 93.81 97 TRP B O 1
ATOM 4714 N N . PHE B 1 98 ? -1.372 15.859 11.297 1 96 98 PHE B N 1
ATOM 4715 C CA . PHE B 1 98 ? -2.586 16.109 10.531 1 96 98 PHE B CA 1
ATOM 4716 C C . PHE B 1 98 ? -3.584 14.977 10.703 1 96 98 PHE B C 1
ATOM 4718 O O . PHE B 1 98 ? -3.225 13.891 11.156 1 96 98 PHE B O 1
ATOM 4725 N N . PRO B 1 99 ? -4.824 15.242 10.391 1 95.19 99 PRO B N 1
ATOM 4726 C CA . PRO B 1 99 ? -5.863 14.227 10.586 1 95.19 99 PRO B CA 1
ATOM 4727 C C . PRO B 1 99 ? -5.609 12.953 9.773 1 95.19 99 PRO B C 1
ATOM 4729 O O . PRO B 1 99 ? -5.141 13.031 8.641 1 95.19 99 PRO B O 1
ATOM 4732 N N . ALA B 1 100 ? -5.887 11.844 10.352 1 95.88 100 ALA B N 1
ATOM 4733 C CA . ALA B 1 100 ? -6.148 10.578 9.664 1 95.88 100 ALA B CA 1
ATOM 4734 C C . ALA B 1 100 ? -7.621 10.195 9.766 1 95.88 100 ALA B C 1
ATOM 4736 O O . ALA B 1 100 ? -7.965 9.188 10.383 1 95.88 100 ALA B O 1
ATOM 4737 N N . GLN B 1 101 ? -8.406 10.93 9.07 1 95.81 101 GLN B N 1
ATOM 4738 C CA . GLN B 1 101 ? -9.852 10.891 9.289 1 95.81 101 GLN B CA 1
ATOM 4739 C C . GLN B 1 101 ? -10.469 9.633 8.672 1 95.81 101 GLN B C 1
ATOM 4741 O O . GLN B 1 101 ? -10.078 9.219 7.578 1 95.81 101 GLN B O 1
ATOM 4746 N N . VAL B 1 102 ? -11.359 9.078 9.414 1 96.06 102 VAL B N 1
ATOM 4747 C CA . VAL B 1 102 ? -12.125 7.934 8.93 1 96.06 102 VAL B CA 1
ATOM 4748 C C . VAL B 1 102 ? -13.617 8.234 9.023 1 96.06 102 VAL B C 1
ATOM 4750 O O . VAL B 1 102 ? -14.047 9.047 9.852 1 96.06 102 VAL B O 1
ATOM 4753 N N . SER B 1 103 ? -14.391 7.711 8.109 1 96.81 103 SER B N 1
ATOM 4754 C CA . SER B 1 103 ? -15.844 7.77 8.164 1 96.81 103 SER B CA 1
ATOM 4755 C C . SER B 1 103 ? -16.453 6.371 8.156 1 96.81 103 SER B C 1
ATOM 4757 O O . SER B 1 103 ? -15.844 5.422 7.66 1 96.81 103 SER B O 1
ATOM 4759 N N . PRO B 1 104 ? -17.672 6.277 8.758 1 96.94 104 PRO B N 1
ATOM 4760 C CA . PRO B 1 104 ? -18.391 5.004 8.641 1 96.94 104 PRO B CA 1
ATOM 4761 C C . PRO B 1 104 ? -18.5 4.527 7.191 1 96.94 104 PRO B C 1
ATOM 4763 O O . PRO B 1 104 ? -18.297 3.342 6.91 1 96.94 104 PRO B O 1
ATOM 4766 N N . ALA B 1 105 ? -18.766 5.461 6.309 1 97.06 105 ALA B N 1
ATOM 4767 C CA . ALA B 1 105 ? -18.938 5.125 4.898 1 97.06 105 ALA B CA 1
ATOM 4768 C C . ALA B 1 105 ? -17.656 4.516 4.32 1 97.06 105 ALA B C 1
ATOM 4770 O O . ALA B 1 105 ? -17.719 3.543 3.566 1 97.06 105 ALA B O 1
ATOM 4771 N N . ALA B 1 106 ? -16.531 5.121 4.629 1 98 106 ALA B N 1
ATOM 4772 C CA . ALA B 1 106 ? -15.25 4.617 4.125 1 98 106 ALA B CA 1
ATOM 4773 C C . ALA B 1 106 ? -14.977 3.207 4.641 1 98 106 ALA B C 1
ATOM 4775 O O . ALA B 1 106 ? -14.5 2.348 3.896 1 98 106 ALA B O 1
ATOM 4776 N N . ILE B 1 107 ? -15.25 2.947 5.949 1 98.44 107 ILE B N 1
ATOM 4777 C CA . ILE B 1 107 ? -15.062 1.626 6.535 1 98.44 107 ILE B CA 1
ATOM 4778 C C . ILE B 1 107 ? -15.938 0.61 5.812 1 98.44 107 ILE B C 1
ATOM 4780 O O . ILE B 1 107 ? -15.484 -0.479 5.461 1 98.44 107 ILE B O 1
ATOM 4784 N N . LEU B 1 108 ? -17.172 0.979 5.594 1 98.38 108 LEU B N 1
ATOM 4785 C CA . LEU B 1 108 ? -18.125 0.067 4.969 1 98.38 108 LEU B CA 1
ATOM 4786 C C . LEU B 1 108 ? -17.734 -0.223 3.525 1 98.38 108 LEU B C 1
ATOM 4788 O O . LEU B 1 108 ? -17.844 -1.363 3.066 1 98.38 108 LEU B O 1
ATOM 4792 N N . GLY B 1 109 ? -17.344 0.834 2.773 1 98.38 109 GLY B N 1
ATOM 4793 C CA . GLY B 1 109 ? -16.859 0.624 1.416 1 98.38 109 GLY B CA 1
ATOM 4794 C C . GLY B 1 109 ? -15.664 -0.293 1.342 1 98.38 109 GLY B C 1
ATOM 4795 O O . GLY B 1 109 ? -15.578 -1.152 0.461 1 98.38 109 GLY B O 1
ATOM 4796 N N . ASP B 1 110 ? -14.727 -0.097 2.238 1 98.19 110 ASP B N 1
ATOM 4797 C CA . ASP B 1 110 ? -13.539 -0.946 2.289 1 98.19 110 ASP B CA 1
ATOM 4798 C C . ASP B 1 110 ? -13.906 -2.383 2.654 1 98.19 110 ASP B C 1
ATOM 4800 O O . ASP B 1 110 ? -13.297 -3.33 2.16 1 98.19 110 ASP B O 1
ATOM 4804 N N . LEU B 1 111 ? -14.828 -2.518 3.578 1 98.56 111 LEU B N 1
ATOM 4805 C CA . LEU B 1 111 ? -15.297 -3.84 3.973 1 98.56 111 LEU B CA 1
ATOM 4806 C C . LEU B 1 111 ? -15.891 -4.586 2.781 1 98.56 111 LEU B C 1
ATOM 4808 O O . LEU B 1 111 ? -15.633 -5.777 2.602 1 98.56 111 LEU B O 1
ATOM 4812 N N . VAL B 1 112 ? -16.656 -3.928 1.941 1 98.56 112 VAL B N 1
ATOM 4813 C CA . VAL B 1 112 ? -17.203 -4.527 0.73 1 98.56 112 VAL B CA 1
ATOM 4814 C C . VAL B 1 112 ? -16.062 -4.965 -0.191 1 98.56 112 VAL B C 1
ATOM 4816 O O . VAL B 1 112 ? -16.062 -6.094 -0.687 1 98.56 112 VAL B O 1
ATOM 4819 N N . ALA B 1 113 ? -15.133 -4.07 -0.436 1 98.19 113 ALA B N 1
ATOM 4820 C CA . ALA B 1 113 ? -13.984 -4.371 -1.289 1 98.19 113 ALA B CA 1
ATOM 4821 C C . ALA B 1 113 ? -13.234 -5.602 -0.786 1 98.19 113 ALA B C 1
ATOM 4823 O O . ALA B 1 113 ? -12.852 -6.469 -1.574 1 98.19 113 ALA B O 1
ATOM 4824 N N . ASN B 1 114 ? -12.992 -5.633 0.498 1 97.5 114 ASN B N 1
ATOM 4825 C CA . ASN B 1 114 ? -12.289 -6.762 1.096 1 97.5 114 ASN B CA 1
ATOM 4826 C C . ASN B 1 114 ? -13.078 -8.062 0.949 1 97.5 114 ASN B C 1
ATOM 4828 O O . ASN B 1 114 ? -12.5 -9.141 0.837 1 97.5 114 ASN B O 1
ATOM 4832 N N . GLY B 1 115 ? -14.383 -7.934 0.977 1 98.06 115 GLY B N 1
ATOM 4833 C CA . GLY B 1 115 ? -15.227 -9.086 0.722 1 98.06 115 GLY B CA 1
ATOM 4834 C C . GLY B 1 115 ? -15.008 -9.695 -0.65 1 98.06 115 GLY B C 1
ATOM 4835 O O . GLY B 1 115 ? -15.055 -10.922 -0.806 1 98.06 115 GLY B O 1
ATOM 4836 N N . PHE B 1 116 ? -14.75 -8.859 -1.615 1 97.62 116 PHE B N 1
ATOM 4837 C CA . PHE B 1 116 ? -14.469 -9.328 -2.969 1 97.62 116 PHE B CA 1
ATOM 4838 C C . PHE B 1 116 ? -13.039 -9.828 -3.082 1 97.62 116 PHE B C 1
ATOM 4840 O O . PHE B 1 116 ? -12.789 -10.883 -3.684 1 97.62 116 PHE B O 1
ATOM 4847 N N . ASN B 1 117 ? -12.117 -9.094 -2.494 1 96.94 117 ASN B N 1
ATOM 4848 C CA . ASN B 1 117 ? -10.68 -9.336 -2.436 1 96.94 117 ASN B CA 1
ATOM 4849 C C . ASN B 1 117 ? -10.117 -9.68 -3.811 1 96.94 117 ASN B C 1
ATOM 4851 O O . ASN B 1 117 ? -9.438 -10.695 -3.973 1 96.94 117 ASN B O 1
ATOM 4855 N N . GLN B 1 118 ? -10.383 -8.891 -4.824 1 93.69 118 GLN B N 1
ATOM 4856 C CA . GLN B 1 118 ? -9.812 -9.062 -6.16 1 93.69 118 GLN B CA 1
ATOM 4857 C C . GLN B 1 118 ? -8.57 -8.188 -6.344 1 93.69 118 GLN B C 1
ATOM 4859 O O . GLN B 1 118 ? -8.555 -7.031 -5.918 1 93.69 118 GLN B O 1
ATOM 4864 N N . PRO B 1 119 ? -7.48 -8.812 -6.855 1 91.94 119 PRO B N 1
ATOM 4865 C CA . PRO B 1 119 ? -6.344 -7.961 -7.215 1 91.94 119 PRO B CA 1
ATOM 4866 C C . PRO B 1 119 ? -6.582 -7.16 -8.492 1 91.94 119 PRO B C 1
ATOM 4868 O O . PRO B 1 119 ? -6.898 -7.734 -9.531 1 91.94 119 PRO B O 1
ATOM 4871 N N . GLY B 1 120 ? -6.602 -5.879 -8.5 1 89.06 120 GLY B N 1
ATOM 4872 C CA . GLY B 1 120 ? -6.945 -5.027 -9.633 1 89.06 120 GLY B CA 1
ATOM 4873 C C . GLY B 1 120 ? -5.734 -4.508 -10.383 1 89.06 120 GLY B C 1
ATOM 4874 O O . GLY B 1 120 ? -5.609 -3.305 -10.609 1 89.06 120 GLY B O 1
ATOM 4875 N N . PHE B 1 121 ? -4.895 -5.445 -10.93 1 87.38 121 PHE B N 1
ATOM 4876 C CA . PHE B 1 121 ? -3.654 -5 -11.555 1 87.38 121 PHE B CA 1
ATOM 4877 C C . PHE B 1 121 ? -3.85 -4.785 -13.055 1 87.38 121 PHE B C 1
ATOM 4879 O O . PHE B 1 121 ? -3.025 -4.145 -13.711 1 87.38 121 PHE B O 1
ATOM 4886 N N . SER B 1 122 ? -4.902 -5.293 -13.648 1 89.69 122 SER B N 1
ATOM 4887 C CA . SER B 1 122 ? -5.27 -5.082 -15.047 1 89.69 122 SER B CA 1
ATOM 4888 C C . SER B 1 122 ? -6.781 -5.086 -15.227 1 89.69 122 SER B C 1
ATOM 4890 O O . SER B 1 122 ? -7.523 -5.469 -14.32 1 89.69 122 SER B O 1
ATOM 4892 N N . TRP B 1 123 ? -7.191 -4.609 -16.375 1 91.31 123 TRP B N 1
ATOM 4893 C CA . TRP B 1 123 ? -8.625 -4.617 -16.656 1 91.31 123 TRP B CA 1
ATOM 4894 C C . TRP B 1 123 ? -9.18 -6.039 -16.594 1 91.31 123 TRP B C 1
ATOM 4896 O O . TRP B 1 123 ? -10.219 -6.281 -15.984 1 91.31 123 TRP B O 1
ATOM 4906 N N . MET B 1 124 ? -8.445 -7.012 -17.109 1 87.94 124 MET B N 1
ATOM 4907 C CA . MET B 1 124 ? -8.898 -8.398 -17.156 1 87.94 124 MET B CA 1
ATOM 4908 C C . MET B 1 124 ? -9.008 -8.984 -15.758 1 87.94 124 MET B C 1
ATOM 4910 O O . MET B 1 124 ? -9.891 -9.805 -15.492 1 87.94 124 MET B O 1
ATOM 4914 N N . SER B 1 125 ? -8.109 -8.57 -14.891 1 91.5 125 SER B N 1
ATOM 4915 C CA . SER B 1 125 ? -8.125 -9.117 -13.539 1 91.5 125 SER B CA 1
ATOM 4916 C C . SER B 1 125 ? -9.359 -8.656 -12.773 1 91.5 125 SER B C 1
ATOM 4918 O O . SER B 1 125 ? -9.758 -9.289 -11.789 1 91.5 125 SER B O 1
ATOM 4920 N N . SER B 1 126 ? -9.906 -7.504 -13.156 1 93.5 126 SER B N 1
ATOM 4921 C CA . SER B 1 126 ? -11.18 -7.035 -12.617 1 93.5 126 SER B CA 1
ATOM 4922 C C . SER B 1 126 ? -11.672 -5.797 -13.359 1 93.5 126 SER B C 1
ATOM 4924 O O . SER B 1 126 ? -11.438 -4.668 -12.93 1 93.5 126 SER B O 1
ATOM 4926 N N . PRO B 1 127 ? -12.445 -6 -14.375 1 94.62 127 PRO B N 1
ATOM 4927 C CA . PRO B 1 127 ? -12.945 -4.875 -15.172 1 94.62 127 PRO B CA 1
ATOM 4928 C C . PRO B 1 127 ? -13.664 -3.828 -14.328 1 94.62 127 PRO B C 1
ATOM 4930 O O . PRO B 1 127 ? -13.43 -2.629 -14.484 1 94.62 127 PRO B O 1
ATOM 4933 N N . ALA B 1 128 ? -14.508 -4.281 -13.422 1 96.56 128 ALA B N 1
ATOM 4934 C CA . ALA B 1 128 ? -15.281 -3.365 -12.586 1 96.56 128 ALA B CA 1
ATOM 4935 C C . ALA B 1 128 ? -14.367 -2.5 -11.719 1 96.56 128 ALA B C 1
ATOM 4937 O O . ALA B 1 128 ? -14.602 -1.3 -11.57 1 96.56 128 ALA B O 1
ATOM 4938 N N . ALA B 1 129 ? -13.352 -3.104 -11.133 1 96.06 129 ALA B N 1
ATOM 4939 C CA . ALA B 1 129 ? -12.43 -2.355 -10.281 1 96.06 129 ALA B CA 1
ATOM 4940 C C . ALA B 1 129 ? -11.68 -1.296 -11.086 1 96.06 129 ALA B C 1
ATOM 4942 O O . ALA B 1 129 ? -11.469 -0.179 -10.609 1 96.06 129 ALA B O 1
ATOM 4943 N N . THR B 1 130 ? -11.273 -1.638 -12.281 1 95.31 130 THR B N 1
ATOM 4944 C CA . THR B 1 130 ? -10.547 -0.713 -13.141 1 95.31 130 THR B CA 1
ATOM 4945 C C . THR B 1 130 ? -11.438 0.451 -13.562 1 95.31 130 THR B C 1
ATOM 4947 O O . THR B 1 130 ? -11.047 1.614 -13.438 1 95.31 130 THR B O 1
ATOM 4950 N N . GLU B 1 131 ? -12.578 0.121 -14 1 96.31 131 GLU B N 1
ATOM 4951 C CA . GLU B 1 131 ? -13.438 1.167 -14.539 1 96.31 131 GLU B CA 1
ATOM 4952 C C . GLU B 1 131 ? -13.992 2.055 -13.43 1 96.31 131 GLU B C 1
ATOM 4954 O O . GLU B 1 131 ? -14.148 3.264 -13.617 1 96.31 131 GLU B O 1
ATOM 4959 N N . LEU B 1 132 ? -14.273 1.487 -12.297 1 97.56 132 LEU B N 1
ATOM 4960 C CA . LEU B 1 132 ? -14.758 2.309 -11.195 1 97.56 132 LEU B CA 1
ATOM 4961 C C . LEU B 1 132 ? -13.711 3.326 -10.766 1 97.56 132 LEU B C 1
ATOM 4963 O O . LEU B 1 132 ? -14.039 4.469 -10.438 1 97.56 132 LEU B O 1
ATOM 4967 N N . GLU B 1 133 ? -12.477 2.91 -10.727 1 97.31 133 GLU B N 1
ATOM 4968 C CA . GLU B 1 133 ? -11.43 3.834 -10.32 1 97.31 133 GLU B CA 1
ATOM 4969 C C . GLU B 1 133 ? -11.305 4.996 -11.297 1 97.31 133 GLU B C 1
ATOM 4971 O O . GLU B 1 133 ? -11.117 6.145 -10.883 1 97.31 133 GLU B O 1
ATOM 4976 N N . THR B 1 134 ? -11.391 4.742 -12.578 1 96.12 134 THR B N 1
ATOM 4977 C CA . THR B 1 134 ? -11.32 5.828 -13.555 1 96.12 134 THR B CA 1
ATOM 4978 C C . THR B 1 134 ? -12.484 6.797 -13.367 1 96.12 134 THR B C 1
ATOM 4980 O O . THR B 1 134 ? -12.312 8.008 -13.477 1 96.12 134 THR B O 1
ATOM 4983 N N . ILE B 1 135 ? -13.633 6.246 -13.016 1 96.88 135 ILE B N 1
ATOM 4984 C CA . ILE B 1 135 ? -14.82 7.066 -12.812 1 96.88 135 ILE B CA 1
ATOM 4985 C C . ILE B 1 135 ? -14.648 7.926 -11.562 1 96.88 135 ILE B C 1
ATOM 4987 O O . ILE B 1 135 ? -14.844 9.141 -11.609 1 96.88 135 ILE B O 1
ATOM 4991 N N . VAL B 1 136 ? -14.234 7.324 -10.516 1 97.5 136 VAL B N 1
ATOM 4992 C CA . VAL B 1 136 ? -14.125 8.031 -9.25 1 97.5 136 VAL B CA 1
ATOM 4993 C C . VAL B 1 136 ? -13.008 9.07 -9.336 1 97.5 136 VAL B C 1
ATOM 4995 O O . VAL B 1 136 ? -13.117 10.156 -8.758 1 97.5 136 VAL B O 1
ATOM 4998 N N . MET B 1 137 ? -11.953 8.742 -10 1 97.88 137 MET B N 1
ATOM 4999 C CA . MET B 1 137 ? -10.867 9.711 -10.172 1 97.88 137 MET B CA 1
ATOM 5000 C C . MET B 1 137 ? -11.336 10.922 -10.969 1 97.88 137 MET B C 1
ATOM 5002 O O . MET B 1 137 ? -10.984 12.055 -10.648 1 97.88 137 MET B O 1
ATOM 5006 N N . ASP B 1 138 ? -12.102 10.68 -12.008 1 97.75 138 ASP B N 1
ATOM 5007 C CA . ASP B 1 138 ? -12.648 11.797 -12.781 1 97.75 138 ASP B CA 1
ATOM 5008 C C . ASP B 1 138 ? -13.625 12.609 -11.945 1 97.75 138 ASP B C 1
ATOM 5010 O O . ASP B 1 138 ? -13.648 13.844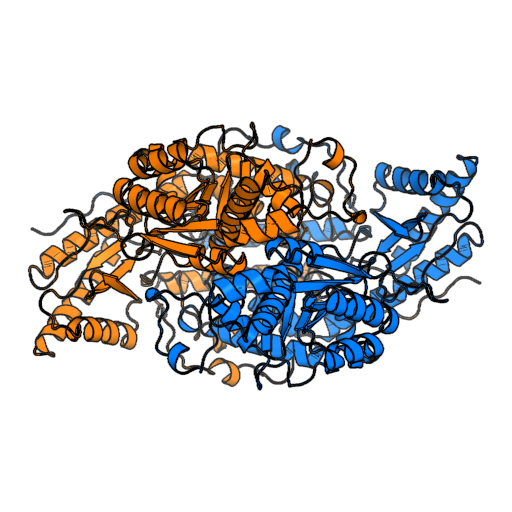 -12.031 1 97.75 138 ASP B O 1
ATOM 5014 N N . TRP B 1 139 ? -14.477 11.891 -11.133 1 98 139 TRP B N 1
ATOM 5015 C CA . TRP B 1 139 ? -15.344 12.578 -10.188 1 98 139 TRP B CA 1
ATOM 5016 C C . TRP B 1 139 ? -14.547 13.547 -9.32 1 98 139 TRP B C 1
ATOM 5018 O O . TRP B 1 139 ? -14.906 14.719 -9.203 1 98 139 TRP B O 1
ATOM 5028 N N . MET B 1 140 ? -13.484 13.094 -8.805 1 98.25 140 MET B N 1
ATOM 5029 C CA . MET B 1 140 ? -12.719 13.867 -7.832 1 98.25 140 MET B CA 1
ATOM 5030 C C . MET B 1 140 ? -11.922 14.969 -8.523 1 98.25 140 MET B C 1
ATOM 5032 O O . MET B 1 140 ? -11.766 16.062 -7.973 1 98.25 140 MET B O 1
ATOM 5036 N N . ALA B 1 141 ? -11.383 14.672 -9.719 1 97.88 141 ALA B N 1
ATOM 5037 C CA . ALA B 1 141 ? -10.711 15.727 -10.477 1 97.88 141 ALA B CA 1
ATOM 5038 C C . ALA B 1 141 ? -11.633 16.922 -10.672 1 97.88 141 ALA B C 1
ATOM 5040 O O . ALA B 1 141 ? -11.242 18.062 -10.391 1 97.88 141 ALA B O 1
ATOM 5041 N N . ARG B 1 142 ? -12.781 16.672 -11.078 1 97 142 ARG B N 1
ATOM 5042 C CA . ARG B 1 142 ? -13.758 17.734 -11.32 1 97 142 ARG B CA 1
ATOM 5043 C C . ARG B 1 142 ? -14.188 18.375 -10.008 1 97 142 ARG B C 1
ATOM 5045 O O . ARG B 1 142 ? -14.375 19.594 -9.953 1 97 142 ARG B O 1
ATOM 5052 N N . ALA B 1 143 ? -14.383 17.562 -9 1 97.81 143 ALA B N 1
ATOM 5053 C CA . ALA B 1 143 ? -14.773 18.109 -7.699 1 97.81 143 ALA B CA 1
ATOM 5054 C C . ALA B 1 143 ? -13.711 19.047 -7.145 1 97.81 143 ALA B C 1
ATOM 5056 O O . ALA B 1 143 ? -14.031 20.047 -6.504 1 97.81 143 ALA B O 1
ATOM 5057 N N . PHE B 1 144 ? -12.43 18.734 -7.371 1 98.06 144 PHE B N 1
ATOM 5058 C CA . PHE B 1 144 ? -11.328 19.562 -6.914 1 98.06 144 PHE B CA 1
ATOM 5059 C C . PHE B 1 144 ? -11.195 20.812 -7.777 1 98.06 144 PHE B C 1
ATOM 5061 O O . PHE B 1 144 ? -10.523 21.766 -7.391 1 98.06 144 PHE B O 1
ATOM 5068 N N . GLY B 1 145 ? -11.805 20.844 -8.906 1 96.88 145 GLY B N 1
ATOM 5069 C CA . GLY B 1 145 ? -11.711 21.969 -9.828 1 96.88 145 GLY B CA 1
ATOM 5070 C C . GLY B 1 145 ? -10.531 21.859 -10.773 1 96.88 145 GLY B C 1
ATOM 5071 O O . GLY B 1 145 ? -10.039 22.875 -11.266 1 96.88 145 GLY B O 1
ATOM 5072 N N . MET B 1 146 ? -10.062 20.672 -11.047 1 96.38 146 MET B N 1
ATOM 5073 C CA . MET B 1 146 ? -8.93 20.469 -11.945 1 96.38 146 MET B CA 1
ATOM 5074 C C . MET B 1 146 ? -9.367 20.562 -13.406 1 96.38 146 MET B C 1
ATOM 5076 O O . MET B 1 146 ? -10.539 20.328 -13.719 1 96.38 146 MET B O 1
ATOM 5080 N N . PRO B 1 147 ? -8.43 20.922 -14.266 1 95.62 147 PRO B N 1
ATOM 5081 C CA . PRO B 1 147 ? -8.773 20.969 -15.688 1 95.62 147 PRO B CA 1
ATOM 5082 C C . PRO B 1 147 ? -9.031 19.594 -16.281 1 95.62 147 PRO B C 1
ATOM 5084 O O . PRO B 1 147 ? -8.531 18.594 -15.758 1 95.62 147 PRO B O 1
ATOM 5087 N N . GLU B 1 148 ? -9.695 19.547 -17.359 1 95 148 GLU B N 1
ATOM 5088 C CA . GLU B 1 148 ? -10.062 18.297 -18.031 1 95 148 GLU B CA 1
ATOM 5089 C C . GLU B 1 148 ? -8.828 17.547 -18.5 1 95 148 GLU B C 1
ATOM 5091 O O . GLU B 1 148 ? -8.867 16.312 -18.656 1 95 148 GLU B O 1
ATOM 5096 N N . THR B 1 149 ? -7.75 18.219 -18.672 1 95.06 149 THR B N 1
ATOM 5097 C CA . THR B 1 149 ? -6.508 17.594 -19.109 1 95.06 149 THR B CA 1
ATOM 5098 C C . THR B 1 149 ? -5.984 16.641 -18.047 1 95.06 149 THR B C 1
ATOM 5100 O O . THR B 1 149 ? -5.113 15.805 -18.328 1 95.06 149 THR B O 1
ATOM 5103 N N . MET B 1 150 ? -6.508 16.719 -16.859 1 95.56 150 MET B N 1
ATOM 5104 C CA . MET B 1 150 ? -6.062 15.836 -15.789 1 95.56 150 MET B CA 1
ATOM 5105 C C . MET B 1 150 ? -7.078 14.727 -15.547 1 95.56 150 MET B C 1
ATOM 5107 O O . MET B 1 150 ? -7.055 14.078 -14.492 1 95.56 150 MET B O 1
ATOM 5111 N N . THR B 1 151 ? -7.992 14.523 -16.469 1 96 151 THR B N 1
ATOM 5112 C CA . THR B 1 151 ? -8.945 13.422 -16.422 1 96 151 THR B CA 1
ATOM 5113 C C . THR B 1 151 ? -8.594 12.352 -17.453 1 96 151 THR B C 1
ATOM 5115 O O . THR B 1 151 ? -7.676 12.531 -18.25 1 96 151 THR B O 1
ATOM 5118 N N . TRP B 1 152 ? -9.289 11.242 -17.406 1 94.56 152 TRP B N 1
ATOM 5119 C CA . TRP B 1 152 ? -9.008 10.109 -18.281 1 94.56 152 TRP B CA 1
ATOM 5120 C C . TRP B 1 152 ? -9.531 10.367 -19.688 1 94.56 152 TRP B C 1
ATOM 5122 O O . TRP B 1 152 ? -9.25 9.602 -20.609 1 94.56 152 TRP B O 1
ATOM 5132 N N . GLY B 1 153 ? -10.18 11.516 -19.891 1 89.62 153 GLY B N 1
ATOM 5133 C CA . GLY B 1 153 ? -10.688 11.875 -21.203 1 89.62 153 GLY B CA 1
ATOM 5134 C C . GLY B 1 153 ? -9.609 12.367 -22.156 1 89.62 153 GLY B C 1
ATOM 5135 O O . GLY B 1 153 ? -9.812 12.414 -23.375 1 89.62 153 GLY B O 1
ATOM 5136 N N . GLY B 1 154 ? -8.469 12.68 -21.625 1 89.38 154 GLY B N 1
ATOM 5137 C CA . GLY B 1 154 ? -7.367 13.156 -22.438 1 89.38 154 GLY B CA 1
ATOM 5138 C C . GLY B 1 154 ? -6.094 12.352 -22.25 1 89.38 154 GLY B C 1
ATOM 5139 O O . GLY B 1 154 ? -6.141 11.125 -22.172 1 89.38 154 GLY B O 1
ATOM 5140 N N . THR B 1 155 ? -4.957 13.07 -22.297 1 93.25 155 THR B N 1
ATOM 5141 C CA . THR B 1 155 ? -3.658 12.422 -22.172 1 93.25 155 THR B CA 1
ATOM 5142 C C . THR B 1 155 ? -3.297 12.203 -20.719 1 93.25 155 THR B C 1
ATOM 5144 O O . THR B 1 155 ? -2.336 11.492 -20.406 1 93.25 155 THR B O 1
ATOM 5147 N N . GLY B 1 156 ? -4.055 12.867 -19.875 1 95.88 156 GLY B N 1
ATOM 5148 C CA . GLY B 1 156 ? -3.777 12.773 -18.453 1 95.88 156 GLY B CA 1
ATOM 5149 C C . GLY B 1 156 ? -4.523 11.641 -17.766 1 95.88 156 GLY B C 1
ATOM 5150 O O . GLY B 1 156 ? -4.566 10.523 -18.281 1 95.88 156 GLY B O 1
ATOM 5151 N N . GLY B 1 157 ? -4.965 11.82 -16.578 1 96.5 157 GLY B N 1
ATOM 5152 C CA . GLY B 1 157 ? -5.707 10.852 -15.773 1 96.5 157 GLY B CA 1
ATOM 5153 C C . GLY B 1 157 ? -5.348 10.898 -14.305 1 96.5 157 GLY B C 1
ATOM 5154 O O . GLY B 1 157 ? -4.812 11.898 -13.82 1 96.5 157 GLY B O 1
ATOM 5155 N N . GLY B 1 158 ? -5.762 9.922 -13.625 1 97.56 158 GLY B N 1
ATOM 5156 C CA . GLY B 1 158 ? -5.453 9.789 -12.211 1 97.56 158 GLY B CA 1
ATOM 5157 C C . GLY B 1 158 ? -5.637 8.375 -11.688 1 97.56 158 GLY B C 1
ATOM 5158 O O . GLY B 1 158 ? -6.402 7.594 -12.25 1 97.56 158 GLY B O 1
ATOM 5159 N N . VAL B 1 159 ? -4.902 8.055 -10.68 1 97.81 159 VAL B N 1
ATOM 5160 C CA . VAL B 1 159 ? -5.016 6.758 -10.016 1 97.81 159 VAL B CA 1
ATOM 5161 C C . VAL B 1 159 ? -4.969 6.945 -8.5 1 97.81 159 VAL B C 1
ATOM 5163 O O . VAL B 1 159 ? -4.555 8 -8.016 1 97.81 159 VAL B O 1
ATOM 5166 N N . LEU B 1 160 ? -5.441 5.996 -7.766 1 97.94 160 LEU B N 1
ATOM 5167 C CA . LEU B 1 160 ? -5.359 5.98 -6.309 1 97.94 160 LEU B CA 1
ATOM 5168 C C . LEU B 1 160 ? -4.082 5.289 -5.84 1 97.94 160 LEU B C 1
ATOM 5170 O O . LEU B 1 160 ? -3.943 4.074 -5.984 1 97.94 160 LEU B O 1
ATOM 5174 N N . GLN B 1 161 ? -3.146 6.078 -5.285 1 97.5 161 GLN B N 1
ATOM 5175 C CA . GLN B 1 161 ? -1.925 5.551 -4.684 1 97.5 161 GLN B CA 1
ATOM 5176 C C . GLN B 1 161 ? -2.145 5.184 -3.221 1 97.5 161 GLN B C 1
ATOM 5178 O O . GLN B 1 161 ? -3.027 5.742 -2.562 1 97.5 161 GLN B O 1
ATOM 5183 N N . PRO B 1 162 ? -1.329 4.246 -2.682 1 95.44 162 PRO B N 1
ATOM 5184 C CA . PRO B 1 162 ? -1.488 3.9 -1.267 1 95.44 162 PRO B CA 1
ATOM 5185 C C . PRO B 1 162 ? -1.137 5.055 -0.333 1 95.44 162 PRO B C 1
ATOM 5187 O O . PRO B 1 162 ? -1.76 5.215 0.72 1 95.44 162 PRO B O 1
ATOM 5190 N N . THR B 1 163 ? -0.097 5.824 -0.649 1 96.25 163 THR B N 1
ATOM 5191 C CA . THR B 1 163 ? 0.335 6.945 0.179 1 96.25 163 THR B CA 1
ATOM 5192 C C . THR B 1 163 ? 0.78 8.117 -0.689 1 96.25 163 THR B C 1
ATOM 5194 O O . THR B 1 163 ? 1.043 7.949 -1.882 1 96.25 163 THR B O 1
ATOM 5197 N N . ALA B 1 164 ? 0.874 9.258 -0.051 1 96.75 164 ALA B N 1
ATOM 5198 C CA . ALA B 1 164 ? 1.396 10.438 -0.733 1 96.75 164 ALA B CA 1
ATOM 5199 C C . ALA B 1 164 ? 2.861 10.25 -1.115 1 96.75 164 ALA B C 1
ATOM 5201 O O . ALA B 1 164 ? 3.305 10.734 -2.158 1 96.75 164 ALA B O 1
ATOM 5202 N N . THR B 1 165 ? 3.615 9.57 -0.281 1 96.38 165 THR B N 1
ATOM 5203 C CA . THR B 1 165 ? 5.023 9.328 -0.581 1 96.38 165 THR B CA 1
ATOM 5204 C C . THR B 1 165 ? 5.168 8.484 -1.844 1 96.38 165 THR B C 1
ATOM 5206 O O . THR B 1 165 ? 6.039 8.75 -2.676 1 96.38 165 THR B O 1
ATOM 5209 N N . GLU B 1 166 ? 4.355 7.488 -2.006 1 96.88 166 GLU B N 1
ATOM 5210 C CA . GLU B 1 166 ? 4.414 6.68 -3.219 1 96.88 166 GLU B CA 1
ATOM 5211 C C . GLU B 1 166 ? 4.016 7.492 -4.445 1 96.88 166 GLU B C 1
ATOM 5213 O O . GLU B 1 166 ? 4.559 7.297 -5.535 1 96.88 166 GLU B O 1
ATOM 5218 N N . ALA B 1 167 ? 3.051 8.352 -4.273 1 98.25 167 ALA B N 1
ATOM 5219 C CA . ALA B 1 167 ? 2.715 9.273 -5.359 1 98.25 167 ALA B CA 1
ATOM 5220 C C . ALA B 1 167 ? 3.912 10.141 -5.734 1 98.25 167 ALA B C 1
ATOM 5222 O O . ALA B 1 167 ? 4.172 10.367 -6.918 1 98.25 167 ALA B O 1
ATOM 5223 N N . ALA B 1 168 ? 4.645 10.617 -4.719 1 98.19 168 ALA B N 1
ATOM 5224 C CA . ALA B 1 168 ? 5.836 11.422 -4.961 1 98.19 168 ALA B CA 1
ATOM 5225 C C . ALA B 1 168 ? 6.898 10.633 -5.715 1 98.19 168 ALA B C 1
ATOM 5227 O O . ALA B 1 168 ? 7.555 11.156 -6.617 1 98.19 168 ALA B O 1
ATOM 5228 N N . VAL B 1 169 ? 7.043 9.383 -5.359 1 98.12 169 VAL B N 1
ATOM 5229 C CA . VAL B 1 169 ? 8.016 8.531 -6.039 1 98.12 169 VAL B CA 1
ATOM 5230 C C . VAL B 1 169 ? 7.641 8.391 -7.512 1 98.12 169 VAL B C 1
ATOM 5232 O O . VAL B 1 169 ? 8.492 8.531 -8.391 1 98.12 169 VAL B O 1
ATOM 5235 N N . VAL B 1 170 ? 6.371 8.125 -7.773 1 98.12 170 VAL B N 1
ATOM 5236 C CA . VAL B 1 170 ? 5.922 7.934 -9.148 1 98.12 170 VAL B CA 1
ATOM 5237 C C . VAL B 1 170 ? 6.059 9.242 -9.922 1 98.12 170 VAL B C 1
ATOM 5239 O O . VAL B 1 170 ? 6.453 9.242 -11.094 1 98.12 170 VAL B O 1
ATOM 5242 N N . ALA B 1 171 ? 5.75 10.375 -9.297 1 98.62 171 ALA B N 1
ATOM 5243 C CA . ALA B 1 171 ? 5.875 11.68 -9.938 1 98.62 171 ALA B CA 1
ATOM 5244 C C . ALA B 1 171 ? 7.324 11.953 -10.336 1 98.62 171 ALA B C 1
ATOM 5246 O O . ALA B 1 171 ? 7.594 12.367 -11.469 1 98.62 171 ALA B O 1
ATOM 5247 N N . LEU B 1 172 ? 8.242 11.711 -9.406 1 98.38 172 LEU B N 1
ATOM 5248 C CA . LEU B 1 172 ? 9.648 11.984 -9.68 1 98.38 172 LEU B CA 1
ATOM 5249 C C . LEU B 1 172 ? 10.203 11 -10.703 1 98.38 172 LEU B C 1
ATOM 5251 O O . LEU B 1 172 ? 11.07 11.359 -11.508 1 98.38 172 LEU B O 1
ATOM 5255 N N . LEU B 1 173 ? 9.711 9.789 -10.633 1 98 173 LEU B N 1
ATOM 5256 C CA . LEU B 1 173 ? 10.125 8.805 -11.625 1 98 173 LEU B CA 1
ATOM 5257 C C . LEU B 1 173 ? 9.695 9.234 -13.031 1 98 173 LEU B C 1
ATOM 5259 O O . LEU B 1 173 ? 10.461 9.086 -13.984 1 98 173 LEU B O 1
ATOM 5263 N N . ALA B 1 174 ? 8.484 9.711 -13.141 1 97.38 174 ALA B N 1
ATOM 5264 C CA . ALA B 1 174 ? 7.996 10.227 -14.414 1 97.38 174 ALA B CA 1
ATOM 5265 C C . ALA B 1 174 ? 8.844 11.406 -14.883 1 97.38 174 ALA B C 1
ATOM 5267 O O . ALA B 1 174 ? 9.18 11.508 -16.062 1 97.38 174 ALA B O 1
ATOM 5268 N N . ALA B 1 175 ? 9.172 12.305 -13.984 1 98.38 175 ALA B N 1
ATOM 5269 C CA . ALA B 1 175 ? 10.023 13.453 -14.289 1 98.38 175 ALA B CA 1
ATOM 5270 C C . ALA B 1 175 ? 11.383 13 -14.812 1 98.38 175 ALA B C 1
ATOM 5272 O O . ALA B 1 175 ? 11.883 13.531 -15.805 1 98.38 175 ALA B O 1
ATOM 5273 N N . LYS B 1 176 ? 11.984 12.078 -14.133 1 97.06 176 LYS B N 1
ATOM 5274 C CA . LYS B 1 176 ? 13.273 11.516 -14.531 1 97.06 176 LYS B CA 1
ATOM 5275 C C . LYS B 1 176 ? 13.203 10.914 -15.93 1 97.06 176 LYS B C 1
ATOM 5277 O O . LYS B 1 176 ? 14.086 11.141 -16.75 1 97.06 176 LYS B O 1
ATOM 5282 N N . ASN B 1 177 ? 12.148 10.133 -16.172 1 94.38 177 ASN B N 1
ATOM 5283 C CA . ASN B 1 177 ? 11.977 9.5 -17.469 1 94.38 177 ASN B CA 1
ATOM 5284 C C . ASN B 1 177 ? 11.852 10.539 -18.594 1 94.38 177 ASN B C 1
ATOM 5286 O O . ASN B 1 177 ? 12.398 10.359 -19.672 1 94.38 177 ASN B O 1
ATOM 5290 N N . ARG B 1 178 ? 11.102 11.555 -18.312 1 96.19 178 ARG B N 1
ATOM 5291 C CA . ARG B 1 178 ? 10.984 12.625 -19.297 1 96.19 178 ARG B CA 1
ATOM 5292 C C . ARG B 1 178 ? 12.336 13.273 -19.562 1 96.19 178 ARG B C 1
ATOM 5294 O O . ARG B 1 178 ? 12.68 13.539 -20.719 1 96.19 178 ARG B O 1
ATOM 5301 N N . ALA B 1 179 ? 13.07 13.516 -18.531 1 96.75 179 ALA B N 1
ATOM 5302 C CA . ALA B 1 179 ? 14.367 14.172 -18.656 1 96.75 179 ALA B CA 1
ATOM 5303 C C . ALA B 1 179 ? 15.352 13.305 -19.438 1 96.75 179 ALA B C 1
ATOM 5305 O O . ALA B 1 179 ? 16.25 13.828 -20.094 1 96.75 179 ALA B O 1
ATOM 5306 N N . LEU B 1 180 ? 15.164 11.992 -19.391 1 95.31 180 LEU B N 1
ATOM 5307 C CA . LEU B 1 180 ? 16.094 11.07 -20 1 95.31 180 LEU B CA 1
ATOM 5308 C C . LEU B 1 180 ? 15.602 10.625 -21.375 1 95.31 180 LEU B C 1
ATOM 5310 O O . LEU B 1 180 ? 16.219 9.781 -22.031 1 95.31 180 LEU B O 1
ATOM 5314 N N . GLU B 1 181 ? 14.539 11.148 -21.781 1 92.44 181 GLU B N 1
ATOM 5315 C CA . GLU B 1 181 ? 13.844 10.68 -22.984 1 92.44 181 GLU B CA 1
ATOM 5316 C C . GLU B 1 181 ? 14.75 10.75 -24.203 1 92.44 181 GLU B C 1
ATOM 5318 O O . GLU B 1 181 ? 14.648 9.922 -25.109 1 92.44 181 GLU B O 1
ATOM 5323 N N . LYS B 1 182 ? 15.703 11.648 -24.219 1 90.56 182 LYS B N 1
ATOM 5324 C CA . LYS B 1 182 ? 16.562 11.852 -25.391 1 90.56 182 LYS B CA 1
ATOM 5325 C C . LYS B 1 182 ? 17.734 10.883 -25.391 1 90.56 182 LYS B C 1
ATOM 5327 O O . LYS B 1 182 ? 18.406 10.711 -26.406 1 90.56 182 LYS B O 1
ATOM 5332 N N . CYS B 1 183 ? 17.938 10.297 -24.188 1 92.31 183 CYS B N 1
ATOM 5333 C CA . CYS B 1 183 ? 19.016 9.305 -24.109 1 92.31 183 CYS B CA 1
ATOM 5334 C C . CYS B 1 183 ? 18.609 8.008 -24.797 1 92.31 183 CYS B C 1
ATOM 5336 O O . CYS B 1 183 ? 17.5 7.508 -24.594 1 92.31 183 CYS B O 1
ATOM 5338 N N . THR B 1 184 ? 19.516 7.418 -25.594 1 89.19 184 THR B N 1
ATOM 5339 C CA . THR B 1 184 ? 19.156 6.262 -26.406 1 89.19 184 THR B CA 1
ATOM 5340 C C . THR B 1 184 ? 19.828 5 -25.875 1 89.19 184 THR B C 1
ATOM 5342 O O . THR B 1 184 ? 19.391 3.883 -26.188 1 89.19 184 THR B O 1
ATOM 5345 N N . THR B 1 185 ? 20.938 5.152 -25.141 1 90 185 THR B N 1
ATOM 5346 C CA . THR B 1 185 ? 21.641 3.994 -24.594 1 90 185 THR B CA 1
ATOM 5347 C C . THR B 1 185 ? 21.609 4.004 -23.078 1 90 185 THR B C 1
ATOM 5349 O O . THR B 1 185 ? 21.391 5.055 -22.453 1 90 185 THR B O 1
ATOM 5352 N N . ASN B 1 186 ? 21.828 2.875 -22.484 1 87.12 186 ASN B N 1
ATOM 5353 C CA . ASN B 1 186 ? 21.891 2.781 -21.031 1 87.12 186 ASN B CA 1
ATOM 5354 C C . ASN B 1 186 ? 23.062 3.596 -20.469 1 87.12 186 ASN B C 1
ATOM 5356 O O . ASN B 1 186 ? 22.969 4.145 -19.375 1 87.12 186 ASN B O 1
ATOM 5360 N N . GLU B 1 187 ? 24.109 3.68 -21.219 1 89.56 187 GLU B N 1
ATOM 5361 C CA . GLU B 1 187 ? 25.266 4.469 -20.797 1 89.56 187 GLU B CA 1
ATOM 5362 C C . GLU B 1 187 ? 24.922 5.957 -20.734 1 89.56 187 GLU B C 1
ATOM 5364 O O . GLU B 1 187 ? 25.266 6.633 -19.75 1 89.56 187 GLU B O 1
ATOM 5369 N N . GLU B 1 188 ? 24.234 6.387 -21.812 1 92.44 188 GLU B N 1
ATOM 5370 C CA . GLU B 1 188 ? 23.797 7.781 -21.828 1 92.44 188 GLU B CA 1
ATOM 5371 C C . GLU B 1 188 ? 22.844 8.078 -20.688 1 92.44 188 GLU B C 1
ATOM 5373 O O . GLU B 1 188 ? 22.953 9.109 -20.016 1 92.44 188 GLU B O 1
ATOM 5378 N N . LYS B 1 189 ? 21.938 7.164 -20.453 1 92.19 189 LYS B N 1
ATOM 5379 C CA . LYS B 1 189 ? 20.953 7.324 -19.391 1 92.19 189 LYS B CA 1
ATOM 5380 C C . LYS B 1 189 ? 21.625 7.375 -18.016 1 92.19 189 LYS B C 1
ATOM 5382 O O . LYS B 1 189 ? 21.266 8.188 -17.172 1 92.19 189 LYS B O 1
ATOM 5387 N N . SER B 1 190 ? 22.594 6.488 -17.875 1 91.81 190 SER B N 1
ATOM 5388 C CA . SER B 1 190 ? 23.312 6.414 -16.609 1 91.81 190 SER B CA 1
ATOM 5389 C C . SER B 1 190 ? 24.031 7.723 -16.312 1 91.81 190 SER B C 1
ATOM 5391 O O . SER B 1 190 ? 23.938 8.258 -15.211 1 91.81 190 SER B O 1
ATOM 5393 N N . ILE B 1 191 ? 24.703 8.281 -17.297 1 92.88 191 ILE B N 1
ATOM 5394 C CA . ILE B 1 191 ? 25.469 9.516 -17.125 1 92.88 191 ILE B CA 1
ATOM 5395 C C . ILE B 1 191 ? 24.5 10.68 -16.859 1 92.88 191 ILE B C 1
ATOM 5397 O O . ILE B 1 191 ? 24.688 11.43 -15.906 1 92.88 191 ILE B O 1
ATOM 5401 N N . ALA B 1 192 ? 23.484 10.727 -17.688 1 95.38 192 ALA B N 1
ATOM 5402 C CA . ALA B 1 192 ? 22.516 11.812 -17.547 1 95.38 192 ALA B CA 1
ATOM 5403 C C . ALA B 1 192 ? 21.781 11.727 -16.219 1 95.38 192 ALA B C 1
ATOM 5405 O O . ALA B 1 192 ? 21.484 12.75 -15.594 1 95.38 192 ALA B O 1
ATOM 5406 N N . SER B 1 193 ? 21.453 10.523 -15.82 1 95.5 193 SER B N 1
ATOM 5407 C CA . SER B 1 193 ? 20.75 10.305 -14.562 1 95.5 193 SER B CA 1
ATOM 5408 C C . SER B 1 193 ? 21.531 10.867 -13.383 1 95.5 193 SER B C 1
ATOM 5410 O O . SER B 1 193 ? 20.953 11.367 -12.422 1 95.5 193 SER B O 1
ATOM 5412 N N . GLY B 1 194 ? 22.844 10.836 -13.461 1 94.88 194 GLY B N 1
ATOM 5413 C CA . GLY B 1 194 ? 23.703 11.32 -12.398 1 94.88 194 GLY B CA 1
ATOM 5414 C C . GLY B 1 194 ? 23.75 12.836 -12.312 1 94.88 194 GLY B C 1
ATOM 5415 O O . GLY B 1 194 ? 24.203 13.398 -11.312 1 94.88 194 GLY B O 1
ATOM 5416 N N . GLN B 1 195 ? 23.203 13.492 -13.352 1 96.5 195 GLN B N 1
ATOM 5417 C CA . GLN B 1 195 ? 23.281 14.945 -13.438 1 96.5 195 GLN B CA 1
ATOM 5418 C C . GLN B 1 195 ? 21.938 15.586 -13.109 1 96.5 195 GLN B C 1
ATOM 5420 O O . GLN B 1 195 ? 21.828 16.812 -13.039 1 96.5 195 GLN B O 1
ATOM 5425 N N . LEU B 1 196 ? 20.906 14.797 -12.859 1 97.94 196 LEU B N 1
ATOM 5426 C CA . LEU B 1 196 ? 19.562 15.312 -12.648 1 97.94 196 LEU B CA 1
ATOM 5427 C C . LEU B 1 196 ? 19.438 15.977 -11.281 1 97.94 196 LEU B C 1
ATOM 5429 O O . LEU B 1 196 ? 20 15.492 -10.305 1 97.94 196 LEU B O 1
ATOM 5433 N N . VAL B 1 197 ? 18.703 17.125 -11.219 1 98.38 197 VAL B N 1
ATOM 5434 C CA . VAL B 1 197 ? 18.531 17.875 -9.977 1 98.38 197 VAL B CA 1
ATOM 5435 C C . VAL B 1 197 ? 17.047 18 -9.648 1 98.38 197 VAL B C 1
ATOM 5437 O O . VAL B 1 197 ? 16.234 18.266 -10.531 1 98.38 197 VAL B O 1
ATOM 5440 N N . CYS B 1 198 ? 16.703 17.703 -8.445 1 98.5 198 CYS B N 1
ATOM 5441 C CA . CYS B 1 198 ? 15.359 17.922 -7.902 1 98.5 198 CYS B CA 1
ATOM 5442 C C . CYS B 1 198 ? 15.352 19.125 -6.957 1 98.5 198 CYS B C 1
ATOM 5444 O O . CYS B 1 198 ? 16.266 19.281 -6.145 1 98.5 198 CYS B O 1
ATOM 5446 N N . TYR B 1 199 ? 14.352 20 -7.102 1 98.81 199 TYR B N 1
ATOM 5447 C CA . TYR B 1 199 ? 14.242 21.203 -6.293 1 98.81 199 TYR B CA 1
ATOM 5448 C C . TYR B 1 199 ? 13.008 21.141 -5.395 1 98.81 199 TYR B C 1
ATOM 5450 O O . TYR B 1 199 ? 11.906 20.859 -5.859 1 98.81 199 TYR B O 1
ATOM 5458 N N . ILE B 1 200 ? 13.18 21.406 -4.098 1 98.12 200 ILE B N 1
ATOM 5459 C CA . ILE B 1 200 ? 12.102 21.469 -3.121 1 98.12 200 ILE B CA 1
ATOM 5460 C C . ILE B 1 200 ? 12.297 22.672 -2.199 1 98.12 200 ILE B C 1
ATOM 5462 O O . ILE B 1 200 ? 13.359 23.281 -2.193 1 98.12 200 ILE B O 1
ATOM 5466 N N . SER B 1 201 ? 11.234 23.016 -1.474 1 96.5 201 SER B N 1
ATOM 5467 C CA . SER B 1 201 ? 11.359 24.031 -0.433 1 96.5 201 SER B CA 1
ATOM 5468 C C . SER B 1 201 ? 11.969 23.453 0.836 1 96.5 201 SER B C 1
ATOM 5470 O O . SER B 1 201 ? 11.883 22.234 1.077 1 96.5 201 SER B O 1
ATOM 5472 N N . ASP B 1 202 ? 12.609 24.312 1.647 1 94 202 ASP B N 1
ATOM 5473 C CA . ASP B 1 202 ? 13.141 23.859 2.928 1 94 202 ASP B CA 1
ATOM 5474 C C . ASP B 1 202 ? 12.016 23.609 3.934 1 94 202 ASP B C 1
ATOM 5476 O O . ASP B 1 202 ? 12.258 23.125 5.043 1 94 202 ASP B O 1
ATOM 5480 N N . GLN B 1 203 ? 10.773 23.859 3.475 1 92.5 203 GLN B N 1
ATOM 5481 C CA . GLN B 1 203 ? 9.609 23.609 4.309 1 92.5 203 GLN B CA 1
ATOM 5482 C C . GLN B 1 203 ? 8.875 22.344 3.848 1 92.5 203 GLN B C 1
ATOM 5484 O O . GLN B 1 203 ? 7.883 21.938 4.453 1 92.5 203 G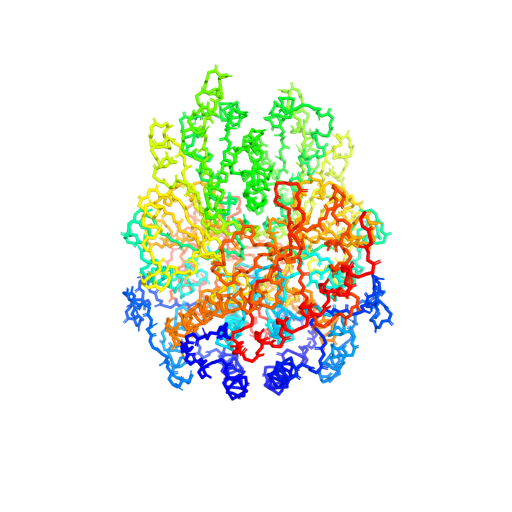LN B O 1
ATOM 5489 N N . ALA B 1 204 ? 9.406 21.734 2.822 1 94.25 204 ALA B N 1
ATOM 5490 C CA . ALA B 1 204 ? 8.719 20.594 2.219 1 94.25 204 ALA B CA 1
ATOM 5491 C C . ALA B 1 204 ? 8.711 19.406 3.162 1 94.25 204 ALA B C 1
ATOM 5493 O O . ALA B 1 204 ? 9.633 19.219 3.963 1 94.25 204 ALA B O 1
ATOM 5494 N N . HIS B 1 205 ? 7.59 18.672 3.127 1 93.31 205 HIS B N 1
ATOM 5495 C CA . HIS B 1 205 ? 7.582 17.359 3.758 1 93.31 205 HIS B CA 1
ATOM 5496 C C . HIS B 1 205 ? 8.703 16.484 3.215 1 93.31 205 HIS B C 1
ATOM 5498 O O . HIS B 1 205 ? 9.109 16.625 2.061 1 93.31 205 HIS B O 1
ATOM 5504 N N . PHE B 1 206 ? 9.172 15.555 3.965 1 91.75 206 PHE B N 1
ATOM 5505 C CA . PHE B 1 206 ? 10.352 14.789 3.592 1 91.75 206 PHE B CA 1
ATOM 5506 C C . PHE B 1 206 ? 10.008 13.742 2.535 1 91.75 206 PHE B C 1
ATOM 5508 O O . PHE B 1 206 ? 10.898 13.062 2.018 1 91.75 206 PHE B O 1
ATOM 5515 N N . CYS B 1 207 ? 8.758 13.547 2.172 1 93.81 207 CYS B N 1
ATOM 5516 C CA . CYS B 1 207 ? 8.352 12.5 1.242 1 93.81 207 CYS B CA 1
ATOM 5517 C C . CYS B 1 207 ? 9.039 12.672 -0.106 1 93.81 207 CYS B C 1
ATOM 5519 O O . CYS B 1 207 ? 9.406 11.688 -0.749 1 93.81 207 CYS B O 1
ATOM 5521 N N . VAL B 1 208 ? 9.266 13.914 -0.553 1 94.94 208 VAL B N 1
ATOM 5522 C CA . VAL B 1 208 ? 9.914 14.133 -1.841 1 94.94 208 VAL B CA 1
ATOM 5523 C C . VAL B 1 208 ? 11.406 13.828 -1.728 1 94.94 208 VAL B C 1
ATOM 5525 O O . VAL B 1 208 ? 12.008 13.281 -2.656 1 94.94 208 VAL B O 1
ATOM 5528 N N . GLU B 1 209 ? 12 14.219 -0.619 1 93.81 209 GLU B N 1
ATOM 5529 C CA . GLU B 1 209 ? 13.398 13.852 -0.382 1 93.81 209 GLU B CA 1
ATOM 5530 C C . GLU B 1 209 ? 13.57 12.336 -0.349 1 93.81 209 GLU B C 1
ATOM 5532 O O . GLU B 1 209 ? 14.547 11.805 -0.894 1 93.81 209 GLU B O 1
ATOM 5537 N N . LYS B 1 210 ? 12.703 11.695 0.306 1 94.94 210 LYS B N 1
ATOM 5538 C CA . LYS B 1 210 ? 12.727 10.234 0.338 1 94.94 210 LYS B CA 1
ATOM 5539 C C . LYS B 1 210 ? 12.586 9.648 -1.064 1 94.94 210 LYS B C 1
ATOM 5541 O O . LYS B 1 210 ? 13.289 8.703 -1.425 1 94.94 210 LYS B O 1
ATOM 5546 N N . ALA B 1 211 ? 11.672 10.172 -1.8 1 96.62 211 ALA B N 1
ATOM 5547 C CA . ALA B 1 211 ? 11.477 9.727 -3.18 1 96.62 211 ALA B CA 1
ATOM 5548 C C . ALA B 1 211 ? 12.766 9.883 -3.988 1 96.62 211 ALA B C 1
ATOM 5550 O O . ALA B 1 211 ? 13.133 9 -4.758 1 96.62 211 ALA B O 1
ATOM 5551 N N . ALA B 1 212 ? 13.422 11.023 -3.818 1 95.31 212 ALA B N 1
ATOM 5552 C CA . ALA B 1 212 ? 14.672 11.281 -4.523 1 95.31 212 ALA B CA 1
ATOM 5553 C C . ALA B 1 212 ? 15.734 10.25 -4.145 1 95.31 212 ALA B C 1
ATOM 5555 O O . ALA B 1 212 ? 16.469 9.766 -5.004 1 95.31 212 ALA B O 1
ATOM 5556 N N . ARG B 1 213 ? 15.773 9.93 -2.896 1 92.5 213 ARG B N 1
ATOM 5557 C CA . ARG B 1 213 ? 16.734 8.945 -2.412 1 92.5 213 ARG B CA 1
ATOM 5558 C C . ARG B 1 213 ? 16.453 7.57 -3.016 1 92.5 213 ARG B C 1
ATOM 5560 O O . ARG B 1 213 ? 17.375 6.887 -3.465 1 92.5 213 ARG B O 1
ATOM 5567 N N . ILE B 1 214 ? 15.242 7.199 -3.033 1 95 214 ILE B N 1
ATOM 5568 C CA . ILE B 1 214 ? 14.836 5.914 -3.59 1 95 214 ILE B CA 1
ATOM 5569 C C . ILE B 1 214 ? 15.234 5.836 -5.059 1 95 214 ILE B C 1
ATOM 5571 O O . ILE B 1 214 ? 15.734 4.809 -5.52 1 95 214 ILE B O 1
ATOM 5575 N N . LEU B 1 215 ? 15.094 6.934 -5.762 1 96.44 215 LEU B N 1
ATOM 5576 C CA . LEU B 1 215 ? 15.266 6.953 -7.211 1 96.44 215 LEU B CA 1
ATOM 5577 C C . LEU B 1 215 ? 16.703 7.293 -7.582 1 96.44 215 LEU B C 1
ATOM 5579 O O . LEU B 1 215 ? 17.031 7.434 -8.766 1 96.44 215 LEU B O 1
ATOM 5583 N N . SER B 1 216 ? 17.562 7.496 -6.605 1 93.88 216 SER B N 1
ATOM 5584 C CA . SER B 1 216 ? 18.984 7.82 -6.805 1 93.88 216 SER B CA 1
ATOM 5585 C C . SER B 1 216 ? 19.141 9.148 -7.539 1 93.88 216 SER B C 1
ATOM 5587 O O . SER B 1 216 ? 19.953 9.258 -8.461 1 93.88 216 SER B O 1
ATOM 5589 N N . LEU B 1 217 ? 18.266 10.031 -7.234 1 95.25 217 LEU B N 1
ATOM 5590 C CA . LEU B 1 217 ? 18.531 11.422 -7.582 1 95.25 217 LEU B CA 1
ATOM 5591 C C . LEU B 1 217 ? 19.547 12.031 -6.621 1 95.25 217 LEU B C 1
ATOM 5593 O O . LEU B 1 217 ? 19.188 12.406 -5.5 1 95.25 217 LEU B O 1
ATOM 5597 N N . TRP B 1 218 ? 20.719 12.227 -7.102 1 93.81 218 TRP B N 1
ATOM 5598 C CA . TRP B 1 218 ? 21.859 12.508 -6.234 1 93.81 218 TRP B CA 1
ATOM 5599 C C . TRP B 1 218 ? 21.922 13.992 -5.883 1 93.81 218 TRP B C 1
ATOM 5601 O O . TRP B 1 218 ? 22.609 14.383 -4.93 1 93.81 218 TRP B O 1
ATOM 5611 N N . HIS B 1 219 ? 21.266 14.844 -6.645 1 95.94 219 HIS B N 1
ATOM 5612 C CA . HIS B 1 219 ? 21.266 16.281 -6.41 1 95.94 219 HIS B CA 1
ATOM 5613 C C . HIS B 1 219 ? 19.875 16.781 -6.027 1 95.94 219 HIS B C 1
ATOM 5615 O O . HIS B 1 219 ? 19 16.891 -6.887 1 95.94 219 HIS B O 1
ATOM 5621 N N . VAL B 1 220 ? 19.703 17.125 -4.738 1 96.12 220 VAL B N 1
ATOM 5622 C CA . VAL B 1 220 ? 18.469 17.719 -4.238 1 96.12 220 VAL B CA 1
ATOM 5623 C C . VAL B 1 220 ? 18.766 19.094 -3.654 1 96.12 220 VAL B C 1
ATOM 5625 O O . VAL B 1 220 ? 19.625 19.25 -2.781 1 96.12 220 VAL B O 1
ATOM 5628 N N . ARG B 1 221 ? 18.109 20.141 -4.23 1 98 221 ARG B N 1
ATOM 5629 C CA . ARG B 1 221 ? 18.25 21.5 -3.721 1 98 221 ARG B CA 1
ATOM 5630 C C . ARG B 1 221 ? 17.062 21.875 -2.822 1 98 221 ARG B C 1
ATOM 5632 O O . ARG B 1 221 ? 15.914 21.812 -3.248 1 98 221 ARG B O 1
ATOM 5639 N N . LYS B 1 222 ? 17.391 22.188 -1.614 1 97.06 222 LYS B N 1
ATOM 5640 C CA . LYS B 1 222 ? 16.391 22.766 -0.726 1 97.06 222 LYS B CA 1
ATOM 5641 C C . LYS B 1 222 ? 16.438 24.297 -0.787 1 97.06 222 LYS B C 1
ATOM 5643 O O . LYS B 1 222 ? 17.281 24.922 -0.147 1 97.06 222 LYS B O 1
ATOM 5648 N N . ILE B 1 223 ? 15.477 24.828 -1.47 1 98.25 223 ILE B N 1
ATOM 5649 C CA . ILE B 1 223 ? 15.438 26.266 -1.656 1 98.25 223 ILE B CA 1
ATOM 5650 C C . ILE B 1 223 ? 14.922 26.938 -0.386 1 98.25 223 ILE B C 1
ATOM 5652 O O . ILE B 1 223 ? 13.852 26.594 0.116 1 98.25 223 ILE B O 1
ATOM 5656 N N . ALA B 1 224 ? 15.641 27.938 0.097 1 96.31 224 ALA B N 1
ATOM 5657 C CA . ALA B 1 224 ? 15.25 28.672 1.305 1 96.31 224 ALA B CA 1
ATOM 5658 C C . ALA B 1 224 ? 13.977 29.484 1.07 1 96.31 224 ALA B C 1
ATOM 5660 O O . ALA B 1 224 ? 13.852 30.156 0.051 1 96.31 224 ALA B O 1
ATOM 5661 N N . THR B 1 225 ? 13.062 29.344 1.969 1 96.12 225 THR B N 1
ATOM 5662 C CA . THR B 1 225 ? 11.828 30.125 1.895 1 96.12 225 THR B CA 1
ATOM 5663 C C . THR B 1 225 ? 11.984 31.469 2.594 1 96.12 225 THR B C 1
ATOM 5665 O O . THR B 1 225 ? 12.859 31.625 3.451 1 96.12 225 THR B O 1
ATOM 5668 N N . ARG B 1 226 ? 11.219 32.469 2.129 1 94 226 ARG B N 1
ATOM 5669 C CA . ARG B 1 226 ? 11.172 33.781 2.748 1 94 226 ARG B CA 1
ATOM 5670 C C . ARG B 1 226 ? 9.82 34.031 3.408 1 94 226 ARG B C 1
ATOM 5672 O O . ARG B 1 226 ? 8.789 34.062 2.734 1 94 226 ARG B O 1
ATOM 5679 N N . ARG B 1 227 ? 9.93 34.281 4.73 1 93.5 227 ARG B N 1
ATOM 5680 C CA . ARG B 1 227 ? 8.703 34.5 5.488 1 93.5 227 ARG B CA 1
ATOM 5681 C C . ARG B 1 227 ? 8.023 35.812 5.086 1 93.5 227 ARG B C 1
ATOM 5683 O O . ARG B 1 227 ? 8.68 36.844 4.961 1 93.5 227 ARG B O 1
ATOM 5690 N N . GLU B 1 228 ? 6.723 35.75 4.938 1 94.19 228 GLU B N 1
ATOM 5691 C CA . GLU B 1 228 ? 5.91 36.938 4.598 1 94.19 228 GLU B CA 1
ATOM 5692 C C . GLU B 1 228 ? 5.172 37.469 5.82 1 94.19 228 GLU B C 1
ATOM 5694 O O . GLU B 1 228 ? 5.219 36.844 6.895 1 94.19 228 GLU B O 1
ATOM 5699 N N . ALA B 1 229 ? 4.578 38.688 5.801 1 88.94 229 ALA B N 1
ATOM 5700 C CA . ALA B 1 229 ? 3.926 39.344 6.918 1 88.94 229 ALA B CA 1
ATOM 5701 C C . ALA B 1 229 ? 2.869 38.469 7.559 1 88.94 229 ALA B C 1
ATOM 5703 O O . ALA B 1 229 ? 2.721 38.438 8.781 1 88.94 229 ALA B O 1
ATOM 5704 N N . GLY B 1 230 ? 2.172 37.656 6.867 1 87.62 230 GLY B N 1
ATOM 5705 C CA . GLY B 1 230 ? 1.143 36.781 7.402 1 87.62 230 GLY B CA 1
ATOM 5706 C C . GLY B 1 230 ? 1.683 35.438 7.867 1 87.62 230 GLY B C 1
ATOM 5707 O O . GLY B 1 230 ? 0.936 34.594 8.391 1 87.62 230 GLY B O 1
ATOM 5708 N N . GLY B 1 231 ? 2.984 35.344 7.84 1 92.44 231 GLY B N 1
ATOM 5709 C CA . GLY B 1 231 ? 3.639 34.156 8.367 1 92.44 231 GLY B CA 1
ATOM 5710 C C . GLY B 1 231 ? 3.855 33.062 7.312 1 92.44 231 GLY B C 1
ATOM 5711 O O . GLY B 1 231 ? 4.547 32.094 7.562 1 92.44 231 GLY B O 1
ATOM 5712 N N . ASN B 1 232 ? 3.238 33.25 6.133 1 95.06 232 ASN B N 1
ATOM 5713 C CA . ASN B 1 232 ? 3.479 32.312 5.051 1 95.06 232 ASN B CA 1
ATOM 5714 C C . ASN B 1 232 ? 4.957 32.25 4.68 1 95.06 232 ASN B C 1
ATOM 5716 O O . ASN B 1 232 ? 5.656 33.25 4.723 1 95.06 232 ASN B O 1
ATOM 5720 N N . CYS B 1 233 ? 5.43 31.031 4.379 1 95.5 233 CYS B N 1
ATOM 5721 C CA . CYS B 1 233 ? 6.828 30.797 4.031 1 95.5 233 CYS B CA 1
ATOM 5722 C C . CYS B 1 233 ? 6.949 30.156 2.652 1 95.5 233 CYS B C 1
ATOM 5724 O O . CYS B 1 233 ? 7.402 29.016 2.527 1 95.5 233 CYS B O 1
ATOM 5726 N N . PRO B 1 234 ? 6.754 30.922 1.622 1 97.25 234 PRO B N 1
ATOM 5727 C CA . PRO B 1 234 ? 6.762 30.359 0.267 1 97.25 234 PRO B CA 1
ATOM 5728 C C . PRO B 1 234 ? 8.172 30.203 -0.291 1 97.25 234 PRO B C 1
ATOM 5730 O O . PRO B 1 234 ? 9.062 31 0.018 1 97.25 234 PRO B O 1
ATOM 5733 N N . MET B 1 235 ? 8.383 29.094 -1.034 1 98.25 235 MET B N 1
ATOM 5734 C CA . MET B 1 235 ? 9.453 29.094 -2.029 1 98.25 235 MET B CA 1
ATOM 5735 C C . MET B 1 235 ? 9.125 30.047 -3.18 1 98.25 235 MET B C 1
ATOM 5737 O O . MET B 1 235 ? 8.062 29.938 -3.799 1 98.25 235 MET B O 1
ATOM 5741 N N . HIS B 1 236 ? 10.062 31 -3.438 1 98.31 236 HIS B N 1
ATOM 5742 C CA . HIS B 1 236 ? 9.82 31.984 -4.477 1 98.31 236 HIS B CA 1
ATOM 5743 C C . HIS B 1 236 ? 10.445 31.562 -5.801 1 98.31 236 HIS B C 1
ATOM 5745 O O . HIS B 1 236 ? 11.531 30.984 -5.824 1 98.31 236 HIS B O 1
ATOM 5751 N N . GLY B 1 237 ? 9.727 31.922 -6.895 1 98.5 237 GLY B N 1
ATOM 5752 C CA . GLY B 1 237 ? 10.211 31.594 -8.227 1 98.5 237 GLY B CA 1
ATOM 5753 C C . GLY B 1 237 ? 11.578 32.188 -8.523 1 98.5 237 GLY B C 1
ATOM 5754 O O . GLY B 1 237 ? 12.398 31.578 -9.211 1 98.5 237 GLY B O 1
ATOM 5755 N N . ASP B 1 238 ? 11.82 33.375 -8.047 1 98.44 238 ASP B N 1
ATOM 5756 C CA . ASP B 1 238 ? 13.086 34.031 -8.344 1 98.44 238 ASP B CA 1
ATOM 5757 C C . ASP B 1 238 ? 14.25 33.344 -7.656 1 98.44 238 ASP B C 1
ATOM 5759 O O . ASP B 1 238 ? 15.336 33.219 -8.227 1 98.44 238 ASP B O 1
ATOM 5763 N N . ASP B 1 239 ? 14.039 32.875 -6.406 1 98.62 239 ASP B N 1
ATOM 5764 C CA . ASP B 1 239 ? 15.062 32.062 -5.727 1 98.62 239 ASP B CA 1
ATOM 5765 C C . ASP B 1 239 ? 15.289 30.734 -6.441 1 98.62 239 ASP B C 1
ATOM 5767 O O . ASP B 1 239 ? 16.422 30.266 -6.543 1 98.62 239 ASP B O 1
ATOM 5771 N N . LEU B 1 240 ? 14.219 30.125 -6.898 1 98.81 240 LEU B N 1
ATOM 5772 C CA . LEU B 1 240 ? 14.32 28.891 -7.672 1 98.81 240 LEU B CA 1
ATOM 5773 C C . LEU B 1 240 ? 15.117 29.125 -8.953 1 98.81 240 LEU B C 1
ATOM 5775 O O . LEU B 1 240 ? 15.961 28.297 -9.32 1 98.81 240 LEU B O 1
ATOM 5779 N N . ARG B 1 241 ? 14.812 30.234 -9.641 1 98.81 241 ARG B N 1
ATOM 5780 C CA . ARG B 1 241 ? 15.5 30.547 -10.891 1 98.81 241 ARG B CA 1
ATOM 5781 C C . ARG B 1 241 ? 17.016 30.641 -10.672 1 98.81 241 ARG B C 1
ATOM 5783 O O . ARG B 1 241 ? 17.797 30.109 -11.469 1 98.81 241 ARG B O 1
ATOM 5790 N N . VAL B 1 242 ? 17.453 31.281 -9.625 1 98.81 242 VAL B N 1
ATOM 5791 C CA . VAL B 1 242 ? 18.859 31.422 -9.312 1 98.81 242 VAL B CA 1
ATOM 5792 C C . VAL B 1 242 ? 19.5 30.047 -9.148 1 98.81 242 VAL B C 1
ATOM 5794 O O . VAL B 1 242 ? 20.578 29.781 -9.695 1 98.81 242 VAL B O 1
ATOM 5797 N N . ALA B 1 243 ? 18.828 29.188 -8.406 1 98.81 243 ALA B N 1
ATOM 5798 C CA . ALA B 1 243 ? 19.344 27.844 -8.18 1 98.81 243 ALA B CA 1
ATOM 5799 C C . ALA B 1 243 ? 19.438 27.062 -9.484 1 98.81 243 ALA B C 1
ATOM 5801 O O . ALA B 1 243 ? 20.422 26.375 -9.734 1 98.81 243 ALA B O 1
ATOM 5802 N N . VAL B 1 244 ? 18.422 27.141 -10.312 1 98.81 244 VAL B N 1
ATOM 5803 C CA . VAL B 1 244 ? 18.344 26.422 -11.578 1 98.81 244 VAL B CA 1
ATOM 5804 C C . VAL B 1 244 ? 19.469 26.875 -12.508 1 98.81 244 VAL B C 1
ATOM 5806 O O . VAL B 1 244 ? 20.172 26.047 -13.094 1 98.81 244 VAL B O 1
ATOM 5809 N N . GLU B 1 245 ? 19.641 28.156 -12.617 1 98.81 245 GLU B N 1
ATOM 5810 C CA . GLU B 1 245 ? 20.672 28.719 -13.5 1 98.81 245 GLU B CA 1
ATOM 5811 C C . GLU B 1 245 ? 22.062 28.328 -13.023 1 98.81 245 GLU B C 1
ATOM 5813 O O . GLU B 1 245 ? 22.938 28.031 -13.836 1 98.81 245 GLU B O 1
ATOM 5818 N N . ALA B 1 246 ? 22.281 28.359 -11.727 1 98.75 246 ALA B N 1
ATOM 5819 C CA . ALA B 1 246 ? 23.562 27.938 -11.164 1 98.75 246 ALA B CA 1
ATOM 5820 C C . ALA B 1 246 ? 23.859 26.484 -11.492 1 98.75 246 ALA B C 1
ATOM 5822 O O . ALA B 1 246 ? 25 26.125 -11.805 1 98.75 246 ALA B O 1
ATOM 5823 N N . ASP B 1 247 ? 22.859 25.625 -11.383 1 98.56 247 ASP B N 1
ATOM 5824 C CA . ASP B 1 247 ? 23.047 24.203 -11.656 1 98.56 247 ASP B CA 1
ATOM 5825 C C . ASP B 1 247 ? 23.281 23.953 -13.141 1 98.56 247 ASP B C 1
ATOM 5827 O O . ASP B 1 247 ? 24.094 23.109 -13.508 1 98.56 247 ASP B O 1
ATOM 5831 N N . ILE B 1 248 ? 22.578 24.656 -14.023 1 98.5 248 ILE B N 1
ATOM 5832 C CA . ILE B 1 248 ? 22.812 24.562 -15.453 1 98.5 248 ILE B CA 1
ATOM 5833 C C . ILE B 1 248 ? 24.266 24.969 -15.766 1 98.5 248 ILE B C 1
ATOM 5835 O O . ILE B 1 248 ? 24.953 24.297 -16.531 1 98.5 248 ILE B O 1
ATOM 5839 N N . ALA B 1 249 ? 24.734 25.984 -15.172 1 98.44 249 ALA B N 1
ATOM 5840 C CA . ALA B 1 249 ? 26.109 26.453 -15.367 1 98.44 249 ALA B CA 1
ATOM 5841 C C . ALA B 1 249 ? 27.125 25.406 -14.898 1 98.44 249 ALA B C 1
ATOM 5843 O O . ALA B 1 249 ? 28.203 25.297 -15.461 1 98.44 249 ALA B O 1
ATOM 5844 N N . ALA B 1 250 ? 26.766 24.656 -13.891 1 97.5 250 ALA B N 1
ATOM 5845 C CA . ALA B 1 250 ? 27.641 23.641 -13.328 1 97.5 250 ALA B CA 1
ATOM 5846 C C . ALA B 1 250 ? 27.531 22.344 -14.125 1 97.5 250 ALA B C 1
ATOM 5848 O O . ALA B 1 250 ? 28.156 21.328 -13.773 1 97.5 250 ALA B O 1
ATOM 5849 N N . GLY B 1 251 ? 26.734 22.312 -15.172 1 96.69 251 GLY B N 1
ATOM 5850 C CA . GLY B 1 251 ? 26.625 21.156 -16.047 1 96.69 251 GLY B CA 1
ATOM 5851 C C . GLY B 1 251 ? 25.578 20.156 -15.578 1 96.69 251 GLY B C 1
ATOM 5852 O O . GLY B 1 251 ? 25.531 19.016 -16.062 1 96.69 251 GLY B O 1
ATOM 5853 N N . LEU B 1 252 ? 24.719 20.547 -14.625 1 97.75 252 LEU B N 1
ATOM 5854 C CA . LEU B 1 252 ? 23.672 19.672 -14.125 1 97.75 252 LEU B CA 1
ATOM 5855 C C . LEU B 1 252 ? 22.375 19.891 -14.898 1 97.75 252 LEU B C 1
ATOM 5857 O O . LEU B 1 252 ? 22.266 20.844 -15.68 1 97.75 252 LEU B O 1
ATOM 5861 N N . ILE B 1 253 ? 21.406 18.984 -14.781 1 98.12 253 ILE B N 1
ATOM 5862 C CA . ILE B 1 253 ? 20.172 19 -15.562 1 98.12 253 ILE B CA 1
ATOM 5863 C C . ILE B 1 253 ? 18.984 19.172 -14.625 1 98.12 253 ILE B C 1
ATOM 5865 O O . ILE B 1 253 ? 18.594 18.234 -13.922 1 98.12 253 ILE B O 1
ATOM 5869 N N . PRO B 1 254 ? 18.359 20.406 -14.594 1 98.62 254 PRO B N 1
ATOM 5870 C CA . PRO B 1 254 ? 17.109 20.531 -13.836 1 98.62 254 PRO B CA 1
ATOM 5871 C C . PRO B 1 254 ? 16.047 19.562 -14.297 1 98.62 254 PRO B C 1
ATOM 5873 O O . PRO B 1 254 ? 15.719 19.5 -15.484 1 98.62 254 PRO B O 1
ATOM 5876 N N . CYS B 1 255 ? 15.445 18.797 -13.32 1 98 255 CYS B N 1
ATOM 5877 C CA . CYS B 1 255 ? 14.594 17.656 -13.664 1 98 255 CYS B CA 1
ATOM 5878 C C . CYS B 1 255 ? 13.188 17.844 -13.109 1 98 255 CYS B C 1
ATOM 5880 O O . CYS B 1 255 ? 12.203 17.641 -13.82 1 98 255 CYS B O 1
ATOM 5882 N N . ALA B 1 256 ? 13.102 18.203 -11.875 1 98.75 256 ALA B N 1
ATOM 5883 C CA . ALA B 1 256 ? 11.805 18.25 -11.203 1 98.75 256 ALA B CA 1
ATOM 5884 C C . ALA B 1 256 ? 11.781 19.328 -10.133 1 98.75 256 ALA B C 1
ATOM 5886 O O . ALA B 1 256 ? 12.789 19.578 -9.461 1 98.75 256 ALA B O 1
ATOM 5887 N N . VAL B 1 257 ? 10.68 19.984 -10 1 98.88 257 VAL B N 1
ATOM 5888 C CA . VAL B 1 257 ? 10.352 20.875 -8.891 1 98.88 257 VAL B CA 1
ATOM 5889 C C . VAL B 1 257 ? 9.094 20.391 -8.188 1 98.88 257 VAL B C 1
ATOM 5891 O O . VAL B 1 257 ? 8.109 20.031 -8.836 1 98.88 257 VAL B O 1
ATOM 5894 N N . SER B 1 258 ? 9.117 20.266 -6.871 1 98.81 258 SER B N 1
ATOM 5895 C CA . SER B 1 258 ? 7.91 19.984 -6.098 1 98.81 258 SER B CA 1
ATOM 5896 C C . SER B 1 258 ? 7.512 21.188 -5.25 1 98.81 258 SER B C 1
ATOM 5898 O O . SER B 1 258 ? 8.242 21.578 -4.336 1 98.81 258 SER B O 1
ATOM 5900 N N . MET B 1 259 ? 6.461 21.781 -5.602 1 98.5 259 MET B N 1
ATOM 5901 C CA . MET B 1 259 ? 5.945 22.906 -4.824 1 98.5 259 MET B CA 1
ATOM 5902 C C . MET B 1 259 ? 4.855 22.453 -3.859 1 98.5 259 MET B C 1
ATOM 5904 O O . MET B 1 259 ? 4.355 21.328 -3.969 1 98.5 259 MET B O 1
ATOM 5908 N N . ASN B 1 260 ? 4.531 23.312 -2.893 1 98.38 260 ASN B N 1
ATOM 5909 C CA . ASN B 1 260 ? 3.678 22.906 -1.784 1 98.38 260 ASN B CA 1
ATOM 5910 C C . ASN B 1 260 ? 2.445 23.797 -1.657 1 98.38 260 ASN B C 1
ATOM 5912 O O . ASN B 1 260 ? 2.529 25 -1.849 1 98.38 260 ASN B O 1
ATOM 5916 N N . TYR B 1 261 ? 1.34 23.203 -1.438 1 98.5 261 TYR B N 1
ATOM 5917 C CA . TYR B 1 261 ? 0.138 23.828 -0.907 1 98.5 261 TYR B CA 1
ATOM 5918 C C . TYR B 1 261 ? -0.227 23.25 0.455 1 98.5 261 TYR B C 1
ATOM 5920 O O . TYR B 1 261 ? -0.843 22.188 0.539 1 98.5 261 TYR B O 1
ATOM 5928 N N . GLY B 1 262 ? 0.095 24 1.515 1 97.44 262 GLY B N 1
ATOM 5929 C CA . GLY B 1 262 ? -0.13 23.516 2.865 1 97.44 262 GLY B CA 1
ATOM 5930 C C . GLY B 1 262 ? 0.995 22.625 3.373 1 97.44 262 GLY B C 1
ATOM 5931 O O . GLY B 1 262 ? 0.795 21.438 3.615 1 97.44 262 GLY B O 1
ATOM 5932 N N . THR B 1 263 ? 2.205 23.219 3.6 1 96.12 263 THR B N 1
ATOM 5933 C CA . THR B 1 263 ? 3.33 22.469 4.145 1 96.12 263 THR B CA 1
ATOM 5934 C C . THR B 1 263 ? 2.98 21.891 5.508 1 96.12 263 THR B C 1
ATOM 5936 O O . THR B 1 263 ? 2.051 22.359 6.172 1 96.12 263 THR B O 1
ATOM 5939 N N . THR B 1 264 ? 3.721 20.891 5.914 1 92.19 264 THR B N 1
ATOM 5940 C CA . THR B 1 264 ? 3.43 20.125 7.129 1 92.19 264 THR B CA 1
ATOM 5941 C C . THR B 1 264 ? 3.535 21.031 8.359 1 92.19 264 THR B C 1
ATOM 5943 O O . THR B 1 264 ? 2.682 20.969 9.242 1 92.19 264 THR B O 1
ATOM 5946 N N . GLY B 1 265 ? 4.5 21.844 8.398 1 93.06 265 GLY B N 1
ATOM 5947 C CA . GLY B 1 265 ? 4.793 22.594 9.617 1 93.06 265 GLY B CA 1
ATOM 5948 C C . GLY B 1 265 ? 3.795 23.703 9.898 1 93.06 265 GLY B C 1
ATOM 5949 O O . GLY B 1 265 ? 3.186 23.734 10.969 1 93.06 265 GLY B O 1
ATOM 5950 N N . VAL B 1 266 ? 3.598 24.562 8.883 1 94.56 266 VAL B N 1
ATOM 5951 C CA . VAL B 1 266 ? 2.822 25.766 9.18 1 94.56 266 VAL B CA 1
ATOM 5952 C C . VAL B 1 266 ? 1.807 26.016 8.07 1 94.56 266 VAL B C 1
ATOM 5954 O O . VAL B 1 266 ? 1.261 27.125 7.953 1 94.56 266 VAL B O 1
ATOM 5957 N N . CYS B 1 267 ? 1.566 25.016 7.172 1 96.88 267 CYS B N 1
ATOM 5958 C CA . CYS B 1 267 ? 0.597 25.109 6.086 1 96.88 267 CYS B CA 1
ATOM 5959 C C . CYS B 1 267 ? 0.935 26.25 5.137 1 96.88 267 CYS B C 1
ATOM 5961 O O . CYS B 1 267 ? 0.048 26.984 4.715 1 96.88 267 CYS B O 1
ATOM 5963 N N . SER B 1 268 ? 2.168 26.375 4.805 1 96.81 268 SER B N 1
ATOM 5964 C CA . SER B 1 268 ? 2.619 27.391 3.859 1 96.81 268 SER B CA 1
ATOM 5965 C C . SER B 1 268 ? 2.254 27.016 2.428 1 96.81 268 SER B C 1
ATOM 5967 O O . SER B 1 268 ? 2.129 25.828 2.102 1 96.81 268 SER B O 1
ATOM 5969 N N . THR B 1 269 ? 2.064 28 1.603 1 97.5 269 THR B N 1
ATOM 5970 C CA . THR B 1 269 ? 1.815 27.875 0.17 1 97.5 269 THR B CA 1
ATOM 5971 C C . THR B 1 269 ? 2.945 28.516 -0.63 1 97.5 269 THR B C 1
ATOM 5973 O O . THR B 1 269 ? 3.334 29.656 -0.359 1 97.5 269 THR B O 1
ATOM 5976 N N . ASP B 1 270 ? 3.434 27.844 -1.61 1 98.44 270 ASP B N 1
ATOM 5977 C CA . ASP B 1 270 ? 4.539 28.344 -2.426 1 98.44 270 ASP B CA 1
ATOM 5978 C C . ASP B 1 270 ? 4.043 29.328 -3.48 1 98.44 270 ASP B C 1
ATOM 5980 O O . ASP B 1 270 ? 2.836 29.516 -3.65 1 98.44 270 ASP B O 1
ATOM 5984 N N . ASP B 1 271 ? 5.035 30.016 -4.129 1 98.19 271 ASP B N 1
ATOM 5985 C CA . ASP B 1 271 ? 4.785 30.969 -5.207 1 98.19 271 ASP B CA 1
ATOM 5986 C C . ASP B 1 271 ? 4.477 30.25 -6.516 1 98.19 271 ASP B C 1
ATOM 5988 O O . ASP B 1 271 ? 5.34 30.141 -7.387 1 98.19 271 ASP B O 1
ATOM 5992 N N . PHE B 1 272 ? 3.203 29.891 -6.711 1 98.44 272 PHE B N 1
ATOM 5993 C CA . PHE B 1 272 ? 2.799 29.031 -7.812 1 98.44 272 PHE B CA 1
ATOM 5994 C C . PHE B 1 272 ? 3.135 29.672 -9.156 1 98.44 272 PHE B C 1
ATOM 5996 O O . PHE B 1 272 ? 3.701 29.031 -10.031 1 98.44 272 PHE B O 1
ATOM 6003 N N . GLU B 1 273 ? 2.818 30.922 -9.367 1 97.81 273 GLU B N 1
ATOM 6004 C CA . GLU B 1 273 ? 3.031 31.594 -10.648 1 97.81 273 GLU B CA 1
ATOM 6005 C C . GLU B 1 273 ? 4.52 31.703 -10.961 1 97.81 273 GLU B C 1
ATOM 6007 O O . GLU B 1 273 ? 4.949 31.391 -12.078 1 97.81 273 GLU B O 1
ATOM 6012 N N . GLY B 1 274 ? 5.27 32.219 -9.984 1 98.5 274 GLY B N 1
ATOM 6013 C CA . GLY B 1 274 ? 6.703 32.375 -10.188 1 98.5 274 GLY B CA 1
ATOM 6014 C C . GLY B 1 274 ? 7.398 31.047 -10.469 1 98.5 274 GLY B C 1
ATOM 6015 O O . GLY B 1 274 ? 8.266 30.953 -11.344 1 98.5 274 GLY B O 1
ATOM 6016 N N . ILE B 1 275 ? 7.043 30.016 -9.734 1 98.81 275 ILE B N 1
ATOM 6017 C CA . ILE B 1 275 ? 7.652 28.703 -9.891 1 98.81 275 ILE B CA 1
ATOM 6018 C C . ILE B 1 275 ? 7.277 28.109 -11.25 1 98.81 275 ILE B C 1
ATOM 6020 O O . ILE B 1 275 ? 8.125 27.562 -11.945 1 98.81 275 ILE B O 1
ATOM 6024 N N . ALA B 1 276 ? 5.996 28.219 -11.602 1 98.62 276 ALA B N 1
ATOM 6025 C CA . ALA B 1 276 ? 5.527 27.703 -12.883 1 98.62 276 ALA B CA 1
ATOM 6026 C C . ALA B 1 276 ? 6.297 28.344 -14.039 1 98.62 276 ALA B C 1
ATOM 6028 O O . ALA B 1 276 ? 6.629 27.672 -15.016 1 98.62 276 ALA B O 1
ATOM 6029 N N . LYS B 1 277 ? 6.551 29.609 -13.984 1 98.56 277 LYS B N 1
ATOM 6030 C CA . LYS B 1 277 ? 7.285 30.312 -15.031 1 98.56 277 LYS B CA 1
ATOM 6031 C C . LYS B 1 277 ? 8.688 29.734 -15.195 1 98.56 277 LYS B C 1
ATOM 6033 O O . LYS B 1 277 ? 9.141 29.5 -16.312 1 98.56 277 LYS B O 1
ATOM 6038 N N . VAL B 1 278 ? 9.367 29.531 -14.086 1 98.81 278 VAL B N 1
ATOM 6039 C CA . VAL B 1 278 ? 10.703 28.953 -14.133 1 98.81 278 VAL B CA 1
ATOM 6040 C C . VAL B 1 278 ? 10.648 27.578 -14.781 1 98.81 278 VAL B C 1
ATOM 6042 O O . VAL B 1 278 ? 11.461 27.266 -15.656 1 98.81 278 VAL B O 1
ATOM 6045 N N . CYS B 1 279 ? 9.695 26.75 -14.367 1 98.75 279 CYS B N 1
ATOM 6046 C CA . CYS B 1 279 ? 9.578 25.391 -14.883 1 98.75 279 CYS B CA 1
ATOM 6047 C C . CYS B 1 279 ? 9.297 25.406 -16.375 1 98.75 279 CYS B C 1
ATOM 6049 O O . CYS B 1 279 ? 9.82 24.562 -17.125 1 98.75 279 CYS B O 1
ATOM 6051 N N . GLN B 1 280 ? 8.492 26.328 -16.812 1 98.12 280 GLN B N 1
ATOM 6052 C CA . GLN B 1 280 ? 8.203 26.453 -18.234 1 98.12 280 GLN B CA 1
ATOM 6053 C C . GLN B 1 280 ? 9.438 26.906 -19.016 1 98.12 280 GLN B C 1
ATOM 6055 O O . GLN B 1 280 ? 9.742 26.344 -20.078 1 98.12 280 GLN B O 1
ATOM 6060 N N . ASP B 1 281 ? 10.102 27.875 -18.484 1 98.56 281 ASP B N 1
ATOM 6061 C CA . ASP B 1 281 ? 11.266 28.422 -19.172 1 98.56 281 ASP B CA 1
ATOM 6062 C C . ASP B 1 281 ? 12.344 27.359 -19.359 1 98.56 281 ASP B C 1
ATOM 6064 O O . ASP B 1 281 ? 13.07 27.375 -20.359 1 98.56 281 ASP B O 1
ATOM 6068 N N . TYR B 1 282 ? 12.445 26.453 -18.453 1 98.38 282 TYR B N 1
ATOM 6069 C CA . TYR B 1 282 ? 13.57 25.531 -18.484 1 98.38 282 TYR B CA 1
ATOM 6070 C C . TYR B 1 282 ? 13.094 24.109 -18.688 1 98.38 282 TYR B C 1
ATOM 6072 O O . TYR B 1 282 ? 13.875 23.156 -18.562 1 98.38 282 TYR B O 1
ATOM 6080 N N . SER B 1 283 ? 11.812 23.875 -19 1 97.62 283 SER B N 1
ATOM 6081 C CA . SER B 1 283 ? 11.211 22.578 -19.281 1 97.62 283 SER B CA 1
ATOM 6082 C C . SER B 1 283 ? 11.438 21.594 -18.141 1 97.62 283 SER B C 1
ATOM 6084 O O . SER B 1 283 ? 11.93 20.484 -18.344 1 97.62 283 SER B O 1
ATOM 6086 N N . ILE B 1 284 ? 11.102 22.016 -16.922 1 98.69 284 ILE B N 1
ATOM 6087 C CA . ILE B 1 284 ? 11.242 21.219 -15.711 1 98.69 284 ILE B CA 1
ATOM 6088 C C . ILE B 1 284 ? 9.883 20.641 -15.305 1 98.69 284 ILE B C 1
ATOM 6090 O O . ILE B 1 284 ? 8.859 21.328 -15.398 1 98.69 284 ILE B O 1
ATOM 6094 N N . TRP B 1 285 ? 9.812 19.359 -14.953 1 98.81 285 TRP B N 1
ATOM 6095 C CA . TRP B 1 285 ? 8.594 18.75 -14.438 1 98.81 285 TRP B CA 1
ATOM 6096 C C . TRP B 1 285 ? 8.133 19.438 -13.156 1 98.81 285 TRP B C 1
ATOM 6098 O O . TRP B 1 285 ? 8.922 19.641 -12.227 1 98.81 285 TRP B O 1
ATOM 6108 N N . LEU B 1 286 ? 6.91 19.844 -13.117 1 98.88 286 LEU B N 1
ATOM 6109 C CA . LEU B 1 286 ? 6.359 20.531 -11.953 1 98.88 286 LEU B CA 1
ATOM 6110 C C . LEU B 1 286 ? 5.355 19.641 -11.219 1 98.88 286 LEU B C 1
ATOM 6112 O O . LEU B 1 286 ? 4.305 19.312 -11.773 1 98.88 286 LEU B O 1
ATOM 6116 N N . ASN B 1 287 ? 5.668 19.266 -10.008 1 98.88 287 ASN B N 1
ATOM 6117 C CA . ASN B 1 287 ? 4.785 18.516 -9.133 1 98.88 287 ASN B CA 1
ATOM 6118 C C . ASN B 1 287 ? 4.199 19.391 -8.031 1 98.88 287 ASN B C 1
ATOM 6120 O O . ASN B 1 287 ? 4.879 20.281 -7.512 1 98.88 287 ASN B O 1
ATOM 6124 N N . LEU B 1 288 ? 2.947 19.156 -7.715 1 98.81 288 LEU B N 1
ATOM 6125 C CA . LEU B 1 288 ? 2.312 19.828 -6.578 1 98.81 288 LEU B CA 1
ATOM 6126 C C . LEU B 1 288 ? 2.049 18.828 -5.449 1 98.81 288 LEU B C 1
ATOM 6128 O O . LEU B 1 288 ? 1.298 17.875 -5.629 1 98.81 288 LEU B O 1
ATOM 6132 N N . ASP B 1 289 ? 2.703 19.062 -4.316 1 98.62 289 ASP B N 1
ATOM 6133 C CA . ASP B 1 289 ? 2.334 18.406 -3.068 1 98.62 289 ASP B CA 1
ATOM 6134 C C . ASP B 1 289 ? 1.223 19.172 -2.352 1 98.62 289 ASP B C 1
ATOM 6136 O O . ASP B 1 289 ? 1.478 20.188 -1.712 1 98.62 289 ASP B O 1
ATOM 6140 N N . ALA B 1 290 ? 0.055 18.719 -2.484 1 98.69 290 ALA B N 1
ATOM 6141 C CA . ALA B 1 290 ? -1.117 19.25 -1.784 1 98.69 290 ALA B CA 1
ATOM 6142 C C . ALA B 1 290 ? -1.764 18.156 -0.924 1 98.69 290 ALA B C 1
ATOM 6144 O O . ALA B 1 290 ? -2.99 18.094 -0.812 1 98.69 290 ALA B O 1
ATOM 6145 N N . ALA B 1 291 ? -0.943 17.328 -0.316 1 98.25 291 ALA B N 1
ATOM 6146 C CA . ALA B 1 291 ? -1.413 16.125 0.387 1 98.25 291 ALA B CA 1
ATOM 6147 C C . ALA B 1 291 ? -2.459 16.484 1.438 1 98.25 291 ALA B C 1
ATOM 6149 O O . ALA B 1 291 ? -3.471 15.797 1.579 1 98.25 291 ALA B O 1
ATOM 6150 N N . TYR B 1 292 ? -2.254 17.562 2.178 1 98.06 292 TYR B N 1
ATOM 6151 C CA . TYR B 1 292 ? -3.174 17.922 3.256 1 98.06 292 TYR B CA 1
ATOM 6152 C C . TYR B 1 292 ? -4.156 18.984 2.809 1 98.06 292 TYR B C 1
ATOM 6154 O O . TYR B 1 292 ? -5.336 18.719 2.594 1 98.06 292 TYR B O 1
ATOM 6162 N N . ALA B 1 293 ? -3.684 20.141 2.443 1 98.5 293 ALA B N 1
ATOM 6163 C CA . ALA B 1 293 ? -4.52 21.328 2.24 1 98.5 293 ALA B CA 1
ATOM 6164 C C . ALA B 1 293 ? -5.254 21.25 0.905 1 98.5 293 ALA B C 1
ATOM 6166 O O . ALA B 1 293 ? -6.215 21.984 0.678 1 98.5 293 ALA B O 1
ATOM 6167 N N . GLY B 1 294 ? -4.809 20.344 0.014 1 98.56 294 GLY B N 1
ATOM 6168 C CA . GLY B 1 294 ? -5.527 20.172 -1.238 1 98.56 294 GLY B CA 1
ATOM 6169 C C . GLY B 1 294 ? -6.984 19.797 -1.043 1 98.56 294 GLY B C 1
ATOM 6170 O O . GLY B 1 294 ? -7.812 20.016 -1.933 1 98.56 294 GLY B O 1
ATOM 6171 N N . ALA B 1 295 ? -7.293 19.266 0.094 1 98.44 295 ALA B N 1
ATOM 6172 C CA . ALA B 1 295 ? -8.664 18.891 0.424 1 98.44 295 ALA B CA 1
ATOM 6173 C C . ALA B 1 295 ? -9.594 20.109 0.341 1 98.44 295 ALA B C 1
ATOM 6175 O O . ALA B 1 295 ? -10.781 19.969 0.023 1 98.44 295 ALA B O 1
ATOM 6176 N N . THR B 1 296 ? -9.086 21.297 0.573 1 98.31 296 THR B N 1
ATOM 6177 C CA . THR B 1 296 ? -9.906 22.5 0.604 1 98.31 296 THR B CA 1
ATOM 6178 C C . THR B 1 296 ? -10.461 22.812 -0.783 1 98.31 296 THR B C 1
ATOM 6180 O O . THR B 1 296 ? -11.445 23.547 -0.914 1 98.31 296 THR B O 1
ATOM 6183 N N . ALA B 1 297 ? -9.828 22.25 -1.804 1 98.31 297 ALA B N 1
ATOM 6184 C CA . ALA B 1 297 ? -10.297 22.469 -3.17 1 98.31 297 ALA B CA 1
ATOM 6185 C C . ALA B 1 297 ? -11.703 21.922 -3.365 1 98.31 297 ALA B C 1
ATOM 6187 O O . ALA B 1 297 ? -12.398 22.297 -4.32 1 98.31 297 ALA B O 1
ATOM 6188 N N . LEU B 1 298 ? -12.133 21.016 -2.516 1 97.94 298 LEU B N 1
ATOM 6189 C CA . LEU B 1 298 ? -13.492 20.5 -2.602 1 97.94 298 LEU B CA 1
ATOM 6190 C C . LEU B 1 298 ? -14.516 21.594 -2.291 1 97.94 298 LEU B C 1
ATOM 6192 O O . LEU B 1 298 ? -15.688 21.469 -2.652 1 97.94 298 LEU B O 1
ATOM 6196 N N . CYS B 1 299 ? -14.102 22.562 -1.523 1 97.94 299 CYS B N 1
ATOM 6197 C CA . CYS B 1 299 ? -14.945 23.703 -1.221 1 97.94 299 CYS B CA 1
ATOM 6198 C C . CYS B 1 299 ? -14.75 24.812 -2.252 1 97.94 299 CYS B C 1
ATOM 6200 O O . CYS B 1 299 ? -13.727 25.5 -2.248 1 97.94 299 CYS B O 1
ATOM 6202 N N . PRO B 1 300 ? -15.727 25.109 -3.047 1 96.75 300 PRO B N 1
ATOM 6203 C CA . PRO B 1 300 ? -15.562 26.062 -4.148 1 96.75 300 PRO B CA 1
ATOM 6204 C C . PRO B 1 300 ? -15.031 27.406 -3.682 1 96.75 300 PRO B C 1
ATOM 6206 O O . PRO B 1 300 ? -14.219 28.031 -4.375 1 96.75 300 PRO B O 1
ATOM 6209 N N . GLU B 1 301 ? -15.43 27.875 -2.537 1 97.06 301 GLU B N 1
ATOM 6210 C CA . GLU B 1 301 ? -15.031 29.188 -2.033 1 97.06 301 GLU B CA 1
ATOM 6211 C C . GLU B 1 301 ? -13.562 29.203 -1.62 1 97.06 301 GLU B C 1
ATOM 6213 O O . GLU B 1 301 ? -12.977 30.266 -1.399 1 97.06 301 GLU B O 1
ATOM 6218 N N . MET B 1 302 ? -12.922 28.047 -1.568 1 97.31 302 MET B N 1
ATOM 6219 C CA . MET B 1 302 ? -11.539 27.953 -1.123 1 97.31 302 MET B CA 1
ATOM 6220 C C . MET B 1 302 ? -10.625 27.531 -2.266 1 97.31 302 MET B C 1
ATOM 6222 O O . MET B 1 302 ? -9.422 27.344 -2.07 1 97.31 302 MET B O 1
ATOM 6226 N N . ARG B 1 303 ? -11.094 27.422 -3.447 1 95.62 303 ARG B N 1
ATOM 6227 C CA . ARG B 1 303 ? -10.398 26.781 -4.555 1 95.62 303 ARG B CA 1
ATOM 6228 C C . ARG B 1 303 ? -9.461 27.766 -5.258 1 95.62 303 ARG B C 1
ATOM 6230 O O . ARG B 1 303 ? -8.453 27.359 -5.844 1 95.62 303 ARG B O 1
ATOM 6237 N N . GLU B 1 304 ? -9.688 28.969 -5.242 1 95.5 304 GLU B N 1
ATOM 6238 C CA . GLU B 1 304 ? -9.055 29.984 -6.078 1 95.5 304 GLU B CA 1
ATOM 6239 C C . GLU B 1 304 ? -7.539 29.969 -5.914 1 95.5 304 GLU B C 1
ATOM 6241 O O . GLU B 1 304 ? -6.805 30.047 -6.902 1 95.5 304 GLU B O 1
ATOM 6246 N N . PRO B 1 305 ? -7.047 29.812 -4.723 1 95.94 305 PRO B N 1
ATOM 6247 C CA . PRO B 1 305 ? -5.59 29.844 -4.547 1 95.94 305 PRO B CA 1
ATOM 6248 C C . PRO B 1 305 ? -4.887 28.703 -5.277 1 95.94 305 PRO B C 1
ATOM 6250 O O . PRO B 1 305 ? -3.688 28.797 -5.559 1 95.94 305 PRO B O 1
ATOM 6253 N N . LEU B 1 306 ? -5.562 27.641 -5.621 1 97.19 306 LEU B N 1
ATOM 6254 C CA . LEU B 1 306 ? -4.957 26.469 -6.234 1 97.19 306 LEU B CA 1
ATOM 6255 C C . LEU B 1 306 ? -4.992 26.562 -7.754 1 97.19 306 LEU B C 1
ATOM 6257 O O . LEU B 1 306 ? -4.316 25.797 -8.445 1 97.19 306 LEU B O 1
ATOM 6261 N N . ALA B 1 307 ? -5.672 27.484 -8.297 1 95.69 307 ALA B N 1
ATOM 6262 C CA . ALA B 1 307 ? -5.953 27.578 -9.727 1 95.69 307 ALA B CA 1
ATOM 6263 C C . ALA B 1 307 ? -4.66 27.625 -10.539 1 95.69 307 ALA B C 1
ATOM 6265 O O . ALA B 1 307 ? -4.5 26.891 -11.508 1 95.69 307 ALA B O 1
ATOM 6266 N N . PRO B 1 308 ? -3.709 28.516 -10.125 1 96 308 PRO B N 1
ATOM 6267 C CA . PRO B 1 308 ? -2.473 28.547 -10.914 1 96 308 PRO B CA 1
ATOM 6268 C C . PRO B 1 308 ? -1.723 27.219 -10.891 1 96 308 PRO B C 1
ATOM 6270 O O . PRO B 1 308 ? -1.122 26.828 -11.898 1 96 308 PRO B O 1
ATOM 6273 N N . ALA B 1 309 ? -1.726 26.562 -9.742 1 97 309 ALA B N 1
ATOM 6274 C CA . ALA B 1 309 ? -1.059 25.266 -9.641 1 97 309 ALA B CA 1
ATOM 6275 C C . ALA B 1 309 ? -1.726 24.234 -10.547 1 97 309 ALA B C 1
ATOM 6277 O O . ALA B 1 309 ? -1.044 23.469 -11.242 1 97 309 ALA B O 1
ATOM 6278 N N . PHE B 1 310 ? -3.074 24.219 -10.547 1 97.25 310 PHE B N 1
ATOM 6279 C CA . PHE B 1 310 ? -3.826 23.281 -11.359 1 97.25 310 PHE B CA 1
ATOM 6280 C C . PHE B 1 310 ? -3.574 23.516 -12.844 1 97.25 310 PHE B C 1
ATOM 6282 O O . PHE B 1 310 ? -3.594 22.578 -13.648 1 97.25 310 PHE B O 1
ATOM 6289 N N . GLU B 1 311 ? -3.285 24.688 -13.18 1 96.19 311 GLU B N 1
ATOM 6290 C CA . GLU B 1 311 ? -3.078 25.062 -14.578 1 96.19 311 GLU B CA 1
ATOM 6291 C C . GLU B 1 311 ? -1.72 24.578 -15.086 1 96.19 311 GLU B C 1
ATOM 6293 O O . GLU B 1 311 ? -1.573 24.25 -16.266 1 96.19 311 GLU B O 1
ATOM 6298 N N . HIS B 1 312 ? -0.768 24.5 -14.211 1 97.06 312 HIS B N 1
ATOM 6299 C CA . HIS B 1 312 ? 0.588 24.375 -14.734 1 97.06 312 HIS B CA 1
ATOM 6300 C C . HIS B 1 312 ? 1.231 23.062 -14.273 1 97.06 312 HIS B C 1
ATOM 6302 O O . HIS B 1 312 ? 2.193 22.594 -14.883 1 97.06 312 HIS B O 1
ATOM 6308 N N . ALA B 1 313 ? 0.758 22.453 -13.227 1 98.44 313 ALA B N 1
ATOM 6309 C CA . ALA B 1 313 ? 1.425 21.297 -12.648 1 98.44 313 ALA B CA 1
ATOM 6310 C C . ALA B 1 313 ? 1.36 20.094 -13.594 1 98.44 313 ALA B C 1
ATOM 6312 O O . ALA B 1 313 ? 0.34 19.875 -14.25 1 98.44 313 ALA B O 1
ATOM 6313 N N . ASP B 1 314 ? 2.445 19.328 -13.695 1 98.56 314 ASP B N 1
ATOM 6314 C CA . ASP B 1 314 ? 2.479 18.078 -14.461 1 98.56 314 ASP B CA 1
ATOM 6315 C C . ASP B 1 314 ? 1.85 16.938 -13.664 1 98.56 314 ASP B C 1
ATOM 6317 O O . ASP B 1 314 ? 1.306 15.992 -14.25 1 98.56 314 ASP B O 1
ATOM 6321 N N . SER B 1 315 ? 1.938 16.953 -12.398 1 98.69 315 SER B N 1
ATOM 6322 C CA . SER B 1 315 ? 1.332 15.977 -11.508 1 98.69 315 SER B CA 1
ATOM 6323 C C . SER B 1 315 ? 0.924 16.609 -10.18 1 98.69 315 SER B C 1
ATOM 6325 O O . SER B 1 315 ? 1.49 17.625 -9.773 1 98.69 315 SER B O 1
ATOM 6327 N N . ILE B 1 316 ? -0.095 16.094 -9.539 1 98.75 316 ILE B N 1
ATOM 6328 C CA . ILE B 1 316 ? -0.671 16.578 -8.289 1 98.75 316 ILE B CA 1
ATOM 6329 C C . ILE B 1 316 ? -1.096 15.406 -7.418 1 98.75 316 ILE B C 1
ATOM 6331 O O . ILE B 1 316 ? -1.682 14.438 -7.91 1 98.75 316 ILE B O 1
ATOM 6335 N N . PHE B 1 317 ? -0.768 15.445 -6.137 1 98.62 317 PHE B N 1
ATOM 6336 C CA . PHE B 1 317 ? -1.391 14.445 -5.273 1 98.62 317 PHE B CA 1
ATOM 6337 C C . PHE B 1 317 ? -2.074 15.109 -4.086 1 98.62 317 PHE B C 1
ATOM 6339 O O . PHE B 1 317 ? -1.589 16.125 -3.564 1 98.62 317 PHE B O 1
ATOM 6346 N N . ILE B 1 318 ? -3.236 14.703 -3.754 1 98.75 318 ILE B N 1
ATOM 6347 C CA . ILE B 1 318 ? -4.07 15.062 -2.611 1 98.75 318 ILE B CA 1
ATOM 6348 C C . ILE B 1 318 ? -4.406 13.805 -1.808 1 98.75 318 ILE B C 1
ATOM 6350 O O . ILE B 1 318 ? -4.949 12.844 -2.352 1 98.75 318 ILE B O 1
ATOM 6354 N N . ASN B 1 319 ? -4.094 13.82 -0.56 1 98.06 319 ASN B N 1
ATOM 6355 C CA . ASN B 1 319 ? -4.18 12.617 0.259 1 98.06 319 ASN B CA 1
ATOM 6356 C C . ASN B 1 319 ? -5.582 12.43 0.833 1 98.06 319 ASN B C 1
ATOM 6358 O O . ASN B 1 319 ? -5.996 13.172 1.725 1 98.06 319 ASN B O 1
ATOM 6362 N N . GLY B 1 320 ? -6.242 11.406 0.379 1 97.56 320 GLY B N 1
ATOM 6363 C CA . GLY B 1 320 ? -7.574 11.086 0.87 1 97.56 320 GLY B CA 1
ATOM 6364 C C . GLY B 1 320 ? -7.578 10.594 2.305 1 97.56 320 GLY B C 1
ATOM 6365 O O . GLY B 1 320 ? -8.609 10.633 2.977 1 97.56 320 GLY B O 1
ATOM 6366 N N . SER B 1 321 ? -6.449 10.203 2.826 1 96.25 321 SER B N 1
ATOM 6367 C CA . SER B 1 321 ? -6.316 9.594 4.145 1 96.25 321 SER B CA 1
ATOM 6368 C C . SER B 1 321 ? -6.207 10.648 5.238 1 96.25 321 SER B C 1
ATOM 6370 O O . SER B 1 321 ? -6.145 10.32 6.422 1 96.25 321 SER B O 1
ATOM 6372 N N . LYS B 1 322 ? -6.109 11.906 4.867 1 96.56 322 LYS B N 1
ATOM 6373 C CA . LYS B 1 322 ? -5.949 12.969 5.852 1 96.56 322 LYS B CA 1
ATOM 6374 C C . LYS B 1 322 ? -7.289 13.617 6.184 1 96.56 322 LYS B C 1
ATOM 6376 O O . LYS B 1 322 ? -8.023 13.133 7.047 1 96.56 322 LYS B O 1
ATOM 6381 N N . TRP B 1 323 ? -7.77 14.508 5.367 1 96.94 323 TRP B N 1
ATOM 6382 C CA . TRP B 1 323 ? -8.891 15.367 5.73 1 96.94 323 TRP B CA 1
ATOM 6383 C C . TRP B 1 323 ? -10.148 14.977 4.973 1 96.94 323 TRP B C 1
ATOM 6385 O O . TRP B 1 323 ? -11.211 15.57 5.164 1 96.94 323 TRP B O 1
ATOM 6395 N N . LEU B 1 324 ? -10.125 13.891 4.121 1 97.25 324 LEU B N 1
ATOM 6396 C CA . LEU B 1 324 ? -11.227 13.609 3.207 1 97.25 324 LEU B CA 1
ATOM 6397 C C . LEU B 1 324 ? -12.07 12.445 3.713 1 97.25 324 LEU B C 1
ATOM 6399 O O . LEU B 1 324 ? -12.938 11.945 2.996 1 97.25 324 LEU B O 1
ATOM 6403 N N . SER B 1 325 ? -11.789 11.945 4.879 1 95.88 325 SER B N 1
ATOM 6404 C CA . SER B 1 325 ? -12.586 10.938 5.555 1 95.88 325 SER B CA 1
ATOM 6405 C C . SER B 1 325 ? -12.57 9.617 4.801 1 95.88 325 SER B C 1
ATOM 6407 O O . SER B 1 325 ? -13.57 8.898 4.762 1 95.88 325 SER B O 1
ATOM 6409 N N . LEU B 1 326 ? -11.438 9.305 4.156 1 97.56 326 LEU B N 1
ATOM 6410 C CA . LEU B 1 326 ? -11.391 8.125 3.301 1 97.56 326 LEU B CA 1
ATOM 6411 C C . LEU B 1 326 ? -10.469 7.062 3.893 1 97.56 326 LEU B C 1
ATOM 6413 O O . LEU B 1 326 ? -10.195 6.047 3.25 1 97.56 326 LEU B O 1
ATOM 6417 N N . MET B 1 327 ? -10.008 7.254 5.098 1 95.62 327 MET B N 1
ATOM 6418 C CA . MET B 1 327 ? -9.188 6.301 5.84 1 95.62 327 MET B CA 1
ATOM 6419 C C . MET B 1 327 ? -7.855 6.062 5.137 1 95.62 327 MET B C 1
ATOM 6421 O O . MET B 1 327 ? -7.625 6.586 4.047 1 95.62 327 MET B O 1
ATOM 6425 N N . MET B 1 328 ? -6.973 5.293 5.68 1 94.88 328 MET B N 1
ATOM 6426 C CA . MET B 1 328 ? -5.625 5.008 5.188 1 94.88 328 MET B CA 1
ATOM 6427 C C . MET B 1 328 ? -5.676 4.309 3.834 1 94.88 328 MET B C 1
ATOM 6429 O O . MET B 1 328 ? -6.637 3.602 3.531 1 94.88 328 MET B O 1
ATOM 6433 N N . GLY B 1 329 ? -4.629 4.562 3.076 1 94.38 329 GLY B N 1
ATOM 6434 C CA . GLY B 1 329 ? -4.461 3.824 1.833 1 94.38 329 GLY B CA 1
ATOM 6435 C C . GLY B 1 329 ? -5.113 4.504 0.644 1 94.38 329 GLY B C 1
ATOM 6436 O O . GLY B 1 329 ? -5.469 3.842 -0.336 1 94.38 329 GLY B O 1
ATOM 6437 N N . THR B 1 330 ? -5.34 5.723 0.719 1 96.75 330 THR B N 1
ATOM 6438 C CA . THR B 1 330 ? -6.027 6.426 -0.356 1 96.75 330 THR B CA 1
ATOM 6439 C C . THR B 1 330 ? -5.359 7.766 -0.642 1 96.75 330 THR B C 1
ATOM 6441 O O . THR B 1 330 ? -5.508 8.719 0.128 1 96.75 330 THR B O 1
ATOM 6444 N N . THR B 1 331 ? -4.664 7.922 -1.723 1 98.12 331 THR B N 1
ATOM 6445 C CA . THR B 1 331 ? -4.105 9.18 -2.203 1 98.12 331 THR B CA 1
ATOM 6446 C C . THR B 1 331 ? -4.469 9.414 -3.666 1 98.12 331 THR B C 1
ATOM 6448 O O . THR B 1 331 ? -4.176 8.57 -4.523 1 98.12 331 THR B O 1
ATOM 6451 N N . PHE B 1 332 ? -5.16 10.477 -3.932 1 98.81 332 PHE B N 1
ATOM 6452 C CA . PHE B 1 332 ? -5.469 10.859 -5.305 1 98.81 332 PHE B CA 1
ATOM 6453 C C . PHE B 1 332 ? -4.227 11.398 -6.008 1 98.81 332 PHE B C 1
ATOM 6455 O O . PHE B 1 332 ? -3.65 12.398 -5.574 1 98.81 332 PHE B O 1
ATOM 6462 N N . PHE B 1 333 ? -3.752 10.734 -7.012 1 98.81 333 PHE B N 1
ATOM 6463 C CA . PHE B 1 333 ? -2.605 11.148 -7.812 1 98.81 333 PHE B CA 1
ATOM 6464 C C . PHE B 1 333 ? -3.023 11.43 -9.25 1 98.81 333 PHE B C 1
ATOM 6466 O O . PHE B 1 333 ? -3.461 10.523 -9.961 1 98.81 333 PHE B O 1
ATOM 6473 N N . PHE B 1 334 ? -2.912 12.68 -9.672 1 98.75 334 PHE B N 1
ATOM 6474 C CA . PHE B 1 334 ? -3.301 13.125 -11.008 1 98.75 334 PHE B CA 1
ATOM 6475 C C . PHE B 1 334 ? -2.076 13.508 -11.828 1 98.75 334 PHE B C 1
ATOM 6477 O O . PHE B 1 334 ? -1.051 13.914 -11.273 1 98.75 334 PHE B O 1
ATOM 6484 N N . PHE B 1 335 ? -2.172 13.391 -13.109 1 98.38 335 PHE B N 1
ATOM 6485 C CA . PHE B 1 335 ? -1.082 13.727 -14.023 1 98.38 335 PHE B CA 1
ATOM 6486 C C . PHE B 1 335 ? -1.624 14.203 -15.359 1 98.38 335 PHE B C 1
ATOM 6488 O O . PHE B 1 335 ? -2.752 13.875 -15.734 1 98.38 335 PHE B O 1
ATOM 6495 N N . ARG B 1 336 ? -0.839 14.93 -16.094 1 97.19 336 ARG B N 1
ATOM 6496 C CA . ARG B 1 336 ? -1.245 15.508 -17.375 1 97.19 336 ARG B CA 1
ATOM 6497 C C . ARG B 1 336 ? -0.868 14.586 -18.531 1 97.19 336 ARG B C 1
ATOM 6499 O O . ARG B 1 336 ? -1.521 14.602 -19.578 1 97.19 336 ARG B O 1
ATOM 6506 N N . GLU B 1 337 ? 0.226 13.922 -18.375 1 95.94 337 GLU B N 1
ATOM 6507 C CA . GLU B 1 337 ? 0.733 13.039 -19.422 1 95.94 337 GLU B CA 1
ATOM 6508 C C . GLU B 1 337 ? 1.012 11.641 -18.875 1 95.94 337 GLU B C 1
ATOM 6510 O O . GLU B 1 337 ? 2.123 11.359 -18.422 1 95.94 337 GLU B O 1
ATOM 6515 N N . ARG B 1 338 ? 0.085 10.766 -19.078 1 94.31 338 ARG B N 1
ATOM 6516 C CA . ARG B 1 338 ? 0.186 9.438 -18.484 1 94.31 338 ARG B CA 1
ATOM 6517 C C . ARG B 1 338 ? 1.294 8.617 -19.141 1 94.31 338 ARG B C 1
ATOM 6519 O O . ARG B 1 338 ? 1.8 7.664 -18.547 1 94.31 338 ARG B O 1
ATOM 6526 N N . LYS B 1 339 ? 1.778 8.992 -20.391 1 93.06 339 LYS B N 1
ATOM 6527 C CA . LYS B 1 339 ? 2.822 8.234 -21.078 1 93.06 339 LYS B CA 1
ATOM 6528 C C . LYS B 1 339 ? 4.09 8.156 -20.234 1 93.06 339 LYS B C 1
ATOM 6530 O O . LYS B 1 339 ? 4.777 7.133 -20.234 1 93.06 339 LYS B O 1
ATOM 6535 N N . TYR B 1 340 ? 4.418 9.227 -19.469 1 93.75 340 TYR B N 1
ATOM 6536 C CA . TYR B 1 340 ? 5.633 9.25 -18.672 1 93.75 340 TYR B CA 1
ATOM 6537 C C . TYR B 1 340 ? 5.473 8.383 -17.422 1 93.75 340 TYR B C 1
ATOM 6539 O O . TYR B 1 340 ? 6.457 7.867 -16.891 1 93.75 340 TYR B O 1
ATOM 6547 N N . ILE B 1 341 ? 4.184 8.266 -16.953 1 94.56 341 ILE B N 1
ATOM 6548 C CA . ILE B 1 341 ? 3.906 7.371 -15.828 1 94.56 341 ILE B CA 1
ATOM 6549 C C . ILE B 1 341 ? 4.043 5.918 -16.281 1 94.56 341 ILE B C 1
ATOM 6551 O O . ILE B 1 341 ? 4.762 5.133 -15.656 1 94.56 341 ILE B O 1
ATOM 6555 N N . VAL B 1 342 ? 3.43 5.562 -17.375 1 91.44 342 VAL B N 1
ATOM 6556 C CA . VAL B 1 342 ? 3.354 4.199 -17.891 1 91.44 342 VAL B CA 1
ATOM 6557 C C . VAL B 1 342 ? 4.742 3.723 -18.312 1 91.44 342 VAL B C 1
ATOM 6559 O O . VAL B 1 342 ? 5.148 2.604 -17.984 1 91.44 342 VAL B O 1
ATOM 6562 N N . SER B 1 343 ? 5.48 4.551 -18.969 1 88.94 343 SER B N 1
ATOM 6563 C CA . SER B 1 343 ? 6.797 4.148 -19.453 1 88.94 343 SER B CA 1
ATOM 6564 C C . SER B 1 343 ? 7.766 3.93 -18.297 1 88.94 343 SER B C 1
ATOM 6566 O O . SER B 1 343 ? 8.75 3.193 -18.438 1 88.94 343 SER B O 1
ATOM 6568 N N . SER B 1 344 ? 7.473 4.57 -17.219 1 88 344 SER B N 1
ATOM 6569 C CA . SER B 1 344 ? 8.336 4.469 -16.031 1 88 344 SER B CA 1
ATOM 6570 C C . SER B 1 344 ? 8.125 3.145 -15.312 1 88 344 SER B C 1
ATOM 6572 O O . SER B 1 344 ? 9.031 2.646 -14.648 1 88 344 SER B O 1
ATOM 6574 N N . LEU B 1 345 ? 6.926 2.619 -15.453 1 87.44 345 LEU B N 1
ATOM 6575 C CA . LEU B 1 345 ? 6.57 1.535 -14.547 1 87.44 345 LEU B CA 1
ATOM 6576 C C . LEU B 1 345 ? 6.207 0.273 -15.32 1 87.44 345 LEU B C 1
ATOM 6578 O O . LEU B 1 345 ? 6 -0.788 -14.727 1 87.44 345 LEU B O 1
ATOM 6582 N N . ASN B 1 346 ? 6.215 0.386 -16.578 1 80.44 346 ASN B N 1
ATOM 6583 C CA . ASN B 1 346 ? 5.809 -0.745 -17.406 1 80.44 346 ASN B CA 1
ATOM 6584 C C . ASN B 1 346 ? 6.871 -1.84 -17.406 1 80.44 346 ASN B C 1
ATOM 6586 O O . ASN B 1 346 ? 8.031 -1.578 -17.719 1 80.44 346 ASN B O 1
ATOM 6590 N N . ALA B 1 347 ? 6.543 -2.854 -16.875 1 69.62 347 ALA B N 1
ATOM 6591 C CA . ALA B 1 347 ? 7.277 -4.109 -17 1 69.62 347 ALA B CA 1
ATOM 6592 C C . ALA B 1 347 ? 6.332 -5.273 -17.266 1 69.62 347 ALA B C 1
ATOM 6594 O O . ALA B 1 347 ? 5.191 -5.281 -16.797 1 69.62 347 ALA B O 1
ATOM 6595 N N . THR B 1 348 ? 6.434 -5.805 -18.484 1 63 348 THR B N 1
ATOM 6596 C CA . THR B 1 348 ? 5.363 -6.762 -18.734 1 63 348 THR B CA 1
ATOM 6597 C C . THR B 1 348 ? 5.93 -8.156 -19 1 63 348 THR B C 1
ATOM 6599 O O . THR B 1 348 ? 7.035 -8.297 -19.516 1 63 348 THR B O 1
ATOM 6602 N N . GLY B 1 349 ? 5.34 -9.047 -18.25 1 52.44 349 GLY B N 1
ATOM 6603 C CA . GLY B 1 349 ? 5.5 -10.469 -18.531 1 52.44 349 GLY B CA 1
ATOM 6604 C C . GLY B 1 349 ? 4.426 -11.016 -19.453 1 52.44 349 GLY B C 1
ATOM 6605 O O . GLY B 1 349 ? 3.334 -10.453 -19.547 1 52.44 349 GLY B O 1
ATOM 6606 N N . VAL B 1 350 ? 4.68 -11.914 -20.156 1 46.62 350 VAL B N 1
ATOM 6607 C CA . VAL B 1 350 ? 3.814 -12.547 -21.141 1 46.62 350 VAL B CA 1
ATOM 6608 C C . VAL B 1 350 ? 2.486 -12.938 -20.5 1 46.62 350 VAL B C 1
ATOM 6610 O O . VAL B 1 350 ? 1.43 -12.828 -21.125 1 46.62 350 VAL B O 1
ATOM 6613 N N . TYR B 1 351 ? 2.498 -13.289 -19.281 1 44.78 351 TYR B N 1
ATOM 6614 C CA . TYR B 1 351 ? 1.313 -13.805 -18.594 1 44.78 351 TYR B CA 1
ATOM 6615 C C . TYR B 1 351 ? 0.317 -12.68 -18.312 1 44.78 351 TYR B C 1
ATOM 6617 O O . TYR B 1 351 ? -0.827 -12.938 -17.938 1 44.78 351 TYR B O 1
ATOM 6625 N N . LEU B 1 352 ? 0.73 -11.523 -18.641 1 50.81 352 LEU B N 1
ATOM 6626 C CA . LEU B 1 352 ? -0.151 -10.383 -18.422 1 50.81 352 LEU B CA 1
ATOM 6627 C C . LEU B 1 352 ? -0.655 -9.812 -19.75 1 50.81 352 LEU B C 1
ATOM 6629 O O . LEU B 1 352 ? -1.432 -8.859 -19.766 1 50.81 352 LEU B O 1
ATOM 6633 N N . ALA B 1 353 ? -0.299 -10.5 -20.766 1 57.22 353 ALA B N 1
ATOM 6634 C CA . ALA B 1 353 ? -0.741 -10.07 -22.094 1 57.22 353 ALA B CA 1
ATOM 6635 C C . ALA B 1 353 ? -2.234 -10.312 -22.281 1 57.22 353 ALA B C 1
ATOM 6637 O O . ALA B 1 353 ? -2.75 -11.367 -21.891 1 57.22 353 ALA B O 1
ATOM 6638 N N . ASN B 1 354 ? -2.979 -9.344 -22.531 1 61.12 354 ASN B N 1
ATOM 6639 C CA . ASN B 1 354 ? -4.391 -9.539 -22.828 1 61.12 354 ASN B CA 1
ATOM 6640 C C . ASN B 1 354 ? -4.828 -8.695 -24.031 1 61.12 354 ASN B C 1
ATOM 6642 O O . ASN B 1 354 ? -4.195 -7.691 -24.359 1 61.12 354 ASN B O 1
ATOM 6646 N N . LYS B 1 355 ? -5.754 -9.266 -24.656 1 64.88 355 LYS B N 1
ATOM 6647 C CA . LYS B 1 355 ? -6.227 -8.703 -25.922 1 64.88 355 LYS B CA 1
ATOM 6648 C C . LYS B 1 355 ? -6.734 -7.277 -25.734 1 64.88 355 LYS B C 1
ATOM 6650 O O . LYS B 1 355 ? -6.789 -6.5 -26.688 1 64.88 355 LYS B O 1
ATOM 6655 N N . TYR B 1 356 ? -7.047 -6.996 -24.516 1 69.62 356 TYR B N 1
ATOM 6656 C CA . TYR B 1 356 ? -7.613 -5.672 -24.297 1 69.62 356 TYR B CA 1
ATOM 6657 C C . TYR B 1 356 ? -6.516 -4.625 -24.141 1 69.62 356 TYR B C 1
ATOM 6659 O O . TYR B 1 356 ? -6.648 -3.498 -24.625 1 69.62 356 TYR B O 1
ATOM 6667 N N . THR B 1 357 ? -5.469 -4.945 -23.5 1 67.06 357 THR B N 1
ATOM 6668 C CA . THR B 1 357 ? -4.328 -4.055 -23.328 1 67.06 357 THR B CA 1
ATOM 6669 C C . THR B 1 357 ? -3.727 -3.666 -24.672 1 67.06 357 THR B C 1
ATOM 6671 O O . THR B 1 357 ? -3.355 -2.51 -24.875 1 67.06 357 THR B O 1
ATOM 6674 N N . ASP B 1 358 ? -3.811 -4.523 -25.594 1 67.25 358 ASP B N 1
ATOM 6675 C CA . ASP B 1 358 ? -3.168 -4.34 -26.891 1 67.25 358 ASP B CA 1
ATOM 6676 C C . ASP B 1 358 ? -3.924 -3.318 -27.734 1 67.25 358 ASP B C 1
ATOM 6678 O O . ASP B 1 358 ? -3.348 -2.701 -28.625 1 67.25 358 ASP B O 1
ATOM 6682 N N . THR B 1 359 ? -5.199 -3.107 -27.375 1 68.38 359 THR B N 1
ATOM 6683 C CA . THR B 1 359 ? -6.012 -2.184 -28.156 1 68.38 359 THR B CA 1
ATOM 6684 C C . THR B 1 359 ? -5.969 -0.781 -27.547 1 68.38 359 THR B C 1
ATOM 6686 O O . THR B 1 359 ? -6.551 0.154 -28.109 1 68.38 359 THR B O 1
ATOM 6689 N N . ASN B 1 360 ? -5.25 -0.586 -26.453 1 67.38 360 ASN B N 1
ATOM 6690 C CA . ASN B 1 360 ? -5.156 0.69 -25.75 1 67.38 360 ASN B CA 1
ATOM 6691 C C . ASN B 1 360 ? -6.531 1.182 -25.297 1 67.38 360 ASN B C 1
ATOM 6693 O O . ASN B 1 360 ? -6.793 2.385 -25.297 1 67.38 360 ASN B O 1
ATOM 6697 N N . ARG B 1 361 ? -7.348 0.209 -25.094 1 75.88 361 ARG B N 1
ATOM 6698 C CA . ARG B 1 361 ? -8.711 0.578 -24.734 1 75.88 361 ARG B CA 1
ATOM 6699 C C . ARG B 1 361 ? -8.938 0.437 -23.234 1 75.88 361 ARG B C 1
ATOM 6701 O O . ARG B 1 361 ? -9.977 0.844 -22.719 1 75.88 361 ARG B O 1
ATOM 6708 N N . VAL B 1 362 ? -7.98 -0.104 -22.609 1 85.06 362 VAL B N 1
ATOM 6709 C CA . VAL B 1 362 ? -8.18 -0.353 -21.188 1 85.06 362 VAL B CA 1
ATOM 6710 C C . VAL B 1 362 ? -6.969 0.139 -20.406 1 85.06 362 VAL B C 1
ATOM 6712 O O . VAL B 1 362 ? -5.91 0.4 -20.984 1 85.06 362 VAL B O 1
ATOM 6715 N N . VAL B 1 363 ? -7.242 0.377 -19.188 1 86.31 363 VAL B N 1
ATOM 6716 C CA . VAL B 1 363 ? -6.203 0.806 -18.25 1 86.31 363 VAL B CA 1
ATOM 6717 C C . VAL B 1 363 ? -5.688 -0.396 -17.469 1 86.31 363 VAL B C 1
ATOM 6719 O O . VAL B 1 363 ? -6.473 -1.164 -16.906 1 86.31 363 VAL B O 1
ATOM 6722 N N . ASP B 1 364 ? -4.367 -0.645 -17.5 1 87.31 364 ASP B N 1
ATOM 6723 C CA . ASP B 1 364 ? -3.721 -1.624 -16.625 1 87.31 364 ASP B CA 1
ATOM 6724 C C . ASP B 1 364 ? -2.963 -0.936 -15.492 1 87.31 364 ASP B C 1
ATOM 6726 O O . ASP B 1 364 ? -1.846 -0.452 -15.688 1 87.31 364 ASP B O 1
ATOM 6730 N N . PHE B 1 365 ? -3.496 -1.091 -14.359 1 89.38 365 PHE B N 1
ATOM 6731 C CA . PHE B 1 365 ? -3.012 -0.299 -13.234 1 89.38 365 PHE B CA 1
ATOM 6732 C C . PHE B 1 365 ? -1.641 -0.787 -12.781 1 89.38 365 PHE B C 1
ATOM 6734 O O . PHE B 1 365 ? -0.95 -0.099 -12.031 1 89.38 365 PHE B O 1
ATOM 6741 N N . LYS B 1 366 ? -1.203 -1.943 -13.203 1 87.75 366 LYS B N 1
ATOM 6742 C CA . LYS B 1 366 ? 0.152 -2.406 -12.914 1 87.75 366 LYS B CA 1
ATOM 6743 C C . LYS B 1 366 ? 1.192 -1.426 -13.445 1 87.75 366 LYS B C 1
ATOM 6745 O O . LYS B 1 366 ? 2.334 -1.412 -12.984 1 87.75 366 LYS B O 1
ATOM 6750 N N . ASP B 1 367 ? 0.807 -0.553 -14.391 1 89.88 367 ASP B N 1
ATOM 6751 C CA . ASP B 1 367 ? 1.732 0.378 -15.031 1 89.88 367 ASP B CA 1
ATOM 6752 C C . ASP B 1 367 ? 1.634 1.768 -14.398 1 89.88 367 ASP B C 1
ATOM 6754 O O . ASP B 1 367 ? 2.25 2.719 -14.883 1 89.88 367 ASP B O 1
ATOM 6758 N N . TYR B 1 368 ? 0.87 1.904 -13.344 1 93.69 368 TYR B N 1
ATOM 6759 C CA . TYR B 1 368 ? 0.664 3.219 -12.742 1 93.69 368 TYR B CA 1
ATOM 6760 C C . TYR B 1 368 ? 1.094 3.225 -11.281 1 93.69 368 TYR B C 1
ATOM 6762 O O . TYR B 1 368 ? 1.073 4.27 -10.625 1 93.69 368 TYR B O 1
ATOM 6770 N N . HIS B 1 369 ? 1.47 2.102 -10.734 1 94.38 369 HIS B N 1
ATOM 6771 C CA . HIS B 1 369 ? 1.81 1.951 -9.32 1 94.38 369 HIS B CA 1
ATOM 6772 C C . HIS B 1 369 ? 3.16 1.264 -9.148 1 94.38 369 HIS B C 1
ATOM 6774 O O . HIS B 1 369 ? 3.619 0.555 -10.047 1 94.38 369 HIS B O 1
ATOM 6780 N N . LEU B 1 370 ? 3.822 1.459 -7.969 1 94.69 370 LEU B N 1
ATOM 6781 C CA . LEU B 1 370 ? 5.059 0.758 -7.637 1 94.69 370 LEU B CA 1
ATOM 6782 C C . LEU B 1 370 ? 4.797 -0.73 -7.43 1 94.69 370 LEU B C 1
ATOM 6784 O O . LEU B 1 370 ? 5.613 -1.566 -7.828 1 94.69 370 LEU B O 1
ATOM 6788 N N . GLY B 1 371 ? 3.684 -1.047 -6.879 1 91.81 371 GLY B N 1
ATOM 6789 C CA . GLY B 1 371 ? 3.297 -2.43 -6.645 1 91.81 371 GLY B CA 1
ATOM 6790 C C . GLY B 1 371 ? 2.477 -3.018 -7.777 1 91.81 371 GLY B C 1
ATOM 6791 O O . GLY B 1 371 ? 2.139 -2.318 -8.734 1 91.81 371 GLY B O 1
ATOM 6792 N N . LEU B 1 372 ? 2.125 -4.379 -7.684 1 88.88 372 LEU B N 1
ATOM 6793 C CA . LEU B 1 372 ? 1.307 -5.059 -8.68 1 88.88 372 LEU B CA 1
ATOM 6794 C C . LEU B 1 372 ? -0.105 -5.301 -8.156 1 88.88 372 LEU B C 1
ATOM 6796 O O . LEU B 1 372 ? -1.032 -4.559 -8.492 1 88.88 372 LEU B O 1
ATOM 6800 N N . GLY B 1 373 ? -0.218 -6.293 -7.168 1 86.75 373 GLY B N 1
ATOM 6801 C CA . GLY B 1 373 ? -1.517 -6.523 -6.555 1 86.75 373 GLY B CA 1
ATOM 6802 C C . GLY B 1 373 ? -2.021 -5.332 -5.762 1 86.75 373 GLY B C 1
ATOM 6803 O O . GLY B 1 373 ? -1.295 -4.777 -4.938 1 86.75 373 GLY B O 1
ATOM 6804 N N . ARG B 1 374 ? -3.203 -4.887 -6.141 1 89 374 ARG B N 1
ATOM 6805 C CA . ARG B 1 374 ? -3.758 -3.705 -5.492 1 89 374 ARG B CA 1
ATOM 6806 C C . ARG B 1 374 ? -5.168 -3.973 -4.977 1 89 374 ARG B C 1
ATOM 6808 O O . ARG B 1 374 ? -5.969 -4.617 -5.656 1 89 374 ARG B O 1
ATOM 6815 N N . PRO B 1 375 ? -5.41 -3.498 -3.793 1 93.94 375 PRO B N 1
ATOM 6816 C CA . PRO B 1 375 ? -6.789 -3.588 -3.307 1 93.94 375 PRO B CA 1
ATOM 6817 C C . PRO B 1 375 ? -7.746 -2.691 -4.082 1 93.94 375 PRO B C 1
ATOM 6819 O O . PRO B 1 375 ? -7.312 -1.791 -4.805 1 93.94 37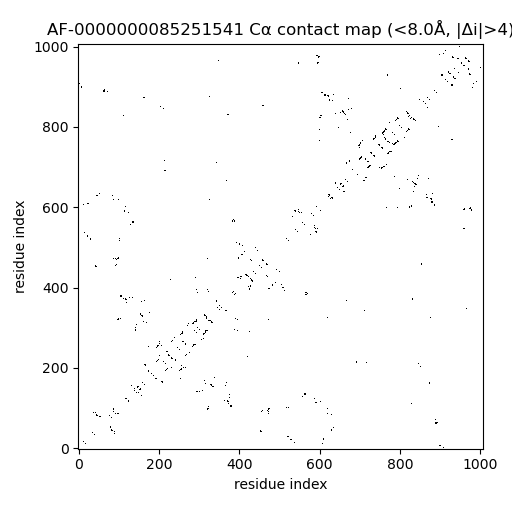5 PRO B O 1
ATOM 6822 N N . PHE B 1 376 ? -8.992 -2.99 -3.994 1 96.81 376 PHE B N 1
ATOM 6823 C CA . PHE B 1 376 ? -10.062 -2.246 -4.645 1 96.81 376 PHE B CA 1
ATOM 6824 C C . PHE B 1 376 ? -10.32 -0.929 -3.924 1 96.81 376 PHE B C 1
ATOM 6826 O O . PHE B 1 376 ? -11.414 -0.705 -3.406 1 96.81 376 PHE B O 1
ATOM 6833 N N . ARG B 1 377 ? -9.367 0.006 -3.971 1 96.69 377 ARG B N 1
ATOM 6834 C CA . ARG B 1 377 ? -9.391 1.26 -3.225 1 96.69 377 ARG B CA 1
ATOM 6835 C C . ARG B 1 377 ? -10.555 2.137 -3.668 1 96.69 377 ARG B C 1
ATOM 6837 O O . ARG B 1 377 ? -11.133 2.871 -2.861 1 96.69 377 ARG B O 1
ATOM 6844 N N . ALA B 1 378 ? -10.93 2.027 -4.93 1 97.88 378 ALA B N 1
ATOM 6845 C CA . ALA B 1 378 ? -11.953 2.91 -5.492 1 97.88 378 ALA B CA 1
ATOM 6846 C C . ALA B 1 378 ? -13.305 2.682 -4.824 1 97.88 378 ALA B C 1
ATOM 6848 O O . ALA B 1 378 ? -14.141 3.586 -4.777 1 97.88 378 ALA B O 1
ATOM 6849 N N . MET B 1 379 ? -13.508 1.479 -4.273 1 98.31 379 MET B N 1
ATOM 6850 C CA . MET B 1 379 ? -14.805 1.136 -3.686 1 98.31 379 MET B CA 1
ATOM 6851 C C . MET B 1 379 ? -15.109 2.027 -2.486 1 98.31 379 MET B C 1
ATOM 6853 O O . MET B 1 379 ? -16.234 2.518 -2.344 1 98.31 379 MET B O 1
ATOM 6857 N N . LYS B 1 380 ? -14.164 2.264 -1.595 1 98 380 LYS B N 1
ATOM 6858 C CA . LYS B 1 380 ? -14.445 3.092 -0.424 1 98 380 LYS B CA 1
ATOM 6859 C C . LYS B 1 380 ? -14.68 4.547 -0.822 1 98 380 LYS B C 1
ATOM 6861 O O . LYS B 1 380 ? -15.469 5.246 -0.187 1 98 380 LYS B O 1
ATOM 6866 N N . VAL B 1 381 ? -13.984 5.043 -1.881 1 98.31 381 VAL B N 1
ATOM 6867 C CA . VAL B 1 381 ? -14.242 6.395 -2.363 1 98.31 381 VAL B CA 1
ATOM 6868 C C . VAL B 1 381 ? -15.664 6.484 -2.92 1 98.31 381 VAL B C 1
ATOM 6870 O O . VAL B 1 381 ? -16.422 7.398 -2.58 1 98.31 381 VAL B O 1
ATOM 6873 N N . TYR B 1 382 ? -16.016 5.48 -3.748 1 97.88 382 TYR B N 1
ATOM 6874 C CA . TYR B 1 382 ? -17.344 5.418 -4.352 1 97.88 382 TYR B CA 1
ATOM 6875 C C . TYR B 1 382 ? -18.422 5.398 -3.285 1 97.88 382 TYR B C 1
ATOM 6877 O O . TYR B 1 382 ? -19.359 6.195 -3.334 1 97.88 382 TYR B O 1
ATOM 6885 N N . VAL B 1 383 ? -18.312 4.531 -2.307 1 98 383 VAL B N 1
ATOM 6886 C CA . VAL B 1 383 ? -19.312 4.348 -1.266 1 98 383 VAL B CA 1
ATOM 6887 C C . VAL B 1 383 ? -19.422 5.617 -0.421 1 98 383 VAL B C 1
ATOM 6889 O O . VAL B 1 383 ? -20.516 6.047 -0.064 1 98 383 VAL B O 1
ATOM 6892 N N . THR B 1 384 ? -18.297 6.242 -0.109 1 97.44 384 THR B N 1
ATOM 6893 C CA . THR B 1 384 ? -18.297 7.465 0.685 1 97.44 384 THR B CA 1
ATOM 6894 C C . THR B 1 384 ? -19.031 8.586 -0.048 1 97.44 384 THR B C 1
ATOM 6896 O O . THR B 1 384 ? -19.859 9.273 0.54 1 97.44 384 THR B O 1
ATOM 6899 N N . LEU B 1 385 ? -18.734 8.711 -1.33 1 96.94 385 LEU B N 1
ATOM 6900 C CA . LEU B 1 385 ? -19.359 9.781 -2.102 1 96.94 385 LEU B CA 1
ATOM 6901 C C . LEU B 1 385 ? -20.844 9.508 -2.305 1 96.94 385 LEU B C 1
ATOM 6903 O O . LEU B 1 385 ? -21.672 10.43 -2.275 1 96.94 385 LEU B O 1
ATOM 6907 N N . ARG B 1 386 ? -21.203 8.258 -2.514 1 95.62 386 ARG B N 1
ATOM 6908 C CA . ARG B 1 386 ? -22.609 7.891 -2.689 1 95.62 386 ARG B CA 1
ATOM 6909 C C . ARG B 1 386 ? -23.391 8.094 -1.398 1 95.62 386 ARG B C 1
ATOM 6911 O O . ARG B 1 386 ? -24.562 8.484 -1.432 1 95.62 386 ARG B O 1
ATOM 6918 N N . TYR B 1 387 ? -22.734 7.828 -0.257 1 95.12 387 TYR B N 1
ATOM 6919 C CA . TYR B 1 387 ? -23.438 7.805 1.017 1 95.12 387 TYR B CA 1
ATOM 6920 C C . TYR B 1 387 ? -23.391 9.172 1.697 1 95.12 387 TYR B C 1
ATOM 6922 O O . TYR B 1 387 ? -24.406 9.68 2.17 1 95.12 387 TYR B O 1
ATOM 6930 N N . MET B 1 388 ? -22.188 9.789 1.717 1 93.62 388 MET B N 1
ATOM 6931 C CA . MET B 1 388 ? -21.969 11.047 2.428 1 93.62 388 MET B CA 1
ATOM 6932 C C . MET B 1 388 ? -22.125 12.242 1.486 1 93.62 388 MET B C 1
ATOM 6934 O O . MET B 1 388 ? -22.438 13.344 1.927 1 93.62 388 MET B O 1
ATOM 6938 N N . GLY B 1 389 ? -21.922 12 0.213 1 94.94 389 GLY B N 1
ATOM 6939 C CA . GLY B 1 389 ? -21.859 13.109 -0.722 1 94.94 389 GLY B CA 1
ATOM 6940 C C . GLY B 1 389 ? -20.672 14.016 -0.502 1 94.94 389 GLY B C 1
ATOM 6941 O O . GLY B 1 389 ? -20.031 13.969 0.552 1 94.94 389 GLY B O 1
ATOM 6942 N N . LEU B 1 390 ? -20.406 14.828 -1.495 1 96.5 390 LEU B N 1
ATOM 6943 C CA . LEU B 1 390 ? -19.328 15.82 -1.362 1 96.5 390 LEU B CA 1
ATOM 6944 C C . LEU B 1 390 ? -19.625 16.781 -0.211 1 96.5 390 LEU B C 1
ATOM 6946 O O . LEU B 1 390 ? -18.703 17.234 0.467 1 96.5 390 LEU B O 1
ATOM 6950 N N . GLU B 1 391 ? -20.844 17.031 0.028 1 96.12 391 GLU B N 1
ATOM 6951 C CA . GLU B 1 391 ? -21.25 17.984 1.052 1 96.12 391 GLU B CA 1
ATOM 6952 C C . GLU B 1 391 ? -20.828 17.516 2.441 1 96.12 391 GLU B C 1
ATOM 6954 O O . GLU B 1 391 ? -20.469 18.344 3.293 1 96.12 391 GLU B O 1
ATOM 6959 N N . GLY B 1 392 ? -20.938 16.25 2.648 1 94.88 392 GLY B N 1
ATOM 6960 C CA . GLY B 1 392 ? -20.484 15.727 3.928 1 94.88 392 GLY B CA 1
ATOM 6961 C C . GLY B 1 392 ? -19.016 15.977 4.191 1 94.88 392 GLY B C 1
ATOM 6962 O O . GLY B 1 392 ? -18.625 16.312 5.312 1 94.88 392 GLY B O 1
ATOM 6963 N N . ILE B 1 393 ? -18.203 15.875 3.211 1 96.56 393 ILE B N 1
ATOM 6964 C CA . ILE B 1 393 ? -16.781 16.109 3.326 1 96.56 393 ILE B CA 1
ATOM 6965 C C . ILE B 1 393 ? -16.516 17.609 3.469 1 96.56 393 ILE B C 1
ATOM 6967 O O . ILE B 1 393 ? -15.719 18.031 4.316 1 96.56 393 ILE B O 1
ATOM 6971 N N . GLN B 1 394 ? -17.203 18.391 2.678 1 97.5 394 GLN B N 1
ATOM 6972 C CA . GLN B 1 394 ? -17.078 19.844 2.711 1 97.5 394 GLN B CA 1
ATOM 6973 C C . GLN B 1 394 ? -17.406 20.406 4.094 1 97.5 394 GLN B C 1
ATOM 6975 O O . GLN B 1 394 ? -16.766 21.328 4.574 1 97.5 394 GLN B O 1
ATOM 6980 N N . ALA B 1 395 ? -18.406 19.828 4.703 1 96.94 395 ALA B N 1
ATOM 6981 C CA . ALA B 1 395 ? -18.859 20.297 6.012 1 96.94 395 ALA B CA 1
ATOM 6982 C C . ALA B 1 395 ? -17.75 20.172 7.051 1 96.94 395 ALA B C 1
ATOM 6984 O O . ALA B 1 395 ? -17.578 21.062 7.879 1 96.94 395 ALA B O 1
ATOM 6985 N N . THR B 1 396 ? -17.062 19.125 7.02 1 96.5 396 THR B N 1
ATOM 6986 C CA . THR B 1 396 ? -15.984 18.906 7.98 1 96.5 396 THR B CA 1
ATOM 6987 C C . THR B 1 396 ? -14.852 19.906 7.75 1 96.5 396 THR B C 1
ATOM 6989 O O . THR B 1 396 ? -14.305 20.469 8.703 1 96.5 396 THR B O 1
ATOM 6992 N N . ILE B 1 397 ? -14.484 20.125 6.512 1 97.81 397 ILE B N 1
ATOM 6993 C CA . ILE B 1 397 ? -13.422 21.062 6.164 1 97.81 397 ILE B CA 1
ATOM 6994 C C . ILE B 1 397 ? -13.789 22.469 6.648 1 97.81 397 ILE B C 1
ATOM 6996 O O . ILE B 1 397 ? -13 23.125 7.336 1 97.81 397 ILE B O 1
ATOM 7000 N N . ARG B 1 398 ? -15.008 22.906 6.352 1 97.94 398 ARG B N 1
ATOM 7001 C CA . ARG B 1 398 ? -15.484 24.234 6.766 1 97.94 398 ARG B CA 1
ATOM 7002 C C . ARG B 1 398 ? -15.516 24.344 8.281 1 97.94 398 ARG B C 1
ATOM 7004 O O . ARG B 1 398 ? -15.125 25.375 8.836 1 97.94 398 ARG B O 1
ATOM 7011 N N . ARG B 1 399 ? -15.984 23.328 8.93 1 97.88 399 ARG B N 1
ATOM 7012 C CA . ARG B 1 399 ? -16.062 23.297 10.391 1 97.88 399 ARG B CA 1
ATOM 7013 C C . ARG B 1 399 ? -14.688 23.453 11.016 1 97.88 399 ARG B C 1
ATOM 7015 O O . ARG B 1 399 ? -14.508 24.281 11.914 1 97.88 399 ARG B O 1
ATOM 7022 N N . HIS B 1 400 ? -13.719 22.656 10.555 1 98.31 400 HIS B N 1
ATOM 7023 C CA . HIS B 1 400 ? -12.375 22.719 11.109 1 98.31 400 HIS B CA 1
ATOM 7024 C C . HIS B 1 400 ? -11.742 24.094 10.891 1 98.31 400 HIS B C 1
ATOM 7026 O O . HIS B 1 400 ? -11.062 24.609 11.773 1 98.31 400 HIS B O 1
ATOM 7032 N N . CYS B 1 401 ? -11.938 24.672 9.742 1 98 401 CYS B N 1
ATOM 7033 C CA . CYS B 1 401 ? -11.383 26 9.453 1 98 401 CYS B CA 1
ATOM 7034 C C . CYS B 1 401 ? -11.984 27.047 10.383 1 98 401 CYS B C 1
ATOM 7036 O O . CYS B 1 401 ? -11.258 27.875 10.938 1 98 401 CYS B O 1
ATOM 7038 N N . ALA B 1 402 ? -13.266 27.016 10.562 1 98.19 402 ALA B N 1
ATOM 7039 C CA . ALA B 1 402 ? -13.945 27.969 11.438 1 98.19 402 ALA B CA 1
ATOM 7040 C C . ALA B 1 402 ? -13.492 27.797 12.891 1 98.19 402 ALA B C 1
ATOM 7042 O O . ALA B 1 402 ? -13.227 28.781 13.578 1 98.19 402 ALA B O 1
ATOM 7043 N N . LEU B 1 403 ? -13.414 26.578 13.312 1 98.62 403 LEU B N 1
ATOM 7044 C CA . LEU B 1 403 ? -13.07 26.281 14.695 1 98.62 403 LEU B CA 1
ATOM 7045 C C . LEU B 1 403 ? -11.609 26.641 14.977 1 98.62 403 LEU B C 1
ATOM 7047 O O . LEU B 1 403 ? -11.273 27.062 16.078 1 98.62 403 LEU B O 1
ATOM 7051 N N . ALA B 1 404 ? -10.75 26.422 13.992 1 98.56 404 ALA B N 1
ATOM 7052 C CA . ALA B 1 404 ? -9.352 26.797 14.172 1 98.56 404 ALA B CA 1
ATOM 7053 C C . ALA B 1 404 ? -9.211 28.297 14.391 1 98.56 404 ALA B C 1
ATOM 7055 O O . ALA B 1 404 ? -8.461 28.75 15.266 1 98.56 404 ALA B O 1
ATOM 7056 N N . LYS B 1 405 ? -9.891 29.094 13.602 1 98.06 405 LYS B N 1
ATOM 7057 C CA . LYS B 1 405 ? -9.891 30.547 13.797 1 98.06 405 LYS B CA 1
ATOM 7058 C C . LYS B 1 405 ? -10.453 30.922 15.164 1 98.06 405 LYS B C 1
ATOM 7060 O O . LYS B 1 405 ? -9.922 31.812 15.828 1 98.06 405 LYS B O 1
ATOM 7065 N N . TYR B 1 406 ? -11.492 30.234 15.539 1 98.56 406 TYR B N 1
ATOM 7066 C CA . TYR B 1 406 ? -12.102 30.484 16.844 1 98.56 406 TYR B CA 1
ATOM 7067 C C . TYR B 1 406 ? -11.125 30.156 17.969 1 98.56 406 TYR B C 1
ATOM 7069 O O . TYR B 1 406 ? -10.992 30.938 18.922 1 98.56 406 TYR B O 1
ATOM 7077 N N . LEU B 1 407 ? -10.445 29.016 17.891 1 98.69 407 LEU B N 1
ATOM 7078 C CA . LEU B 1 407 ? -9.453 28.656 18.891 1 98.69 407 LEU B CA 1
ATOM 7079 C C . LEU B 1 407 ? -8.344 29.703 18.969 1 98.69 407 LEU B C 1
ATOM 7081 O O . LEU B 1 407 ? -7.91 30.078 20.047 1 98.69 407 LEU B O 1
ATOM 7085 N N . HIS B 1 408 ? -7.855 30.078 17.797 1 98.44 408 HIS B N 1
ATOM 7086 C CA . HIS B 1 408 ? -6.855 31.141 17.734 1 98.44 408 HIS B CA 1
ATOM 7087 C C . HIS B 1 408 ? -7.312 32.375 18.5 1 98.44 408 HIS B C 1
ATOM 7089 O O . HIS B 1 408 ? -6.566 32.906 19.312 1 98.44 408 HIS B O 1
ATOM 7095 N N . ASP B 1 409 ? -8.516 32.844 18.234 1 98.31 409 ASP B N 1
ATOM 7096 C CA . ASP B 1 409 ? -9.055 34.031 18.844 1 98.31 409 ASP B CA 1
ATOM 7097 C C . ASP B 1 409 ? -9.211 33.875 20.359 1 98.31 409 ASP B C 1
ATOM 7099 O O . ASP B 1 409 ? -8.992 34.812 21.125 1 98.31 409 ASP B O 1
ATOM 7103 N N . LEU B 1 410 ? -9.633 32.719 20.75 1 98.5 410 LEU B N 1
ATOM 7104 C CA . LEU B 1 410 ? -9.766 32.406 22.172 1 98.5 410 LEU B CA 1
ATOM 7105 C C . LEU B 1 410 ? -8.414 32.531 22.875 1 98.5 410 LEU B C 1
ATOM 7107 O O . LEU B 1 410 ? -8.305 33.156 23.938 1 98.5 410 LEU B O 1
ATOM 7111 N N . LEU B 1 411 ? -7.406 31.875 22.328 1 98.44 411 LEU B N 1
ATOM 7112 C CA . LEU B 1 411 ? -6.074 31.891 22.922 1 98.44 411 LEU B CA 1
ATOM 7113 C C . LEU B 1 411 ? -5.508 33.312 22.953 1 98.44 411 LEU B C 1
ATOM 7115 O O . LEU B 1 411 ? -4.895 33.719 23.953 1 98.44 411 LEU B O 1
ATOM 7119 N N . ALA B 1 412 ? -5.688 34 21.875 1 98 412 ALA B N 1
ATOM 7120 C CA . ALA B 1 412 ? -5.219 35.406 21.812 1 98 412 ALA B CA 1
ATOM 7121 C C . ALA B 1 412 ? -5.883 36.25 22.891 1 98 412 ALA B C 1
ATOM 7123 O O . ALA B 1 412 ? -5.227 37.094 23.516 1 98 412 ALA B O 1
ATOM 7124 N N . SER B 1 413 ? -7.105 36.062 23.047 1 97.75 413 SER B N 1
ATOM 7125 C CA . SER B 1 413 ? -7.863 36.844 24.016 1 97.75 413 SER B CA 1
ATOM 7126 C C . SER B 1 413 ? -7.461 36.5 25.453 1 97.75 413 SER B C 1
ATOM 7128 O O . SER B 1 413 ? -7.355 37.375 26.297 1 97.75 413 SER B O 1
ATOM 7130 N N . ARG B 1 414 ? -7.18 35.281 25.703 1 96.88 414 ARG B N 1
ATOM 7131 C CA . ARG B 1 414 ? -6.93 34.812 27.047 1 96.88 414 ARG B CA 1
ATOM 7132 C C . ARG B 1 414 ? -5.48 35.062 27.453 1 96.88 414 ARG B C 1
ATOM 7134 O O . ARG B 1 414 ? -5.188 35.281 28.641 1 96.88 414 ARG B O 1
ATOM 7141 N N . LEU B 1 415 ? -4.633 35 26.531 1 97.69 415 LEU B N 1
ATOM 7142 C CA . LEU B 1 415 ? -3.219 35 26.891 1 97.69 415 LEU B CA 1
ATOM 7143 C C . LEU B 1 415 ? -2.533 36.281 26.484 1 97.69 415 LEU B C 1
ATOM 7145 O O . LEU B 1 415 ? -1.454 36.594 27 1 97.69 415 LEU B O 1
ATOM 7149 N N . GLY B 1 416 ? -3.074 37 25.594 1 96.5 416 GLY B N 1
ATOM 7150 C CA . GLY B 1 416 ? -2.48 38.281 25.156 1 96.5 416 GLY B CA 1
ATOM 7151 C C . GLY B 1 416 ? -1.029 38.125 24.734 1 96.5 416 GLY B C 1
ATOM 7152 O O . GLY B 1 416 ? -0.692 37.25 23.938 1 96.5 416 GLY B O 1
ATOM 7153 N N . ASP B 1 417 ? -0.218 38.938 25.375 1 97.06 417 ASP B N 1
ATOM 7154 C CA . ASP B 1 417 ? 1.172 39.031 24.938 1 97.06 417 ASP B CA 1
ATOM 7155 C C . ASP B 1 417 ? 2.006 37.875 25.484 1 97.06 417 ASP B C 1
ATOM 7157 O O . ASP B 1 417 ? 3.18 37.75 25.141 1 97.06 417 ASP B O 1
ATOM 7161 N N . LEU B 1 418 ? 1.348 37.031 26.203 1 97.88 418 LEU B N 1
ATOM 7162 C CA . LEU B 1 418 ? 2.074 35.875 26.734 1 97.88 418 LEU B CA 1
ATOM 7163 C C . LEU B 1 418 ? 2.416 34.906 25.625 1 97.88 418 LEU B C 1
ATOM 7165 O O . LEU B 1 418 ? 3.326 34.094 25.781 1 97.88 418 LEU B O 1
ATOM 7169 N N . VAL B 1 419 ? 1.647 34.969 24.562 1 98.12 419 VAL B N 1
ATOM 7170 C CA . VAL B 1 419 ? 1.896 34.062 23.438 1 98.12 419 VAL B CA 1
ATOM 7171 C C . VAL B 1 419 ? 1.977 34.875 22.141 1 98.12 419 VAL B C 1
ATOM 7173 O O . VAL B 1 419 ? 1.524 36 22.078 1 98.12 419 VAL B O 1
ATOM 7176 N N . GLU B 1 420 ? 2.609 34.312 21.219 1 96.94 420 GLU B N 1
ATOM 7177 C CA . GLU B 1 420 ? 2.598 34.812 19.844 1 96.94 420 GLU B CA 1
ATOM 7178 C C . GLU B 1 420 ? 2.135 33.75 18.859 1 96.94 420 GLU B C 1
ATOM 7180 O O . GLU B 1 420 ? 2.238 32.562 19.141 1 96.94 420 GLU B O 1
ATOM 7185 N N . PHE B 1 421 ? 1.584 34.219 17.828 1 97 421 PHE B N 1
ATOM 7186 C CA . PHE B 1 421 ? 1.12 33.375 16.719 1 97 421 PHE B CA 1
ATOM 7187 C C . PHE B 1 421 ? 1.941 33.656 15.461 1 97 421 PHE B C 1
ATOM 7189 O O . PHE B 1 421 ? 1.619 34.562 14.68 1 97 421 PHE B O 1
ATOM 7196 N N . PRO B 1 422 ? 2.951 32.812 15.227 1 94.62 422 PRO B N 1
ATOM 7197 C CA . PRO B 1 422 ? 3.875 33.094 14.125 1 94.62 422 PRO B CA 1
ATOM 7198 C C . PRO B 1 422 ? 3.199 33 12.758 1 94.62 422 PRO B C 1
ATOM 7200 O O . PRO B 1 422 ? 3.713 33.562 11.781 1 94.62 422 PRO B O 1
ATOM 7203 N N . VAL B 1 423 ? 2.109 32.312 12.641 1 95.31 423 VAL B N 1
ATOM 7204 C CA . VAL B 1 423 ? 1.355 32.188 11.391 1 95.31 423 VAL B CA 1
ATOM 7205 C C . VAL B 1 423 ? -0.139 32.312 11.68 1 95.31 423 VAL B C 1
ATOM 7207 O O . VAL B 1 423 ? -0.6 31.953 12.766 1 95.31 423 VAL B O 1
ATOM 7210 N N . GLU B 1 424 ? -0.845 32.844 10.734 1 95.62 424 GLU B N 1
ATOM 7211 C CA . GLU B 1 424 ? -2.301 32.875 10.844 1 95.62 424 GLU B CA 1
ATOM 7212 C C . GLU B 1 424 ? -2.885 31.469 10.828 1 95.62 424 GLU B C 1
ATOM 7214 O O . GLU B 1 424 ? -2.367 30.578 10.148 1 95.62 424 GLU B O 1
ATOM 7219 N N . PRO B 1 425 ? -3.961 31.328 11.648 1 96.5 425 PRO B N 1
ATOM 7220 C CA . PRO B 1 425 ? -4.602 30.016 11.547 1 96.5 425 PRO B CA 1
ATOM 7221 C C . PRO B 1 425 ? -5.117 29.719 10.141 1 96.5 425 PRO B C 1
ATOM 7223 O O . PRO B 1 425 ? -5.695 30.594 9.492 1 96.5 425 PRO B O 1
ATOM 7226 N N . LYS B 1 426 ? -4.828 28.562 9.672 1 95.5 426 LYS B N 1
ATOM 7227 C CA . LYS B 1 426 ? -5.195 28.156 8.32 1 95.5 426 LYS B CA 1
ATOM 7228 C C . LYS B 1 426 ? -5.406 26.641 8.234 1 95.5 426 LYS B C 1
ATOM 7230 O O . LYS B 1 426 ? -4.668 25.875 8.852 1 95.5 426 LYS B O 1
ATOM 7235 N N . PHE B 1 427 ? -6.422 26.234 7.484 1 97.75 427 PHE B N 1
ATOM 7236 C CA . PHE B 1 427 ? -6.668 24.828 7.145 1 97.75 427 PHE B CA 1
ATOM 7237 C C . PHE B 1 427 ? -6.785 23.984 8.398 1 97.75 427 PHE B C 1
ATOM 7239 O O . PHE B 1 427 ? -6.258 22.875 8.453 1 97.75 427 PHE B O 1
ATOM 7246 N N . GLY B 1 428 ? -7.398 24.516 9.43 1 98.19 428 GLY B N 1
ATOM 7247 C CA . GLY B 1 428 ? -7.637 23.75 10.648 1 98.19 428 GLY B CA 1
ATOM 7248 C C . GLY B 1 428 ? -6.426 23.688 11.555 1 98.19 428 GLY B C 1
ATOM 7249 O O . GLY B 1 428 ? -6.414 22.922 12.523 1 98.19 428 GLY B O 1
ATOM 7250 N N . LEU B 1 429 ? -5.375 24.453 11.273 1 98.44 429 LEU B N 1
ATOM 7251 C CA . LEU B 1 429 ? -4.141 24.453 12.047 1 98.44 429 LEU B CA 1
ATOM 7252 C C . LEU B 1 429 ? -3.959 25.766 12.805 1 98.44 429 LEU B C 1
ATOM 7254 O O . LEU B 1 429 ? -4.125 26.844 12.227 1 98.44 429 LEU B O 1
ATOM 7258 N N . VAL B 1 430 ? -3.682 25.703 14.109 1 98.56 430 VAL B N 1
ATOM 7259 C CA . VAL B 1 430 ? -3.289 26.844 14.93 1 98.56 430 VAL B CA 1
ATOM 7260 C C . VAL B 1 430 ? -1.886 26.625 15.492 1 98.56 430 VAL B C 1
ATOM 7262 O O . VAL B 1 430 ? -1.623 25.594 16.125 1 98.56 430 VAL B O 1
ATOM 7265 N N . CYS B 1 431 ? -1.002 27.516 15.172 1 97.75 431 CYS B N 1
ATOM 7266 C CA . CYS B 1 431 ? 0.356 27.484 15.703 1 97.75 431 CYS B CA 1
ATOM 7267 C C . CYS B 1 431 ? 0.594 28.625 16.672 1 97.75 431 CYS B C 1
ATOM 7269 O O . CYS B 1 431 ? 0.208 29.766 16.406 1 97.75 431 CYS B O 1
ATOM 7271 N N . PHE B 1 432 ? 1.205 28.328 17.828 1 98.19 432 PHE B N 1
ATOM 7272 C CA . PHE B 1 432 ? 1.537 29.391 18.781 1 98.19 432 PHE B CA 1
ATOM 7273 C C . PHE B 1 432 ? 2.748 29 19.625 1 98.19 432 PHE B C 1
ATOM 7275 O O . PHE B 1 432 ? 3.227 27.859 19.547 1 98.19 432 PHE B O 1
ATOM 7282 N N . ARG B 1 433 ? 3.305 29.891 20.297 1 97.81 433 ARG B N 1
ATOM 7283 C CA . ARG B 1 433 ? 4.355 29.625 21.281 1 97.81 433 ARG B CA 1
ATOM 7284 C C . ARG B 1 433 ? 4.336 30.672 22.391 1 97.81 433 ARG B C 1
ATOM 7286 O O . ARG B 1 433 ? 3.795 31.766 22.219 1 97.81 433 ARG B O 1
ATOM 7293 N N . ILE B 1 434 ? 4.836 30.281 23.547 1 98.25 434 ILE B N 1
ATOM 7294 C CA . ILE B 1 434 ? 5.113 31.266 24.594 1 98.25 434 ILE B CA 1
ATOM 7295 C C . ILE B 1 434 ? 6.086 32.312 24.062 1 98.25 434 ILE B C 1
ATOM 7297 O O . ILE B 1 434 ? 7.164 31.984 23.562 1 98.25 434 ILE B O 1
ATOM 7301 N N . ALA B 1 435 ? 5.734 33.562 24.172 1 96.75 435 ALA B N 1
ATOM 7302 C CA . ALA B 1 435 ? 6.426 34.656 23.484 1 96.75 435 ALA B CA 1
ATOM 7303 C C . ALA B 1 435 ? 7.832 34.844 24.047 1 96.75 435 ALA B C 1
ATOM 7305 O O . ALA B 1 435 ? 8.805 34.906 23.297 1 96.75 435 ALA B O 1
ATOM 7306 N N . GLU B 1 436 ? 7.875 35.031 25.391 1 94.69 436 GLU B N 1
ATOM 7307 C CA . GLU B 1 436 ? 9.172 35.219 26.031 1 94.69 436 GLU B CA 1
ATOM 7308 C C . GLU B 1 436 ? 9.812 33.906 26.375 1 94.69 436 GLU B C 1
ATOM 7310 O O . GLU B 1 436 ? 9.352 33.188 27.266 1 94.69 436 GLU B O 1
ATOM 7315 N N . ASP B 1 437 ? 10.836 33.625 25.656 1 94.19 437 ASP B N 1
ATOM 7316 C CA . ASP B 1 437 ? 11.586 32.406 25.875 1 94.19 437 ASP B CA 1
ATOM 7317 C C . ASP B 1 437 ? 13.07 32.594 25.562 1 94.19 437 ASP B C 1
ATOM 7319 O O . ASP B 1 437 ? 13.469 33.656 25.062 1 94.19 437 ASP B O 1
ATOM 7323 N N . ASN B 1 438 ? 13.969 31.656 25.984 1 92.31 438 ASN B N 1
ATOM 7324 C CA . ASN B 1 438 ? 15.398 31.766 25.688 1 92.31 438 ASN B CA 1
ATOM 7325 C C . ASN B 1 438 ? 15.766 31 24.422 1 92.31 438 ASN B C 1
ATOM 7327 O O . ASN B 1 438 ? 14.898 30.453 23.75 1 92.31 438 ASN B O 1
ATOM 7331 N N . ALA B 1 439 ? 17.031 31 24.109 1 88.69 439 ALA B N 1
ATOM 7332 C CA . ALA B 1 439 ? 17.531 30.391 22.875 1 88.69 439 ALA B CA 1
ATOM 7333 C C . ALA B 1 439 ? 17.344 28.875 22.906 1 88.69 439 ALA B C 1
ATOM 7335 O O . ALA B 1 439 ? 17.219 28.25 21.859 1 88.69 439 ALA B O 1
ATOM 7336 N N . ALA B 1 440 ? 17.172 28.391 24.031 1 91.75 440 ALA B N 1
ATOM 7337 C CA . ALA B 1 440 ? 17.031 26.953 24.188 1 91.75 440 ALA B CA 1
ATOM 7338 C C . ALA B 1 440 ? 15.555 26.547 24.188 1 91.75 440 ALA B C 1
ATOM 7340 O O . ALA B 1 440 ? 15.227 25.359 24.266 1 91.75 440 ALA B O 1
ATOM 7341 N N . ASN B 1 441 ? 14.648 27.516 24.062 1 96.31 441 ASN B N 1
ATOM 7342 C CA . ASN B 1 441 ? 13.203 27.297 24.031 1 96.31 441 ASN B CA 1
ATOM 7343 C C . ASN B 1 441 ? 12.727 26.578 25.281 1 96.31 441 ASN B C 1
ATOM 7345 O O . ASN B 1 441 ? 11.891 25.672 25.203 1 96.31 441 ASN B O 1
ATOM 7349 N N . LYS B 1 442 ? 13.219 26.891 26.375 1 96.62 442 LYS B N 1
ATOM 7350 C CA . LYS B 1 442 ? 13.008 26.172 27.641 1 96.62 442 LYS B CA 1
ATOM 7351 C C . LYS B 1 442 ? 11.523 26.141 28 1 96.62 442 LYS B C 1
ATOM 7353 O O . LYS B 1 442 ? 11.008 25.094 28.406 1 96.62 442 LYS B O 1
ATOM 7358 N N . ARG B 1 443 ? 10.844 27.25 27.969 1 97.75 443 ARG B N 1
ATOM 7359 C CA . ARG B 1 443 ? 9.438 27.328 28.375 1 97.75 443 ARG B CA 1
ATOM 7360 C C . ARG B 1 443 ? 8.555 26.531 27.406 1 97.75 443 ARG B C 1
ATOM 7362 O O . ARG B 1 443 ? 7.664 25.797 27.844 1 97.75 443 ARG B O 1
ATOM 7369 N N . ASN B 1 444 ? 8.812 26.688 26.172 1 97.69 444 ASN B N 1
ATOM 7370 C CA . ASN B 1 444 ? 7.984 25.969 25.188 1 97.69 444 ASN B CA 1
ATOM 7371 C C . ASN B 1 444 ? 8.172 24.469 25.281 1 97.69 444 ASN B C 1
ATOM 7373 O O . ASN B 1 444 ? 7.215 23.703 25.156 1 97.69 444 ASN B O 1
ATOM 7377 N N . TYR B 1 445 ? 9.359 23.984 25.516 1 96.12 445 TYR B N 1
ATOM 7378 C CA . TYR B 1 445 ? 9.586 22.562 25.734 1 96.12 445 TYR B CA 1
ATOM 7379 C C . TYR B 1 445 ? 8.898 22.078 27 1 96.12 445 TYR B C 1
ATOM 7381 O O . TYR B 1 445 ? 8.375 20.969 27.047 1 96.12 445 TYR B O 1
ATOM 7389 N N . ALA B 1 446 ? 8.961 22.875 28 1 97.38 446 ALA B N 1
ATOM 7390 C CA . ALA B 1 446 ? 8.312 22.516 29.25 1 97.38 446 ALA B CA 1
ATOM 7391 C C . ALA B 1 446 ? 6.801 22.391 29.062 1 97.38 446 ALA B C 1
ATOM 7393 O O . ALA B 1 446 ? 6.172 21.5 29.641 1 97.38 446 ALA B O 1
ATOM 7394 N N . LEU B 1 447 ? 6.242 23.312 28.328 1 97.75 447 LEU B N 1
ATOM 7395 C CA . LEU B 1 447 ? 4.816 23.266 28.016 1 97.75 447 LEU B CA 1
ATOM 7396 C C . LEU B 1 447 ? 4.465 21.953 27.312 1 97.75 447 LEU B C 1
ATOM 7398 O O . LEU B 1 447 ? 3.498 21.281 27.688 1 97.75 447 LEU B O 1
ATOM 7402 N N . LEU B 1 448 ? 5.207 21.578 26.297 1 96.25 448 LEU B N 1
ATOM 7403 C CA . LEU B 1 448 ? 4.988 20.344 25.562 1 96.25 448 LEU B CA 1
ATOM 7404 C C . LEU B 1 448 ? 5.125 19.141 26.469 1 96.25 448 LEU B C 1
ATOM 7406 O O . LEU B 1 448 ? 4.332 18.188 26.375 1 96.25 448 LEU B O 1
ATOM 7410 N N . LYS B 1 449 ? 6.059 19.125 27.328 1 95.62 449 LYS B N 1
ATOM 7411 C CA . LYS B 1 449 ? 6.301 18.016 28.234 1 95.62 449 LYS B CA 1
ATOM 7412 C C . LYS B 1 449 ? 5.117 17.812 29.188 1 95.62 449 LYS B C 1
ATOM 7414 O O . LYS B 1 449 ? 4.691 16.688 29.422 1 95.62 449 LYS B O 1
ATOM 7419 N N . VAL B 1 450 ? 4.617 18.875 29.734 1 96.44 450 VAL B N 1
ATOM 7420 C CA . VAL B 1 450 ? 3.518 18.781 30.688 1 96.44 450 VAL B CA 1
ATOM 7421 C C . VAL B 1 450 ? 2.277 18.234 29.984 1 96.44 450 VAL B C 1
ATOM 7423 O O . VAL B 1 450 ? 1.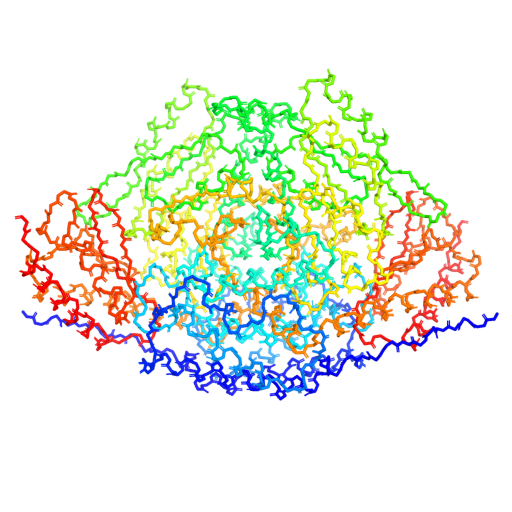561 17.391 30.547 1 96.44 450 VAL B O 1
ATOM 7426 N N . THR B 1 451 ? 1.994 18.703 28.766 1 95.88 451 THR B N 1
ATOM 7427 C CA . THR B 1 451 ? 0.838 18.203 28.031 1 95.88 451 THR B CA 1
ATOM 7428 C C . THR B 1 451 ? 0.989 16.719 27.719 1 95.88 451 THR B C 1
ATOM 7430 O O . THR B 1 451 ? 0.011 15.977 27.75 1 95.88 451 THR B O 1
ATOM 7433 N N . GLU B 1 452 ? 2.189 16.297 27.391 1 93.56 452 GLU B N 1
ATOM 7434 C CA . GLU B 1 452 ? 2.473 14.898 27.109 1 93.56 452 GLU B CA 1
ATOM 7435 C C . GLU B 1 452 ? 2.262 14.031 28.344 1 93.56 452 GLU B C 1
ATOM 7437 O O . GLU B 1 452 ? 1.663 12.953 28.266 1 93.56 452 GLU B O 1
ATOM 7442 N N . GLU B 1 453 ? 2.738 14.484 29.438 1 95.12 453 GLU B N 1
ATOM 7443 C CA . GLU B 1 453 ? 2.678 13.719 30.688 1 95.12 453 GLU B CA 1
ATOM 7444 C C . GLU B 1 453 ? 1.243 13.617 31.203 1 95.12 453 GLU B C 1
ATOM 7446 O O . GLU B 1 453 ? 0.841 12.57 31.719 1 95.12 453 GLU B O 1
ATOM 7451 N N . GLU B 1 454 ? 0.537 14.727 31.047 1 96.62 454 GLU B N 1
ATOM 7452 C CA . GLU B 1 454 ? -0.836 14.734 31.547 1 96.62 454 GLU B CA 1
ATOM 7453 C C . GLU B 1 454 ? -1.761 13.938 30.625 1 96.62 454 GLU B C 1
ATOM 7455 O O . GLU B 1 454 ? -2.803 13.445 31.062 1 96.62 454 GLU B O 1
ATOM 7460 N N . ARG B 1 455 ? -1.446 13.797 29.281 1 95.81 455 ARG B N 1
ATOM 7461 C CA . ARG B 1 455 ? -2.162 13.039 28.25 1 95.81 455 ARG B CA 1
ATOM 7462 C C . ARG B 1 455 ? -3.604 13.516 28.125 1 95.81 455 ARG B C 1
ATOM 7464 O O . ARG B 1 455 ? -4.496 12.734 27.797 1 95.81 455 ARG B O 1
ATOM 7471 N N . ARG B 1 456 ? -3.818 14.805 28.547 1 96.69 456 ARG B N 1
ATOM 7472 C CA . ARG B 1 456 ? -5.141 15.398 28.359 1 96.69 456 ARG B CA 1
ATOM 7473 C C . ARG B 1 456 ? -5.434 15.656 26.891 1 96.69 456 ARG B C 1
ATOM 7475 O O . ARG B 1 456 ? -6.582 15.555 26.453 1 96.69 456 ARG B O 1
ATOM 7482 N N . VAL B 1 457 ? -4.48 16.156 26.172 1 97.62 457 VAL B N 1
ATOM 7483 C CA . VAL B 1 457 ? -4.52 16.359 24.719 1 97.62 457 VAL B CA 1
ATOM 7484 C C . VAL B 1 457 ? -3.223 15.859 24.094 1 97.62 457 VAL B C 1
ATOM 7486 O O . VAL B 1 457 ? -2.209 15.711 24.781 1 97.62 457 VAL B O 1
ATOM 7489 N N . MET B 1 458 ? -3.301 15.523 22.922 1 96.69 458 MET B N 1
ATOM 7490 C CA . MET B 1 458 ? -2.086 15.18 22.188 1 96.69 458 MET B CA 1
ATOM 7491 C C . MET B 1 458 ? -1.751 16.25 21.156 1 96.69 458 MET B C 1
ATOM 7493 O O . MET B 1 458 ? -2.539 16.5 20.25 1 96.69 458 MET B O 1
ATOM 7497 N N . ILE B 1 459 ? -0.647 16.891 21.344 1 96.19 459 ILE B N 1
ATOM 7498 C CA . ILE B 1 459 ? -0.143 17.922 20.438 1 96.19 459 ILE B CA 1
ATOM 7499 C C . ILE B 1 459 ? 1.332 17.672 20.141 1 96.19 459 ILE B C 1
ATOM 7501 O O . ILE B 1 459 ? 2 16.922 20.859 1 96.19 459 ILE B O 1
ATOM 7505 N N . VAL B 1 460 ? 1.805 18.203 19.016 1 93.75 460 VAL B N 1
ATOM 7506 C CA . VAL B 1 460 ? 3.213 18.094 18.656 1 93.75 460 VAL B CA 1
ATOM 7507 C C . VAL B 1 460 ? 3.775 19.469 18.328 1 93.75 460 VAL B C 1
ATOM 7509 O O . VAL B 1 460 ? 3.066 20.484 18.422 1 93.75 460 VAL B O 1
ATOM 7512 N N . HIS B 1 461 ? 5.082 19.5 18.141 1 94.38 461 HIS B N 1
ATOM 7513 C CA . HIS B 1 461 ? 5.734 20.781 17.875 1 94.38 461 HIS B CA 1
ATOM 7514 C C . HIS B 1 461 ? 6.363 20.797 16.484 1 94.38 461 HIS B C 1
ATOM 7516 O O . HIS B 1 461 ? 6.363 19.781 15.789 1 94.38 461 HIS B O 1
ATOM 7522 N N . HIS B 1 462 ? 6.66 21.875 16.031 1 93.5 462 HIS B N 1
ATOM 7523 C CA . HIS B 1 462 ? 7.484 22.156 14.859 1 93.5 462 HIS B CA 1
ATOM 7524 C C . HIS B 1 462 ? 8.492 23.266 15.148 1 93.5 462 HIS B C 1
ATOM 7526 O O . HIS B 1 462 ? 8.516 23.828 16.234 1 93.5 462 HIS B O 1
ATOM 7532 N N . TYR B 1 463 ? 9.414 23.406 14.281 1 91.5 463 TYR B N 1
ATOM 7533 C CA . TYR B 1 463 ? 10.375 24.5 14.383 1 91.5 463 TYR B CA 1
ATOM 7534 C C . TYR B 1 463 ? 10.156 25.516 13.281 1 91.5 463 TYR B C 1
ATOM 7536 O O . TYR B 1 463 ? 9.875 25.156 12.133 1 91.5 463 TYR B O 1
ATOM 7544 N N . MET B 1 464 ? 10.188 26.719 13.664 1 87.81 464 MET B N 1
ATOM 7545 C CA . MET B 1 464 ? 10.172 27.828 12.719 1 87.81 464 MET B CA 1
ATOM 7546 C C . MET B 1 464 ? 11.188 28.891 13.117 1 87.81 464 MET B C 1
ATOM 7548 O O . MET B 1 464 ? 11.133 29.422 14.234 1 87.81 464 MET B O 1
ATOM 7552 N N . ASP B 1 465 ? 12.125 29.125 12.227 1 84.69 465 ASP B N 1
ATOM 7553 C CA . ASP B 1 465 ? 13.164 30.125 12.461 1 84.69 465 ASP B CA 1
ATOM 7554 C C . ASP B 1 465 ? 13.938 29.828 13.742 1 84.69 465 ASP B C 1
ATOM 7556 O O . ASP B 1 465 ? 14.156 30.719 14.562 1 84.69 465 ASP B O 1
ATOM 7560 N N . GLY B 1 466 ? 14.164 28.578 13.93 1 83.62 466 GLY B N 1
ATOM 7561 C CA . GLY B 1 466 ? 14.977 28.156 15.062 1 83.62 466 GLY B CA 1
ATOM 7562 C C . GLY B 1 466 ? 14.195 28.109 16.359 1 83.62 466 GLY B C 1
ATOM 7563 O O . GLY B 1 466 ? 14.75 27.766 17.406 1 83.62 466 GLY B O 1
ATOM 7564 N N . HIS B 1 467 ? 13 28.469 16.344 1 92.44 467 HIS B N 1
ATOM 7565 C CA . HIS B 1 467 ? 12.172 28.469 17.547 1 92.44 467 HIS B CA 1
ATOM 7566 C C . HIS B 1 467 ? 11.125 27.359 17.5 1 92.44 467 HIS B C 1
ATOM 7568 O O . HIS B 1 467 ? 10.586 27.062 16.422 1 92.44 467 HIS B O 1
ATOM 7574 N N . VAL B 1 468 ? 10.82 26.891 18.734 1 94.75 468 VAL B N 1
ATOM 7575 C CA . VAL B 1 468 ? 9.789 25.875 18.875 1 94.75 468 VAL B CA 1
ATOM 7576 C C . VAL B 1 468 ? 8.406 26.516 18.766 1 94.75 468 VAL B C 1
ATOM 7578 O O . VAL B 1 468 ? 8.18 27.594 19.297 1 94.75 468 VAL B O 1
ATOM 7581 N N . ILE B 1 469 ? 7.594 25.891 18.016 1 95.88 469 ILE B N 1
ATOM 7582 C CA . ILE B 1 469 ? 6.191 26.312 17.984 1 95.88 469 ILE B CA 1
ATOM 7583 C C . ILE B 1 469 ? 5.297 25.109 18.312 1 95.88 469 ILE B C 1
ATOM 7585 O O . ILE B 1 469 ? 5.59 23.984 17.938 1 95.88 469 ILE B O 1
ATOM 7589 N N . VAL B 1 470 ? 4.273 25.359 19.062 1 97.19 470 VAL B N 1
ATOM 7590 C CA . VAL B 1 470 ? 3.25 24.359 19.375 1 97.19 470 VAL B CA 1
ATOM 7591 C C . VAL B 1 470 ? 2.232 24.297 18.234 1 97.19 470 VAL B C 1
ATOM 7593 O O . VAL B 1 470 ? 1.716 25.328 17.797 1 97.19 470 VAL B O 1
ATOM 7596 N N . ARG B 1 471 ? 1.972 23.141 17.734 1 97.5 471 ARG B N 1
ATOM 7597 C CA . ARG B 1 471 ? 1.01 22.938 16.656 1 97.5 471 ARG B CA 1
ATOM 7598 C C . ARG B 1 471 ? -0.266 22.281 17.188 1 97.5 471 ARG B C 1
ATOM 7600 O O . ARG B 1 471 ? -0.212 21.25 17.859 1 97.5 471 ARG B O 1
ATOM 7607 N N . VAL B 1 472 ? -1.382 22.875 16.891 1 98.5 472 VAL B N 1
ATOM 7608 C CA . VAL B 1 472 ? -2.693 22.297 17.172 1 98.5 472 VAL B CA 1
ATOM 7609 C C . VAL B 1 472 ? -3.463 22.094 15.875 1 98.5 472 VAL B C 1
ATOM 7611 O O . VAL B 1 472 ? -4.035 23.047 15.328 1 98.5 472 VAL B O 1
ATOM 7614 N N . ALA B 1 473 ? -3.514 20.891 15.383 1 98.31 473 ALA B N 1
ATOM 7615 C CA . ALA B 1 473 ? -4.234 20.547 14.156 1 98.31 473 ALA B CA 1
ATOM 7616 C C . ALA B 1 473 ? -5.562 19.859 14.469 1 98.31 473 ALA B C 1
ATOM 7618 O O . ALA B 1 473 ? -5.59 18.812 15.117 1 98.31 473 ALA B O 1
ATOM 7619 N N . LEU B 1 474 ? -6.652 20.469 14.062 1 98.62 474 LEU B N 1
ATOM 7620 C CA . LEU B 1 474 ? -7.965 19.875 14.305 1 98.62 474 LEU B CA 1
ATOM 7621 C C . LEU B 1 474 ? -8.172 18.641 13.438 1 98.62 474 LEU B C 1
ATOM 7623 O O . LEU B 1 474 ? -7.91 18.672 12.234 1 98.62 474 LEU B O 1
ATOM 7627 N N . ALA B 1 475 ? -8.641 17.547 14.078 1 97.56 475 ALA B N 1
ATOM 7628 C CA . ALA B 1 475 ? -8.664 16.281 13.359 1 97.56 475 ALA B CA 1
ATOM 7629 C C . ALA B 1 475 ? -10.039 15.633 13.461 1 97.56 475 ALA B C 1
ATOM 7631 O O . ALA B 1 475 ? -10.562 15.109 12.469 1 97.56 475 ALA B O 1
ATOM 7632 N N . TYR B 1 476 ? -10.68 15.633 14.641 1 97.69 476 TYR B N 1
ATOM 7633 C CA . TYR B 1 476 ? -11.945 14.945 14.875 1 97.69 476 TYR B CA 1
ATOM 7634 C C . TYR B 1 476 ? -13.094 15.656 14.164 1 97.69 476 TYR B C 1
ATOM 7636 O O . TYR B 1 476 ? -13.32 16.844 14.383 1 97.69 476 TYR B O 1
ATOM 7644 N N . PRO B 1 477 ? -13.875 14.945 13.375 1 96.31 477 PRO B N 1
ATOM 7645 C CA . PRO B 1 477 ? -14.898 15.594 12.555 1 96.31 477 PRO B CA 1
ATOM 7646 C C . PRO B 1 477 ? -16.016 16.203 13.391 1 96.31 477 PRO B C 1
ATOM 7648 O O . PRO B 1 477 ? -16.688 17.156 12.945 1 96.31 477 PRO B O 1
ATOM 7651 N N . GLY B 1 478 ? -16.203 15.789 14.594 1 96.06 478 GLY B N 1
ATOM 7652 C CA . GLY B 1 478 ? -17.344 16.219 15.391 1 96.06 478 GLY B CA 1
ATOM 7653 C C . GLY B 1 478 ? -16.984 17.297 16.406 1 96.06 478 GLY B C 1
ATOM 7654 O O . GLY B 1 478 ? -17.719 17.5 17.375 1 96.06 478 GLY B O 1
ATOM 7655 N N . LEU B 1 479 ? -15.875 17.984 16.219 1 97.75 479 LEU B N 1
ATOM 7656 C CA . LEU B 1 479 ? -15.484 19.047 17.141 1 97.75 479 LEU B CA 1
ATOM 7657 C C . LEU B 1 479 ? -16.547 20.141 17.188 1 97.75 479 LEU B C 1
ATOM 7659 O O . LEU B 1 479 ? -17.172 20.453 16.172 1 97.75 479 LEU B O 1
ATOM 7663 N N . MET B 1 480 ? -16.719 20.719 18.344 1 97.31 480 MET B N 1
ATOM 7664 C CA . MET B 1 480 ? -17.672 21.781 18.594 1 97.31 480 MET B CA 1
ATOM 7665 C C . MET B 1 480 ? -16.984 22.969 19.25 1 97.31 480 MET B C 1
ATOM 7667 O O . MET B 1 480 ? -15.82 22.891 19.625 1 97.31 480 MET B O 1
ATOM 7671 N N . THR B 1 481 ? -17.797 24.094 19.328 1 97.88 481 THR B N 1
ATOM 7672 C CA . THR B 1 481 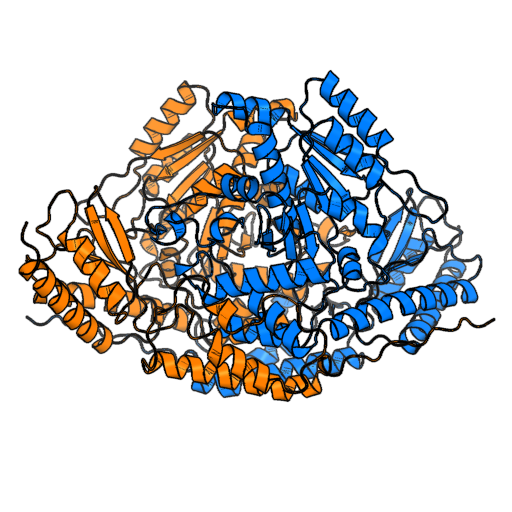? -17.281 25.297 19.953 1 97.88 481 THR B CA 1
ATOM 7673 C C . THR B 1 481 ? -16.828 25.016 21.391 1 97.88 481 THR B C 1
ATOM 7675 O O . THR B 1 481 ? -15.812 25.547 21.844 1 97.88 481 THR B O 1
ATOM 7678 N N . LYS B 1 482 ? -17.562 24.156 22.031 1 97.62 482 LYS B N 1
ATOM 7679 C CA . LYS B 1 482 ? -17.234 23.828 23.406 1 97.62 482 LYS B CA 1
ATOM 7680 C C . LYS B 1 482 ? -15.875 23.141 23.5 1 97.62 482 LYS B C 1
ATOM 7682 O O . LYS B 1 482 ? -15.125 23.359 24.453 1 97.62 482 LYS B O 1
ATOM 7687 N N . ASP B 1 483 ? -15.578 22.281 22.562 1 98.12 483 ASP B N 1
ATOM 7688 C CA . ASP B 1 483 ? -14.273 21.625 22.531 1 98.12 483 ASP B CA 1
ATOM 7689 C C . ASP B 1 483 ? -13.148 22.656 22.453 1 98.12 483 ASP B C 1
ATOM 7691 O O . ASP B 1 483 ? -12.102 22.484 23.078 1 98.12 483 ASP B O 1
ATOM 7695 N N . MET B 1 484 ? -13.344 23.703 21.656 1 98.44 484 MET B N 1
ATOM 7696 C CA . MET B 1 484 ? -12.336 24.75 21.5 1 98.44 484 MET B CA 1
ATOM 7697 C C . MET B 1 484 ? -12.211 25.562 22.781 1 98.44 484 MET B C 1
ATOM 7699 O O . MET B 1 484 ? -11.109 25.938 23.188 1 98.44 484 MET B O 1
ATOM 7703 N N . GLU B 1 485 ? -13.32 25.891 23.391 1 98.31 485 GLU B N 1
ATOM 7704 C CA . GLU B 1 485 ? -13.312 26.641 24.656 1 98.31 485 GLU B CA 1
ATOM 7705 C C . GLU B 1 485 ? -12.57 25.875 25.734 1 98.31 485 GLU B C 1
ATOM 7707 O O . GLU B 1 485 ? -11.727 26.438 26.438 1 98.31 485 GLU B O 1
ATOM 7712 N N . ASP B 1 486 ? -12.891 24.562 25.828 1 98.12 486 ASP B N 1
ATOM 7713 C CA . ASP B 1 486 ? -12.234 23.719 26.812 1 98.12 486 ASP B CA 1
ATOM 7714 C C . ASP B 1 486 ? -10.734 23.625 26.547 1 98.12 486 ASP B C 1
ATOM 7716 O O . ASP B 1 486 ? -9.93 23.656 27.484 1 98.12 486 ASP B O 1
ATOM 7720 N N . LEU B 1 487 ? -10.391 23.469 25.312 1 98.56 487 LEU B N 1
ATOM 7721 C CA . LEU B 1 487 ? -8.984 23.375 24.938 1 98.56 487 LEU B CA 1
ATOM 7722 C C . LEU B 1 487 ? -8.258 24.688 25.234 1 98.56 487 LEU B C 1
ATOM 7724 O O . LEU B 1 487 ? -7.137 24.672 25.75 1 98.56 487 LEU B O 1
ATOM 7728 N N . ALA B 1 488 ? -8.859 25.812 24.906 1 98.5 488 ALA B N 1
ATOM 7729 C CA . ALA B 1 488 ? -8.273 27.125 25.172 1 98.5 488 ALA B CA 1
ATOM 7730 C C . ALA B 1 488 ? -8.062 27.328 26.672 1 98.5 488 ALA B C 1
ATOM 7732 O O . ALA B 1 488 ? -7.051 27.891 27.094 1 98.5 488 ALA B O 1
ATOM 7733 N N . ASP B 1 489 ? -9.031 26.922 27.469 1 98.44 489 ASP B N 1
ATOM 7734 C CA . ASP B 1 489 ? -8.898 27 28.922 1 98.44 489 ASP B CA 1
ATOM 7735 C C . ASP B 1 489 ? -7.699 26.188 29.422 1 98.44 489 ASP B C 1
ATOM 7737 O O . ASP B 1 489 ? -6.879 26.688 30.188 1 98.44 489 ASP B O 1
ATOM 7741 N N . TYR B 1 490 ? -7.617 25.016 28.969 1 98.44 490 TYR B N 1
ATOM 7742 C CA . TYR B 1 490 ? -6.547 24.109 29.375 1 98.44 490 TYR B CA 1
ATOM 7743 C C . TYR B 1 490 ? -5.184 24.672 28.984 1 98.44 490 TYR B C 1
ATOM 7745 O O . TYR B 1 490 ? -4.285 24.766 29.828 1 98.44 490 TYR B O 1
ATOM 7753 N N . LEU B 1 491 ? -5.016 25.031 27.719 1 98.56 491 LEU B N 1
ATOM 7754 C CA . LEU B 1 491 ? -3.734 25.531 27.219 1 98.56 491 LEU B CA 1
ATOM 7755 C C . LEU B 1 491 ? -3.348 26.828 27.906 1 98.56 491 LEU B C 1
ATOM 7757 O O . LEU B 1 491 ? -2.172 27.062 28.188 1 98.56 491 LEU B O 1
ATOM 7761 N N . SER B 1 492 ? -4.352 27.703 28.156 1 98.38 492 SER B N 1
ATOM 7762 C CA . SER B 1 492 ? -4.078 28.969 28.844 1 98.38 492 SER B CA 1
ATOM 7763 C C . SER B 1 492 ? -3.555 28.734 30.25 1 98.38 492 SER B C 1
ATOM 7765 O O . SER B 1 492 ? -2.619 29.406 30.688 1 98.38 492 SER B O 1
ATOM 7767 N N . GLU B 1 493 ? -4.18 27.812 30.875 1 98.5 493 GLU B N 1
ATOM 7768 C CA . GLU B 1 493 ? -3.734 27.469 32.219 1 98.5 493 GLU B CA 1
ATOM 7769 C C . GLU B 1 493 ? -2.305 26.938 32.219 1 98.5 493 GLU B C 1
ATOM 7771 O O . GLU B 1 493 ? -1.475 27.359 33.031 1 98.5 493 GLU B O 1
ATOM 7776 N N . LYS B 1 494 ? -2.012 26.031 31.328 1 98.31 494 LYS B N 1
ATOM 7777 C CA . LYS B 1 494 ? -0.692 25.422 31.281 1 98.31 494 LYS B CA 1
ATOM 7778 C C . LYS B 1 494 ? 0.376 26.422 30.875 1 98.31 494 LYS B C 1
ATOM 7780 O O . LYS B 1 494 ? 1.511 26.359 31.359 1 98.31 494 LYS B O 1
ATOM 7785 N N . VAL B 1 495 ? 0.041 27.359 29.984 1 98.5 495 VAL B N 1
ATOM 7786 C CA . VAL B 1 495 ? 0.962 28.406 29.578 1 98.5 495 VAL B CA 1
ATOM 7787 C C . VAL B 1 495 ? 1.32 29.266 30.797 1 98.5 495 VAL B C 1
ATOM 7789 O O . VAL B 1 495 ? 2.5 29.5 31.062 1 98.5 495 VAL B O 1
ATOM 7792 N N . LYS B 1 496 ? 0.402 29.719 31.562 1 98.25 496 LYS B N 1
ATOM 7793 C CA . LYS B 1 496 ? 0.617 30.578 32.719 1 98.25 496 LYS B CA 1
ATOM 7794 C C . LYS B 1 496 ? 1.414 29.844 33.812 1 98.25 496 LYS B C 1
ATOM 7796 O O . LYS B 1 496 ? 2.316 30.422 34.406 1 98.25 496 LYS B O 1
ATOM 7801 N N . GLU B 1 497 ? 1.034 28.578 33.969 1 98.12 497 GLU B N 1
ATOM 7802 C CA . GLU B 1 497 ? 1.771 27.766 34.938 1 98.12 497 GLU B CA 1
ATOM 7803 C C . GLU B 1 497 ? 3.236 27.625 34.531 1 98.12 497 GLU B C 1
ATOM 7805 O O . GLU B 1 497 ? 4.129 27.719 35.375 1 98.12 497 GLU B O 1
ATOM 7810 N N . THR B 1 498 ? 3.441 27.328 33.281 1 98 498 THR B N 1
ATOM 7811 C CA . THR B 1 498 ? 4.797 27.156 32.781 1 98 498 THR B CA 1
ATOM 7812 C C . THR B 1 498 ? 5.613 28.438 32.969 1 98 498 THR B C 1
ATOM 7814 O O . THR B 1 498 ? 6.766 28.391 33.406 1 98 498 THR B O 1
ATOM 7817 N N . ILE B 1 499 ? 5.027 29.578 32.656 1 97.56 499 ILE B N 1
ATOM 7818 C CA . ILE B 1 499 ? 5.699 30.875 32.75 1 97.56 499 ILE B CA 1
ATOM 7819 C C . ILE B 1 499 ? 6.031 31.141 34.219 1 97.56 499 ILE B C 1
ATOM 7821 O O . ILE B 1 499 ? 7.121 31.625 34.531 1 97.56 499 ILE B O 1
ATOM 7825 N N . ALA B 1 500 ? 5.156 30.797 35.125 1 97.31 500 ALA B N 1
ATOM 7826 C CA . ALA B 1 500 ? 5.352 31.031 36.531 1 97.31 500 ALA B CA 1
ATOM 7827 C C . ALA B 1 500 ? 6.453 30.125 37.094 1 97.31 500 ALA B C 1
ATOM 7829 O O . ALA B 1 500 ? 7.203 30.531 38 1 97.31 500 ALA B O 1
ATOM 7830 N N . LYS B 1 501 ? 6.539 28.984 36.562 1 96.56 501 LYS B N 1
ATOM 7831 C CA . LYS B 1 501 ? 7.445 27.969 37.094 1 96.56 501 LYS B CA 1
ATOM 7832 C C . LYS B 1 501 ? 8.859 28.141 36.531 1 96.56 501 LYS B C 1
ATOM 7834 O O . LYS B 1 501 ? 9.836 27.75 37.156 1 96.56 501 LYS B O 1
ATOM 7839 N N . ILE B 1 502 ? 8.898 28.594 35.344 1 96.25 502 ILE B N 1
ATOM 7840 C CA . ILE B 1 502 ? 10.195 28.625 34.688 1 96.25 502 ILE B CA 1
ATOM 7841 C C .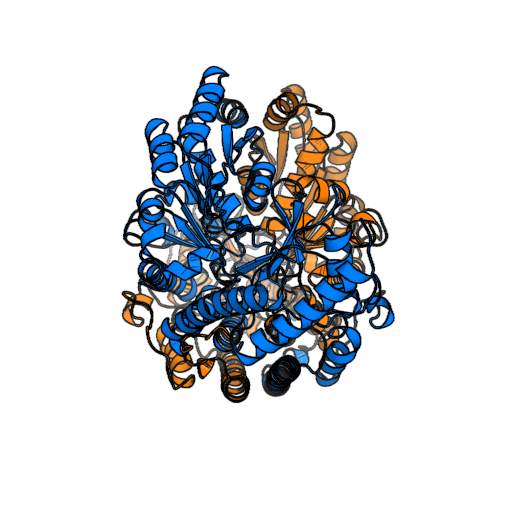 ILE B 1 502 ? 10.648 30.078 34.5 1 96.25 502 ILE B C 1
ATOM 7843 O O . ILE B 1 502 ? 10.156 30.781 33.625 1 96.25 502 ILE B O 1
ATOM 7847 N N . SER B 1 503 ? 11.672 30.438 35.219 1 91.19 503 SER B N 1
ATOM 7848 C CA . SER B 1 503 ? 12.297 31.75 35.062 1 91.19 503 SER B CA 1
ATOM 7849 C C . SER B 1 503 ? 13.375 31.703 33.969 1 91.19 503 SER B C 1
ATOM 7851 O O . SER B 1 503 ? 14.109 30.734 33.875 1 91.19 503 SER B O 1
ATOM 7853 N N . LEU B 1 504 ? 13.391 32.719 33.156 1 87.56 504 LEU B N 1
ATOM 7854 C CA . LEU B 1 504 ? 14.375 32.781 32.094 1 87.56 504 LEU B CA 1
ATOM 7855 C C . LEU B 1 504 ? 15.586 33.594 32.531 1 87.56 504 LEU B C 1
ATOM 7857 O O . LEU B 1 504 ? 15.453 34.562 33.281 1 87.56 504 LEU B O 1
#

Secondary structure (DSSP, 8-state):
----PPPPPPPPGGG-HHHHHHHHHHHHHHHHHHHHHHHTT-S-SS----TT-GGGTS--SS---S--S-HHHHHHHIIIIIGGG---TTSTTB-SSS-----HHHHHHHHHHHHH----SSTTT-HHHHHHHHHHHHHHHHHHT--GGGSTTSS-EEEEES-HHHHHHHHHHHHHHHHTTT--SHHHHHHHHTTEEEEEETTS-THHHHHHHHTT--EEEEEPP---TTS--PPPHHHHHHHHHHHHHTT-EEEEEEEEBS-TTT--B--HHHHHHHHHHHT-EEEEE-TTGGGGGGSGGG-GGGHHHHHH-SEEEEETTTSSS--SS-EEEEES-HHHHHHHH----GGG--TTGGGT-S--GGGTSSSSS---HHHHHHHHHHHHHHHHHHHHHHHHHHHHHHHHHHHHHHHGGGEE-SS--BTTEEEEEESS--TT-HHHHHHHHHHHHHTSSB-EEEEETTEEEEEEE---TT--HHHHHHHHHHHHHHHHHHHHH---/----PPPPPPPPGGG-HHHHHHHHHHHHHHHHHHHHHHHTT-S-SS----TT-GGGTS--SS---S--S-HHHHHHHIIIIIGGG---TTSTTB-SSS-----HHHHHHHHHHHHH----SSTTT-HHHHHHHHHHHHHHHHHHT--GGGSTTSS-EEEEES-HHHHHHHHHHHHHHHHTTT--SHHHHHHHHTTEEEEEETTS-HHHHHHHHHTT--EEEEEPP---TTS--PPPHHHHHHHHHHHHHTT-EEEEEEEEBS-TTT--B--HHHHHHHHHHHT-EEEEE-TTGGGGGGSGGG-GGGHHHHHH-SEEEEETTTSSS--SS-EEEEES-HHHHHHHH----GGG--TTGGGT-S--GGGTSSSSS---HHHHHHHHHHHHHHHHHHHHHHHHHHHHHHHHHHHHHHHGGGEE-SS--BTTEEEEEESS--TT-HHHHHHHHHHHHHTSSB-EEEEETTEEEEEEE---TT--HHHHHHHHHHHHHHHHHHHHH---